Protein AF-A0A957Y453-F1 (afdb_monomer)

Mean predicted aligned error: 13.34 Å

Structure (mmCIF, N/CA/C/O backbone):
data_AF-A0A957Y453-F1
#
_entry.id   AF-A0A957Y453-F1
#
loop_
_atom_site.group_PDB
_atom_site.id
_atom_site.type_symbol
_atom_site.label_atom_id
_atom_site.label_alt_id
_atom_site.label_comp_id
_atom_site.label_asym_id
_atom_site.label_entity_id
_atom_site.label_seq_id
_atom_site.pdbx_PDB_ins_code
_atom_site.Cartn_x
_atom_site.Cartn_y
_atom_site.Cartn_z
_atom_site.occupancy
_atom_site.B_iso_or_equiv
_atom_site.auth_seq_id
_atom_site.auth_comp_id
_atom_site.auth_asym_id
_atom_site.auth_atom_id
_atom_site.pdbx_PDB_model_num
ATOM 1 N N . MET A 1 1 ? 65.852 6.884 30.167 1.00 33.22 1 MET A N 1
ATOM 2 C CA . MET A 1 1 ? 65.476 8.046 29.338 1.00 33.22 1 MET A CA 1
ATOM 3 C C . MET A 1 1 ? 64.669 7.514 28.163 1.00 33.22 1 MET A C 1
ATOM 5 O O . MET A 1 1 ? 65.252 7.133 27.163 1.00 33.22 1 MET A O 1
ATOM 9 N N . GLU A 1 2 ? 63.412 7.107 28.361 1.00 25.23 2 GLU A N 1
ATOM 10 C CA . GLU A 1 2 ? 62.211 7.963 28.542 1.00 25.23 2 GLU A CA 1
ATOM 11 C C . GLU A 1 2 ? 62.008 8.913 27.348 1.00 25.23 2 GLU A C 1
ATOM 13 O O . GLU A 1 2 ? 62.928 9.641 27.006 1.00 25.23 2 GLU A O 1
ATOM 18 N N . ALA A 1 3 ? 60.860 8.987 26.673 1.00 25.06 3 ALA A N 1
ATOM 19 C CA . ALA A 1 3 ? 59.565 8.341 26.872 1.00 25.06 3 ALA A CA 1
ATOM 20 C C . ALA A 1 3 ? 58.769 8.322 25.548 1.00 25.06 3 ALA A C 1
ATOM 22 O O . ALA A 1 3 ? 58.922 9.191 24.693 1.00 25.06 3 ALA A O 1
ATOM 23 N N . GLN A 1 4 ? 57.886 7.331 25.430 1.00 23.73 4 GLN A N 1
ATOM 24 C CA . GLN A 1 4 ? 56.814 7.191 24.438 1.00 23.73 4 GLN A CA 1
ATOM 25 C C . GLN A 1 4 ? 55.488 6.875 25.192 1.00 23.73 4 GLN A C 1
ATOM 27 O O . GLN A 1 4 ? 55.522 6.702 26.413 1.00 23.73 4 GLN A O 1
ATOM 32 N N . PRO A 1 5 ? 54.312 6.864 24.528 1.00 43.69 5 PRO A N 1
ATOM 33 C CA . PRO A 1 5 ? 53.107 7.590 24.947 1.00 43.69 5 PRO A CA 1
ATOM 34 C C . PRO A 1 5 ? 52.085 6.735 25.720 1.00 43.69 5 PRO A C 1
ATOM 36 O O . PRO A 1 5 ? 52.137 5.506 25.687 1.00 43.69 5 PRO A O 1
ATOM 39 N N . ARG A 1 6 ? 51.094 7.372 26.369 1.00 24.36 6 ARG A N 1
ATOM 40 C CA . ARG A 1 6 ? 49.933 6.677 26.962 1.00 24.36 6 ARG A CA 1
ATOM 41 C C . ARG A 1 6 ? 48.610 7.431 26.843 1.00 24.36 6 ARG A C 1
ATOM 43 O O . ARG A 1 6 ? 48.546 8.652 26.908 1.00 24.36 6 ARG A O 1
ATOM 50 N N . ALA A 1 7 ? 47.568 6.614 26.720 1.00 26.27 7 ALA A N 1
ATOM 51 C CA . ALA A 1 7 ? 46.151 6.928 26.788 1.00 26.27 7 ALA A CA 1
ATOM 52 C C . ALA A 1 7 ? 45.627 7.076 28.234 1.00 26.27 7 ALA A C 1
ATOM 54 O O . ALA A 1 7 ? 46.144 6.431 29.141 1.00 26.27 7 ALA A O 1
ATOM 55 N N . GLY A 1 8 ? 44.511 7.809 28.371 1.00 24.83 8 GLY A N 1
ATOM 56 C CA . GLY A 1 8 ? 43.372 7.476 29.244 1.00 24.83 8 GLY A CA 1
ATOM 57 C C . GLY A 1 8 ? 43.350 8.002 30.686 1.00 24.83 8 GLY A C 1
ATOM 58 O O . GLY A 1 8 ? 44.118 7.534 31.513 1.00 24.83 8 GLY A O 1
ATOM 59 N N . SER A 1 9 ? 42.354 8.846 31.003 1.00 22.27 9 SER A N 1
ATOM 60 C CA . SER A 1 9 ? 41.484 8.726 32.199 1.00 22.27 9 SER A CA 1
ATOM 61 C C . SER A 1 9 ? 40.456 9.873 32.279 1.00 22.27 9 SER A C 1
ATOM 63 O O . SER A 1 9 ? 40.837 11.041 32.255 1.00 22.27 9 SER A O 1
ATOM 65 N N . GLN A 1 10 ? 39.164 9.550 32.431 1.00 28.30 10 GLN A N 1
ATOM 66 C CA . GLN A 1 10 ? 38.160 10.447 33.042 1.00 28.30 10 GLN A CA 1
ATOM 67 C C . GLN A 1 10 ? 38.452 10.608 34.552 1.00 28.30 10 GLN A C 1
ATOM 69 O O . GLN A 1 10 ? 39.044 9.688 35.124 1.00 28.30 10 GLN A O 1
ATOM 74 N N . PRO A 1 11 ? 38.048 11.715 35.221 1.00 29.89 11 PRO A N 1
ATOM 75 C CA . PRO A 1 11 ? 36.718 11.762 35.871 1.00 29.89 11 PRO A CA 1
ATOM 76 C C . PRO A 1 11 ? 36.077 13.170 35.981 1.00 29.89 11 PRO A C 1
ATOM 78 O O . PRO A 1 11 ? 36.764 14.185 35.949 1.00 29.89 11 PRO A O 1
ATOM 81 N N . GLY A 1 12 ? 34.756 13.236 36.215 1.00 22.47 12 GLY A N 1
ATOM 82 C CA . GLY A 1 12 ? 34.140 14.410 36.862 1.00 22.47 12 GLY A CA 1
ATOM 83 C C . GLY A 1 12 ? 32.755 14.829 36.369 1.00 22.47 12 GLY A C 1
ATOM 84 O O . GLY A 1 12 ? 32.612 15.815 35.656 1.00 22.47 12 GLY A O 1
ATOM 85 N N . SER A 1 13 ? 31.715 14.130 36.819 1.00 32.12 13 SER A N 1
ATOM 86 C CA . SER A 1 13 ? 30.320 14.579 36.777 1.00 32.12 13 SER A CA 1
ATOM 87 C C . SER A 1 13 ? 30.112 15.887 37.558 1.00 32.12 13 SER A C 1
ATOM 89 O O . SER A 1 13 ? 30.395 15.910 38.756 1.00 32.12 13 SER A O 1
ATOM 91 N N . ARG A 1 14 ? 29.525 16.929 36.948 1.00 25.39 14 ARG A N 1
ATOM 92 C CA . ARG A 1 14 ? 28.803 17.996 37.675 1.00 25.39 14 ARG A CA 1
ATOM 93 C C . ARG A 1 14 ? 27.774 18.712 36.783 1.00 25.39 14 ARG A C 1
ATOM 95 O O . ARG A 1 14 ? 28.127 19.442 35.870 1.00 25.39 14 ARG A O 1
ATOM 102 N N . ALA A 1 15 ? 26.507 18.455 37.115 1.00 24.27 15 ALA A N 1
ATOM 103 C CA . ALA A 1 15 ? 25.321 19.313 37.020 1.00 24.27 15 ALA A CA 1
ATOM 104 C C . ALA A 1 15 ? 25.094 20.150 35.741 1.00 24.27 15 ALA A C 1
ATOM 106 O O . ALA A 1 15 ? 25.527 21.295 35.634 1.00 24.27 15 ALA A O 1
ATOM 107 N N . VAL A 1 16 ? 24.245 19.628 34.848 1.00 26.97 16 VAL A N 1
ATOM 108 C CA . VAL A 1 16 ? 23.436 20.450 33.936 1.00 26.97 16 VAL A CA 1
ATOM 109 C C . VAL A 1 16 ? 22.359 21.143 34.778 1.00 26.97 16 VAL A C 1
ATOM 111 O O . VAL A 1 16 ? 21.442 20.494 35.273 1.00 26.97 16 VAL A O 1
ATOM 114 N N . GLN A 1 17 ? 22.494 22.455 34.976 1.00 26.81 17 GLN A N 1
ATOM 115 C CA . GLN A 1 17 ? 21.432 23.298 35.523 1.00 26.81 17 GLN A CA 1
ATOM 116 C C . GLN A 1 17 ? 20.270 23.377 34.527 1.00 26.81 17 GLN A C 1
ATOM 118 O O . GLN A 1 17 ? 20.425 23.850 33.399 1.00 26.81 17 GLN A O 1
ATOM 123 N N . GLU A 1 18 ? 19.096 22.940 34.979 1.00 30.52 18 GLU A N 1
ATOM 124 C CA . GLU A 1 18 ? 17.803 23.176 34.348 1.00 30.52 18 GLU A CA 1
ATOM 125 C C . GLU A 1 18 ? 17.571 24.683 34.147 1.00 30.52 18 GLU A C 1
ATOM 127 O O . GLU A 1 18 ? 17.487 25.449 35.106 1.00 30.52 18 GLU A O 1
ATOM 132 N N . ARG A 1 19 ? 17.414 25.122 32.892 1.00 29.11 19 ARG A N 1
ATOM 133 C CA . ARG A 1 19 ? 16.809 26.422 32.571 1.00 29.11 19 ARG A CA 1
ATOM 134 C C . ARG A 1 19 ? 15.399 26.213 32.024 1.00 29.11 19 ARG A C 1
ATOM 136 O O . ARG A 1 19 ? 15.209 25.861 30.866 1.00 29.11 19 ARG A O 1
ATOM 143 N N . GLY A 1 20 ? 14.430 26.429 32.915 1.00 25.69 20 GLY A N 1
ATOM 144 C CA . GLY A 1 20 ? 13.114 27.031 32.677 1.00 25.69 20 GLY A CA 1
ATOM 145 C C . GLY A 1 20 ? 12.345 26.647 31.413 1.00 25.69 20 GLY A C 1
ATOM 146 O O . GLY A 1 20 ? 12.207 27.462 30.505 1.00 25.69 20 GLY A O 1
ATOM 147 N N . ARG A 1 21 ? 11.710 25.469 31.410 1.00 28.86 21 ARG A N 1
ATOM 148 C CA . ARG A 1 21 ? 10.474 25.262 30.640 1.00 28.86 21 ARG A CA 1
ATOM 149 C C . ARG A 1 21 ? 9.329 25.930 31.401 1.00 28.86 21 ARG A C 1
ATOM 151 O O . ARG A 1 21 ? 8.894 25.411 32.425 1.00 28.86 21 ARG A O 1
ATOM 158 N N . VAL A 1 22 ? 8.812 27.050 30.900 1.00 32.66 22 VAL A N 1
ATOM 159 C CA . VAL A 1 22 ? 7.491 27.540 31.322 1.00 32.66 22 VAL A CA 1
ATOM 160 C C . VAL A 1 22 ? 6.454 26.605 30.697 1.00 32.66 22 VAL A C 1
ATOM 162 O O . VAL A 1 22 ? 6.027 26.787 29.561 1.00 32.66 22 VAL A O 1
ATOM 165 N N . GLY A 1 23 ? 6.139 25.520 31.404 1.00 29.89 23 GLY A N 1
ATOM 166 C CA . GLY A 1 23 ? 5.052 24.613 31.046 1.00 29.89 23 GLY A CA 1
ATOM 167 C C . GLY A 1 23 ? 3.691 25.215 31.420 1.00 29.89 23 GLY A C 1
ATOM 168 O O . GLY A 1 23 ? 3.610 25.968 32.394 1.00 29.89 23 GLY A O 1
ATOM 169 N N . PRO A 1 24 ? 2.612 24.898 30.684 1.00 32.50 24 PRO A N 1
ATOM 170 C CA . PRO A 1 24 ? 1.271 25.342 31.046 1.00 32.50 24 PRO A CA 1
ATOM 171 C C . PRO A 1 24 ? 0.845 24.754 32.402 1.00 32.50 24 PRO A C 1
ATOM 173 O O . PRO A 1 24 ? 1.288 23.675 32.800 1.00 32.50 24 PRO A O 1
ATOM 176 N N . SER A 1 25 ? -0.030 25.470 33.115 1.00 34.81 25 SER A N 1
ATOM 177 C CA . SER A 1 25 ? -0.548 25.072 34.430 1.00 34.81 25 SER A CA 1
ATOM 178 C C . SER A 1 25 ? -1.217 23.685 34.403 1.00 34.81 25 SER A C 1
ATOM 180 O O . SER A 1 25 ? -1.673 23.217 33.360 1.00 34.81 25 SER A O 1
ATOM 182 N N . ARG A 1 26 ? -1.349 23.028 35.567 1.00 31.38 26 ARG A N 1
ATOM 183 C CA . ARG A 1 26 ? -2.056 21.732 35.716 1.00 31.38 26 ARG A CA 1
ATOM 184 C C . ARG A 1 26 ? -3.477 21.726 35.119 1.00 31.38 26 ARG A C 1
ATOM 186 O O . ARG A 1 26 ? -3.934 20.672 34.687 1.00 31.38 26 ARG A O 1
ATOM 193 N N . ALA A 1 27 ? -4.152 22.880 35.060 1.00 31.61 27 ALA A N 1
ATOM 194 C CA . ALA A 1 27 ? -5.448 23.045 34.395 1.00 31.61 27 ALA A CA 1
ATOM 195 C C . ALA A 1 27 ? -5.321 23.073 32.857 1.00 31.61 27 ALA A C 1
ATOM 197 O O . ALA A 1 27 ? -6.099 22.417 32.168 1.00 31.61 27 ALA A O 1
ATOM 198 N N . GLY A 1 28 ? -4.288 23.736 32.320 1.00 34.00 28 GLY A N 1
ATOM 199 C CA . GLY A 1 28 ? -3.947 23.691 30.893 1.00 34.00 28 GLY A CA 1
ATOM 200 C C . GLY A 1 28 ? -3.533 22.292 30.426 1.00 34.00 28 GLY A C 1
ATOM 201 O O . GLY A 1 28 ? -3.935 21.858 29.352 1.00 34.00 28 GLY A O 1
ATOM 202 N N . TYR A 1 29 ? -2.829 21.534 31.273 1.00 33.69 29 TYR A N 1
ATOM 203 C CA . TYR A 1 29 ? -2.496 20.130 31.006 1.00 33.69 29 TYR A CA 1
ATOM 204 C C . TYR A 1 29 ? -3.738 19.231 30.902 1.00 33.69 29 TYR A C 1
ATOM 206 O O . TYR A 1 29 ? -3.731 18.274 30.133 1.00 33.69 29 TYR A O 1
ATOM 214 N N . ARG A 1 30 ? -4.814 19.531 31.643 1.00 30.67 30 ARG A N 1
ATOM 215 C CA . ARG A 1 30 ? -6.080 18.782 31.585 1.00 30.67 30 ARG A CA 1
ATOM 216 C C . ARG A 1 30 ? -6.901 19.145 30.346 1.00 30.67 30 ARG A C 1
ATOM 218 O O . ARG A 1 30 ? -7.319 18.241 29.639 1.00 30.67 30 ARG A O 1
ATOM 225 N N . ALA A 1 31 ? -7.026 20.436 30.031 1.00 33.38 31 ALA A N 1
ATOM 226 C CA . ALA A 1 31 ? -7.780 20.921 28.871 1.00 33.38 31 ALA A CA 1
ATOM 227 C C . ALA A 1 31 ? -7.138 20.535 27.525 1.00 33.38 31 ALA A C 1
ATOM 229 O O . ALA A 1 31 ? -7.841 20.199 26.575 1.00 33.38 31 ALA A O 1
ATOM 230 N N . VAL A 1 32 ? -5.801 20.530 27.445 1.00 39.72 32 VAL A N 1
ATOM 231 C CA . VAL A 1 32 ? -5.084 19.994 26.279 1.00 39.72 32 VAL A CA 1
ATOM 232 C C . VAL A 1 32 ? -5.319 18.487 26.197 1.00 39.72 32 VAL A C 1
ATOM 234 O O . VAL A 1 32 ? -5.758 17.998 25.169 1.00 39.72 32 VAL A O 1
ATOM 237 N N . ARG A 1 33 ? -5.153 17.734 27.287 1.00 33.66 33 ARG A N 1
ATOM 238 C CA . ARG A 1 33 ? -5.353 16.277 27.261 1.00 33.66 33 ARG A CA 1
ATOM 239 C C . ARG A 1 33 ? -6.802 15.858 26.954 1.00 33.66 33 ARG A C 1
ATOM 241 O O . ARG A 1 33 ? -6.994 14.836 26.310 1.00 33.66 33 ARG A O 1
ATOM 248 N N . GLU A 1 34 ? -7.797 16.650 27.351 1.00 35.09 34 GLU A N 1
ATOM 249 C CA . GLU A 1 34 ? -9.215 16.457 27.003 1.00 35.09 34 GLU A CA 1
ATOM 250 C C . GLU A 1 34 ? -9.531 16.853 25.549 1.00 35.09 34 GLU A C 1
ATOM 252 O O . GLU A 1 34 ? -10.302 16.153 24.898 1.00 35.09 34 GLU A O 1
ATOM 257 N N . ARG A 1 35 ? -8.889 17.892 24.986 1.00 40.59 35 ARG A N 1
ATOM 258 C CA . ARG A 1 35 ? -8.974 18.195 23.540 1.00 40.59 35 ARG A CA 1
ATOM 259 C C . ARG A 1 35 ? -8.349 17.104 22.675 1.00 40.59 35 ARG A C 1
ATOM 261 O O . ARG A 1 35 ? -8.902 16.767 21.639 1.00 40.59 35 ARG A O 1
ATOM 268 N N . TRP A 1 36 ? -7.238 16.518 23.114 1.00 39.38 36 TRP A N 1
ATOM 269 C CA . TRP A 1 36 ? -6.556 15.446 22.383 1.00 39.38 36 TRP A CA 1
ATOM 270 C C . TRP A 1 36 ? -7.352 14.133 22.350 1.00 39.38 36 TRP A C 1
ATOM 272 O O . TRP A 1 36 ? -7.196 13.357 21.414 1.00 39.38 36 TRP A O 1
ATOM 282 N N . LEU A 1 37 ? -8.251 13.906 23.317 1.00 40.06 37 LEU A N 1
ATOM 283 C CA . LEU A 1 37 ? -9.193 12.780 23.289 1.00 40.06 37 LEU A CA 1
ATOM 284 C C . LEU A 1 37 ? -10.295 12.941 22.223 1.00 40.06 37 LEU A C 1
ATOM 286 O O . LEU A 1 37 ? -10.965 11.962 21.915 1.00 40.06 37 LEU A O 1
ATOM 290 N N . MET A 1 38 ? -10.476 14.141 21.653 1.00 51.91 38 MET A N 1
ATOM 291 C CA . MET A 1 38 ? -11.461 14.426 20.600 1.00 51.91 38 MET A CA 1
ATOM 292 C C . MET A 1 38 ? -10.868 14.448 19.179 1.00 51.91 38 MET A C 1
ATOM 294 O O . MET A 1 38 ? -11.607 14.711 18.237 1.00 51.91 38 MET A O 1
ATOM 298 N N . GLY A 1 39 ? -9.571 14.151 19.015 1.00 70.06 39 GLY A N 1
ATOM 299 C CA . GLY A 1 39 ? -8.847 14.236 17.738 1.00 70.06 39 GLY A CA 1
ATOM 300 C C . GLY A 1 39 ? -8.270 15.634 17.457 1.00 70.06 39 GLY A C 1
ATOM 301 O O . GLY A 1 39 ? -8.646 16.623 18.083 1.00 70.06 39 GLY A O 1
ATOM 302 N N . VAL A 1 40 ? -7.331 15.735 16.510 1.00 84.94 40 VAL A N 1
ATOM 303 C CA . VAL A 1 40 ? -6.673 17.010 16.145 1.00 84.94 40 VAL A CA 1
ATOM 304 C C . VAL A 1 40 ? -7.455 17.716 15.034 1.00 84.94 40 VAL A C 1
ATOM 306 O O . VAL A 1 40 ? -7.777 17.088 14.024 1.00 84.94 40 VAL A O 1
ATOM 309 N N . ARG A 1 41 ? -7.737 19.018 15.182 1.00 90.94 41 ARG A N 1
ATOM 310 C CA . ARG A 1 41 ? -8.372 19.847 14.138 1.00 90.94 41 ARG A CA 1
ATOM 311 C C . ARG A 1 41 ? -7.303 20.511 13.274 1.00 90.94 41 ARG A C 1
ATOM 313 O O . ARG A 1 41 ? -6.523 21.337 13.760 1.00 90.94 41 ARG A O 1
ATOM 320 N N . VAL A 1 42 ? -7.254 20.153 11.995 1.00 93.44 42 VAL A N 1
ATOM 321 C CA . VAL A 1 42 ? -6.216 20.602 11.057 1.00 93.44 42 VAL A CA 1
ATOM 322 C C . VAL A 1 42 ? -6.803 21.567 10.030 1.00 93.44 42 VAL A C 1
ATOM 324 O O . VAL A 1 42 ? -7.806 21.273 9.381 1.00 93.44 42 VAL A O 1
ATOM 327 N N . GLY A 1 43 ? -6.155 22.715 9.847 1.00 92.69 43 GLY A N 1
ATOM 328 C CA . GLY A 1 43 ? -6.468 23.667 8.787 1.00 92.69 43 GLY A CA 1
ATOM 329 C C . GLY A 1 43 ? -5.346 23.752 7.760 1.00 92.69 43 GLY A C 1
ATOM 330 O O . GLY A 1 43 ? -4.178 23.872 8.121 1.00 92.69 43 GLY A O 1
ATOM 331 N N . ILE A 1 44 ? -5.691 23.719 6.475 1.00 91.44 44 ILE A N 1
ATOM 332 C CA . ILE A 1 44 ? -4.745 23.852 5.363 1.00 91.44 44 ILE A CA 1
ATOM 333 C C . ILE A 1 44 ? -5.016 25.172 4.642 1.00 91.44 44 ILE A C 1
ATOM 335 O O . ILE A 1 44 ? -6.103 25.391 4.102 1.00 91.44 44 ILE A O 1
ATOM 339 N N . LEU A 1 45 ? -4.021 26.057 4.610 1.00 86.38 45 LEU A N 1
ATOM 340 C CA . LEU A 1 45 ? -4.080 27.292 3.836 1.00 86.38 45 LEU A CA 1
ATOM 341 C C . LEU A 1 45 ? -3.565 27.035 2.414 1.00 86.38 45 LEU A C 1
ATOM 343 O O . LEU A 1 45 ? -2.380 26.763 2.213 1.00 86.38 45 LEU A O 1
ATOM 347 N N . ALA A 1 46 ? -4.452 27.159 1.427 1.00 77.00 46 ALA A N 1
ATOM 348 C CA . ALA A 1 46 ? -4.145 26.945 0.012 1.00 77.00 46 ALA A CA 1
ATOM 349 C C . ALA A 1 46 ? -4.272 28.246 -0.789 1.00 77.00 46 ALA A C 1
ATOM 351 O O . ALA A 1 46 ? -5.043 29.131 -0.436 1.00 77.00 46 ALA A O 1
ATOM 352 N N . LEU A 1 47 ? -3.553 28.384 -1.902 1.00 67.44 47 LEU A N 1
ATOM 353 C CA . LEU A 1 47 ? -3.558 29.620 -2.696 1.00 67.44 47 LEU A CA 1
ATOM 354 C C . LEU A 1 47 ? -4.845 29.834 -3.536 1.00 67.44 47 LEU A C 1
ATOM 356 O O . LEU A 1 47 ? -5.232 30.973 -3.783 1.00 67.44 47 LEU A O 1
ATOM 360 N N . ASN A 1 48 ? -5.562 28.788 -3.952 1.00 63.81 48 ASN A N 1
ATOM 361 C CA . ASN A 1 48 ? -6.964 28.880 -4.401 1.00 63.81 48 ASN A CA 1
ATOM 362 C C . ASN A 1 48 ? -7.736 27.608 -4.017 1.00 63.81 48 ASN A C 1
ATOM 364 O O . ASN A 1 48 ? -7.192 26.692 -3.408 1.00 63.81 48 ASN A O 1
ATOM 368 N N . ASP A 1 49 ? -9.011 27.563 -4.411 1.00 58.28 49 ASP A N 1
ATOM 369 C CA . ASP A 1 49 ? -9.863 26.377 -4.355 1.00 58.28 49 ASP A CA 1
ATOM 370 C C . ASP A 1 49 ? -9.227 25.194 -5.129 1.00 58.28 49 ASP A C 1
ATOM 372 O O . ASP A 1 49 ? -8.909 25.356 -6.317 1.00 58.28 49 ASP A O 1
ATOM 376 N N . PRO A 1 50 ? -9.049 24.016 -4.497 1.00 53.12 50 PRO A N 1
ATOM 377 C CA . PRO A 1 50 ? -8.500 22.814 -5.132 1.00 53.12 50 PRO A CA 1
ATOM 378 C C . PRO A 1 50 ? -9.248 22.395 -6.401 1.00 53.12 50 PRO A C 1
ATOM 380 O O . PRO A 1 50 ? -8.633 21.894 -7.340 1.00 53.12 50 PRO A O 1
ATOM 383 N N . ARG A 1 51 ? -10.553 22.694 -6.492 1.00 47.75 51 ARG A N 1
ATOM 384 C CA . ARG A 1 51 ? -11.399 22.383 -7.660 1.00 47.75 51 ARG A CA 1
ATOM 385 C C . ARG A 1 51 ? -10.986 23.124 -8.936 1.00 47.75 51 ARG A C 1
ATOM 387 O O . ARG A 1 51 ? -11.496 22.823 -10.007 1.00 47.75 51 ARG A O 1
ATOM 394 N N . ARG A 1 52 ? -10.069 24.095 -8.840 1.00 46.44 52 ARG A N 1
ATOM 395 C CA . ARG A 1 52 ? -9.506 24.841 -9.979 1.00 46.44 52 ARG A CA 1
ATOM 396 C C . ARG A 1 52 ? -8.143 24.306 -10.456 1.00 46.44 52 ARG A C 1
ATOM 398 O O . ARG A 1 52 ? -7.501 24.955 -11.276 1.00 46.44 52 ARG A O 1
ATOM 405 N N . GLY A 1 53 ? -7.703 23.144 -9.959 1.00 46.12 53 GLY A N 1
ATOM 406 C CA . GLY A 1 53 ? -6.680 22.305 -10.605 1.00 46.12 53 GLY A CA 1
ATOM 407 C C . GLY A 1 53 ? -5.209 22.703 -10.427 1.00 46.12 53 GLY A C 1
ATOM 408 O O . GLY A 1 53 ? -4.362 22.169 -11.136 1.00 46.12 53 GLY A O 1
ATOM 409 N N . LEU A 1 54 ? -4.870 23.625 -9.514 1.00 49.12 54 LEU A N 1
ATOM 410 C CA . LEU A 1 54 ? -3.501 24.167 -9.399 1.00 49.12 54 LEU A CA 1
ATOM 411 C C . LEU A 1 54 ? -2.832 24.030 -8.016 1.00 49.12 54 LEU A C 1
ATOM 413 O O . LEU A 1 54 ? -1.724 24.527 -7.852 1.00 49.12 54 LEU A O 1
ATOM 417 N N . TRP A 1 55 ? -3.431 23.345 -7.030 1.00 70.81 55 TRP A N 1
ATOM 418 C CA . TRP A 1 55 ? -2.918 23.324 -5.639 1.00 70.81 55 TRP A CA 1
ATOM 419 C C . TRP A 1 55 ? -2.721 21.914 -5.078 1.00 70.81 55 TRP A C 1
ATOM 421 O O . TRP A 1 55 ? -3.334 21.515 -4.089 1.00 70.81 55 TRP A O 1
ATOM 431 N N . ARG A 1 56 ? -1.827 21.171 -5.733 1.00 79.88 56 ARG A N 1
ATOM 432 C CA . ARG A 1 56 ? -1.572 19.739 -5.515 1.00 79.88 56 ARG A CA 1
ATOM 433 C C . ARG A 1 56 ? -1.009 19.396 -4.133 1.00 79.88 56 ARG A C 1
ATOM 435 O O . ARG A 1 56 ? -1.284 18.319 -3.625 1.00 79.88 56 ARG A O 1
ATOM 442 N N . ASP A 1 57 ? -0.277 20.308 -3.494 1.00 85.50 57 ASP A N 1
ATOM 443 C CA . ASP A 1 57 ? 0.215 20.088 -2.126 1.00 85.50 57 ASP A CA 1
ATOM 444 C C . ASP A 1 57 ? -0.926 20.012 -1.106 1.00 85.50 57 ASP A C 1
ATOM 446 O O . ASP A 1 57 ? -0.939 19.124 -0.260 1.00 85.50 57 ASP A O 1
ATOM 450 N N . ALA A 1 58 ? -1.902 20.921 -1.201 1.00 85.44 58 ALA A N 1
ATOM 451 C CA . ALA A 1 58 ? -3.055 20.927 -0.306 1.00 85.44 58 ALA A CA 1
ATOM 452 C C . ALA A 1 58 ? -3.947 19.700 -0.541 1.00 85.44 58 ALA A C 1
ATOM 454 O O . ALA A 1 58 ? -4.428 19.099 0.414 1.00 85.44 58 ALA A O 1
ATOM 455 N N . GLU A 1 59 ? -4.125 19.306 -1.803 1.00 85.69 59 GLU A N 1
ATOM 456 C CA . GLU A 1 59 ? -4.831 18.079 -2.180 1.00 85.69 59 GLU A CA 1
ATOM 457 C C . GLU A 1 59 ? -4.145 16.827 -1.612 1.00 85.69 59 GLU A C 1
ATOM 459 O O . GLU A 1 59 ? -4.804 15.987 -1.005 1.00 85.69 59 GLU A O 1
ATOM 464 N N . ALA A 1 60 ? -2.817 16.729 -1.734 1.00 90.75 60 ALA A N 1
ATOM 465 C CA . ALA A 1 60 ? -2.048 15.622 -1.178 1.00 90.75 60 ALA A CA 1
ATOM 466 C C . ALA A 1 60 ? -2.168 15.556 0.352 1.00 90.75 60 ALA A C 1
ATOM 468 O O . ALA A 1 60 ? -2.392 14.483 0.904 1.00 90.75 60 ALA A O 1
ATOM 469 N N . LEU A 1 61 ? -2.074 16.693 1.047 1.00 91.94 61 LEU A N 1
ATOM 470 C CA . LEU A 1 61 ? -2.235 16.750 2.503 1.00 91.94 61 LEU A CA 1
ATOM 471 C C . LEU A 1 61 ? -3.647 16.362 2.959 1.00 91.94 61 LEU A C 1
ATOM 473 O O . LEU A 1 61 ? -3.783 15.640 3.944 1.00 91.94 61 LEU A O 1
ATOM 477 N N . LEU A 1 62 ? -4.685 16.814 2.244 1.00 89.25 62 LEU A N 1
ATOM 478 C CA . LEU A 1 62 ? -6.069 16.404 2.498 1.00 89.25 62 LEU A CA 1
ATOM 479 C C . LEU A 1 62 ? -6.214 14.891 2.364 1.00 89.25 62 LEU A C 1
ATOM 481 O O . LEU A 1 62 ? -6.695 14.241 3.287 1.00 89.25 62 LEU A O 1
ATOM 485 N N . TRP A 1 63 ? -5.733 14.338 1.252 1.00 91.06 63 TRP A N 1
ATOM 486 C CA . TRP A 1 63 ? -5.739 12.902 1.015 1.00 91.06 63 TRP A CA 1
ATOM 487 C C . TRP A 1 63 ? -4.990 12.138 2.112 1.00 91.06 63 TRP A C 1
ATOM 489 O O . TRP A 1 63 ? -5.517 11.160 2.629 1.00 91.06 63 TRP A O 1
ATOM 499 N N . ALA A 1 64 ? -3.819 12.610 2.543 1.00 92.25 64 ALA A N 1
ATOM 500 C CA . ALA A 1 64 ? -3.054 11.964 3.607 1.00 92.25 64 ALA A CA 1
ATOM 501 C C . ALA A 1 64 ? -3.763 11.959 4.968 1.00 92.25 64 ALA A C 1
ATOM 503 O O . ALA A 1 64 ? -3.675 10.978 5.702 1.00 92.25 64 ALA A O 1
ATOM 504 N N . LEU A 1 65 ? -4.468 13.037 5.310 1.00 89.19 65 LEU A N 1
ATOM 505 C CA . LEU A 1 65 ? -5.206 13.133 6.571 1.00 89.19 65 LEU A CA 1
ATOM 506 C C . LEU A 1 65 ? -6.547 12.391 6.538 1.00 89.19 65 LEU A C 1
ATOM 508 O O . LEU A 1 65 ? -7.049 12.023 7.591 1.00 89.19 65 LEU A O 1
ATOM 512 N N . GLN A 1 66 ? -7.115 12.178 5.350 1.00 86.06 66 GLN A N 1
ATOM 513 C CA . GLN A 1 66 ? -8.350 11.414 5.145 1.00 86.06 66 GLN A CA 1
ATOM 514 C C . GLN A 1 66 ? -8.097 9.926 4.876 1.00 86.06 66 GLN A C 1
ATOM 516 O O . GLN A 1 66 ? -9.024 9.123 4.966 1.00 86.06 66 GLN A O 1
ATOM 521 N N . ALA A 1 67 ? -6.868 9.553 4.515 1.00 83.94 67 ALA A N 1
ATOM 522 C CA . ALA A 1 67 ? -6.487 8.164 4.326 1.00 83.94 67 ALA A CA 1
ATOM 523 C C . ALA A 1 67 ? -6.643 7.399 5.651 1.00 83.94 67 ALA A C 1
ATOM 525 O O . ALA A 1 67 ? -6.213 7.922 6.683 1.00 83.94 67 ALA A O 1
ATOM 526 N N . PRO A 1 68 ? -7.201 6.174 5.635 1.00 75.19 68 PRO A N 1
ATOM 527 C CA . PRO A 1 68 ? -7.330 5.363 6.838 1.00 75.19 68 PRO A CA 1
ATOM 528 C C . PRO A 1 68 ? -5.984 5.164 7.533 1.00 75.19 68 PRO A C 1
ATOM 530 O O . PRO A 1 68 ? -4.953 4.982 6.874 1.00 75.19 68 PRO A O 1
ATOM 533 N N . SER A 1 69 ? -5.998 5.149 8.864 1.00 75.56 69 SER A N 1
ATOM 534 C CA . SER A 1 69 ? -4.831 4.726 9.629 1.00 75.56 69 SER A CA 1
ATOM 535 C C . SER A 1 69 ? -4.383 3.313 9.231 1.00 75.56 69 SER A C 1
ATOM 537 O O . SER A 1 69 ? -5.186 2.393 9.087 1.00 75.56 69 SER A O 1
ATOM 539 N N . LEU A 1 70 ? -3.068 3.137 9.095 1.00 72.56 70 LEU A N 1
ATOM 540 C CA . LEU A 1 70 ? -2.435 1.815 8.991 1.00 72.56 70 LEU A CA 1
ATOM 541 C C . LEU A 1 70 ? -2.173 1.197 10.358 1.00 72.56 70 LEU A C 1
ATOM 543 O O . LEU A 1 70 ? -1.894 -0.002 10.462 1.00 72.56 70 LEU A O 1
ATOM 547 N N . ARG A 1 71 ? -2.221 2.028 11.403 1.00 74.69 71 ARG A N 1
ATOM 548 C CA . ARG A 1 71 ? -2.309 1.545 12.761 1.00 74.69 71 ARG A CA 1
ATOM 549 C C . ARG A 1 71 ? -3.696 1.011 12.995 1.00 74.69 71 ARG A C 1
ATOM 551 O O . ARG A 1 71 ? -4.720 1.609 12.667 1.00 74.69 71 ARG A O 1
ATOM 558 N N . HIS A 1 72 ? -3.711 -0.128 13.639 1.00 64.50 72 HIS A N 1
ATOM 559 C CA . HIS A 1 72 ? -4.941 -0.812 13.889 1.00 64.50 72 HIS A CA 1
ATOM 560 C C . HIS A 1 72 ? -5.700 -0.136 15.039 1.00 64.50 72 HIS A C 1
ATOM 562 O O . HIS A 1 72 ? -5.351 -0.300 16.209 1.00 64.50 72 HIS A O 1
ATOM 568 N N . GLY A 1 73 ? -6.709 0.676 14.700 1.00 60.44 73 GLY A N 1
ATOM 569 C CA . GLY A 1 73 ? -7.344 1.623 15.627 1.00 60.44 73 GLY A CA 1
ATOM 570 C C . GLY A 1 73 ? -6.516 2.892 15.877 1.00 60.44 73 GLY A C 1
ATOM 571 O O . GLY A 1 73 ? -6.501 3.392 17.002 1.00 60.44 73 GLY A O 1
ATOM 572 N N . GLY A 1 74 ? -5.766 3.369 14.876 1.00 68.81 74 GLY A N 1
ATOM 573 C CA . GLY A 1 74 ? -4.958 4.586 14.981 1.00 68.81 74 GLY A CA 1
ATOM 574 C C . GLY A 1 74 ? -5.761 5.889 15.069 1.00 68.81 74 GLY A C 1
ATOM 575 O O . GLY A 1 74 ? -6.989 5.902 15.083 1.00 68.81 74 GLY A O 1
ATOM 576 N N . ALA A 1 75 ? -5.038 7.003 15.198 1.00 72.56 75 ALA A N 1
ATOM 577 C CA . ALA A 1 75 ? -5.620 8.312 15.484 1.00 72.56 75 ALA A CA 1
ATOM 578 C C . ALA A 1 75 ? -6.289 8.914 14.247 1.00 72.56 75 ALA A C 1
ATOM 580 O O . ALA A 1 75 ? -5.620 9.087 13.241 1.00 72.56 75 ALA A O 1
ATOM 581 N N . GLU A 1 76 ? -7.550 9.328 14.340 1.00 78.00 76 GLU A N 1
ATOM 582 C CA . GLU A 1 76 ? -8.216 10.092 13.279 1.00 78.00 76 GLU A CA 1
ATOM 583 C C . GLU A 1 76 ? -8.263 11.594 13.616 1.00 78.00 76 GLU A C 1
ATOM 585 O O . GLU A 1 76 ? -8.372 11.968 14.794 1.00 78.00 76 GLU A O 1
ATOM 590 N N . PRO A 1 77 ? -8.160 12.490 12.615 1.00 81.06 77 PRO A N 1
ATOM 591 C CA . PRO A 1 77 ? -8.348 13.915 12.844 1.00 81.06 77 PRO A CA 1
ATOM 592 C C . PRO A 1 77 ? -9.800 14.204 13.245 1.00 81.06 77 PRO A C 1
ATOM 594 O O . PRO A 1 77 ? -10.737 13.637 12.690 1.00 81.06 77 PRO A O 1
ATOM 597 N N . ALA A 1 78 ? -9.995 15.151 14.165 1.00 79.88 78 ALA A N 1
ATOM 598 C CA . ALA A 1 78 ? -11.333 15.621 14.538 1.00 79.88 78 ALA A CA 1
ATOM 599 C C . ALA A 1 78 ? -12.022 16.338 13.370 1.00 79.88 78 ALA A C 1
ATOM 601 O O . ALA A 1 78 ? -13.227 16.228 13.160 1.00 79.88 78 ALA A O 1
ATOM 602 N N . SER A 1 79 ? -11.238 17.115 12.622 1.00 85.31 79 SER A N 1
ATOM 603 C CA . SER A 1 79 ? -11.663 17.777 11.397 1.00 85.31 79 SER A CA 1
ATOM 604 C C . SER A 1 79 ? -10.451 18.146 10.547 1.00 85.31 79 SER A C 1
ATOM 606 O O . SER A 1 79 ? -9.358 18.404 11.060 1.00 85.31 79 SER A O 1
ATOM 608 N N . VAL A 1 80 ? -10.655 18.199 9.232 1.00 88.50 80 VAL A N 1
ATOM 609 C CA . VAL A 1 80 ? -9.680 18.735 8.279 1.00 88.50 80 VAL A CA 1
ATOM 610 C C . VAL A 1 80 ? -10.394 19.764 7.415 1.00 88.50 80 VAL A C 1
ATOM 612 O O . VAL A 1 80 ? -11.366 19.443 6.735 1.00 88.50 80 VAL A O 1
ATOM 615 N N . THR A 1 81 ? -9.944 21.015 7.462 1.00 88.81 81 THR A N 1
ATOM 616 C CA . THR A 1 81 ? -10.587 22.135 6.761 1.00 88.81 81 THR A CA 1
ATOM 617 C C . THR A 1 81 ? -9.590 22.868 5.873 1.00 88.81 81 THR A C 1
ATOM 619 O O . THR A 1 81 ? -8.395 22.920 6.161 1.00 88.81 81 THR A O 1
ATOM 622 N N . LEU A 1 82 ? -10.069 23.439 4.767 1.00 86.69 82 LEU A N 1
ATOM 623 C CA . LEU A 1 82 ? -9.235 24.170 3.816 1.00 86.69 82 LEU A CA 1
ATOM 624 C C . LEU A 1 82 ? -9.700 25.619 3.696 1.00 86.69 82 LEU A C 1
ATOM 626 O O . LEU A 1 82 ? -10.885 25.882 3.485 1.00 86.69 82 LEU A O 1
ATOM 630 N N . PHE A 1 83 ? -8.751 26.553 3.755 1.00 85.12 83 PHE A N 1
ATOM 631 C CA . PHE A 1 83 ? -9.008 27.971 3.536 1.00 85.12 83 PHE A CA 1
ATOM 632 C C . PHE A 1 83 ? -8.259 28.470 2.289 1.00 85.12 83 PHE A C 1
ATOM 634 O O . PHE A 1 83 ? -7.025 28.488 2.275 1.00 85.12 83 PHE A O 1
ATOM 641 N N . PRO A 1 84 ? -8.965 28.897 1.224 1.00 78.31 84 PRO A N 1
ATOM 642 C CA . PRO A 1 84 ? -8.325 29.432 0.030 1.00 78.31 84 PRO A CA 1
ATOM 643 C C . PRO A 1 84 ? -7.963 30.913 0.214 1.00 78.31 84 PRO A C 1
ATOM 645 O O . PRO A 1 84 ? -8.837 31.767 0.381 1.00 78.31 84 PRO A O 1
ATOM 648 N N . ILE A 1 85 ? -6.678 31.250 0.096 1.00 70.81 85 ILE A N 1
ATOM 649 C CA . ILE A 1 85 ? -6.139 32.608 0.255 1.00 70.81 85 ILE A CA 1
ATOM 650 C C . ILE A 1 85 ? -6.738 33.605 -0.746 1.00 70.81 85 ILE A C 1
ATOM 652 O O . ILE A 1 85 ? -6.745 34.806 -0.492 1.00 70.81 85 ILE A O 1
ATOM 656 N N . ALA A 1 86 ? -7.265 33.133 -1.881 1.00 65.44 86 ALA A N 1
ATOM 657 C CA . ALA A 1 86 ? -7.958 33.969 -2.859 1.00 65.44 86 ALA A CA 1
ATOM 658 C C . ALA A 1 86 ? -9.140 34.741 -2.247 1.00 65.44 86 ALA A C 1
ATOM 660 O O . ALA A 1 86 ? -9.427 35.855 -2.683 1.00 65.44 86 ALA A O 1
ATOM 661 N N . ARG A 1 87 ? -9.764 34.202 -1.186 1.00 65.12 87 ARG A N 1
ATOM 662 C CA . ARG A 1 87 ? -10.786 34.913 -0.401 1.00 65.12 87 ARG A CA 1
ATOM 663 C C . ARG A 1 87 ? -10.227 36.145 0.317 1.00 65.12 87 ARG A C 1
ATOM 665 O O . ARG A 1 87 ? -10.957 37.111 0.493 1.00 65.12 87 ARG A O 1
ATOM 672 N N . LEU A 1 88 ? -8.940 36.149 0.675 1.00 62.25 88 LEU A N 1
ATOM 673 C CA . LEU A 1 88 ? -8.279 37.318 1.267 1.00 62.25 88 LEU A CA 1
ATOM 674 C C . LEU A 1 88 ? -8.054 38.418 0.218 1.00 62.25 88 LEU A C 1
ATOM 676 O O . LEU A 1 88 ? -8.263 39.589 0.509 1.00 62.25 88 LEU A O 1
ATOM 680 N N . ARG A 1 89 ? -7.711 38.045 -1.025 1.00 53.69 89 ARG A N 1
ATOM 681 C CA . ARG A 1 89 ? -7.496 39.003 -2.130 1.00 53.69 89 ARG A CA 1
ATOM 682 C C . ARG A 1 89 ? -8.783 39.686 -2.606 1.00 53.69 89 ARG A C 1
ATOM 684 O O . ARG A 1 89 ? -8.735 40.831 -3.039 1.00 53.69 89 ARG A O 1
ATOM 691 N N . GLN A 1 90 ? -9.930 39.006 -2.537 1.00 50.62 90 GLN A N 1
ATOM 692 C CA . GLN A 1 90 ? -11.228 39.608 -2.879 1.00 50.62 90 GLN A CA 1
ATOM 693 C C . GLN A 1 90 ? -11.669 40.669 -1.858 1.00 50.62 90 GLN A C 1
ATOM 695 O O . GLN A 1 90 ? -12.252 41.674 -2.253 1.00 50.62 90 GLN A O 1
ATOM 700 N N . ALA A 1 91 ? -11.340 40.493 -0.573 1.00 48.09 91 ALA A N 1
ATOM 701 C CA . ALA A 1 91 ? -11.600 41.497 0.461 1.00 48.09 91 ALA A CA 1
ATOM 702 C C . ALA A 1 91 ? -10.748 42.773 0.277 1.00 48.09 91 ALA A C 1
ATOM 704 O O . ALA A 1 91 ? -11.209 43.869 0.585 1.00 48.09 91 ALA A O 1
ATOM 705 N N . GLU A 1 92 ? -9.540 42.650 -0.285 1.00 44.78 92 GLU A N 1
ATOM 706 C CA . GLU A 1 92 ? -8.667 43.789 -0.613 1.00 44.78 92 GLU A CA 1
ATOM 707 C C . GLU A 1 92 ? -9.181 44.624 -1.801 1.00 44.78 92 GLU A C 1
ATOM 709 O O . GLU A 1 92 ? -8.964 45.827 -1.825 1.00 44.78 92 GLU A O 1
ATOM 714 N N . GLN A 1 93 ? -9.914 44.053 -2.766 1.00 43.81 93 GLN A N 1
ATOM 715 C CA . GLN A 1 93 ? -10.440 44.829 -3.907 1.00 43.81 93 GLN A CA 1
ATOM 716 C C . GLN A 1 93 ? -11.562 45.816 -3.526 1.00 43.81 93 GLN A C 1
ATOM 718 O O . GLN A 1 93 ? -11.864 46.718 -4.305 1.00 43.81 93 GLN A O 1
ATOM 723 N N . GLY A 1 94 ? -12.149 45.686 -2.330 1.00 42.91 94 GLY A N 1
ATOM 724 C CA . GLY A 1 94 ? -13.112 46.647 -1.778 1.00 42.91 94 GLY A CA 1
ATOM 725 C C . GLY A 1 94 ? -12.484 47.790 -0.967 1.00 42.91 94 GLY A C 1
ATOM 726 O O . GLY A 1 94 ? -13.156 48.788 -0.714 1.00 42.91 94 GLY A O 1
ATOM 727 N N . ALA A 1 95 ? -11.209 47.682 -0.572 1.00 38.59 95 ALA A N 1
ATOM 728 C CA . ALA A 1 95 ? -10.505 48.669 0.247 1.00 38.59 95 ALA A CA 1
ATOM 729 C C . ALA A 1 95 ? -9.296 49.221 -0.527 1.00 38.59 95 ALA A C 1
ATOM 731 O O . ALA A 1 95 ? -8.401 48.477 -0.909 1.00 38.59 95 ALA A O 1
ATOM 732 N N . LYS A 1 96 ? -9.297 50.532 -0.800 1.00 35.44 96 LYS A N 1
ATOM 733 C CA . LYS A 1 96 ? -8.347 51.236 -1.681 1.00 35.44 96 LYS A CA 1
ATOM 734 C C . LYS A 1 96 ? -6.895 50.737 -1.576 1.00 35.44 96 LYS A C 1
ATOM 736 O O . LYS A 1 96 ? -6.300 50.697 -0.503 1.00 35.44 96 LYS A O 1
ATOM 741 N N . ALA A 1 97 ? -6.331 50.436 -2.743 1.00 38.78 97 ALA A N 1
ATOM 742 C CA . ALA A 1 97 ? -4.939 50.077 -2.950 1.00 38.78 97 ALA A CA 1
ATOM 743 C C . ALA A 1 97 ? -3.996 51.249 -2.619 1.00 38.78 97 ALA A C 1
ATOM 745 O O . ALA A 1 97 ? -3.783 52.126 -3.452 1.00 38.78 97 ALA A O 1
ATOM 746 N N . GLU A 1 98 ? -3.377 51.232 -1.439 1.00 30.53 98 GLU A N 1
ATOM 747 C CA . GLU A 1 98 ? -2.208 52.063 -1.136 1.00 30.53 98 GLU A CA 1
ATOM 748 C C . GLU A 1 98 ? -0.976 51.194 -0.832 1.00 30.53 98 GLU A C 1
ATOM 750 O O . GLU A 1 98 ? -0.840 50.558 0.211 1.00 30.53 98 GLU A O 1
ATOM 755 N N . ALA A 1 99 ? -0.090 51.148 -1.831 1.00 31.67 99 ALA A N 1
ATOM 756 C CA . ALA A 1 99 ? 1.374 51.243 -1.776 1.00 31.67 99 ALA A CA 1
ATOM 757 C C . ALA A 1 99 ? 2.216 50.500 -0.706 1.00 31.67 99 ALA A C 1
ATOM 759 O O . ALA A 1 99 ? 3.407 50.792 -0.596 1.00 31.67 99 ALA A O 1
ATOM 760 N N . SER A 1 100 ? 1.713 49.490 0.009 1.00 31.50 100 SER A N 1
ATOM 761 C CA . SER A 1 100 ? 2.555 48.601 0.832 1.00 31.50 100 SER A CA 1
ATOM 762 C C . SER A 1 100 ? 2.536 47.157 0.309 1.00 31.50 100 SER A C 1
ATOM 764 O O . SER A 1 100 ? 1.524 46.467 0.294 1.00 31.50 100 SER A O 1
ATOM 766 N N . ARG A 1 101 ? 3.688 46.676 -0.179 1.00 35.44 101 ARG A N 1
ATOM 767 C CA . ARG A 1 101 ? 3.887 45.332 -0.768 1.00 35.44 101 ARG A CA 1
ATOM 768 C C . ARG A 1 101 ? 3.971 44.200 0.278 1.00 35.44 101 ARG A C 1
ATOM 770 O O . ARG A 1 101 ? 4.754 43.266 0.104 1.00 35.44 101 ARG A O 1
ATOM 777 N N . VAL A 1 102 ? 3.196 44.259 1.360 1.00 36.50 102 VAL A N 1
ATOM 778 C CA . VAL A 1 102 ? 3.099 43.165 2.343 1.00 36.50 102 VAL A CA 1
ATOM 779 C C . VAL A 1 102 ? 1.622 42.804 2.517 1.00 36.50 102 VAL A C 1
ATOM 781 O O . VAL A 1 102 ? 0.897 43.554 3.164 1.00 36.50 102 VAL A O 1
ATOM 784 N N . PRO A 1 103 ? 1.149 41.688 1.933 1.00 44.56 103 PRO A N 1
ATOM 785 C CA . PRO A 1 103 ? -0.236 41.273 2.094 1.00 44.56 103 PRO A CA 1
ATOM 786 C C . PRO A 1 103 ? -0.458 40.787 3.536 1.00 44.56 103 PRO A C 1
ATOM 788 O O . PRO A 1 103 ? 0.453 40.222 4.142 1.00 44.56 103 PRO A O 1
ATOM 791 N N . CYS A 1 104 ? -1.682 40.960 4.044 1.00 50.97 104 CYS A N 1
ATOM 792 C CA . CYS A 1 104 ? -2.299 40.212 5.156 1.00 50.97 104 CYS A CA 1
ATOM 793 C C . CYS A 1 104 ? -2.559 40.882 6.517 1.00 50.97 104 CYS A C 1
ATOM 795 O O . CYS A 1 104 ? -3.348 40.296 7.244 1.00 50.97 104 CYS A O 1
ATOM 797 N N . ASN A 1 105 ? -2.053 42.058 6.911 1.00 47.34 105 ASN A N 1
ATOM 798 C CA . ASN A 1 105 ? -2.362 42.541 8.282 1.00 47.34 105 ASN A CA 1
ATOM 799 C C . ASN A 1 105 ? -3.857 42.867 8.514 1.00 47.34 105 ASN A C 1
ATOM 801 O O . ASN A 1 105 ? -4.374 42.607 9.597 1.00 47.34 105 ASN A O 1
ATOM 805 N N . SER A 1 106 ? -4.573 43.381 7.507 1.00 49.69 106 SER A N 1
ATOM 806 C CA . SER A 1 106 ? -6.014 43.687 7.598 1.00 49.69 106 SER A CA 1
ATOM 807 C C . SER A 1 106 ? -6.914 42.450 7.465 1.00 49.69 106 SER A C 1
ATOM 809 O O . SER A 1 106 ? -8.004 42.411 8.030 1.00 49.69 106 SER A O 1
ATOM 811 N N . ALA A 1 107 ? -6.454 41.415 6.757 1.00 54.25 107 ALA A N 1
ATOM 812 C CA . ALA A 1 107 ? -7.242 40.225 6.434 1.00 54.25 107 ALA A CA 1
ATOM 813 C C . ALA A 1 107 ? -7.377 39.222 7.598 1.00 54.25 107 ALA A C 1
ATOM 815 O O . ALA A 1 107 ? -8.162 38.279 7.502 1.00 54.25 107 ALA A O 1
ATOM 816 N N . VAL A 1 108 ? -6.618 39.419 8.682 1.00 57.97 108 VAL A N 1
ATOM 817 C CA . VAL A 1 108 ? -6.654 38.578 9.893 1.00 57.97 108 VAL A CA 1
ATOM 818 C C . VAL A 1 108 ? -7.149 39.346 11.131 1.00 57.97 108 VAL A C 1
ATOM 820 O O . VAL A 1 108 ? -7.059 38.846 12.253 1.00 57.97 108 VAL A O 1
ATOM 823 N N . ALA A 1 109 ? -7.701 40.553 10.950 1.00 65.25 109 ALA A N 1
ATOM 824 C CA . ALA A 1 109 ? -8.277 41.329 12.047 1.00 65.25 109 ALA A CA 1
ATOM 825 C C . ALA A 1 109 ? -9.357 40.519 12.806 1.00 65.25 109 ALA A C 1
ATOM 827 O O . ALA A 1 109 ? -10.035 39.685 12.189 1.00 65.25 109 ALA A O 1
ATOM 828 N N . PRO A 1 110 ? -9.539 40.736 14.125 1.00 65.81 110 PRO A N 1
ATOM 829 C CA . PRO A 1 110 ? -10.580 40.060 14.897 1.00 65.81 110 PRO A CA 1
ATOM 830 C C . PRO A 1 110 ? -11.960 40.209 14.243 1.00 65.81 110 PRO A C 1
ATOM 832 O O . PRO A 1 110 ? -12.346 41.305 13.846 1.00 65.81 110 PRO A O 1
ATOM 835 N N . GLY A 1 111 ? -12.695 39.103 14.116 1.00 70.06 111 GLY A N 1
ATOM 836 C CA . GLY A 1 111 ? -14.026 39.081 13.496 1.00 70.06 111 GLY A CA 1
ATOM 837 C C . GLY A 1 111 ? -14.028 38.824 11.985 1.00 70.06 111 GLY A C 1
ATOM 838 O O . GLY A 1 111 ? -15.095 38.649 11.404 1.00 70.06 111 GLY A O 1
ATOM 839 N N . THR A 1 112 ? -12.861 38.733 11.341 1.00 76.06 112 THR A N 1
ATOM 840 C CA . THR A 1 112 ? -12.760 38.278 9.943 1.00 76.06 112 THR A CA 1
ATOM 841 C C . THR A 1 112 ? -13.011 36.767 9.822 1.00 76.06 112 THR A C 1
ATOM 843 O O . THR A 1 112 ? -12.660 36.026 10.748 1.00 76.06 112 THR A O 1
ATOM 846 N N . PRO A 1 113 ? -13.503 36.268 8.667 1.00 78.06 113 PRO A N 1
ATOM 847 C CA . PRO A 1 113 ? -13.684 34.831 8.434 1.00 78.06 113 PRO A CA 1
ATOM 848 C C . PRO A 1 113 ? -12.406 34.010 8.642 1.00 78.06 113 PRO A C 1
ATOM 850 O O . PRO A 1 113 ? -12.464 32.880 9.115 1.00 78.06 113 PRO A O 1
ATOM 853 N N . LEU A 1 114 ? -11.241 34.581 8.316 1.00 79.00 114 LEU A N 1
ATOM 854 C CA . LEU A 1 114 ? -9.955 33.927 8.541 1.00 79.00 114 LEU A CA 1
ATOM 855 C C . LEU A 1 114 ? -9.640 33.813 10.038 1.00 79.00 114 LEU A C 1
ATOM 857 O O . LEU A 1 114 ? -9.237 32.748 10.487 1.00 79.00 114 LEU A O 1
ATOM 861 N N . SER A 1 115 ? -9.848 34.880 10.818 1.00 79.50 115 SER A N 1
ATOM 862 C CA . SER A 1 115 ? -9.615 34.849 12.269 1.00 79.50 115 SER A CA 1
ATOM 863 C C . SER A 1 115 ? -10.562 33.895 13.010 1.00 79.50 115 SER A C 1
ATOM 865 O O . SER A 1 115 ? -10.137 33.249 13.964 1.00 79.50 115 SER A O 1
ATOM 867 N N . GLN A 1 116 ? -11.814 33.780 12.549 1.00 83.62 116 GLN A N 1
ATOM 868 C CA . GLN A 1 116 ? -12.800 32.829 13.072 1.00 83.62 116 GLN A CA 1
ATOM 869 C C . GLN A 1 116 ? -12.388 31.392 12.755 1.00 83.62 116 GLN A C 1
ATOM 871 O O . GLN A 1 116 ? -12.320 30.567 13.658 1.00 83.62 116 GLN A O 1
ATOM 876 N N . TRP A 1 117 ? -12.016 31.125 11.500 1.00 87.75 117 TRP A N 1
ATOM 877 C CA . TRP A 1 117 ? -11.520 29.816 11.084 1.00 87.75 117 TRP A CA 1
ATOM 878 C C . TRP A 1 117 ? -10.276 29.389 11.873 1.00 87.75 117 TRP A C 1
ATOM 880 O O . TRP A 1 117 ? -10.231 28.271 12.369 1.00 87.75 117 TRP A O 1
ATOM 890 N N . LEU A 1 118 ? -9.293 30.280 12.061 1.00 87.81 118 LEU A N 1
ATOM 891 C CA . LEU A 1 118 ? -8.082 29.982 12.842 1.00 87.81 118 LEU A CA 1
ATOM 892 C C . LEU A 1 118 ? -8.385 29.585 14.292 1.00 87.81 118 LEU A C 1
ATOM 894 O O . LEU A 1 118 ? -7.721 28.697 14.823 1.00 87.81 118 LEU A O 1
ATOM 898 N N . ALA A 1 119 ? -9.392 30.201 14.919 1.00 85.75 119 ALA A N 1
ATOM 899 C CA . ALA A 1 119 ? -9.776 29.901 16.299 1.00 85.75 119 ALA A CA 1
ATOM 900 C C . ALA A 1 119 ? -10.327 28.470 16.479 1.00 85.75 119 ALA A C 1
ATOM 902 O O . ALA A 1 119 ? -10.360 27.947 17.598 1.00 85.75 119 ALA A O 1
ATOM 903 N N . GLU A 1 120 ? -10.737 27.818 15.389 1.00 88.69 120 GLU A N 1
ATOM 904 C CA . GLU A 1 120 ? -11.240 26.443 15.377 1.00 88.69 120 GLU A CA 1
ATOM 905 C C . GLU A 1 120 ? -10.136 25.392 15.188 1.00 88.69 120 GLU A C 1
ATOM 907 O O . GLU A 1 120 ? -10.421 24.197 15.258 1.00 88.69 120 GLU A O 1
ATOM 912 N N . LEU A 1 121 ? -8.883 25.799 14.969 1.00 91.62 121 LEU A N 1
ATOM 913 C CA . LEU A 1 121 ? -7.788 24.890 14.628 1.00 91.62 121 LEU A CA 1
ATOM 914 C C . LEU A 1 121 ? -6.897 24.563 15.827 1.00 91.62 121 LEU A C 1
ATOM 916 O O . LEU A 1 121 ? -6.731 25.361 16.746 1.00 91.62 121 LEU A O 1
ATOM 920 N N . ASP A 1 122 ? -6.257 23.397 15.770 1.00 91.88 122 ASP A N 1
ATOM 921 C CA . ASP A 1 122 ? -5.120 23.044 16.628 1.00 91.88 122 ASP A CA 1
ATOM 922 C C . ASP A 1 122 ? -3.800 23.115 15.840 1.00 91.88 122 ASP A C 1
ATOM 924 O O . ASP A 1 122 ? -2.748 23.464 16.387 1.00 91.88 122 ASP A O 1
ATOM 928 N N . VAL A 1 123 ? -3.853 22.831 14.531 1.00 94.56 123 VAL A N 1
ATOM 929 C CA . VAL A 1 123 ? -2.705 22.901 13.620 1.00 94.56 123 VAL A CA 1
ATOM 930 C C . VAL A 1 123 ? -3.078 23.623 12.326 1.00 94.56 123 VAL A C 1
ATOM 932 O O . VAL A 1 123 ? -4.100 23.324 11.714 1.00 94.56 123 VAL A O 1
ATOM 935 N N . LEU A 1 124 ? -2.218 24.539 11.886 1.00 93.94 124 LEU A N 1
ATOM 936 C CA . LEU A 1 124 ? -2.298 25.247 10.614 1.00 93.94 124 LEU A CA 1
ATOM 937 C C . LEU A 1 124 ? -1.127 24.824 9.722 1.00 93.94 124 LEU A C 1
ATOM 939 O O . LEU A 1 124 ? 0.029 25.051 10.076 1.00 93.94 124 LEU A O 1
ATOM 943 N N . VAL A 1 125 ? -1.422 24.272 8.547 1.00 94.00 125 VAL A N 1
ATOM 944 C CA . VAL A 1 125 ? -0.430 23.954 7.513 1.00 94.00 125 VAL A CA 1
ATOM 945 C C . VAL A 1 125 ? -0.498 24.996 6.403 1.00 94.00 125 VAL A C 1
ATOM 947 O O . VAL A 1 125 ? -1.561 25.249 5.838 1.00 94.00 125 VAL A O 1
ATOM 950 N N . VAL A 1 126 ? 0.642 25.603 6.080 1.00 89.12 126 VAL A N 1
ATOM 951 C CA . VAL A 1 126 ? 0.766 26.630 5.043 1.00 89.12 126 VAL A CA 1
ATOM 952 C C . VAL A 1 126 ? 1.724 26.149 3.965 1.00 89.12 126 VAL A C 1
ATOM 954 O O . VAL A 1 126 ? 2.906 25.921 4.228 1.00 89.12 126 VAL A O 1
ATOM 957 N N . CYS A 1 127 ? 1.220 26.023 2.740 1.00 85.12 127 CYS A N 1
ATOM 958 C CA . CYS A 1 127 ? 2.022 25.627 1.588 1.00 85.12 127 CYS A CA 1
ATOM 959 C C . CYS A 1 127 ? 2.494 26.854 0.799 1.00 85.12 127 CYS A C 1
ATOM 961 O O . CYS A 1 127 ? 1.717 27.764 0.511 1.00 85.12 127 CYS A O 1
ATOM 963 N N . GLU A 1 128 ? 3.768 26.831 0.409 1.00 77.25 128 GLU A N 1
ATOM 964 C CA . GLU A 1 128 ? 4.452 27.753 -0.506 1.00 77.25 128 GLU A CA 1
ATOM 965 C C . GLU A 1 128 ? 4.645 29.188 0.009 1.00 77.25 128 GLU A C 1
ATOM 967 O O . GLU A 1 128 ? 5.770 29.696 0.029 1.00 77.25 128 GLU A O 1
ATOM 972 N N . VAL A 1 129 ? 3.583 29.856 0.459 1.00 75.81 129 VAL A N 1
ATOM 973 C CA . VAL A 1 129 ? 3.608 31.289 0.777 1.00 75.81 129 VAL A CA 1
ATOM 974 C C . VAL A 1 129 ? 4.047 31.544 2.211 1.00 75.81 129 VAL A C 1
ATOM 976 O O . VAL A 1 129 ? 3.439 31.063 3.164 1.00 75.81 129 VAL A O 1
ATOM 979 N N . LEU A 1 130 ? 5.076 32.374 2.371 1.00 78.00 130 LEU A N 1
ATOM 980 C CA . LEU A 1 130 ? 5.496 32.867 3.678 1.00 78.00 130 LEU A CA 1
ATOM 981 C C . LEU A 1 130 ? 4.601 34.041 4.111 1.00 78.00 130 LEU A C 1
ATOM 983 O O . LEU A 1 130 ? 4.640 35.101 3.486 1.00 78.00 130 LEU A O 1
ATOM 987 N N . LEU A 1 131 ? 3.842 33.871 5.201 1.00 77.75 131 LEU A N 1
ATOM 988 C CA . LEU A 1 131 ? 2.932 34.887 5.757 1.00 77.75 131 LEU A CA 1
ATOM 989 C C . LEU A 1 131 ? 3.234 35.147 7.245 1.00 77.75 131 LEU A C 1
ATOM 991 O O . LEU A 1 131 ? 2.503 34.671 8.115 1.00 77.75 131 LEU A O 1
ATOM 995 N N . PRO A 1 132 ? 4.298 35.904 7.578 1.00 76.19 132 PRO A N 1
ATOM 996 C CA . PRO A 1 132 ? 4.779 36.022 8.956 1.00 76.19 132 PRO A CA 1
ATOM 997 C C . PRO A 1 132 ? 3.725 36.535 9.945 1.00 76.19 132 PRO A C 1
ATOM 999 O O . PRO A 1 132 ? 3.632 36.020 11.056 1.00 76.19 132 PRO A O 1
ATOM 1002 N N . SER A 1 133 ? 2.892 37.496 9.533 1.00 73.50 133 SER A N 1
ATOM 1003 C CA . SER A 1 133 ? 1.825 38.050 10.377 1.00 73.50 133 SER A CA 1
ATOM 1004 C C . SER A 1 133 ? 0.766 37.010 10.744 1.00 73.50 133 SER A C 1
ATOM 1006 O O . SER A 1 133 ? 0.366 36.914 11.902 1.00 73.50 133 SER A O 1
ATOM 1008 N N . LEU A 1 134 ? 0.362 36.178 9.777 1.00 79.81 134 LEU A N 1
ATOM 1009 C CA . LEU A 1 134 ? -0.569 35.075 10.012 1.00 79.81 134 LEU A CA 1
ATOM 1010 C C . LEU A 1 134 ? 0.031 34.050 10.981 1.00 79.81 134 LEU A C 1
ATOM 1012 O O . LEU A 1 134 ? -0.658 33.562 11.872 1.00 79.81 134 LEU A O 1
ATOM 1016 N N . PHE A 1 135 ? 1.321 33.742 10.824 1.00 86.06 135 PHE A N 1
ATOM 1017 C CA . PHE A 1 135 ? 2.000 32.742 11.650 1.00 86.06 135 PHE A CA 1
ATOM 1018 C C . PHE A 1 135 ? 2.097 33.230 13.099 1.00 86.06 135 PHE A C 1
ATOM 1020 O O . PHE A 1 135 ? 1.824 32.471 14.028 1.00 86.06 135 PHE A O 1
ATOM 1027 N N . ALA A 1 136 ? 2.436 34.508 13.294 1.00 80.62 136 ALA A N 1
ATOM 1028 C CA . ALA A 1 136 ? 2.487 35.134 14.610 1.00 80.62 136 ALA A CA 1
ATOM 1029 C C . ALA A 1 136 ? 1.120 35.097 15.312 1.00 80.62 136 ALA A C 1
ATOM 1031 O O . ALA A 1 136 ? 1.044 34.732 16.484 1.00 80.62 136 ALA A O 1
ATOM 1032 N N . GLN A 1 137 ? 0.037 35.405 14.596 1.00 79.31 137 GLN A N 1
ATOM 1033 C CA . GLN A 1 137 ? -1.310 35.388 15.164 1.00 79.31 137 GLN A CA 1
ATOM 1034 C C . GLN A 1 137 ? -1.815 33.977 15.480 1.00 79.31 137 GLN A C 1
ATOM 1036 O O . GLN A 1 137 ? -2.332 33.752 16.572 1.00 79.31 137 GLN A O 1
ATOM 1041 N N . ALA A 1 138 ? -1.632 33.017 14.569 1.00 85.81 138 ALA A N 1
ATOM 1042 C CA . ALA A 1 138 ? -1.985 31.619 14.816 1.00 85.81 138 ALA A CA 1
ATOM 1043 C C . ALA A 1 138 ? -1.316 31.114 16.109 1.00 85.81 138 ALA A C 1
ATOM 1045 O O . ALA A 1 138 ? -1.965 30.537 16.979 1.00 85.81 138 ALA A O 1
ATOM 1046 N N . ARG A 1 139 ? -0.039 31.458 16.311 1.00 85.00 139 ARG A N 1
ATOM 1047 C CA . ARG A 1 139 ? 0.686 31.143 17.547 1.00 85.00 139 ARG A CA 1
ATOM 1048 C C . ARG A 1 139 ? 0.146 31.853 18.784 1.00 85.00 139 ARG A C 1
ATOM 1050 O O . ARG A 1 139 ? 0.088 31.228 19.838 1.00 85.00 139 ARG A O 1
ATOM 1057 N N . GLN A 1 140 ? -0.237 33.128 18.684 1.00 82.94 140 GLN A N 1
ATOM 1058 C CA . GLN A 1 140 ? -0.881 33.848 19.794 1.00 82.94 140 GLN A CA 1
ATOM 1059 C C . GLN A 1 140 ? -2.190 33.169 20.228 1.00 82.94 140 GLN A C 1
ATOM 1061 O O . GLN A 1 140 ? -2.531 33.206 21.406 1.00 82.94 140 GLN A O 1
ATOM 1066 N N . GLN A 1 141 ? -2.884 32.500 19.303 1.00 82.94 141 GLN A N 1
ATOM 1067 C CA . GLN A 1 141 ? -4.084 31.699 19.569 1.00 82.94 141 GLN A CA 1
ATOM 1068 C C . GLN A 1 141 ? -3.779 30.255 20.017 1.00 82.94 141 GLN A C 1
ATOM 1070 O O . GLN A 1 141 ? -4.699 29.477 20.260 1.00 82.94 141 GLN A O 1
ATOM 1075 N N . GLY A 1 142 ? -2.502 29.881 20.147 1.00 86.50 142 GLY A N 1
ATOM 1076 C CA . GLY A 1 142 ? -2.078 28.532 20.528 1.00 86.50 142 GLY A CA 1
ATOM 1077 C C . GLY A 1 142 ? -2.120 27.501 19.395 1.00 86.50 142 GLY A C 1
ATOM 1078 O O . GLY A 1 142 ? -1.937 26.315 19.662 1.00 86.50 142 GLY A O 1
ATOM 1079 N N . VAL A 1 143 ? -2.327 27.926 18.145 1.00 90.50 143 VAL A N 1
ATOM 1080 C CA . VAL A 1 143 ? -2.333 27.053 16.963 1.00 90.50 143 VAL A CA 1
ATOM 1081 C C . VAL A 1 143 ? -0.895 26.748 16.546 1.00 90.50 143 VAL A C 1
ATOM 1083 O O . VAL A 1 143 ? -0.079 27.655 16.344 1.00 90.50 143 VAL A O 1
ATOM 1086 N N . ARG A 1 144 ? -0.564 25.462 16.382 1.00 93.69 144 ARG A N 1
ATOM 1087 C CA . ARG A 1 144 ? 0.745 25.051 15.857 1.00 93.69 144 ARG A CA 1
ATOM 1088 C C . ARG A 1 144 ? 0.820 25.364 14.365 1.00 93.69 144 ARG A C 1
ATOM 1090 O O . ARG A 1 144 ? -0.053 24.954 13.612 1.00 93.69 144 ARG A O 1
ATOM 1097 N N . VAL A 1 145 ? 1.885 26.030 13.924 1.00 93.25 145 VAL A N 1
ATOM 1098 C CA . VAL A 1 145 ? 2.075 26.388 12.510 1.00 93.25 145 VAL A CA 1
ATOM 1099 C C . VAL A 1 145 ? 3.125 25.490 11.865 1.00 93.25 145 VAL A C 1
ATOM 1101 O O . VAL A 1 145 ? 4.253 25.401 12.353 1.00 93.25 145 VAL A O 1
ATOM 1104 N N . VAL A 1 146 ? 2.751 24.876 10.747 1.00 95.19 146 VAL A N 1
ATOM 1105 C CA . VAL A 1 146 ? 3.608 24.086 9.863 1.00 95.19 146 VAL A CA 1
ATOM 1106 C C . VAL A 1 146 ? 3.743 24.819 8.532 1.00 95.19 146 VAL A C 1
ATOM 1108 O O . VAL A 1 146 ? 2.743 25.185 7.917 1.00 95.19 146 VAL A O 1
ATOM 1111 N N . TYR A 1 147 ? 4.971 25.019 8.070 1.00 93.00 147 TYR A N 1
ATOM 1112 C CA . TYR A 1 147 ? 5.276 25.677 6.808 1.00 93.00 147 TYR A CA 1
ATOM 1113 C C . TYR A 1 147 ? 5.980 24.719 5.845 1.00 93.00 147 TYR A C 1
ATOM 1115 O O . TYR A 1 147 ? 7.016 24.137 6.164 1.00 93.00 147 TYR A O 1
ATOM 1123 N N . VAL A 1 148 ? 5.424 24.587 4.642 1.00 91.69 148 VAL A N 1
ATOM 1124 C CA . VAL A 1 148 ? 5.974 23.774 3.553 1.00 91.69 148 VAL A CA 1
ATOM 1125 C C . VAL A 1 148 ? 6.505 24.724 2.469 1.00 91.69 148 VAL A C 1
ATOM 1127 O O . VAL A 1 148 ? 5.723 25.187 1.633 1.00 91.69 148 VAL A O 1
ATOM 1130 N N . PRO A 1 149 ? 7.801 25.089 2.487 1.00 87.31 149 PRO A N 1
ATOM 1131 C CA . PRO A 1 149 ? 8.368 26.053 1.555 1.00 87.31 149 PRO A CA 1
ATOM 1132 C C . PRO A 1 149 ? 8.443 25.518 0.123 1.00 87.31 149 PRO A C 1
ATOM 1134 O O . PRO A 1 149 ? 8.636 24.325 -0.112 1.00 87.31 149 PRO A O 1
ATOM 1137 N N . ASN A 1 150 ? 8.376 26.442 -0.836 1.00 83.38 150 ASN A N 1
ATOM 1138 C CA . ASN A 1 150 ? 8.737 26.187 -2.225 1.00 83.38 150 ASN A CA 1
ATOM 1139 C C . ASN A 1 150 ? 10.012 26.989 -2.555 1.00 83.38 150 ASN A C 1
ATOM 1141 O O . ASN A 1 150 ? 9.998 28.224 -2.528 1.00 83.38 150 ASN A O 1
ATOM 1145 N N . LEU A 1 151 ? 11.135 26.290 -2.751 1.00 83.50 151 LEU A N 1
ATOM 1146 C CA . LEU A 1 151 ? 12.486 26.859 -2.634 1.00 83.50 151 LEU A CA 1
ATOM 1147 C C . LEU A 1 151 ? 12.782 27.964 -3.656 1.00 83.50 151 LEU A C 1
ATOM 1149 O O . LEU A 1 151 ? 13.402 28.977 -3.329 1.00 83.50 151 LEU A O 1
ATOM 1153 N N . GLU A 1 152 ? 12.315 27.805 -4.888 1.00 79.19 152 GLU A N 1
ATOM 1154 C CA . GLU A 1 152 ? 12.515 28.768 -5.971 1.00 79.19 152 GLU A CA 1
ATOM 1155 C C . GLU A 1 152 ? 11.682 30.048 -5.802 1.00 79.19 152 GLU A C 1
ATOM 1157 O O . GLU A 1 152 ? 11.978 31.079 -6.412 1.00 79.19 152 GLU A O 1
ATOM 1162 N N . TRP A 1 153 ? 10.652 29.999 -4.951 1.00 74.81 153 TRP A N 1
ATOM 1163 C CA . TRP A 1 153 ? 9.776 31.126 -4.637 1.00 74.81 153 TRP A CA 1
ATOM 1164 C C . TRP A 1 153 ? 10.107 31.772 -3.289 1.00 74.81 153 TRP A C 1
ATOM 1166 O O . TRP A 1 153 ? 9.326 32.605 -2.827 1.00 74.81 153 TRP A O 1
ATOM 1176 N N . ALA A 1 154 ? 11.258 31.443 -2.677 1.00 76.12 154 ALA A N 1
ATOM 1177 C CA . ALA A 1 154 ? 11.740 32.008 -1.411 1.00 76.12 154 ALA A CA 1
ATOM 1178 C C . ALA A 1 154 ? 11.991 33.534 -1.509 1.00 76.12 154 ALA A C 1
ATOM 1180 O O . ALA A 1 154 ? 13.085 34.040 -1.768 1.00 76.12 154 ALA A O 1
ATOM 1181 N N . THR A 1 155 ? 10.869 34.240 -1.393 1.00 66.94 155 THR A N 1
ATOM 1182 C CA . THR A 1 155 ? 10.545 35.664 -1.467 1.00 66.94 155 THR A CA 1
ATOM 1183 C C . THR A 1 155 ? 10.770 36.522 -0.228 1.00 66.94 155 THR A C 1
ATOM 1185 O O . THR A 1 155 ? 9.990 36.365 0.709 1.00 66.94 155 THR A O 1
ATOM 1188 N N . ALA A 1 156 ? 11.734 37.448 -0.170 1.00 67.44 156 ALA A N 1
ATOM 1189 C CA . ALA A 1 156 ? 11.873 38.316 1.007 1.00 67.44 156 ALA A CA 1
ATOM 1190 C C . ALA A 1 156 ? 12.690 39.608 0.796 1.00 67.44 156 ALA A C 1
ATOM 1192 O O . ALA A 1 156 ? 13.743 39.549 0.159 1.00 67.44 156 ALA A O 1
ATOM 1193 N N . PRO A 1 157 ? 12.317 40.746 1.436 1.00 69.12 157 PRO A N 1
ATOM 1194 C CA . PRO A 1 157 ? 13.273 41.805 1.769 1.00 69.12 157 PRO A CA 1
ATOM 1195 C C . PRO A 1 157 ? 14.553 41.238 2.398 1.00 69.12 157 PRO A C 1
ATOM 1197 O O . PRO A 1 157 ? 14.460 40.473 3.358 1.00 69.12 157 PRO A O 1
ATOM 1200 N N . GLY A 1 158 ? 15.724 41.586 1.858 1.00 71.06 158 GLY A N 1
ATOM 1201 C CA . GLY A 1 158 ? 17.012 41.011 2.276 1.00 71.06 158 GLY A CA 1
ATOM 1202 C C . GLY A 1 158 ? 17.364 39.663 1.628 1.00 71.06 158 GLY A C 1
ATOM 1203 O O . GLY A 1 158 ? 18.278 38.988 2.095 1.00 71.06 158 GLY A O 1
ATOM 1204 N N . GLY A 1 159 ? 16.648 39.248 0.576 1.00 82.50 159 GLY A N 1
ATOM 1205 C CA . GLY A 1 159 ? 16.939 38.026 -0.178 1.00 82.50 159 GLY A CA 1
ATOM 1206 C C . GLY A 1 159 ? 16.734 36.746 0.636 1.00 82.50 159 GLY A C 1
ATOM 1207 O O . GLY A 1 159 ? 15.952 36.718 1.586 1.00 82.50 159 GLY A O 1
ATOM 1208 N N . VAL A 1 160 ? 17.450 35.682 0.265 1.00 84.50 160 VAL A N 1
ATOM 1209 C CA . VAL A 1 160 ? 17.413 34.388 0.967 1.00 84.50 160 VAL A CA 1
ATOM 1210 C C . VAL A 1 160 ? 17.741 34.529 2.465 1.00 84.50 160 VAL A C 1
ATOM 1212 O O . VAL A 1 160 ? 16.943 34.039 3.264 1.00 84.50 160 VAL A O 1
ATOM 1215 N N . PRO A 1 161 ? 18.787 35.271 2.895 1.00 85.38 161 PRO A N 1
ATOM 1216 C CA . PRO A 1 161 ? 19.050 35.476 4.323 1.00 85.38 161 PRO A CA 1
ATOM 1217 C C . PRO A 1 161 ? 17.868 36.106 5.071 1.00 85.38 161 PRO A C 1
ATOM 1219 O O . PRO A 1 161 ? 17.512 35.673 6.169 1.00 85.38 161 PRO A O 1
ATOM 1222 N N . GLY A 1 162 ? 17.216 37.101 4.462 1.00 84.38 162 GLY A N 1
ATOM 1223 C CA . GLY A 1 162 ? 16.028 37.743 5.024 1.00 84.38 162 GLY A CA 1
ATOM 1224 C C . GLY A 1 162 ? 14.803 36.823 5.080 1.00 84.38 162 GLY A C 1
ATOM 1225 O O . GLY A 1 162 ? 14.002 36.926 6.016 1.00 84.38 162 GLY A O 1
ATOM 1226 N N . TRP A 1 163 ? 14.648 35.923 4.106 1.00 87.81 163 TRP A N 1
ATOM 1227 C CA . TRP A 1 163 ? 13.611 34.888 4.114 1.00 87.81 163 TRP A CA 1
ATOM 1228 C C . TRP A 1 163 ? 13.855 33.901 5.258 1.00 87.81 163 TRP A C 1
ATOM 1230 O O . TRP A 1 163 ? 12.993 33.758 6.124 1.00 87.81 163 TRP A O 1
ATOM 1240 N N . CYS A 1 164 ? 15.062 33.330 5.342 1.00 88.75 164 CYS A N 1
ATOM 1241 C CA . CYS A 1 164 ? 15.445 32.383 6.390 1.00 88.75 164 CYS A CA 1
ATOM 1242 C C . CYS A 1 164 ? 15.298 32.989 7.788 1.00 88.75 164 CYS A C 1
ATOM 1244 O O . CYS A 1 164 ? 14.796 32.339 8.701 1.00 88.75 164 CYS A O 1
ATOM 1246 N N . LYS A 1 165 ? 15.696 34.258 7.960 1.00 87.31 165 LYS A N 1
ATOM 1247 C CA . LYS A 1 165 ? 15.507 34.995 9.215 1.00 87.31 165 LYS A CA 1
ATOM 1248 C C . LYS A 1 165 ? 14.033 35.028 9.636 1.00 87.31 165 LYS A C 1
ATOM 1250 O O . LYS A 1 165 ? 13.733 34.647 10.760 1.00 87.31 165 LYS A O 1
ATOM 1255 N N . ARG A 1 166 ? 13.113 35.396 8.738 1.00 86.56 166 ARG A N 1
ATOM 1256 C CA . ARG A 1 166 ? 11.670 35.435 9.054 1.00 86.56 166 ARG A CA 1
ATOM 1257 C C . ARG A 1 166 ? 11.079 34.066 9.343 1.00 86.56 166 ARG A C 1
ATOM 1259 O O . ARG A 1 166 ? 10.228 33.963 10.218 1.00 86.56 166 ARG A O 1
ATOM 1266 N N . VAL A 1 167 ? 11.503 33.030 8.620 1.00 88.62 167 VAL A N 1
ATOM 1267 C CA . VAL A 1 167 ? 11.061 31.658 8.907 1.00 88.62 167 VAL A CA 1
ATOM 1268 C C . VAL A 1 167 ? 11.467 31.286 10.337 1.00 88.62 167 VAL A C 1
ATOM 1270 O O . VAL A 1 167 ? 10.605 30.884 11.116 1.00 88.62 167 VAL A O 1
ATOM 1273 N N . ARG A 1 168 ? 12.720 31.551 10.740 1.00 88.88 168 ARG A N 1
ATOM 1274 C CA . ARG A 1 168 ? 13.182 31.340 12.127 1.00 88.88 168 ARG A CA 1
ATOM 1275 C C . ARG A 1 168 ? 12.402 32.169 13.144 1.00 88.88 168 ARG A C 1
ATOM 1277 O O . ARG A 1 168 ? 11.946 31.626 14.143 1.00 88.88 168 ARG A O 1
ATOM 1284 N N . GLU A 1 169 ? 12.208 33.458 12.881 1.00 87.50 169 GLU A N 1
ATOM 1285 C CA . GLU A 1 169 ? 11.486 34.370 13.782 1.00 87.50 169 GLU A CA 1
ATOM 1286 C C . GLU A 1 169 ? 10.002 34.011 13.929 1.00 87.50 169 GLU A C 1
ATOM 1288 O O . GLU A 1 169 ? 9.422 34.215 14.992 1.00 87.50 169 GLU A O 1
ATOM 1293 N N . SER A 1 170 ? 9.388 33.417 12.902 1.00 83.88 170 SER A N 1
ATOM 1294 C CA . SER A 1 170 ? 8.021 32.894 12.997 1.00 83.88 170 SER A CA 1
ATOM 1295 C C . SER A 1 170 ? 7.918 31.653 13.893 1.00 83.88 170 SER A C 1
ATOM 1297 O O . SER A 1 170 ? 6.834 31.323 14.380 1.00 83.88 170 SER A O 1
ATOM 1299 N N . GLY A 1 171 ? 9.041 30.950 14.093 1.00 83.94 171 GLY A N 1
ATOM 1300 C CA . GLY A 1 171 ? 9.180 29.696 14.833 1.00 83.94 171 GLY A CA 1
ATOM 1301 C C . GLY A 1 171 ? 8.169 28.614 14.440 1.00 83.94 171 GLY A C 1
ATOM 1302 O O . GLY A 1 171 ? 7.720 27.857 15.302 1.00 83.94 171 GLY A O 1
ATOM 1303 N N . CYS A 1 172 ? 7.750 28.597 13.174 1.00 90.06 172 CYS A N 1
ATOM 1304 C CA . CYS A 1 172 ? 6.969 27.504 12.612 1.00 90.06 172 CYS A CA 1
ATOM 1305 C C . CYS A 1 172 ? 7.826 26.236 12.486 1.00 90.06 172 CYS A C 1
ATOM 1307 O O . CYS A 1 172 ? 9.053 26.298 12.413 1.00 90.06 172 CYS A O 1
ATOM 1309 N N . GLN A 1 173 ? 7.163 25.084 12.435 1.00 93.25 173 GLN A N 1
ATOM 1310 C CA . GLN A 1 173 ? 7.788 23.835 12.015 1.00 93.25 173 GLN A CA 1
ATOM 1311 C C . GLN A 1 173 ? 7.931 23.855 10.489 1.00 93.25 173 GLN A C 1
ATOM 1313 O O . GLN A 1 173 ? 6.963 24.165 9.798 1.00 93.25 173 GLN A O 1
ATOM 1318 N N . VAL A 1 174 ? 9.109 23.539 9.953 1.00 94.94 174 VAL A N 1
ATOM 1319 C CA . VAL A 1 174 ? 9.365 23.554 8.503 1.00 94.94 174 VAL A CA 1
ATOM 1320 C C . VAL A 1 174 ? 9.404 22.128 7.973 1.00 94.94 174 VAL A C 1
ATOM 1322 O O . VAL A 1 174 ? 10.049 21.271 8.572 1.00 94.94 174 VAL A O 1
ATOM 1325 N N . TRP A 1 175 ? 8.746 21.862 6.848 1.00 96.06 175 TRP A N 1
ATOM 1326 C CA . TRP A 1 175 ? 8.766 20.546 6.202 1.00 96.06 175 TRP A CA 1
ATOM 1327 C C . TRP A 1 175 ? 9.486 20.579 4.859 1.00 96.06 175 TRP A C 1
ATOM 1329 O O . TRP A 1 175 ? 9.174 21.393 3.994 1.00 96.06 175 TRP A O 1
ATOM 1339 N N . ALA A 1 176 ? 10.411 19.649 4.655 1.00 93.88 176 ALA A N 1
ATOM 1340 C CA . ALA A 1 176 ? 11.122 19.460 3.399 1.00 93.88 176 ALA A CA 1
ATOM 1341 C C . ALA A 1 176 ? 10.527 18.281 2.622 1.00 93.88 176 ALA A C 1
ATOM 1343 O O . ALA A 1 176 ? 10.329 17.201 3.174 1.00 93.88 176 ALA A O 1
ATOM 1344 N N . LYS A 1 177 ? 10.275 18.468 1.321 1.00 92.12 177 LYS A N 1
ATOM 1345 C CA . LYS A 1 177 ? 9.670 17.438 0.453 1.00 92.12 177 LYS A CA 1
ATOM 1346 C C . LYS A 1 177 ? 10.642 16.322 0.043 1.00 92.12 177 LYS A C 1
ATOM 1348 O O . LYS A 1 177 ? 10.215 15.287 -0.468 1.00 92.12 177 LYS A O 1
ATOM 1353 N N . SER A 1 178 ? 11.942 16.556 0.217 1.00 88.81 178 SER A N 1
ATOM 1354 C CA . SER A 1 178 ? 13.024 15.694 -0.254 1.00 88.81 178 SER A CA 1
ATOM 1355 C C . SER A 1 178 ? 14.275 15.870 0.617 1.00 88.81 178 SER A C 1
ATOM 1357 O O . SER A 1 178 ? 14.379 16.851 1.364 1.00 88.81 178 SER A O 1
ATOM 1359 N N . ALA A 1 179 ? 15.209 14.918 0.560 1.00 90.56 179 ALA A N 1
ATOM 1360 C CA . ALA A 1 179 ? 16.383 14.936 1.434 1.00 90.56 179 ALA A CA 1
ATOM 1361 C C . ALA A 1 179 ? 17.351 16.065 1.046 1.00 90.56 179 ALA A C 1
ATOM 1363 O O . ALA A 1 179 ? 17.908 16.733 1.917 1.00 90.56 179 ALA A O 1
ATOM 1364 N N . GLN A 1 180 ? 17.487 16.348 -0.248 1.00 89.62 180 GLN A N 1
ATOM 1365 C CA . GLN A 1 180 ? 18.335 17.418 -0.761 1.00 89.62 180 GLN A CA 1
ATOM 1366 C C . GLN A 1 180 ? 17.717 18.788 -0.466 1.00 89.62 180 GLN A C 1
ATOM 1368 O O . GLN A 1 180 ? 18.440 19.710 -0.098 1.00 89.62 180 GLN A O 1
ATOM 1373 N N . ILE A 1 181 ? 16.385 18.919 -0.522 1.00 90.81 181 ILE A N 1
ATOM 1374 C CA . ILE A 1 181 ? 15.683 20.126 -0.054 1.00 90.81 181 ILE A CA 1
ATOM 1375 C C . ILE A 1 181 ? 15.950 20.349 1.439 1.00 90.81 181 ILE A C 1
ATOM 1377 O O . ILE A 1 181 ? 16.247 21.472 1.846 1.00 90.81 181 ILE A O 1
ATOM 1381 N N . ALA A 1 182 ? 15.884 19.290 2.254 1.00 93.44 182 ALA A N 1
ATOM 1382 C CA . ALA A 1 182 ? 16.187 19.373 3.682 1.00 93.44 182 ALA A CA 1
ATOM 1383 C C . ALA A 1 182 ? 17.641 19.812 3.920 1.00 93.44 182 ALA A C 1
ATOM 1385 O O . ALA A 1 182 ? 17.894 20.693 4.740 1.00 93.44 182 ALA A O 1
ATOM 1386 N N . ALA A 1 183 ? 18.589 19.262 3.155 1.00 92.38 183 ALA A N 1
ATOM 1387 C CA . ALA A 1 183 ? 19.996 19.647 3.208 1.00 92.38 183 ALA A CA 1
ATOM 1388 C C . ALA A 1 183 ? 20.222 21.109 2.777 1.00 92.38 183 ALA A C 1
ATOM 1390 O O . ALA A 1 183 ? 20.971 21.834 3.433 1.00 92.38 183 ALA A O 1
ATOM 1391 N N . ALA A 1 184 ? 19.541 21.575 1.724 1.00 89.50 184 ALA A N 1
ATOM 1392 C CA . ALA A 1 184 ? 19.612 22.961 1.262 1.00 89.50 184 ALA A CA 1
ATOM 1393 C C . ALA A 1 184 ? 19.085 23.947 2.321 1.00 89.50 184 ALA A C 1
ATOM 1395 O O . ALA A 1 184 ? 19.689 24.997 2.545 1.00 89.50 184 ALA A O 1
ATOM 1396 N N . LEU A 1 185 ? 17.995 23.597 3.015 1.00 91.75 185 LEU A N 1
ATOM 1397 C CA . LEU A 1 185 ? 17.470 24.368 4.147 1.00 91.75 185 LEU A CA 1
ATOM 1398 C C . LEU A 1 185 ? 18.434 24.344 5.345 1.00 91.75 185 LEU A C 1
ATOM 1400 O O . LEU A 1 185 ? 18.724 25.396 5.921 1.00 91.75 185 LEU A O 1
ATOM 1404 N N . ALA A 1 186 ? 18.997 23.180 5.676 1.00 93.50 186 ALA A N 1
ATOM 1405 C CA . ALA A 1 186 ? 19.967 23.032 6.759 1.00 93.50 186 ALA A CA 1
ATOM 1406 C C . ALA A 1 186 ? 21.237 23.866 6.517 1.00 93.50 186 ALA A C 1
ATOM 1408 O O . ALA A 1 186 ? 21.737 24.504 7.444 1.00 93.50 186 ALA A O 1
ATOM 1409 N N . GLY A 1 187 ? 21.701 23.961 5.264 1.00 91.12 187 GLY A N 1
ATOM 1410 C CA . GLY A 1 187 ? 22.798 24.847 4.855 1.00 91.12 187 GLY A CA 1
ATOM 1411 C C . GLY A 1 187 ? 22.517 26.341 5.070 1.00 91.12 187 GLY A C 1
ATOM 1412 O O . GLY A 1 187 ? 23.434 27.154 5.037 1.00 91.12 187 GLY A O 1
ATOM 1413 N N . GLN A 1 188 ? 21.260 26.711 5.325 1.00 90.50 188 GLN A N 1
ATOM 1414 C CA . GLN A 1 188 ? 20.829 28.058 5.708 1.00 90.50 188 GLN A CA 1
ATOM 1415 C C . GLN A 1 188 ? 20.429 28.161 7.188 1.00 90.50 188 GLN A C 1
ATOM 1417 O O . GLN A 1 188 ? 19.786 29.135 7.593 1.00 90.50 188 GLN A O 1
ATOM 1422 N N . HIS A 1 189 ? 20.792 27.159 7.994 1.00 91.00 189 HIS A N 1
ATOM 1423 C CA . HIS A 1 189 ? 20.429 27.031 9.406 1.00 91.00 189 HIS A CA 1
ATOM 1424 C C . HIS A 1 189 ? 18.910 26.991 9.646 1.00 91.00 189 HIS A C 1
ATOM 1426 O O . HIS A 1 189 ? 18.410 27.532 10.635 1.00 91.00 189 HIS A O 1
ATOM 1432 N N . LEU A 1 190 ? 18.168 26.373 8.723 1.00 91.38 190 LEU A N 1
ATOM 1433 C CA . LEU A 1 190 ? 16.757 26.042 8.890 1.00 91.38 190 LEU A CA 1
ATOM 1434 C C . LEU A 1 190 ? 16.609 24.535 9.074 1.00 91.38 190 LEU A C 1
ATOM 1436 O O . LEU A 1 190 ? 16.772 23.765 8.129 1.00 91.38 190 LEU A O 1
ATOM 1440 N N . GLU A 1 191 ? 16.281 24.119 10.292 1.00 92.62 191 GLU A N 1
ATOM 1441 C CA . GLU A 1 191 ? 15.898 22.735 10.563 1.00 92.62 191 GLU A CA 1
ATOM 1442 C C . GLU A 1 191 ? 14.553 22.427 9.903 1.00 92.62 191 GLU A C 1
ATOM 1444 O O . GLU A 1 191 ? 13.656 23.273 9.863 1.00 92.62 191 GLU A O 1
ATOM 1449 N N . SER A 1 192 ? 14.418 21.216 9.364 1.00 95.38 192 SER A N 1
ATOM 1450 C CA . SER A 1 192 ? 13.185 20.779 8.719 1.00 95.38 192 SER A CA 1
ATOM 1451 C C . SER A 1 192 ? 12.935 19.292 8.924 1.00 95.38 192 SER A C 1
ATOM 1453 O O . SER A 1 192 ? 13.868 18.492 8.988 1.00 95.38 192 SER A O 1
ATOM 1455 N N . ASP A 1 193 ? 11.659 18.925 8.996 1.00 96.19 193 ASP A N 1
ATOM 1456 C CA . ASP A 1 193 ? 11.231 17.535 8.954 1.00 96.19 193 ASP A CA 1
ATOM 1457 C C . ASP A 1 193 ? 11.156 17.056 7.507 1.00 96.19 193 ASP A C 1
ATOM 1459 O O . ASP A 1 193 ? 10.466 17.651 6.677 1.00 96.19 193 ASP A O 1
ATOM 1463 N N . LEU A 1 194 ? 11.823 15.942 7.209 1.00 94.12 194 LEU A N 1
ATOM 1464 C CA . LEU A 1 194 ? 11.681 15.280 5.919 1.00 94.12 194 LEU A CA 1
ATOM 1465 C C . LEU A 1 194 ? 10.296 14.627 5.815 1.00 94.12 194 LEU A C 1
ATOM 1467 O O . LEU A 1 194 ? 9.920 13.793 6.646 1.00 94.12 194 LEU A O 1
ATOM 1471 N N . VAL A 1 195 ? 9.564 14.986 4.764 1.00 94.31 195 VAL A N 1
ATOM 1472 C CA . VAL A 1 195 ? 8.274 14.410 4.385 1.00 94.31 195 VAL A CA 1
ATOM 1473 C C . VAL A 1 195 ? 8.414 13.854 2.966 1.00 94.31 195 VAL A C 1
ATOM 1475 O O . VAL A 1 195 ? 8.594 14.646 2.042 1.00 94.31 195 VAL A O 1
ATOM 1478 N N . PRO A 1 196 ? 8.357 12.521 2.755 1.00 90.81 196 PRO A N 1
ATOM 1479 C CA . PRO A 1 196 ? 8.577 11.901 1.448 1.00 90.81 196 PRO A CA 1
ATOM 1480 C C . PRO A 1 196 ? 7.381 12.164 0.530 1.00 90.81 196 PRO A C 1
ATOM 1482 O O . PRO A 1 196 ? 6.513 11.314 0.368 1.00 90.81 196 PRO A O 1
ATOM 1485 N N . TRP A 1 197 ? 7.318 13.366 -0.039 1.00 92.56 197 TRP A N 1
ATOM 1486 C CA . TRP A 1 197 ? 6.109 13.903 -0.657 1.00 92.56 197 TRP A CA 1
ATOM 1487 C C . TRP A 1 197 ? 5.572 13.002 -1.774 1.00 92.56 197 TRP A C 1
ATOM 1489 O O . TRP A 1 197 ? 6.349 12.448 -2.565 1.00 92.56 197 TRP A O 1
ATOM 1499 N N . SER A 1 198 ? 4.247 12.859 -1.829 1.00 92.62 198 SER A N 1
ATOM 1500 C CA . SER A 1 198 ? 3.527 12.077 -2.836 1.00 92.62 198 SER A CA 1
ATOM 1501 C C . SER A 1 198 ? 2.198 12.755 -3.200 1.00 92.62 198 SER A C 1
ATOM 1503 O O . SER A 1 198 ? 1.900 13.842 -2.710 1.00 92.62 198 SER A O 1
ATOM 1505 N N . ILE A 1 199 ? 1.433 12.147 -4.105 1.00 90.62 199 ILE A N 1
ATOM 1506 C CA . ILE A 1 199 ? 0.197 12.685 -4.687 1.00 90.62 199 ILE A CA 1
ATOM 1507 C C . ILE A 1 199 ? -0.925 11.638 -4.617 1.00 90.62 199 ILE A C 1
ATOM 1509 O O . ILE A 1 199 ? -0.619 10.443 -4.600 1.00 90.62 199 ILE A O 1
ATOM 1513 N N . PRO A 1 200 ? -2.206 12.053 -4.616 1.00 89.50 200 PRO A N 1
ATOM 1514 C CA . PRO A 1 200 ? -3.346 11.136 -4.501 1.00 89.50 200 PRO A CA 1
ATOM 1515 C C . PRO A 1 200 ? -3.631 10.328 -5.774 1.00 89.50 200 PRO A C 1
ATOM 1517 O O . PRO A 1 200 ? -4.538 9.501 -5.787 1.00 89.50 200 PRO A O 1
ATOM 1520 N N . ASP A 1 201 ? -2.892 10.572 -6.857 1.00 87.88 201 ASP A N 1
ATOM 1521 C CA . ASP A 1 201 ? -3.151 9.924 -8.138 1.00 87.88 201 ASP A CA 1
ATOM 1522 C C . ASP A 1 201 ? -2.938 8.412 -8.059 1.00 87.88 201 ASP A C 1
ATOM 1524 O O . ASP A 1 201 ? -1.933 7.969 -7.490 1.00 87.88 201 ASP A O 1
ATOM 1528 N N . PRO A 1 202 ? -3.822 7.609 -8.671 1.00 86.31 202 PRO A N 1
ATOM 1529 C CA . PRO A 1 202 ? -3.675 6.165 -8.663 1.00 86.31 202 PRO A CA 1
ATOM 1530 C C . PRO A 1 202 ? -2.392 5.756 -9.386 1.00 86.31 202 PRO A C 1
ATOM 1532 O O . PRO A 1 202 ? -2.058 6.288 -10.445 1.00 86.31 202 PRO A O 1
ATOM 1535 N N . VAL A 1 203 ? -1.688 4.777 -8.821 1.00 87.00 203 VAL A N 1
ATOM 1536 C CA . VAL A 1 203 ? -0.531 4.179 -9.483 1.00 87.00 203 VAL A CA 1
ATOM 1537 C C . VAL A 1 203 ? -1.024 3.199 -10.539 1.00 87.00 203 VAL A C 1
ATOM 1539 O O . VAL A 1 203 ? -1.634 2.174 -10.224 1.00 87.00 203 VAL A O 1
ATOM 1542 N N . ARG A 1 204 ? -0.759 3.517 -11.804 1.00 84.25 204 ARG A N 1
ATOM 1543 C CA . ARG A 1 204 ? -1.198 2.732 -12.950 1.00 84.25 204 ARG A CA 1
ATOM 1544 C C . ARG A 1 204 ? -0.415 1.421 -13.038 1.00 84.25 204 ARG A C 1
ATOM 1546 O O . ARG A 1 204 ? 0.804 1.421 -13.175 1.00 84.25 204 ARG A O 1
ATOM 1553 N N . ARG A 1 205 ? -1.135 0.297 -12.969 1.00 76.31 205 ARG A N 1
ATOM 1554 C CA . ARG A 1 205 ? -0.567 -1.066 -12.997 1.00 76.31 205 ARG A CA 1
ATOM 1555 C C . ARG A 1 205 ? -0.728 -1.776 -14.334 1.00 76.31 205 ARG A C 1
ATOM 1557 O O . ARG A 1 205 ? -0.107 -2.812 -14.532 1.00 76.31 205 ARG A O 1
ATOM 1564 N N . ASP A 1 206 ? -1.596 -1.287 -15.211 1.00 71.38 206 ASP A N 1
ATOM 1565 C CA . ASP A 1 206 ? -2.027 -1.941 -16.453 1.00 71.38 206 ASP A CA 1
ATOM 1566 C C . ASP A 1 206 ? -1.230 -1.509 -17.689 1.00 71.38 206 ASP A C 1
ATOM 1568 O O . ASP A 1 206 ? -1.407 -2.091 -18.758 1.00 71.38 206 ASP A O 1
ATOM 1572 N N . ARG A 1 207 ? -0.332 -0.526 -17.559 1.00 76.06 207 ARG A N 1
ATOM 1573 C CA . ARG A 1 207 ? 0.441 -0.018 -18.692 1.00 76.06 207 ARG A CA 1
ATOM 1574 C C . ARG A 1 207 ? 1.409 -1.087 -19.204 1.00 76.06 207 ARG A C 1
ATOM 1576 O O . ARG A 1 207 ? 2.392 -1.419 -18.549 1.00 76.06 207 ARG A O 1
ATOM 1583 N N . CYS A 1 208 ? 1.124 -1.626 -20.383 1.00 65.06 208 CYS A N 1
ATOM 1584 C CA . CYS A 1 208 ? 2.060 -2.464 -21.123 1.00 65.06 208 CYS A CA 1
ATOM 1585 C C . CYS A 1 208 ? 2.948 -1.592 -22.008 1.00 65.06 208 CYS A C 1
ATOM 1587 O O . CYS A 1 208 ? 2.508 -0.570 -22.541 1.00 65.06 208 CYS A O 1
ATOM 1589 N N . ALA A 1 209 ? 4.182 -2.039 -22.218 1.00 64.94 209 ALA A N 1
ATOM 1590 C CA . ALA A 1 209 ? 5.001 -1.497 -23.284 1.00 64.94 209 ALA A CA 1
ATOM 1591 C C . ALA A 1 209 ? 4.297 -1.709 -24.628 1.00 64.94 209 ALA A C 1
ATOM 1593 O O . ALA A 1 209 ? 3.856 -2.817 -24.943 1.00 64.94 209 ALA A O 1
ATOM 1594 N N . ARG A 1 210 ? 4.172 -0.636 -25.409 1.00 68.88 210 ARG A N 1
ATOM 1595 C CA . ARG A 1 210 ? 3.647 -0.732 -26.771 1.00 68.88 210 ARG A CA 1
ATOM 1596 C C . ARG A 1 210 ? 4.617 -1.535 -27.651 1.00 68.88 210 ARG A C 1
ATOM 1598 O O . ARG A 1 210 ? 5.816 -1.553 -27.357 1.00 68.88 210 ARG A O 1
ATOM 1605 N N . PRO A 1 211 ? 4.124 -2.191 -28.720 1.00 63.94 211 PRO A N 1
ATOM 1606 C CA . PRO A 1 211 ? 4.983 -2.819 -29.719 1.00 63.94 211 PRO A CA 1
ATOM 1607 C C . PRO A 1 211 ? 6.049 -1.846 -30.236 1.00 63.94 211 PRO A C 1
ATOM 1609 O O . PRO A 1 211 ? 5.833 -0.633 -30.254 1.00 63.94 211 PRO A O 1
ATOM 1612 N N . ILE A 1 212 ? 7.191 -2.388 -30.665 1.00 66.94 212 ILE A N 1
ATOM 1613 C CA . ILE A 1 212 ? 8.271 -1.595 -31.263 1.00 66.94 212 ILE A CA 1
ATOM 1614 C C . ILE A 1 212 ? 7.705 -0.857 -32.482 1.00 66.94 212 ILE A C 1
ATOM 1616 O O . ILE A 1 212 ? 7.100 -1.467 -33.362 1.00 66.94 212 ILE A O 1
ATOM 1620 N N . GLY A 1 213 ? 7.876 0.458 -32.489 1.00 75.31 213 GLY A N 1
ATOM 1621 C CA . GLY A 1 213 ? 7.291 1.384 -33.450 1.00 75.31 213 GLY A CA 1
ATOM 1622 C C . GLY A 1 213 ? 7.504 2.826 -32.987 1.00 75.31 213 GLY A C 1
ATOM 1623 O O . GLY A 1 213 ? 8.216 3.028 -31.990 1.00 75.31 213 GLY A O 1
ATOM 1624 N N . PRO A 1 214 ? 6.876 3.806 -33.661 1.00 86.50 214 PRO A N 1
ATOM 1625 C CA . PRO A 1 214 ? 7.060 5.219 -33.365 1.00 86.50 214 PRO A CA 1
ATOM 1626 C C . PRO A 1 214 ? 6.932 5.553 -31.877 1.00 86.50 214 PRO A C 1
ATOM 1628 O O . PRO A 1 214 ? 6.077 5.013 -31.170 1.00 86.50 214 PRO A O 1
ATOM 1631 N N . VAL A 1 215 ? 7.817 6.424 -31.400 1.00 92.00 215 VAL A N 1
ATOM 1632 C CA . VAL A 1 215 ? 7.917 6.842 -30.000 1.00 92.00 215 VAL A CA 1
ATOM 1633 C C . VAL A 1 215 ? 7.409 8.266 -29.879 1.00 92.00 215 VAL A C 1
ATOM 1635 O O . VAL A 1 215 ? 7.936 9.175 -30.517 1.00 92.00 215 VAL A O 1
ATOM 1638 N N . THR A 1 216 ? 6.420 8.478 -29.018 1.00 94.56 216 THR A N 1
ATOM 1639 C CA . THR A 1 216 ? 5.922 9.818 -28.696 1.00 94.56 216 THR A CA 1
ATOM 1640 C C . THR A 1 216 ? 6.438 10.258 -27.333 1.00 94.56 216 THR A C 1
ATOM 1642 O O . THR A 1 216 ? 6.076 9.693 -26.303 1.00 94.56 216 THR A O 1
ATOM 1645 N N . PHE A 1 217 ? 7.255 11.304 -27.302 1.00 97.19 217 PHE A N 1
ATOM 1646 C CA . PHE A 1 217 ? 7.675 11.945 -26.060 1.00 97.19 217 PHE A CA 1
ATOM 1647 C C . PHE A 1 217 ? 6.696 13.054 -25.665 1.00 97.19 217 PHE A C 1
ATOM 1649 O O . PHE A 1 217 ? 6.260 13.819 -26.517 1.00 97.19 217 PHE A O 1
ATOM 1656 N N . LEU A 1 218 ? 6.379 13.187 -24.375 1.00 97.38 218 LEU A N 1
ATOM 1657 C CA . LEU A 1 218 ? 5.571 14.290 -23.840 1.00 97.38 218 LEU A CA 1
ATOM 1658 C C . LEU A 1 218 ? 6.430 15.258 -23.021 1.00 97.38 218 LEU A C 1
ATOM 1660 O O . LEU A 1 218 ? 7.148 14.849 -22.115 1.00 97.38 218 LEU A O 1
ATOM 1664 N N . LEU A 1 219 ? 6.282 16.557 -23.268 1.00 96.06 219 LEU A N 1
ATOM 1665 C CA . LEU A 1 219 ? 6.802 17.632 -22.426 1.00 96.06 219 LEU A CA 1
ATOM 1666 C C . LEU A 1 219 ? 5.641 18.463 -21.869 1.00 96.06 219 LEU A C 1
ATOM 1668 O O . LEU A 1 219 ? 4.956 19.170 -22.609 1.00 96.06 219 LEU A O 1
ATOM 1672 N N . ASN A 1 220 ? 5.445 18.447 -20.549 1.00 92.38 220 ASN A N 1
ATOM 1673 C CA . ASN A 1 220 ? 4.491 19.337 -19.880 1.00 92.38 220 ASN A CA 1
ATOM 1674 C C . ASN A 1 220 ? 5.187 20.625 -19.408 1.00 92.38 220 ASN A C 1
ATOM 1676 O O . ASN A 1 220 ? 5.775 20.683 -18.330 1.00 92.38 220 ASN A O 1
ATOM 1680 N N . ALA A 1 221 ? 5.067 21.690 -20.198 1.00 89.75 221 ALA A N 1
ATOM 1681 C CA . ALA A 1 221 ? 5.695 22.986 -19.951 1.00 89.75 221 ALA A CA 1
ATOM 1682 C C . ALA A 1 221 ? 4.921 23.897 -18.970 1.00 89.75 221 ALA A C 1
ATOM 1684 O O . ALA A 1 221 ? 5.359 25.015 -18.691 1.00 89.75 221 ALA A O 1
ATOM 1685 N N . GLY A 1 222 ? 3.775 23.464 -18.423 1.00 83.44 222 GLY A N 1
ATOM 1686 C CA . GLY A 1 222 ? 3.025 24.239 -17.422 1.00 83.44 222 GLY A CA 1
ATOM 1687 C C . GLY A 1 222 ? 2.609 25.634 -17.918 1.00 83.44 222 GLY A C 1
ATOM 1688 O O . GLY A 1 222 ? 2.026 25.754 -18.988 1.00 83.44 222 GLY A O 1
ATOM 1689 N N . MET A 1 223 ? 2.906 26.696 -17.158 1.00 74.94 223 MET A N 1
ATOM 1690 C CA . MET A 1 223 ? 2.599 28.111 -17.482 1.00 74.94 223 MET A CA 1
ATOM 1691 C C . MET A 1 223 ? 3.461 28.714 -18.615 1.00 74.94 223 MET A C 1
ATOM 1693 O O . MET A 1 223 ? 3.597 29.939 -18.716 1.00 74.94 223 MET A O 1
ATOM 1697 N N . GLY A 1 224 ? 4.047 27.859 -19.450 1.00 60.47 224 GLY A N 1
ATOM 1698 C CA . GLY A 1 224 ? 5.128 28.187 -20.365 1.00 60.47 224 GLY A CA 1
ATOM 1699 C C . GLY A 1 224 ? 6.478 28.247 -19.654 1.00 60.47 224 GLY A C 1
ATOM 1700 O O . GLY A 1 224 ? 6.547 28.282 -18.422 1.00 60.47 224 GLY A O 1
ATOM 1701 N N . GLY A 1 225 ? 7.563 28.265 -20.432 1.00 62.19 225 GLY A N 1
ATOM 1702 C CA . GLY A 1 225 ? 8.939 28.346 -19.941 1.00 62.19 225 GLY A CA 1
ATOM 1703 C C . GLY A 1 225 ? 9.240 29.688 -19.272 1.00 62.19 225 GLY A C 1
ATOM 1704 O O . GLY A 1 225 ? 10.022 30.474 -19.795 1.00 62.19 225 GLY A O 1
ATOM 1705 N N . TRP A 1 226 ? 8.625 29.982 -18.119 1.00 67.25 226 TRP A N 1
ATOM 1706 C CA . TRP A 1 226 ? 8.958 31.139 -17.288 1.00 67.25 226 TRP A CA 1
ATOM 1707 C C . TRP A 1 226 ? 10.464 31.131 -17.032 1.00 67.25 226 TRP A C 1
ATOM 1709 O O . TRP A 1 226 ? 10.966 30.252 -16.330 1.00 67.25 226 TRP A O 1
ATOM 1719 N N . ARG A 1 227 ? 11.177 32.076 -17.658 1.00 75.00 227 ARG A N 1
ATOM 1720 C CA . ARG A 1 227 ? 12.649 32.122 -17.691 1.00 75.00 227 ARG A CA 1
ATOM 1721 C C . ARG A 1 227 ? 13.297 30.793 -18.115 1.00 75.00 227 ARG A C 1
ATOM 1723 O O . ARG A 1 227 ? 14.310 30.408 -17.556 1.00 75.00 227 ARG A O 1
ATOM 1730 N N . GLN A 1 228 ? 12.676 30.066 -19.040 1.00 86.94 228 GLN A N 1
ATOM 1731 C CA . GLN A 1 228 ? 13.107 28.738 -19.491 1.00 86.94 228 GLN A CA 1
ATOM 1732 C C . GLN A 1 228 ? 13.270 27.684 -18.381 1.00 86.94 228 GLN A C 1
ATOM 1734 O O . GLN A 1 228 ? 13.964 26.685 -18.563 1.00 86.94 228 GLN A O 1
ATOM 1739 N N . ARG A 1 229 ? 12.581 27.846 -17.239 1.00 89.88 229 ARG A N 1
ATOM 1740 C CA . ARG A 1 229 ? 12.654 26.906 -16.108 1.00 89.88 229 ARG A CA 1
ATOM 1741 C C . ARG A 1 229 ? 12.446 25.446 -16.519 1.00 89.88 229 ARG A C 1
ATOM 1743 O O . ARG A 1 229 ? 13.144 24.574 -16.025 1.00 89.88 229 ARG A O 1
ATOM 1750 N N . ARG A 1 230 ? 11.453 25.183 -17.375 1.00 91.25 230 ARG A N 1
ATOM 1751 C CA . ARG A 1 230 ? 11.053 23.828 -17.799 1.00 91.25 230 ARG A CA 1
ATOM 1752 C C . ARG A 1 230 ? 11.909 23.265 -18.946 1.00 91.25 230 ARG A C 1
ATOM 1754 O O . ARG A 1 230 ? 11.567 22.212 -19.465 1.00 91.25 230 ARG A O 1
ATOM 1761 N N . GLY A 1 231 ? 12.956 23.980 -19.371 1.00 93.12 231 GLY A N 1
ATOM 1762 C CA . GLY A 1 231 ? 13.870 23.529 -20.426 1.00 93.12 231 GLY A CA 1
ATOM 1763 C C . GLY A 1 231 ? 13.197 23.284 -21.774 1.00 93.12 231 GLY A C 1
ATOM 1764 O O . GLY A 1 231 ? 13.534 22.325 -22.458 1.00 93.12 231 GLY A O 1
ATOM 1765 N N . VAL A 1 232 ? 12.213 24.106 -22.155 1.00 94.44 232 VAL A N 1
ATOM 1766 C CA . VAL A 1 232 ? 11.486 23.927 -23.427 1.00 94.44 232 VAL A CA 1
ATOM 1767 C C . VAL A 1 232 ? 12.433 24.058 -24.617 1.00 94.44 232 VAL A C 1
ATOM 1769 O O . VAL A 1 232 ? 12.379 23.266 -25.548 1.00 94.44 232 VAL A O 1
ATOM 1772 N N . ASP A 1 233 ? 13.334 25.029 -24.556 1.00 93.81 233 ASP A N 1
ATOM 1773 C CA . ASP A 1 233 ? 14.422 25.213 -25.508 1.00 93.81 233 ASP A CA 1
ATOM 1774 C C . ASP A 1 233 ? 15.372 24.005 -25.568 1.00 93.81 233 ASP A C 1
ATOM 1776 O O . ASP A 1 233 ? 15.735 23.578 -26.661 1.00 93.81 233 ASP A O 1
ATOM 1780 N N . ILE A 1 234 ? 15.727 23.416 -24.420 1.00 96.19 234 ILE A N 1
ATOM 1781 C CA . ILE A 1 234 ? 16.569 22.210 -24.342 1.00 96.19 234 ILE A CA 1
ATOM 1782 C C . ILE A 1 234 ? 15.856 21.024 -25.002 1.00 96.19 234 ILE A C 1
ATOM 1784 O O . ILE A 1 234 ? 16.439 20.350 -25.850 1.00 96.19 234 ILE A O 1
ATOM 1788 N N . ALA A 1 235 ? 14.583 20.799 -24.662 1.00 96.56 235 ALA A N 1
ATOM 1789 C CA . ALA A 1 235 ? 13.775 19.722 -25.226 1.00 96.56 235 ALA A CA 1
ATOM 1790 C C . ALA A 1 235 ? 13.630 19.845 -26.747 1.00 96.56 235 ALA A C 1
ATOM 1792 O O . ALA A 1 235 ? 13.783 18.854 -27.453 1.00 96.56 235 ALA A O 1
ATOM 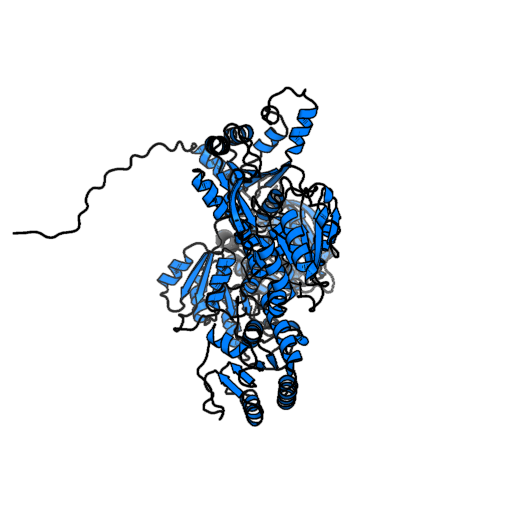1793 N N . LEU A 1 236 ? 13.358 21.052 -27.257 1.00 96.31 236 LEU A N 1
ATOM 1794 C CA . LEU A 1 236 ? 13.211 21.289 -28.693 1.00 96.31 236 LEU A CA 1
ATOM 1795 C C . LEU A 1 236 ? 14.536 21.102 -29.440 1.00 96.31 236 LEU A C 1
ATOM 1797 O O . LEU A 1 236 ? 14.539 20.501 -30.510 1.00 96.31 236 LEU A O 1
ATOM 1801 N N . ARG A 1 237 ? 15.668 21.548 -28.873 1.00 96.38 237 ARG A N 1
ATOM 1802 C CA . ARG A 1 237 ? 16.999 21.300 -29.458 1.00 96.38 237 ARG A CA 1
ATOM 1803 C C . ARG A 1 237 ? 17.326 19.807 -29.491 1.00 96.38 237 ARG A C 1
ATOM 1805 O O . ARG A 1 237 ? 17.749 19.312 -30.529 1.00 96.38 237 ARG A O 1
ATOM 1812 N N . ALA A 1 238 ? 17.091 19.086 -28.393 1.00 97.50 238 ALA A N 1
ATOM 1813 C CA . ALA A 1 238 ? 17.288 17.638 -28.334 1.00 97.50 238 ALA A CA 1
ATOM 1814 C C . ALA A 1 238 ? 16.380 16.896 -29.329 1.00 97.50 238 ALA A C 1
ATOM 1816 O O . ALA A 1 238 ? 16.842 16.018 -30.054 1.00 97.50 238 ALA A O 1
ATOM 1817 N N . PHE A 1 239 ? 15.107 17.296 -29.422 1.00 97.44 239 PHE A N 1
ATOM 1818 C CA . PHE A 1 239 ? 14.160 16.734 -30.380 1.00 97.44 239 PHE A CA 1
ATOM 1819 C C . PHE A 1 239 ? 14.593 16.977 -31.826 1.00 97.44 239 PHE A C 1
ATOM 1821 O O . PHE A 1 239 ? 14.592 16.045 -32.625 1.00 97.44 239 PHE A O 1
ATOM 1828 N N . ALA A 1 240 ? 15.030 18.194 -32.154 1.00 95.56 240 ALA A N 1
ATOM 1829 C CA . ALA A 1 240 ? 15.568 18.490 -33.472 1.00 95.56 240 ALA A CA 1
ATOM 1830 C C . ALA A 1 240 ? 16.763 17.581 -33.790 1.00 95.56 240 ALA A C 1
ATOM 1832 O O . ALA A 1 240 ? 16.765 16.955 -34.845 1.00 95.56 240 ALA A O 1
ATOM 1833 N N . LEU A 1 241 ? 17.727 17.417 -32.874 1.00 95.00 241 LEU A N 1
ATOM 1834 C CA . LEU A 1 241 ? 18.888 16.533 -33.073 1.00 95.00 241 LEU A CA 1
ATOM 1835 C C . LEU A 1 241 ? 18.486 15.088 -33.409 1.00 95.00 241 LEU A C 1
ATOM 1837 O O . LEU A 1 241 ? 19.034 14.503 -34.342 1.00 95.00 241 LEU A O 1
ATOM 1841 N N . VAL A 1 242 ? 17.511 14.515 -32.695 1.00 94.69 242 VAL A N 1
ATOM 1842 C CA . VAL A 1 242 ? 17.076 13.133 -32.963 1.00 94.69 242 VAL A CA 1
ATOM 1843 C C . VAL A 1 242 ? 16.197 13.020 -34.205 1.00 94.69 242 VAL A C 1
ATOM 1845 O O . VAL A 1 242 ? 16.262 12.008 -34.899 1.00 94.69 242 VAL A O 1
ATOM 1848 N N . ARG A 1 243 ? 15.423 14.060 -34.541 1.00 89.44 243 ARG A N 1
ATOM 1849 C CA . ARG A 1 243 ? 14.532 14.062 -35.710 1.00 89.44 243 ARG A CA 1
ATOM 1850 C C . ARG A 1 243 ? 15.292 14.040 -37.035 1.00 89.44 243 ARG A C 1
ATOM 1852 O O . ARG A 1 243 ? 14.790 13.491 -38.012 1.00 89.44 243 ARG A O 1
ATOM 1859 N N . HIS A 1 244 ? 16.514 14.573 -37.060 1.00 78.44 244 HIS A N 1
ATOM 1860 C CA . HIS A 1 244 ? 17.414 14.413 -38.207 1.00 78.44 244 HIS A CA 1
ATOM 1861 C C . HIS A 1 244 ? 17.797 12.942 -38.445 1.00 78.44 244 HIS A C 1
ATOM 1863 O O . HIS A 1 244 ? 18.062 12.565 -39.583 1.00 78.44 244 HIS A O 1
ATOM 1869 N N . SER A 1 245 ? 17.801 12.119 -37.392 1.00 78.44 245 SER A N 1
ATOM 1870 C CA . SER A 1 245 ? 18.281 10.732 -37.423 1.00 78.44 245 SER A CA 1
ATOM 1871 C C . SER A 1 245 ? 17.157 9.689 -37.469 1.00 78.44 245 SER A C 1
ATOM 1873 O O . SER A 1 245 ? 17.383 8.585 -37.951 1.00 78.44 245 SER A O 1
ATOM 1875 N N . SER A 1 246 ? 15.946 10.012 -36.995 1.00 83.88 246 SER A N 1
ATOM 1876 C CA . SER A 1 246 ? 14.803 9.090 -36.992 1.00 83.88 246 SER A CA 1
ATOM 1877 C C . SER A 1 246 ? 13.470 9.799 -37.246 1.00 83.88 246 SER A C 1
ATOM 1879 O O . SER A 1 246 ? 13.090 10.736 -36.538 1.00 83.88 246 SER A O 1
ATOM 1881 N N . GL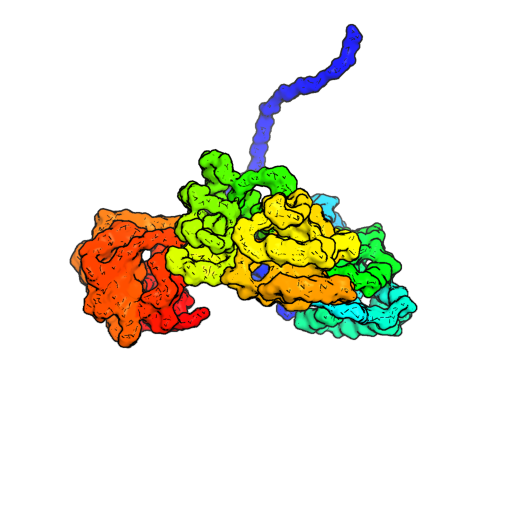N A 1 247 ? 12.724 9.306 -38.242 1.00 84.62 247 GLN A N 1
ATOM 1882 C CA . GLN A 1 247 ? 11.370 9.775 -38.563 1.00 84.62 247 GLN A CA 1
ATOM 1883 C C . GLN A 1 247 ? 10.282 9.135 -37.677 1.00 84.62 247 GLN A C 1
ATOM 1885 O O . GLN A 1 247 ? 9.121 9.549 -37.744 1.00 84.62 247 GLN A O 1
ATOM 1890 N N . ASP A 1 248 ? 10.658 8.213 -36.791 1.00 89.44 248 ASP A N 1
ATOM 1891 C CA . ASP A 1 248 ? 9.746 7.500 -35.893 1.00 89.44 248 ASP A CA 1
ATOM 1892 C C . ASP A 1 248 ? 9.626 8.160 -34.509 1.00 89.44 248 ASP A C 1
ATOM 1894 O O . ASP A 1 248 ? 8.849 7.715 -33.671 1.00 89.44 248 ASP A O 1
ATOM 1898 N N . ILE A 1 249 ? 10.354 9.252 -34.253 1.00 94.06 249 ILE A N 1
ATOM 1899 C CA . ILE A 1 249 ? 10.293 9.981 -32.978 1.00 94.06 249 ILE A CA 1
ATOM 1900 C C . ILE A 1 249 ? 9.414 11.229 -33.115 1.00 94.06 249 ILE A C 1
ATOM 1902 O O . ILE A 1 249 ? 9.705 12.106 -33.928 1.00 94.06 249 ILE A O 1
ATOM 1906 N N . ALA A 1 250 ? 8.378 11.341 -32.285 1.00 95.62 250 ALA A N 1
ATOM 1907 C CA . ALA A 1 250 ? 7.488 12.497 -32.189 1.00 95.62 250 ALA A CA 1
ATOM 1908 C C . ALA A 1 250 ? 7.609 13.189 -30.821 1.00 95.62 250 ALA A C 1
ATOM 1910 O O . ALA A 1 250 ? 7.918 12.554 -29.809 1.00 95.62 250 ALA A O 1
ATOM 1911 N N . LEU A 1 251 ? 7.327 14.494 -30.781 1.00 97.56 251 LEU A N 1
ATOM 1912 C CA . LEU A 1 251 ? 7.295 15.281 -29.548 1.00 97.56 251 LEU A CA 1
ATOM 1913 C C . LEU A 1 251 ? 5.946 15.981 -29.400 1.00 97.56 251 LEU A C 1
ATOM 1915 O O . LEU A 1 251 ? 5.548 16.791 -30.228 1.00 97.56 251 LEU A O 1
ATOM 1919 N N . LEU A 1 252 ? 5.277 15.712 -28.289 1.00 97.44 252 LEU A N 1
ATOM 1920 C CA . LEU A 1 252 ? 4.073 16.384 -27.837 1.00 97.44 252 LEU A CA 1
ATOM 1921 C C . LEU A 1 252 ? 4.429 17.401 -26.747 1.00 97.44 252 LEU A C 1
ATOM 1923 O O . LEU A 1 252 ? 4.875 17.029 -25.663 1.00 97.44 252 LEU A O 1
ATOM 1927 N N . VAL A 1 253 ? 4.188 18.686 -26.989 1.00 95.94 253 VAL A N 1
ATOM 1928 C CA . VAL A 1 253 ? 4.381 19.751 -25.997 1.00 95.94 253 VAL A CA 1
ATOM 1929 C C . VAL A 1 253 ? 3.032 20.238 -25.494 1.00 95.94 253 VAL A C 1
ATOM 1931 O O . VAL A 1 253 ? 2.264 20.856 -26.228 1.00 95.94 253 VAL A O 1
ATOM 1934 N N . LYS A 1 254 ? 2.764 20.028 -24.206 1.00 94.38 254 LYS A N 1
ATOM 1935 C CA . LYS A 1 254 ? 1.618 20.623 -23.518 1.00 94.38 254 LYS A CA 1
ATOM 1936 C C . LYS A 1 254 ? 2.042 21.910 -22.814 1.00 94.38 254 LYS A C 1
ATOM 1938 O O . LYS A 1 254 ? 2.986 21.910 -22.024 1.00 94.38 254 LYS A O 1
ATOM 1943 N N . THR A 1 255 ? 1.299 22.997 -22.999 1.00 92.00 255 THR A N 1
ATOM 1944 C CA . THR A 1 255 ? 1.547 24.291 -22.342 1.00 92.00 255 THR A CA 1
ATOM 1945 C C . THR A 1 255 ? 0.257 25.070 -22.081 1.00 92.00 255 THR A C 1
ATOM 1947 O O . THR A 1 255 ? -0.738 24.865 -22.749 1.00 92.00 255 THR A O 1
ATOM 1950 N N . ILE A 1 256 ? 0.246 25.975 -21.101 1.00 87.75 256 ILE A N 1
ATOM 1951 C CA . ILE A 1 256 ? -0.877 26.890 -20.835 1.00 87.75 256 ILE A CA 1
ATOM 1952 C C . ILE A 1 256 ? -0.769 28.169 -21.678 1.00 87.75 256 ILE A C 1
ATOM 1954 O O . ILE A 1 256 ? -1.788 28.749 -22.041 1.00 87.75 256 ILE A O 1
ATOM 1958 N N . LYS A 1 257 ? 0.453 28.637 -21.965 1.00 86.88 257 LYS A N 1
ATOM 1959 C CA . LYS A 1 257 ? 0.703 29.842 -22.777 1.00 86.88 257 LYS A CA 1
ATOM 1960 C C . LYS A 1 257 ? 1.190 29.454 -24.172 1.00 86.88 257 LYS A C 1
ATOM 1962 O O . LYS A 1 257 ? 1.857 28.426 -24.257 1.00 86.88 257 LYS A O 1
ATOM 1967 N N . PRO A 1 258 ? 0.982 30.303 -25.197 1.00 90.88 258 PRO A N 1
ATOM 1968 C CA . PRO A 1 258 ? 1.436 29.989 -26.542 1.00 90.88 258 PRO A CA 1
ATOM 1969 C C . PRO A 1 258 ? 2.923 29.643 -26.608 1.00 90.88 258 PRO A C 1
ATOM 1971 O O . PRO A 1 258 ? 3.744 30.409 -26.085 1.00 90.88 258 PRO A O 1
ATOM 1974 N N . LEU A 1 259 ? 3.264 28.512 -27.233 1.00 90.38 259 LEU A N 1
ATOM 1975 C CA . LEU A 1 259 ? 4.630 27.971 -27.259 1.00 90.38 259 LEU A CA 1
ATOM 1976 C C . LEU A 1 259 ? 5.622 28.958 -27.890 1.00 90.38 259 LEU A C 1
ATOM 1978 O O . LEU A 1 259 ? 6.718 29.165 -27.364 1.00 90.38 259 LEU A O 1
ATOM 1982 N N . ALA A 1 260 ? 5.191 29.652 -28.945 1.00 89.62 260 ALA A N 1
ATOM 1983 C CA . ALA A 1 260 ? 5.979 30.647 -29.671 1.00 89.62 260 ALA A CA 1
ATOM 1984 C C . ALA A 1 260 ? 6.491 31.818 -28.805 1.00 89.62 260 ALA A C 1
ATOM 1986 O O . ALA A 1 260 ? 7.392 32.540 -29.216 1.00 89.62 260 ALA A O 1
ATOM 1987 N N . ARG A 1 261 ? 5.959 32.025 -27.588 1.00 87.38 261 ARG A N 1
ATOM 1988 C CA . ARG A 1 261 ? 6.430 33.092 -26.681 1.00 87.38 261 ARG A CA 1
ATOM 1989 C C . ARG A 1 261 ? 7.796 32.823 -26.053 1.00 87.38 261 ARG A C 1
ATOM 1991 O O . ARG A 1 261 ? 8.377 33.742 -25.482 1.00 87.38 261 ARG A O 1
ATOM 1998 N N . TYR A 1 262 ? 8.254 31.576 -26.047 1.00 86.31 262 TYR A N 1
ATOM 1999 C CA . TYR A 1 262 ? 9.504 31.188 -25.387 1.00 86.31 262 TYR A CA 1
ATOM 2000 C C . TYR A 1 262 ? 10.209 30.007 -26.068 1.00 86.31 262 TYR A C 1
ATOM 2002 O O . TYR A 1 262 ? 11.303 29.654 -25.652 1.00 86.31 262 TYR A O 1
ATOM 2010 N N . ALA A 1 263 ? 9.645 29.384 -27.100 1.00 88.12 263 ALA A N 1
ATOM 2011 C CA . ALA A 1 263 ? 10.393 28.448 -27.933 1.00 88.12 263 ALA A CA 1
ATOM 2012 C C . ALA A 1 263 ? 11.312 29.192 -28.927 1.00 88.12 263 ALA A C 1
ATOM 2014 O O . ALA A 1 263 ? 10.942 30.274 -29.389 1.00 88.12 263 ALA A O 1
ATOM 2015 N N . PRO A 1 264 ? 12.483 28.631 -29.285 1.00 89.56 264 PRO A N 1
ATOM 2016 C CA . PRO A 1 264 ? 13.268 29.107 -30.424 1.00 89.56 264 PRO A CA 1
ATOM 2017 C C . PRO A 1 264 ? 12.444 29.019 -31.716 1.00 89.56 264 PRO A C 1
ATOM 2019 O O . PRO A 1 264 ? 11.860 27.972 -32.001 1.00 89.56 264 PRO A O 1
ATOM 2022 N N . ALA A 1 265 ? 12.358 30.121 -32.467 1.00 89.12 265 ALA A N 1
ATOM 2023 C CA . ALA A 1 265 ? 11.469 30.230 -33.627 1.00 89.12 265 ALA A CA 1
ATOM 2024 C C . ALA A 1 265 ? 11.823 29.233 -34.742 1.00 89.12 265 ALA A C 1
ATOM 2026 O O . ALA A 1 265 ? 10.931 28.673 -35.368 1.00 89.12 265 ALA A O 1
ATOM 2027 N N . ASP A 1 266 ? 13.114 28.963 -34.921 1.00 91.62 266 ASP A N 1
ATOM 2028 C CA . ASP A 1 266 ? 13.675 28.008 -35.879 1.00 91.62 266 ASP A CA 1
ATOM 2029 C C . ASP A 1 266 ? 13.282 26.548 -35.604 1.00 91.62 266 ASP A C 1
ATOM 2031 O O . ASP A 1 266 ? 13.403 25.705 -36.487 1.00 91.62 266 ASP A O 1
ATOM 2035 N N . LEU A 1 267 ? 12.791 26.240 -34.399 1.00 92.25 267 LEU A N 1
ATOM 2036 C CA . LEU A 1 267 ? 12.449 24.877 -33.985 1.00 92.25 267 LEU A CA 1
ATOM 2037 C C . LEU A 1 267 ? 10.938 24.609 -33.940 1.00 92.25 267 LEU A C 1
ATOM 2039 O O . LEU A 1 267 ? 10.536 23.463 -33.730 1.00 92.25 267 LEU A O 1
ATOM 2043 N N . LEU A 1 268 ? 10.096 25.630 -34.131 1.00 90.81 268 LEU A N 1
ATOM 2044 C CA . LEU A 1 268 ? 8.634 25.495 -34.077 1.00 90.81 268 LEU A CA 1
ATOM 2045 C C . LEU A 1 268 ? 8.065 24.660 -35.229 1.00 90.81 268 LEU A C 1
ATOM 2047 O O . LEU A 1 268 ? 7.059 23.983 -35.038 1.00 90.81 268 LEU A O 1
ATOM 2051 N N . ASP A 1 269 ? 8.741 24.660 -36.377 1.00 90.12 269 ASP A N 1
ATOM 2052 C CA . ASP A 1 269 ? 8.316 23.934 -37.579 1.00 90.12 269 ASP A CA 1
ATOM 2053 C C . ASP A 1 269 ? 8.992 22.555 -37.710 1.00 90.12 269 ASP A C 1
ATOM 2055 O O . ASP A 1 269 ? 8.947 21.924 -38.767 1.00 90.12 269 ASP A O 1
ATOM 2059 N N . THR A 1 270 ? 9.629 22.060 -36.638 1.00 91.62 270 THR A N 1
ATOM 2060 C CA . THR A 1 270 ? 10.290 20.745 -36.645 1.00 91.62 270 THR A CA 1
ATOM 2061 C C . THR A 1 270 ? 9.259 19.636 -36.923 1.00 91.62 270 THR A C 1
ATOM 2063 O O . THR A 1 270 ? 8.313 19.486 -36.141 1.00 91.62 270 THR A O 1
ATOM 2066 N N . PRO A 1 271 ? 9.422 18.809 -37.979 1.00 91.75 271 PRO A N 1
ATOM 2067 C CA . PRO A 1 271 ? 8.469 17.747 -38.296 1.00 91.75 271 PRO A CA 1
ATOM 2068 C C . PRO A 1 271 ? 8.264 16.781 -37.123 1.00 91.75 271 PRO A C 1
ATOM 2070 O O . PRO A 1 271 ? 9.225 16.358 -36.485 1.00 91.75 271 PRO A O 1
ATOM 2073 N N . GLY A 1 272 ? 7.012 16.408 -36.847 1.00 92.06 272 GLY A N 1
ATOM 2074 C CA . GLY A 1 272 ? 6.662 15.527 -35.725 1.00 92.06 272 GLY A CA 1
ATOM 2075 C C . GLY A 1 272 ? 6.474 16.235 -34.375 1.00 92.06 272 GLY A C 1
ATOM 2076 O O . GLY A 1 272 ? 6.203 15.558 -33.381 1.00 92.06 272 GLY A O 1
ATOM 2077 N N . LEU A 1 273 ? 6.585 17.570 -34.321 1.00 95.88 273 LEU A N 1
ATOM 2078 C CA . LEU A 1 273 ? 6.193 18.377 -33.163 1.00 95.88 273 LEU A CA 1
ATOM 2079 C C . LEU A 1 273 ? 4.673 18.615 -33.154 1.00 95.88 273 LEU A C 1
ATOM 2081 O O . LEU A 1 273 ? 4.113 19.178 -34.093 1.00 95.88 273 LEU A O 1
ATOM 2085 N N . ARG A 1 274 ? 4.003 18.238 -32.062 1.00 96.19 274 ARG A N 1
ATOM 2086 C CA . ARG A 1 274 ? 2.588 18.532 -31.790 1.00 96.19 274 ARG A CA 1
ATOM 2087 C C . ARG A 1 274 ? 2.468 19.397 -30.541 1.00 96.19 274 ARG A C 1
ATOM 2089 O O . ARG A 1 274 ? 3.091 19.104 -29.525 1.00 96.19 274 ARG A O 1
ATOM 2096 N N . VAL A 1 275 ? 1.641 20.440 -30.584 1.00 95.31 275 VAL A N 1
ATOM 2097 C CA . VAL A 1 275 ? 1.467 21.381 -29.465 1.00 95.31 275 VAL A CA 1
ATOM 2098 C C . VAL A 1 275 ? 0.020 21.379 -28.987 1.00 95.31 275 VAL A C 1
ATOM 2100 O O . VAL A 1 275 ? -0.904 21.481 -29.788 1.00 95.31 275 VAL A O 1
ATOM 2103 N N . VAL A 1 276 ? -0.172 21.280 -27.671 1.00 94.81 276 VAL A N 1
ATOM 2104 C CA . VAL A 1 276 ? -1.473 21.414 -27.005 1.00 94.81 276 VAL A CA 1
ATOM 2105 C C . VAL A 1 276 ? -1.407 22.603 -26.056 1.00 94.81 276 VAL A C 1
ATOM 2107 O O . VAL A 1 276 ? -0.674 22.580 -25.062 1.00 94.81 276 VAL A O 1
ATOM 2110 N N . GLU A 1 277 ? -2.164 23.652 -26.373 1.00 92.50 277 GLU A N 1
ATOM 2111 C CA . GLU A 1 277 ? -2.174 24.909 -25.626 1.00 92.50 277 GLU A CA 1
ATOM 2112 C C . GLU A 1 277 ? -3.427 25.058 -24.754 1.00 92.50 277 GLU A C 1
ATOM 2114 O O . GLU A 1 277 ? -4.515 24.614 -25.113 1.00 92.50 277 GLU A O 1
ATOM 2119 N N . GLY A 1 278 ? -3.279 25.732 -23.615 1.00 87.38 278 GLY A N 1
ATOM 2120 C CA . GLY A 1 278 ? -4.370 26.067 -22.705 1.00 87.38 278 GLY A CA 1
ATOM 2121 C C . GLY A 1 278 ? -4.385 25.259 -21.406 1.00 87.38 278 GLY A C 1
ATOM 2122 O O . GLY A 1 278 ? -3.498 24.457 -21.093 1.00 87.38 278 GLY A O 1
ATOM 2123 N N . LEU A 1 279 ? -5.390 25.546 -20.580 1.00 84.50 279 LEU A N 1
ATOM 2124 C CA . LEU A 1 279 ? -5.662 24.777 -19.368 1.00 84.50 279 LEU A CA 1
ATOM 2125 C C . LEU A 1 279 ? -6.387 23.489 -19.756 1.00 84.50 279 LEU A C 1
ATOM 2127 O O . LEU A 1 279 ? -7.393 23.541 -20.455 1.00 84.50 279 LEU A O 1
ATOM 2131 N N . LEU A 1 280 ? -5.887 22.357 -19.266 1.00 84.56 280 LEU A N 1
ATOM 2132 C CA . LEU A 1 280 ? -6.516 21.052 -19.444 1.00 84.56 280 LEU A CA 1
ATOM 2133 C C . LEU A 1 280 ? -7.163 20.596 -18.144 1.00 84.56 280 LEU A C 1
ATOM 2135 O O . LEU A 1 280 ? -6.647 20.874 -17.054 1.00 84.56 280 LEU A O 1
ATOM 2139 N N . SER A 1 281 ? -8.270 19.867 -18.272 1.00 84.00 281 SER A N 1
ATOM 2140 C CA . SER A 1 281 ? -8.821 19.111 -17.155 1.00 84.00 281 SER A CA 1
ATOM 2141 C C . SER A 1 281 ? -7.873 17.965 -16.763 1.00 84.00 281 SER A C 1
ATOM 2143 O O . SER A 1 281 ? -6.932 17.629 -17.490 1.00 84.00 281 SER A O 1
ATOM 2145 N N . ARG A 1 282 ? -8.098 17.351 -15.592 1.00 80.00 282 ARG A N 1
ATOM 2146 C CA . ARG A 1 282 ? -7.298 16.192 -15.160 1.00 80.00 282 ARG A CA 1
ATOM 2147 C C . ARG A 1 282 ? -7.442 15.006 -16.130 1.00 80.00 282 ARG A C 1
ATOM 2149 O O . ARG A 1 282 ? -6.396 14.495 -16.529 1.00 80.00 282 ARG A O 1
ATOM 2156 N N . PRO A 1 283 ? -8.660 14.607 -16.557 1.00 85.25 283 PRO A N 1
ATOM 2157 C CA . PRO A 1 283 ? -8.828 13.564 -17.569 1.00 85.25 283 PRO A CA 1
ATOM 2158 C C . PRO A 1 283 ? -8.091 13.859 -18.878 1.00 85.25 283 PRO A C 1
ATOM 2160 O O . PRO A 1 283 ? -7.404 12.981 -19.388 1.00 85.25 283 PRO A O 1
ATOM 2163 N N . ASP A 1 284 ? -8.140 15.098 -19.377 1.00 88.50 284 ASP A N 1
ATOM 2164 C CA . ASP A 1 284 ? -7.469 15.450 -20.638 1.00 88.50 284 ASP A CA 1
ATOM 2165 C C . ASP A 1 284 ? -5.942 15.369 -20.514 1.00 88.50 284 ASP A C 1
ATOM 2167 O O . ASP A 1 284 ? -5.263 14.879 -21.413 1.00 88.50 284 ASP A O 1
ATOM 2171 N N . LEU A 1 285 ? -5.375 15.807 -19.382 1.00 87.44 285 LEU A N 1
ATOM 2172 C CA . LEU A 1 285 ? -3.941 15.650 -19.130 1.00 87.44 285 LEU A CA 1
ATOM 2173 C C . LEU A 1 285 ? -3.551 14.169 -19.012 1.00 87.44 285 LEU A C 1
ATOM 2175 O O . LEU A 1 285 ? -2.482 13.780 -19.480 1.00 87.44 285 LEU A O 1
ATOM 2179 N N . MET A 1 286 ? -4.404 13.344 -18.399 1.00 86.00 286 MET A N 1
ATOM 2180 C CA . MET A 1 286 ? -4.196 11.897 -18.348 1.00 86.00 286 MET A CA 1
ATOM 2181 C C . MET A 1 286 ? -4.235 11.283 -19.746 1.00 86.00 286 MET A C 1
ATOM 2183 O O . MET A 1 286 ? -3.334 10.511 -20.046 1.00 86.00 286 MET A O 1
ATOM 2187 N N . ALA A 1 287 ? -5.162 11.688 -20.618 1.00 90.38 287 ALA A N 1
ATOM 2188 C CA . ALA A 1 287 ? -5.216 11.228 -22.006 1.00 90.38 287 ALA A CA 1
ATOM 2189 C C . ALA A 1 287 ? -3.903 11.506 -22.765 1.00 90.38 287 ALA A C 1
ATOM 2191 O O . ALA A 1 287 ? -3.410 10.643 -23.488 1.00 90.38 287 ALA A O 1
ATOM 2192 N N . LEU A 1 288 ? -3.258 12.658 -22.527 1.00 92.94 288 LEU A N 1
ATOM 2193 C CA . LEU A 1 288 ? -1.926 12.925 -23.091 1.00 92.94 288 LEU A CA 1
ATOM 2194 C C . LEU A 1 288 ? -0.847 11.983 -22.530 1.00 92.94 288 LEU A C 1
ATOM 2196 O O . LEU A 1 288 ? 0.040 11.557 -23.269 1.00 92.94 288 LEU A O 1
ATOM 2200 N N . HIS A 1 289 ? -0.909 11.634 -21.240 1.00 91.44 289 HIS A N 1
ATOM 2201 C CA . HIS A 1 289 ? -0.023 10.611 -20.676 1.00 91.44 289 HIS A CA 1
ATOM 2202 C C . HIS A 1 289 ? -0.293 9.223 -21.269 1.00 91.44 289 HIS A C 1
ATOM 2204 O O . HIS A 1 289 ? 0.633 8.419 -21.358 1.00 91.44 289 HIS A O 1
ATOM 2210 N N . GLU A 1 290 ? -1.532 8.903 -21.645 1.00 88.69 290 GLU A N 1
ATOM 2211 C CA . GLU A 1 290 ? -1.852 7.634 -22.307 1.00 88.69 290 GLU A CA 1
ATOM 2212 C C . GLU A 1 290 ? -1.277 7.577 -23.714 1.00 88.69 290 GLU A C 1
ATOM 2214 O O . GLU A 1 290 ? -0.816 6.514 -24.116 1.00 88.69 290 GLU A O 1
ATOM 2219 N N . GLU A 1 291 ? -1.264 8.704 -24.431 1.00 90.69 291 GLU A N 1
ATOM 2220 C CA . GLU A 1 291 ? -0.718 8.817 -25.784 1.00 90.69 291 GLU A CA 1
ATOM 2221 C C . GLU A 1 291 ? 0.813 8.711 -25.819 1.00 90.69 291 GLU A C 1
ATOM 2223 O O . GLU A 1 291 ? 1.352 8.112 -26.748 1.00 90.69 291 GLU A O 1
ATOM 2228 N N . ALA A 1 292 ? 1.504 9.241 -24.810 1.00 92.56 292 ALA A N 1
ATOM 2229 C CA . ALA A 1 292 ? 2.963 9.256 -24.749 1.00 92.56 292 ALA A CA 1
ATOM 2230 C C . ALA A 1 292 ? 3.586 7.876 -24.461 1.00 92.56 292 ALA A C 1
ATOM 2232 O O . ALA A 1 292 ? 2.964 6.994 -23.878 1.00 92.56 292 ALA A O 1
ATOM 2233 N N . ASP A 1 293 ? 4.857 7.707 -24.809 1.00 91.75 293 ASP A N 1
ATOM 2234 C CA . ASP A 1 293 ? 5.691 6.556 -24.448 1.00 91.75 293 ASP A CA 1
ATOM 2235 C C . ASP A 1 293 ? 6.675 6.891 -23.320 1.00 91.75 293 ASP A C 1
ATOM 2237 O O . ASP A 1 293 ? 7.013 6.024 -22.518 1.00 91.75 293 ASP A O 1
ATOM 2241 N N . ALA A 1 294 ? 7.104 8.153 -23.231 1.00 94.19 294 ALA A N 1
ATOM 2242 C CA . ALA A 1 294 ? 7.960 8.674 -22.169 1.00 94.19 294 ALA A CA 1
ATOM 2243 C C . ALA A 1 294 ? 7.747 10.184 -21.976 1.00 94.19 294 ALA A C 1
ATOM 2245 O O . ALA A 1 294 ? 7.230 10.873 -22.859 1.00 94.19 294 ALA A O 1
ATOM 2246 N N . VAL A 1 295 ? 8.171 10.716 -20.828 1.00 96.38 295 VAL A N 1
ATOM 2247 C CA . VAL A 1 295 ? 8.126 12.156 -20.525 1.00 96.38 295 VAL A CA 1
ATOM 2248 C C . VAL A 1 295 ? 9.523 12.759 -20.568 1.00 96.38 295 VAL A C 1
ATOM 2250 O O . VAL A 1 295 ? 10.441 12.233 -19.945 1.00 96.38 295 VAL A O 1
ATOM 2253 N N . LEU A 1 296 ? 9.678 13.893 -21.251 1.00 97.81 296 LEU A N 1
ATOM 2254 C CA . LEU A 1 296 ? 10.874 14.727 -21.145 1.00 97.81 296 LEU A CA 1
ATOM 2255 C C . LEU A 1 296 ? 10.725 15.680 -19.961 1.00 97.81 296 LEU A C 1
ATOM 2257 O O . LEU A 1 296 ? 9.713 16.373 -19.823 1.00 97.81 296 LEU A O 1
ATOM 2261 N N . TYR A 1 297 ? 11.756 15.742 -19.127 1.00 96.75 297 TYR A N 1
ATOM 2262 C CA . TYR A 1 297 ? 11.806 16.606 -17.954 1.00 96.75 297 TYR A CA 1
ATOM 2263 C C . TYR A 1 297 ? 13.160 17.335 -17.822 1.00 96.75 297 TYR A C 1
ATOM 2265 O O . TYR A 1 297 ? 13.842 17.193 -16.803 1.00 96.75 297 TYR A O 1
ATOM 2273 N N . PRO A 1 298 ? 13.573 18.144 -18.822 1.00 96.19 298 PRO A N 1
ATOM 2274 C CA . PRO A 1 298 ? 14.841 18.876 -18.803 1.00 96.19 298 PRO A CA 1
ATOM 2275 C C . PRO A 1 298 ? 14.755 20.170 -17.978 1.00 96.19 298 PRO A C 1
ATOM 2277 O O . PRO A 1 298 ? 15.252 21.225 -18.375 1.00 96.19 298 PRO A O 1
ATOM 2280 N N . SER A 1 299 ? 14.050 20.133 -16.844 1.00 94.06 299 SER A N 1
ATOM 2281 C CA . SER A 1 299 ? 13.907 21.305 -15.983 1.00 94.06 299 SER A CA 1
ATOM 2282 C C . SER A 1 299 ? 15.280 21.778 -15.503 1.00 94.06 299 SER A C 1
ATOM 2284 O O . SER A 1 299 ? 16.111 20.985 -15.064 1.00 94.06 299 SER A O 1
ATOM 2286 N N . ARG A 1 300 ? 15.483 23.095 -15.538 1.00 93.88 300 ARG A N 1
ATOM 2287 C CA . ARG A 1 300 ? 16.671 23.769 -15.010 1.00 93.88 300 ARG A CA 1
ATOM 2288 C C . ARG A 1 300 ? 16.623 23.927 -13.496 1.00 93.88 300 ARG A C 1
ATOM 2290 O O . ARG A 1 300 ? 17.646 23.933 -12.831 1.00 93.88 300 ARG A O 1
ATOM 2297 N N . TRP A 1 301 ? 15.430 24.077 -12.930 1.00 91.69 301 TRP A N 1
ATOM 2298 C CA . TRP A 1 301 ? 15.221 24.049 -11.484 1.00 91.69 301 TRP A CA 1
ATOM 2299 C C . TRP A 1 301 ? 13.783 23.660 -11.158 1.00 91.69 301 TRP A C 1
ATOM 2301 O O . TRP A 1 301 ? 12.836 23.972 -11.890 1.00 91.69 301 TRP A O 1
ATOM 2311 N N . GLU A 1 302 ? 13.611 23.017 -10.012 1.00 88.50 302 GLU A N 1
ATOM 2312 C CA . GLU A 1 302 ? 12.319 22.638 -9.461 1.00 88.50 302 GLU A CA 1
ATOM 2313 C C . GLU A 1 302 ? 12.304 22.838 -7.953 1.00 88.50 302 GLU A C 1
ATOM 2315 O O . GLU A 1 302 ? 13.321 22.666 -7.287 1.00 88.50 302 GLU A O 1
ATOM 2320 N N . GLY A 1 303 ? 11.122 23.128 -7.415 1.00 81.81 303 GLY A N 1
ATOM 2321 C CA . GLY A 1 303 ? 10.896 23.010 -5.980 1.00 81.81 303 GLY A CA 1
ATOM 2322 C C . GLY A 1 303 ? 10.879 21.555 -5.545 1.00 81.81 303 GLY A C 1
ATOM 2323 O O . GLY A 1 303 ? 11.557 21.185 -4.603 1.00 81.81 303 GLY A O 1
ATOM 2324 N N . PHE A 1 304 ? 10.122 20.721 -6.259 1.00 86.88 304 PHE A N 1
ATOM 2325 C CA . PHE A 1 304 ? 10.084 19.264 -6.070 1.00 86.88 304 PHE A CA 1
ATOM 2326 C C . PHE A 1 304 ? 9.668 18.533 -7.354 1.00 86.88 304 PHE A C 1
ATOM 2328 O O . PHE A 1 304 ? 10.181 17.466 -7.652 1.00 86.88 304 PHE A O 1
ATOM 2335 N N . GLY A 1 305 ? 8.779 19.139 -8.154 1.00 86.19 305 GLY A N 1
ATOM 2336 C CA . GLY A 1 305 ? 8.379 18.604 -9.458 1.00 86.19 305 GLY A CA 1
ATOM 2337 C C . GLY A 1 305 ? 7.217 17.610 -9.394 1.00 86.19 305 GLY A C 1
ATOM 2338 O O . GLY A 1 305 ? 7.339 16.482 -9.847 1.00 86.19 305 GLY A O 1
ATOM 2339 N N . LEU A 1 306 ? 6.049 18.024 -8.887 1.00 87.50 306 LEU A N 1
ATOM 2340 C CA . LEU A 1 306 ? 4.871 17.140 -8.779 1.00 87.50 306 LEU A CA 1
ATOM 2341 C C . LEU A 1 306 ? 4.414 16.556 -10.126 1.00 87.50 306 LEU A C 1
ATOM 2343 O O . LEU A 1 306 ? 4.000 15.407 -10.175 1.00 87.50 306 LEU A O 1
ATOM 2347 N N . SER A 1 307 ? 4.569 17.293 -11.228 1.00 87.25 307 SER A N 1
ATOM 2348 C CA . SER A 1 307 ? 4.302 16.798 -12.588 1.00 87.25 307 SER A CA 1
ATOM 2349 C C . SER A 1 307 ? 5.168 15.598 -12.992 1.00 87.25 307 SER A C 1
ATOM 2351 O O . SER A 1 307 ? 4.761 14.818 -13.845 1.00 87.25 307 SER A O 1
ATOM 2353 N N . LEU A 1 308 ? 6.349 15.441 -12.385 1.00 90.50 308 LEU A N 1
ATOM 2354 C CA . LEU A 1 308 ? 7.205 14.272 -12.579 1.00 90.50 308 LEU A CA 1
ATOM 2355 C C . LEU A 1 308 ? 6.594 13.044 -11.888 1.00 90.50 308 LEU A C 1
ATOM 2357 O O . LEU A 1 308 ? 6.479 11.993 -12.511 1.00 90.50 308 LEU A O 1
ATOM 2361 N N . LEU A 1 309 ? 6.120 13.187 -10.643 1.00 89.88 309 LEU A N 1
ATOM 2362 C CA . LEU A 1 309 ? 5.380 12.116 -9.959 1.00 89.88 309 LEU A CA 1
ATOM 2363 C C . LEU A 1 309 ? 4.113 11.718 -10.719 1.00 89.88 309 LEU A C 1
ATOM 2365 O O . LEU A 1 309 ? 3.801 10.537 -10.787 1.00 89.88 309 LEU A O 1
ATOM 2369 N N . GLU A 1 310 ? 3.402 12.679 -11.309 1.00 89.81 310 GLU A N 1
ATOM 2370 C CA . GLU A 1 310 ? 2.205 12.404 -12.114 1.00 89.81 310 GLU A CA 1
ATOM 2371 C C . GLU A 1 310 ? 2.522 11.511 -13.321 1.00 89.81 310 GLU A C 1
ATOM 2373 O O . GLU A 1 310 ? 1.784 10.566 -13.591 1.00 89.81 310 GLU A O 1
ATOM 2378 N N . ALA A 1 311 ? 3.645 11.761 -14.003 1.00 90.94 311 ALA A N 1
ATOM 2379 C CA . ALA A 1 311 ? 4.114 10.913 -15.094 1.00 90.94 311 ALA A CA 1
ATOM 2380 C C . ALA A 1 311 ? 4.451 9.494 -14.607 1.00 90.94 311 ALA A C 1
ATOM 2382 O O . ALA A 1 311 ? 3.966 8.517 -15.179 1.00 90.94 311 ALA A O 1
ATOM 2383 N N . LEU A 1 312 ? 5.207 9.380 -13.509 1.00 91.00 312 LEU A N 1
ATOM 2384 C CA . LEU A 1 312 ? 5.561 8.087 -12.917 1.00 91.00 312 LEU A CA 1
ATOM 2385 C C . LEU A 1 312 ? 4.315 7.303 -12.469 1.00 91.00 312 LEU A C 1
ATOM 2387 O O . LEU A 1 312 ? 4.209 6.113 -12.749 1.00 91.00 312 LEU A O 1
ATOM 2391 N N . HIS A 1 313 ? 3.334 7.959 -11.838 1.00 89.25 313 HIS A N 1
ATOM 2392 C CA . HIS A 1 313 ? 2.063 7.337 -11.442 1.00 89.25 313 HIS A CA 1
ATOM 2393 C C . HIS A 1 313 ? 1.241 6.890 -12.656 1.00 89.25 313 HIS A C 1
ATOM 2395 O O . HIS A 1 313 ? 0.566 5.868 -12.586 1.00 89.25 313 HIS A O 1
ATOM 2401 N N . ALA A 1 314 ? 1.340 7.589 -13.790 1.00 88.69 314 ALA A N 1
ATOM 2402 C CA . ALA A 1 314 ? 0.752 7.156 -15.057 1.00 88.69 314 ALA A CA 1
ATOM 2403 C C . ALA A 1 314 ? 1.519 5.995 -15.729 1.00 88.69 314 ALA A C 1
ATOM 2405 O O . ALA A 1 314 ? 1.127 5.561 -16.817 1.00 88.69 314 ALA A O 1
ATOM 2406 N N . GLY A 1 315 ? 2.598 5.497 -15.113 1.00 88.19 315 GLY A N 1
ATOM 2407 C CA . GLY A 1 315 ? 3.457 4.432 -15.631 1.00 88.19 315 GLY A CA 1
ATOM 2408 C C . GLY A 1 315 ? 4.449 4.895 -16.700 1.00 88.19 315 GLY A C 1
ATOM 2409 O O . GLY A 1 315 ? 5.011 4.058 -17.395 1.00 88.19 315 GLY A O 1
ATOM 2410 N N . LEU A 1 316 ? 4.648 6.205 -16.883 1.00 90.81 316 LEU A N 1
ATOM 2411 C CA . LEU A 1 316 ? 5.580 6.723 -17.885 1.00 90.81 316 LEU A CA 1
ATOM 2412 C C . LEU A 1 316 ? 7.003 6.799 -17.338 1.00 90.81 316 LEU A C 1
ATOM 2414 O O . LEU A 1 316 ? 7.206 7.391 -16.274 1.00 90.81 316 LEU A O 1
ATOM 2418 N N . PRO A 1 317 ? 8.002 6.321 -18.094 1.00 92.44 317 PRO A N 1
ATOM 2419 C CA . PRO A 1 317 ? 9.383 6.617 -17.787 1.00 92.44 317 PRO A CA 1
ATOM 2420 C C . PRO A 1 317 ? 9.696 8.080 -18.069 1.00 92.44 317 PRO A C 1
ATOM 2422 O O . PRO A 1 317 ? 9.151 8.695 -18.993 1.00 92.44 317 PRO A O 1
ATOM 2425 N N . VAL A 1 318 ? 10.605 8.633 -17.271 1.00 95.19 318 VAL A N 1
ATOM 2426 C CA . VAL A 1 318 ? 10.987 10.044 -17.361 1.00 95.19 318 VAL A CA 1
ATOM 2427 C C . VAL A 1 318 ? 12.443 10.174 -17.801 1.00 95.19 318 VAL A C 1
ATOM 2429 O O . VAL A 1 318 ? 13.343 9.608 -17.187 1.00 95.19 318 VAL A O 1
ATOM 2432 N N . LEU A 1 319 ? 12.685 10.944 -18.858 1.00 97.56 319 LEU A N 1
ATOM 2433 C CA . LEU A 1 319 ? 14.014 11.379 -19.281 1.00 97.56 319 LEU A CA 1
ATOM 2434 C C . LEU A 1 319 ? 14.268 12.749 -18.652 1.00 97.56 319 LEU A C 1
ATOM 2436 O O . LEU A 1 319 ? 13.712 13.751 -19.106 1.00 97.56 319 LEU A O 1
ATOM 2440 N N . ALA A 1 320 ? 15.044 12.790 -17.573 1.00 97.31 320 ALA A N 1
ATOM 2441 C CA . ALA A 1 320 ? 15.192 13.972 -16.729 1.00 97.31 320 ALA A CA 1
ATOM 2442 C C . ALA A 1 320 ? 16.634 14.481 -16.664 1.00 97.31 320 ALA A C 1
ATOM 2444 O O . ALA A 1 320 ? 17.579 13.714 -16.820 1.00 97.31 320 ALA A O 1
ATOM 2445 N N . THR A 1 321 ? 16.793 15.771 -16.369 1.00 97.56 321 THR A N 1
ATOM 2446 C CA . THR A 1 321 ? 18.071 16.368 -15.951 1.00 97.56 321 THR A CA 1
ATOM 2447 C C . THR A 1 321 ? 18.675 15.586 -14.776 1.00 97.56 321 THR A C 1
ATOM 2449 O O . THR A 1 321 ? 17.983 15.355 -13.779 1.00 97.56 321 THR A O 1
ATOM 2452 N N . ASP A 1 322 ? 19.961 15.233 -14.845 1.00 97.00 322 ASP A N 1
ATOM 2453 C CA . ASP A 1 322 ? 20.716 14.645 -13.731 1.00 97.00 322 ASP A CA 1
ATOM 2454 C C . ASP A 1 322 ? 21.092 15.708 -12.691 1.00 97.00 322 ASP A C 1
ATOM 2456 O O . ASP A 1 322 ? 22.230 16.154 -12.573 1.00 97.00 322 ASP A O 1
ATOM 2460 N N . GLY A 1 323 ? 20.087 16.167 -11.956 1.00 94.25 323 GLY A N 1
ATOM 2461 C CA . GLY A 1 323 ? 20.240 17.167 -10.914 1.00 94.25 323 GLY A CA 1
ATOM 2462 C C . GLY A 1 323 ? 19.073 17.123 -9.941 1.00 94.25 323 GLY A C 1
ATOM 2463 O O . GLY A 1 323 ? 17.950 16.765 -10.308 1.00 94.25 323 GLY A O 1
ATOM 2464 N N . TRP A 1 324 ? 19.314 17.486 -8.682 1.00 92.50 324 TRP A N 1
ATOM 2465 C CA . TRP A 1 324 ? 18.247 17.500 -7.683 1.00 92.50 324 TRP A CA 1
ATOM 2466 C C . TRP A 1 324 ? 17.285 18.677 -7.938 1.00 92.50 324 TRP A C 1
ATOM 2468 O O . TRP A 1 324 ? 17.727 19.758 -8.346 1.00 92.50 324 TRP A O 1
ATOM 2478 N N . PRO A 1 325 ? 15.973 18.503 -7.692 1.00 91.06 325 PRO A N 1
ATOM 2479 C CA . PRO A 1 325 ? 15.329 17.312 -7.121 1.00 91.06 325 PRO A CA 1
ATOM 2480 C C . PRO A 1 325 ? 14.923 16.233 -8.146 1.00 91.06 325 PRO A C 1
ATOM 2482 O O . PRO A 1 325 ? 14.357 15.215 -7.757 1.00 91.06 325 PRO A O 1
ATOM 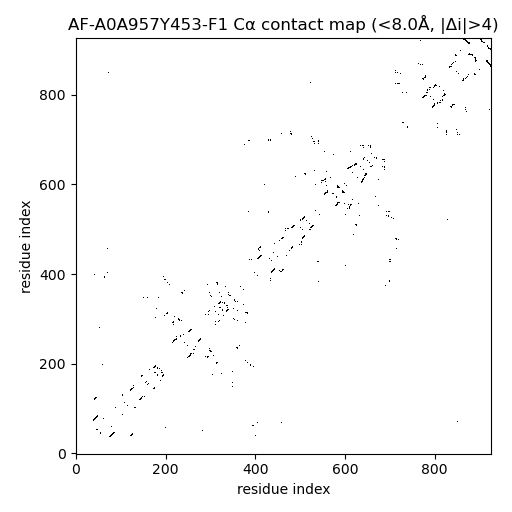2485 N N . MET A 1 326 ? 15.169 16.419 -9.448 1.00 93.00 326 MET A N 1
ATOM 2486 C CA . MET A 1 326 ? 14.699 15.493 -10.490 1.00 93.00 326 MET A CA 1
ATOM 2487 C C . MET A 1 326 ? 15.273 14.078 -10.315 1.00 93.00 326 MET A C 1
ATOM 2489 O O . MET A 1 326 ? 14.517 13.105 -10.334 1.00 93.00 326 MET A O 1
ATOM 2493 N N . ASN A 1 327 ? 16.579 13.965 -10.065 1.00 92.69 327 ASN A N 1
ATOM 2494 C CA . ASN A 1 327 ? 17.265 12.684 -9.851 1.00 92.69 327 ASN A CA 1
ATOM 2495 C C . ASN A 1 327 ? 17.017 12.040 -8.469 1.00 92.69 327 ASN A C 1
ATOM 2497 O O . ASN A 1 327 ? 17.540 10.967 -8.184 1.00 92.69 327 ASN A O 1
ATOM 2501 N N . GLU A 1 328 ? 16.191 12.653 -7.611 1.00 90.00 328 GLU A N 1
ATOM 2502 C CA . GLU A 1 328 ? 15.666 11.993 -6.404 1.00 90.00 328 GLU A CA 1
ATOM 2503 C C . GLU A 1 328 ? 14.420 11.147 -6.690 1.00 90.00 328 GLU A C 1
ATOM 2505 O O . GLU A 1 328 ? 14.072 10.258 -5.911 1.00 90.00 328 GLU A O 1
ATOM 2510 N N . LEU A 1 329 ? 13.703 11.470 -7.769 1.00 89.19 329 LEU A N 1
ATOM 2511 C CA . LEU A 1 329 ? 12.500 10.761 -8.199 1.00 89.19 329 LEU A CA 1
ATOM 2512 C C . LEU A 1 329 ? 12.776 9.852 -9.395 1.00 89.19 329 LEU A C 1
ATOM 2514 O O . LEU A 1 329 ? 12.104 8.833 -9.546 1.00 89.19 329 LEU A O 1
ATOM 2518 N N . VAL A 1 330 ? 13.758 10.214 -10.224 1.00 91.75 330 VAL A N 1
ATOM 2519 C CA . VAL A 1 330 ? 14.192 9.436 -11.383 1.00 91.75 330 VAL A CA 1
ATOM 2520 C C . VAL A 1 330 ? 15.514 8.751 -11.077 1.00 91.75 330 VAL A C 1
ATOM 2522 O O . VAL A 1 330 ? 16.520 9.408 -10.831 1.00 91.75 330 VAL A O 1
ATOM 2525 N N . GLU A 1 331 ? 15.522 7.426 -11.146 1.00 89.25 331 GLU A N 1
ATOM 2526 C CA . GLU A 1 331 ? 16.718 6.605 -11.034 1.00 89.25 331 GLU A CA 1
ATOM 2527 C C . GLU A 1 331 ? 17.089 6.049 -12.416 1.00 89.25 331 GLU A C 1
ATOM 2529 O O . GLU A 1 331 ? 16.296 5.369 -13.080 1.00 89.25 331 GLU A O 1
ATOM 2534 N N . HIS A 1 332 ? 18.315 6.352 -12.853 1.00 91.75 332 HIS A N 1
ATOM 2535 C CA . HIS A 1 332 ? 18.804 6.009 -14.186 1.00 91.75 332 HIS A CA 1
ATOM 2536 C C . HIS A 1 332 ? 18.732 4.496 -14.453 1.00 91.75 332 HIS A C 1
ATOM 2538 O O . HIS A 1 332 ? 19.311 3.686 -13.730 1.00 91.75 332 HIS A O 1
ATOM 2544 N N . GLY A 1 333 ? 18.049 4.115 -15.534 1.00 85.31 333 GLY A N 1
ATOM 2545 C CA . GLY A 1 333 ? 17.883 2.723 -15.959 1.00 85.31 333 GLY A CA 1
ATOM 2546 C C . GLY A 1 333 ? 16.828 1.938 -15.173 1.00 85.31 333 GLY A C 1
ATOM 2547 O O . GLY A 1 333 ? 16.659 0.748 -15.443 1.00 85.31 333 GLY A O 1
ATOM 2548 N N . HIS A 1 334 ? 16.123 2.586 -14.240 1.00 81.94 334 HIS A N 1
ATOM 2549 C CA . HIS A 1 334 ? 15.105 1.965 -13.390 1.00 81.94 334 HIS A CA 1
ATOM 2550 C C . HIS A 1 334 ? 13.686 2.433 -13.720 1.00 81.94 334 HIS A C 1
ATOM 2552 O O . HIS A 1 334 ? 12.868 1.649 -14.187 1.00 81.94 334 HIS A O 1
ATOM 2558 N N . ASN A 1 335 ? 13.407 3.721 -13.517 1.00 87.56 335 ASN A N 1
ATOM 2559 C CA . ASN A 1 335 ? 12.108 4.346 -13.802 1.00 87.56 335 ASN A CA 1
ATOM 2560 C C . ASN A 1 335 ? 12.221 5.506 -14.806 1.00 87.56 335 ASN A C 1
ATOM 2562 O O . ASN A 1 335 ? 11.274 6.257 -15.036 1.00 87.56 335 ASN A O 1
ATOM 2566 N N . GLY A 1 336 ? 13.396 5.645 -15.414 1.00 92.62 336 GLY A N 1
ATOM 2567 C CA . GLY A 1 336 ? 13.707 6.691 -16.365 1.00 92.62 336 GLY A CA 1
ATOM 2568 C C . GLY A 1 336 ? 15.180 6.697 -16.747 1.00 92.62 336 GLY A C 1
ATOM 2569 O O . GLY A 1 336 ? 15.937 5.781 -16.417 1.00 92.62 336 GLY A O 1
ATOM 2570 N N . LEU A 1 337 ? 15.589 7.745 -17.453 1.00 95.44 337 LEU A N 1
ATOM 2571 C CA . LEU A 1 337 ? 16.976 8.001 -17.824 1.00 95.44 337 LEU A CA 1
ATOM 2572 C C . LEU A 1 337 ? 17.366 9.399 -17.354 1.00 95.44 337 LEU A C 1
ATOM 2574 O O . LEU A 1 337 ? 16.616 10.355 -17.524 1.00 95.44 337 LEU A O 1
ATOM 2578 N N . LEU A 1 338 ? 18.554 9.503 -16.774 1.00 97.62 338 LEU A N 1
ATOM 2579 C CA . LEU A 1 338 ? 19.152 10.777 -16.385 1.00 97.62 338 LEU A CA 1
ATOM 2580 C C . LEU A 1 338 ? 20.083 11.279 -17.494 1.00 97.62 338 LEU A C 1
ATOM 2582 O O . LEU A 1 338 ? 20.941 10.521 -17.952 1.00 97.62 338 LEU A O 1
ATOM 2586 N N . ALA A 1 339 ? 19.880 12.523 -17.925 1.00 98.12 339 ALA A N 1
ATOM 2587 C CA . ALA A 1 339 ? 20.695 13.238 -18.902 1.00 98.12 339 ALA A CA 1
ATOM 2588 C C . ALA A 1 339 ? 21.686 14.160 -18.182 1.00 98.12 339 ALA A C 1
ATOM 2590 O O . ALA A 1 339 ? 21.299 14.883 -17.263 1.00 98.12 339 ALA A O 1
ATOM 2591 N N . ALA A 1 340 ? 22.952 14.134 -18.602 1.00 97.69 340 ALA A N 1
ATOM 2592 C CA . ALA A 1 340 ? 24.020 14.906 -17.973 1.00 97.69 340 ALA A CA 1
ATOM 2593 C C . ALA A 1 340 ? 23.699 16.411 -17.928 1.00 97.69 340 ALA A C 1
ATOM 2595 O O . ALA A 1 340 ? 23.147 16.979 -18.878 1.00 97.69 340 ALA A O 1
ATOM 2596 N N . ALA A 1 341 ? 24.045 17.047 -16.810 1.00 97.06 341 ALA A N 1
ATOM 2597 C CA . ALA A 1 341 ? 23.777 18.455 -16.569 1.00 97.06 341 ALA A CA 1
ATOM 2598 C C . ALA A 1 341 ? 24.819 19.078 -15.637 1.00 97.06 341 ALA A C 1
ATOM 2600 O O . ALA A 1 341 ? 25.298 18.428 -14.708 1.00 97.06 341 ALA A O 1
ATOM 2601 N N . ASP A 1 342 ? 25.095 20.363 -15.844 1.00 97.19 342 ASP A N 1
ATOM 2602 C CA . ASP A 1 342 ? 25.997 21.142 -14.997 1.00 97.19 342 ASP A CA 1
ATOM 2603 C C . ASP A 1 342 ? 25.212 22.032 -14.035 1.00 97.19 342 ASP A C 1
ATOM 2605 O O . ASP A 1 342 ? 24.240 22.690 -14.421 1.00 97.19 342 ASP A O 1
ATOM 2609 N N . GLN A 1 343 ? 25.646 22.109 -12.773 1.00 95.44 343 GLN A N 1
ATOM 2610 C CA . GLN A 1 343 ? 25.091 23.086 -11.839 1.00 95.44 343 GLN A CA 1
ATOM 2611 C C . GLN A 1 343 ? 25.689 24.470 -12.120 1.00 95.44 343 GLN A C 1
ATOM 2613 O O . GLN A 1 343 ? 26.792 24.789 -11.682 1.00 95.44 343 GLN A O 1
ATOM 2618 N N . VAL A 1 344 ? 24.936 25.325 -12.808 1.00 95.44 344 VAL A N 1
ATOM 2619 C CA . VAL A 1 344 ? 25.364 26.681 -13.198 1.00 95.44 344 VAL A CA 1
ATOM 2620 C C . VAL A 1 344 ? 25.075 27.747 -12.134 1.00 95.44 344 VAL A C 1
ATOM 2622 O O . VAL A 1 344 ? 25.471 28.903 -12.278 1.00 95.44 344 VAL A O 1
ATOM 2625 N N . GLY A 1 345 ? 24.375 27.394 -11.051 1.00 92.19 345 GLY A N 1
ATOM 2626 C CA . GLY A 1 345 ? 24.166 28.292 -9.915 1.00 92.19 345 GLY A CA 1
ATOM 2627 C C . GLY A 1 345 ? 22.992 27.910 -9.019 1.00 92.19 345 GLY A C 1
ATOM 2628 O O . GLY A 1 345 ? 22.656 26.737 -8.861 1.00 92.19 345 GLY A O 1
ATOM 2629 N N . MET A 1 346 ? 22.363 28.927 -8.422 1.00 89.25 346 ME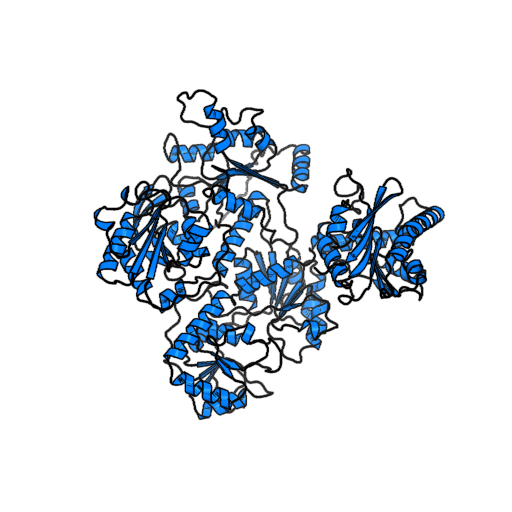T A N 1
ATOM 2630 C CA . MET A 1 346 ? 21.185 28.791 -7.558 1.00 89.25 346 MET A CA 1
ATOM 2631 C C . MET A 1 346 ? 20.101 29.797 -7.964 1.00 89.25 346 MET A C 1
ATOM 2633 O O . MET A 1 346 ? 20.374 30.986 -8.141 1.00 89.25 346 MET A O 1
ATOM 2637 N N . VAL A 1 347 ? 18.847 29.351 -8.037 1.00 87.69 347 VAL A N 1
ATOM 2638 C CA . VAL A 1 347 ? 17.662 30.215 -8.111 1.00 87.69 347 VAL A CA 1
ATOM 2639 C C . VAL A 1 347 ? 17.020 30.251 -6.730 1.00 87.69 347 VAL A C 1
ATOM 2641 O O . VAL A 1 347 ? 16.275 29.353 -6.343 1.00 87.69 347 VAL A O 1
ATOM 2644 N N . ARG A 1 348 ? 17.309 31.318 -5.974 1.00 88.56 348 ARG A N 1
ATOM 2645 C CA . ARG A 1 348 ? 16.976 31.415 -4.541 1.00 88.56 348 ARG A CA 1
ATOM 2646 C C . ARG A 1 348 ? 17.634 30.272 -3.759 1.00 88.56 348 ARG A C 1
ATOM 2648 O O . ARG A 1 348 ? 18.830 30.355 -3.509 1.00 88.56 348 ARG A O 1
ATOM 2655 N N . LEU A 1 349 ? 16.867 29.252 -3.382 1.00 87.25 349 LEU A N 1
ATOM 2656 C CA . LEU A 1 349 ? 17.335 28.066 -2.663 1.00 87.25 349 LEU A CA 1
ATOM 2657 C C . LEU A 1 349 ? 17.343 26.796 -3.521 1.00 87.25 349 LEU A C 1
ATOM 2659 O O . LEU A 1 349 ? 17.826 25.774 -3.052 1.00 87.25 349 LEU A O 1
ATOM 2663 N N . ALA A 1 350 ? 16.830 26.844 -4.752 1.00 88.94 350 ALA A N 1
ATOM 2664 C CA . ALA A 1 350 ? 16.860 25.711 -5.672 1.00 88.94 350 ALA A CA 1
ATOM 2665 C C . ALA A 1 350 ? 18.153 25.724 -6.501 1.00 88.94 350 ALA A C 1
ATOM 2667 O O . ALA A 1 350 ? 18.577 26.793 -6.950 1.00 88.94 350 ALA A O 1
ATOM 2668 N N . ALA A 1 351 ? 18.760 24.558 -6.732 1.00 91.00 351 ALA A N 1
ATOM 2669 C CA . ALA A 1 351 ? 19.870 24.438 -7.675 1.00 91.00 351 ALA A CA 1
ATOM 2670 C C . ALA A 1 351 ? 19.418 24.758 -9.104 1.00 91.00 351 ALA A C 1
ATOM 2672 O O . ALA A 1 351 ? 18.317 24.393 -9.518 1.00 91.00 351 ALA A O 1
ATOM 2673 N N . HIS A 1 352 ? 20.276 25.475 -9.828 1.00 94.44 352 HIS A N 1
ATOM 2674 C CA . HIS A 1 352 ? 20.112 25.781 -11.240 1.00 94.44 352 HIS A CA 1
ATOM 2675 C C . HIS A 1 352 ? 21.020 24.861 -12.051 1.00 94.44 352 HIS A C 1
ATOM 2677 O O . HIS A 1 352 ? 22.241 24.942 -11.939 1.00 94.44 352 HIS A O 1
ATOM 2683 N N . TRP A 1 353 ? 20.400 24.021 -12.863 1.00 96.12 353 TRP A N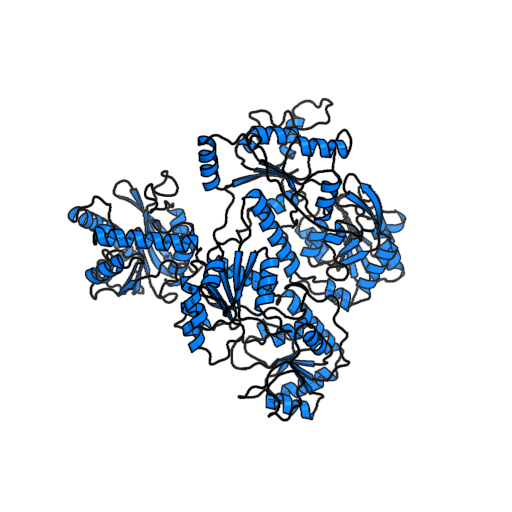 1
ATOM 2684 C CA . TRP A 1 353 ? 21.014 23.053 -13.753 1.00 96.12 353 TRP A CA 1
ATOM 2685 C C . TRP A 1 353 ? 20.881 23.493 -15.204 1.00 96.12 353 TRP A C 1
ATOM 2687 O O . TRP A 1 353 ? 19.826 23.988 -15.599 1.00 96.12 353 TRP A O 1
ATOM 2697 N N . GLU A 1 354 ? 21.912 23.243 -15.998 1.00 96.44 354 GLU A N 1
ATOM 2698 C CA . GLU A 1 354 ? 21.854 23.323 -17.453 1.00 96.44 354 GLU A CA 1
ATOM 2699 C C . GLU A 1 354 ? 22.041 21.910 -18.012 1.00 96.44 354 GLU A C 1
ATOM 2701 O O . GLU A 1 354 ? 23.122 21.334 -17.913 1.00 96.44 354 GLU A O 1
ATOM 2706 N N . CYS A 1 355 ? 20.963 21.321 -18.533 1.00 96.88 355 CYS A N 1
ATOM 2707 C CA . CYS A 1 355 ? 21.008 20.002 -19.164 1.00 96.88 355 CYS A CA 1
ATOM 2708 C C . CYS A 1 355 ? 21.587 20.129 -20.573 1.00 96.88 355 CYS A C 1
ATOM 2710 O O . CYS A 1 355 ? 21.118 20.958 -21.355 1.00 96.88 355 CYS A O 1
ATOM 2712 N N . ASP A 1 356 ? 22.537 19.265 -20.919 1.00 96.81 356 ASP A N 1
ATOM 2713 C CA . ASP A 1 356 ? 23.074 19.202 -22.275 1.00 96.81 356 ASP A CA 1
ATOM 2714 C C . ASP A 1 356 ? 22.011 18.639 -23.247 1.00 96.81 356 ASP A C 1
ATOM 2716 O O . ASP A 1 356 ? 21.538 17.508 -23.058 1.00 96.81 356 ASP A O 1
ATOM 2720 N N . PRO A 1 357 ? 21.610 19.384 -24.301 1.00 97.25 357 PRO A N 1
ATOM 2721 C CA . PRO A 1 357 ? 20.690 18.875 -25.312 1.00 97.25 357 PRO A CA 1
ATOM 2722 C C . PRO A 1 357 ? 21.192 17.608 -26.019 1.00 97.25 357 PRO A C 1
ATOM 2724 O O . PRO A 1 357 ? 20.365 16.795 -26.430 1.00 97.25 357 PRO A O 1
ATOM 2727 N N . GLN A 1 358 ? 22.511 17.412 -26.160 1.00 97.69 358 GLN A N 1
ATOM 2728 C CA . GLN A 1 358 ? 23.070 16.199 -26.770 1.00 97.69 358 GLN A CA 1
ATOM 2729 C C . GLN A 1 358 ? 22.904 14.990 -25.848 1.00 97.69 358 GLN A C 1
ATOM 2731 O O . GLN A 1 358 ? 22.463 13.935 -26.303 1.00 97.69 358 GLN A O 1
ATOM 2736 N N . ALA A 1 359 ? 23.166 15.143 -24.548 1.00 97.88 359 ALA A N 1
ATOM 2737 C CA . ALA A 1 359 ? 22.897 14.101 -23.560 1.00 97.88 359 ALA A CA 1
ATOM 2738 C C . ALA A 1 359 ? 21.409 13.710 -23.513 1.00 97.88 359 ALA A C 1
ATOM 2740 O O . ALA A 1 359 ? 21.080 12.521 -23.456 1.00 97.88 359 ALA A O 1
ATOM 2741 N N . LEU A 1 360 ? 20.496 14.687 -23.588 1.00 98.31 360 LEU A N 1
ATOM 2742 C CA . LEU A 1 360 ? 19.059 14.406 -23.654 1.00 98.31 360 LEU A CA 1
ATOM 2743 C C . LEU A 1 360 ? 18.677 13.690 -24.958 1.00 98.31 360 LEU A C 1
ATOM 2745 O O . LEU A 1 360 ? 17.931 12.713 -24.916 1.00 98.31 360 LEU A O 1
ATOM 2749 N N . ALA A 1 361 ? 19.220 14.123 -26.100 1.00 97.62 361 ALA A N 1
ATOM 2750 C CA . ALA A 1 361 ? 19.024 13.460 -27.389 1.00 97.62 361 ALA A CA 1
ATOM 2751 C C . ALA A 1 361 ? 19.529 12.005 -27.367 1.00 97.62 361 ALA A C 1
ATOM 2753 O O . ALA A 1 361 ? 18.831 11.102 -27.824 1.00 97.62 361 ALA A O 1
ATOM 2754 N N . ALA A 1 362 ? 20.692 11.750 -26.762 1.00 96.62 362 ALA A N 1
ATOM 2755 C CA . ALA A 1 362 ? 21.232 10.404 -26.589 1.00 96.62 362 ALA A CA 1
ATOM 2756 C C . ALA A 1 362 ? 20.323 9.526 -25.712 1.00 96.62 362 ALA A C 1
ATOM 2758 O O . ALA A 1 362 ? 20.119 8.352 -26.017 1.00 96.62 362 ALA A O 1
ATOM 2759 N N . ALA A 1 363 ? 19.728 10.085 -24.653 1.00 96.56 363 ALA A N 1
ATOM 2760 C CA . ALA A 1 363 ? 18.746 9.371 -23.839 1.00 96.56 363 ALA A CA 1
ATOM 2761 C C . ALA A 1 363 ? 17.461 9.049 -24.625 1.00 96.56 363 ALA A C 1
ATOM 2763 O O . ALA A 1 363 ? 16.930 7.946 -24.490 1.00 96.56 363 ALA A O 1
ATOM 2764 N N . MET A 1 364 ? 16.982 9.976 -25.464 1.00 96.56 364 MET A N 1
ATOM 2765 C CA . MET A 1 364 ? 15.826 9.761 -26.345 1.00 96.56 364 MET A CA 1
ATOM 2766 C C . MET A 1 364 ? 16.089 8.641 -27.356 1.00 96.56 364 MET A C 1
ATOM 2768 O O . MET A 1 364 ? 15.262 7.739 -27.480 1.00 96.56 364 MET A O 1
ATOM 2772 N N . LEU A 1 365 ? 17.248 8.663 -28.023 1.00 94.19 365 LEU A N 1
ATOM 2773 C CA . LEU A 1 365 ? 17.662 7.614 -28.960 1.00 94.19 365 LEU A CA 1
ATOM 2774 C C . LEU A 1 365 ? 17.809 6.274 -28.249 1.00 94.19 365 LEU A C 1
ATOM 2776 O O . LEU A 1 365 ? 17.191 5.305 -28.657 1.00 94.19 365 LEU A O 1
ATOM 2780 N N . ARG A 1 366 ? 18.511 6.224 -27.112 1.00 92.38 366 ARG A N 1
ATOM 2781 C CA . ARG A 1 366 ? 18.654 4.987 -26.335 1.00 92.38 366 ARG A CA 1
ATOM 2782 C C . ARG A 1 366 ? 17.300 4.395 -25.939 1.00 92.38 366 ARG A C 1
ATOM 2784 O O . ARG A 1 366 ? 17.123 3.189 -26.023 1.00 92.38 366 ARG A O 1
ATOM 2791 N N . PHE A 1 367 ? 16.348 5.216 -25.495 1.00 91.94 367 PHE A N 1
ATOM 2792 C CA . PHE A 1 367 ? 15.003 4.735 -25.168 1.00 91.94 367 PHE A CA 1
ATOM 2793 C C . PHE A 1 367 ? 14.241 4.234 -26.404 1.00 91.94 367 PHE A C 1
ATOM 2795 O O . PHE A 1 367 ? 13.483 3.272 -26.303 1.00 91.94 367 PHE A O 1
ATOM 2802 N N . SER A 1 368 ? 14.428 4.883 -27.554 1.00 90.44 368 SER A N 1
ATOM 2803 C CA . SER A 1 368 ? 13.796 4.502 -28.820 1.00 90.44 368 SER A CA 1
ATOM 2804 C C . SER A 1 368 ? 14.379 3.210 -29.403 1.00 90.44 368 SER A C 1
ATOM 2806 O O . SER A 1 368 ? 13.625 2.341 -29.841 1.00 90.44 368 SER A O 1
ATOM 2808 N N . ASP A 1 369 ? 15.703 3.073 -29.361 1.00 87.94 369 ASP A N 1
ATOM 2809 C CA . ASP A 1 369 ? 16.472 2.072 -30.107 1.00 87.94 369 ASP A CA 1
ATOM 2810 C C . ASP A 1 369 ? 16.760 0.800 -29.298 1.00 87.94 369 ASP A C 1
ATOM 2812 O O . ASP A 1 369 ? 17.195 -0.197 -29.870 1.00 87.94 369 ASP A O 1
ATOM 2816 N N . ASP A 1 370 ? 16.517 0.808 -27.981 1.00 85.94 370 ASP A N 1
ATOM 2817 C CA . ASP A 1 370 ? 16.657 -0.351 -27.090 1.00 85.94 370 ASP A CA 1
ATOM 2818 C C . ASP A 1 370 ? 15.268 -0.866 -26.648 1.00 85.94 370 ASP A C 1
ATOM 2820 O O . ASP A 1 370 ? 14.687 -0.385 -25.663 1.00 85.94 370 ASP A O 1
ATOM 2824 N N . PRO A 1 371 ? 14.702 -1.872 -27.348 1.00 79.75 371 PRO A N 1
ATOM 2825 C CA . PRO A 1 371 ? 13.400 -2.438 -27.013 1.00 79.75 371 PRO A CA 1
ATOM 2826 C C . PRO A 1 371 ? 13.342 -3.114 -25.644 1.00 79.75 371 PRO A C 1
ATOM 2828 O O . PRO A 1 371 ? 12.263 -3.228 -25.056 1.00 79.75 371 PRO A O 1
ATOM 2831 N N . GLU A 1 372 ? 14.461 -3.631 -25.131 1.00 76.75 372 GLU A N 1
ATOM 2832 C CA . GLU A 1 372 ? 14.495 -4.239 -23.800 1.00 76.75 372 GLU A CA 1
ATOM 2833 C C . GLU A 1 372 ? 14.411 -3.158 -22.724 1.00 76.75 372 GLU A C 1
ATOM 2835 O O . GLU A 1 372 ? 13.586 -3.259 -21.810 1.00 76.75 372 GLU A O 1
ATOM 2840 N N . LEU A 1 373 ? 15.178 -2.079 -22.881 1.00 82.00 373 LEU A N 1
ATOM 2841 C CA . LEU A 1 373 ? 15.106 -0.916 -22.010 1.00 82.00 373 LEU A CA 1
ATOM 2842 C C . LEU A 1 373 ? 13.728 -0.255 -22.058 1.00 82.00 373 LEU A C 1
ATOM 2844 O O . LEU A 1 373 ? 13.159 -0.017 -20.993 1.00 82.00 373 LEU A O 1
ATOM 2848 N N . ARG A 1 374 ? 13.164 0.001 -23.250 1.00 83.50 374 ARG A N 1
ATOM 2849 C CA . ARG A 1 374 ? 11.818 0.585 -23.400 1.00 83.50 374 ARG A CA 1
ATOM 2850 C C . ARG A 1 374 ? 10.792 -0.238 -22.640 1.00 83.50 374 ARG A C 1
ATOM 2852 O O . ARG A 1 374 ? 10.054 0.315 -21.827 1.00 83.50 374 ARG A O 1
ATOM 2859 N N . ARG A 1 375 ? 10.775 -1.559 -22.840 1.00 77.94 375 ARG A N 1
ATOM 2860 C CA . ARG A 1 375 ? 9.840 -2.450 -22.138 1.00 77.94 375 ARG A CA 1
ATOM 2861 C C . ARG A 1 375 ? 9.996 -2.372 -20.628 1.00 77.94 375 ARG A C 1
ATOM 2863 O O . ARG A 1 375 ? 9.021 -2.119 -19.928 1.00 77.94 375 ARG A O 1
ATOM 2870 N N . ARG A 1 376 ? 11.230 -2.503 -20.141 1.00 77.81 376 ARG A N 1
ATOM 2871 C CA . ARG A 1 376 ? 11.531 -2.453 -18.709 1.00 77.81 376 ARG A CA 1
ATOM 2872 C C . ARG A 1 376 ? 11.117 -1.132 -18.062 1.00 77.81 376 ARG A C 1
ATOM 2874 O O . ARG A 1 376 ? 10.606 -1.143 -16.949 1.00 77.81 376 ARG A O 1
ATOM 2881 N N . LEU A 1 377 ? 11.338 -0.015 -18.752 1.00 82.19 377 LEU A N 1
ATOM 2882 C CA . LEU A 1 377 ? 11.053 1.324 -18.244 1.00 82.19 377 LEU A CA 1
ATOM 2883 C C . LEU A 1 377 ? 9.575 1.738 -18.375 1.00 82.19 377 LEU A C 1
ATOM 2885 O O . LEU A 1 377 ? 9.140 2.594 -17.618 1.00 82.19 377 LEU A O 1
ATOM 2889 N N . THR A 1 378 ? 8.793 1.152 -19.293 1.00 72.25 378 THR A N 1
ATOM 2890 C CA . THR A 1 378 ? 7.387 1.553 -19.569 1.00 72.25 378 THR A CA 1
ATOM 2891 C C . THR A 1 378 ? 6.379 1.074 -18.507 1.00 72.25 378 THR A C 1
ATOM 2893 O O . THR A 1 378 ? 5.190 1.373 -18.581 1.00 72.25 378 THR A O 1
ATOM 2896 N N . CYS A 1 379 ? 6.837 0.342 -17.491 1.00 62.53 379 CYS A N 1
ATOM 2897 C CA . CYS A 1 379 ? 6.035 0.008 -16.317 1.00 62.53 379 CYS A CA 1
ATOM 2898 C C . CYS A 1 379 ? 6.928 -0.092 -15.069 1.00 62.53 379 CYS A C 1
ATOM 2900 O O . CYS A 1 379 ? 7.161 -1.196 -14.560 1.00 62.53 379 CYS A O 1
ATOM 2902 N N . PRO A 1 380 ? 7.463 1.033 -14.562 1.00 62.25 380 PRO A N 1
ATOM 2903 C CA . PRO A 1 380 ? 8.366 0.988 -13.431 1.00 62.25 380 PRO A CA 1
ATOM 2904 C C . PRO A 1 380 ? 7.564 0.783 -12.142 1.00 62.25 380 PRO A C 1
ATOM 2906 O O . PRO A 1 380 ? 6.914 1.689 -11.634 1.00 62.25 380 PRO A O 1
ATOM 2909 N N . GLU A 1 381 ? 7.583 -0.459 -11.664 1.00 70.19 381 GLU A N 1
ATOM 2910 C CA . GLU A 1 381 ? 7.256 -0.909 -10.302 1.00 70.19 381 GLU A CA 1
ATOM 2911 C C . GLU A 1 381 ? 6.185 -0.114 -9.549 1.00 70.19 381 GLU A C 1
ATOM 2913 O O . GLU A 1 381 ? 6.480 0.640 -8.613 1.00 70.19 381 GLU A O 1
ATOM 2918 N N . PRO A 1 382 ? 4.904 -0.367 -9.864 1.00 78.69 382 PRO A N 1
ATOM 2919 C CA . PRO A 1 382 ? 3.778 0.256 -9.176 1.00 78.69 382 PRO A CA 1
ATOM 2920 C C . PRO A 1 382 ? 3.834 0.137 -7.643 1.00 78.69 382 PRO A C 1
ATOM 2922 O O . PRO A 1 382 ? 3.402 1.025 -6.908 1.00 78.69 382 PRO A O 1
ATOM 2925 N N . ALA A 1 383 ? 4.401 -0.963 -7.153 1.00 78.12 383 ALA A N 1
ATOM 2926 C CA . ALA A 1 383 ? 4.615 -1.231 -5.740 1.00 78.12 383 ALA A CA 1
ATOM 2927 C C . ALA A 1 383 ? 5.477 -0.174 -5.025 1.00 78.12 383 ALA A C 1
ATOM 2929 O O . ALA A 1 383 ? 5.205 0.174 -3.872 1.00 78.12 383 ALA A O 1
ATOM 2930 N N . GLU A 1 384 ? 6.518 0.346 -5.678 1.00 79.62 384 GLU A N 1
ATOM 2931 C CA . GLU A 1 384 ? 7.414 1.337 -5.081 1.00 79.62 384 GLU A CA 1
ATOM 2932 C C . GLU A 1 384 ? 6.715 2.694 -4.925 1.00 79.62 384 GLU A C 1
ATOM 2934 O O . GLU A 1 384 ? 6.784 3.311 -3.855 1.00 79.62 384 GLU A O 1
ATOM 2939 N N . LEU A 1 385 ? 5.985 3.122 -5.959 1.00 85.69 385 LEU A N 1
ATOM 2940 C CA . LEU A 1 385 ? 5.188 4.351 -5.942 1.00 85.69 385 LEU A CA 1
ATOM 2941 C C . LEU A 1 385 ? 4.053 4.270 -4.914 1.00 85.69 385 LEU A C 1
ATOM 2943 O O . LEU A 1 385 ? 3.876 5.202 -4.129 1.00 85.69 385 LEU A O 1
ATOM 2947 N N . ALA A 1 386 ? 3.360 3.131 -4.834 1.00 84.88 386 ALA A N 1
ATOM 2948 C CA . ALA A 1 386 ? 2.341 2.887 -3.812 1.00 84.88 386 ALA A CA 1
ATOM 2949 C C . ALA A 1 386 ? 2.943 2.917 -2.393 1.00 84.88 386 ALA A C 1
ATOM 2951 O O . ALA A 1 386 ? 2.391 3.525 -1.475 1.00 84.88 386 ALA A O 1
ATOM 2952 N N . SER A 1 387 ? 4.138 2.350 -2.212 1.00 83.62 387 SER A N 1
ATOM 2953 C CA . SER A 1 387 ? 4.848 2.430 -0.930 1.00 83.62 387 SER A CA 1
ATOM 2954 C C . SER A 1 387 ? 5.257 3.870 -0.590 1.00 83.62 387 SER A C 1
ATOM 2956 O O . SER A 1 387 ? 5.240 4.270 0.573 1.00 83.62 387 SER A O 1
ATOM 2958 N N . ARG A 1 388 ? 5.629 4.686 -1.587 1.00 87.62 388 ARG A N 1
ATOM 2959 C CA . ARG A 1 388 ? 5.921 6.115 -1.389 1.00 87.62 388 ARG A CA 1
ATOM 2960 C C . ARG A 1 388 ? 4.673 6.881 -0.948 1.00 87.62 388 ARG A C 1
ATOM 2962 O O . ARG A 1 388 ? 4.762 7.651 0.005 1.00 87.62 388 ARG A O 1
ATOM 2969 N N . GLN A 1 389 ? 3.537 6.640 -1.601 1.00 90.06 389 GLN A N 1
ATOM 2970 C CA . GLN A 1 389 ? 2.224 7.160 -1.210 1.00 90.06 389 GLN A CA 1
ATOM 2971 C C . GLN A 1 389 ? 1.919 6.854 0.259 1.00 90.06 389 GLN A C 1
ATOM 2973 O O . GLN A 1 389 ? 1.575 7.745 1.033 1.00 90.06 389 GLN A O 1
ATOM 2978 N N . GLN A 1 390 ? 2.152 5.614 0.672 1.00 87.31 390 GLN A N 1
ATOM 2979 C CA . GLN A 1 390 ? 1.936 5.182 2.045 1.00 87.31 390 GLN A CA 1
ATOM 2980 C C . GLN A 1 390 ? 2.866 5.870 3.053 1.00 87.31 390 GLN A C 1
ATOM 2982 O O . GLN A 1 390 ? 2.416 6.353 4.092 1.00 87.31 390 GLN A O 1
ATOM 2987 N N . ARG A 1 391 ? 4.165 5.969 2.745 1.00 88.88 391 ARG A N 1
ATOM 2988 C CA . ARG A 1 391 ? 5.132 6.674 3.604 1.00 88.88 391 ARG A CA 1
ATOM 2989 C C . ARG A 1 391 ? 4.806 8.160 3.738 1.00 88.88 391 ARG A C 1
ATOM 2991 O O . ARG A 1 391 ? 5.030 8.729 4.803 1.00 88.88 391 ARG A O 1
ATOM 2998 N N . PHE A 1 392 ? 4.276 8.780 2.685 1.00 93.19 392 PHE A N 1
ATOM 2999 C CA . PHE A 1 392 ? 3.785 10.153 2.742 1.00 93.19 392 PHE A CA 1
ATOM 3000 C C . PHE A 1 392 ? 2.619 10.289 3.727 1.00 93.19 392 PHE A C 1
ATOM 3002 O O . PHE A 1 392 ? 2.699 11.118 4.632 1.00 93.19 392 PHE A O 1
ATOM 3009 N N . ILE A 1 393 ? 1.593 9.438 3.595 1.00 92.38 393 ILE A N 1
ATOM 3010 C CA . ILE A 1 393 ? 0.438 9.394 4.505 1.00 92.38 393 ILE A CA 1
ATOM 3011 C C . ILE A 1 393 ? 0.910 9.263 5.957 1.00 92.38 393 ILE A C 1
ATOM 3013 O O . ILE A 1 393 ? 0.590 10.104 6.796 1.00 92.38 393 ILE A O 1
ATOM 3017 N N . LEU A 1 394 ? 1.732 8.247 6.235 1.00 89.50 394 LEU A N 1
ATOM 3018 C CA . LEU A 1 394 ? 2.239 7.968 7.576 1.00 89.50 394 LEU A CA 1
ATOM 3019 C C . LEU A 1 394 ? 3.012 9.144 8.159 1.00 89.50 394 LEU A C 1
ATOM 3021 O O . LEU A 1 394 ? 2.769 9.525 9.297 1.00 89.50 394 LEU A O 1
ATOM 3025 N N . ARG A 1 395 ? 3.914 9.752 7.385 1.00 92.25 395 ARG A N 1
ATOM 3026 C CA . ARG A 1 395 ? 4.737 10.855 7.886 1.00 92.25 395 ARG A CA 1
ATOM 3027 C C . ARG A 1 395 ? 3.912 12.114 8.155 1.00 92.25 395 ARG A C 1
ATOM 3029 O O . ARG A 1 395 ? 4.170 12.809 9.133 1.00 92.25 395 ARG A O 1
ATOM 3036 N N . VAL A 1 396 ? 2.907 12.405 7.327 1.00 94.12 396 VAL A N 1
ATOM 3037 C CA . VAL A 1 396 ? 1.975 13.519 7.572 1.00 94.12 396 VAL A CA 1
ATOM 3038 C C . VAL A 1 396 ? 1.174 13.272 8.851 1.00 94.12 396 VAL A C 1
ATOM 3040 O O . VAL A 1 396 ? 1.076 14.167 9.690 1.00 94.12 396 VAL A O 1
ATOM 3043 N N . ARG A 1 397 ? 0.644 12.060 9.037 1.00 91.50 397 ARG A N 1
ATOM 3044 C CA . ARG A 1 397 ? -0.140 11.693 10.225 1.00 91.50 397 ARG A CA 1
ATOM 3045 C C . ARG A 1 397 ? 0.714 11.649 11.492 1.00 91.50 397 ARG A C 1
ATOM 3047 O O . ARG A 1 397 ? 0.297 12.174 12.519 1.00 91.50 397 ARG A O 1
ATOM 3054 N N . GLU A 1 398 ? 1.946 11.162 11.412 1.00 89.88 398 GLU A N 1
ATOM 3055 C CA . GLU A 1 398 ? 2.923 11.232 12.504 1.00 89.88 398 GLU A CA 1
ATOM 3056 C C . GLU A 1 398 ? 3.164 12.682 12.930 1.00 89.88 398 GLU A C 1
ATOM 3058 O O . GLU A 1 398 ? 3.034 13.032 14.103 1.00 89.88 398 GLU A O 1
ATOM 3063 N N . LEU A 1 399 ? 3.463 13.563 11.976 1.00 92.25 399 LEU A N 1
ATOM 3064 C CA . LEU A 1 399 ? 3.809 14.941 12.300 1.00 92.25 399 LEU A CA 1
ATOM 3065 C C . LEU A 1 399 ? 2.596 15.769 12.735 1.00 92.25 399 LEU A C 1
ATOM 3067 O O . LEU A 1 399 ? 2.757 16.656 13.576 1.00 92.25 399 LEU A O 1
ATOM 3071 N N . LEU A 1 400 ? 1.395 15.520 12.199 1.00 91.62 400 LEU A N 1
ATOM 3072 C CA . LEU A 1 400 ? 0.191 16.309 12.499 1.00 91.62 400 LEU A CA 1
ATOM 3073 C C . LEU A 1 400 ? -0.651 15.744 13.638 1.00 91.62 400 LEU A C 1
ATOM 3075 O O . LEU A 1 400 ? -1.078 16.519 14.494 1.00 91.62 400 LEU A O 1
ATOM 3079 N N . LEU A 1 401 ? -0.844 14.428 13.664 1.00 87.31 401 LEU A N 1
ATOM 3080 C CA . LEU A 1 401 ? -1.713 13.715 14.602 1.00 87.31 401 LEU A CA 1
ATOM 3081 C C . LEU A 1 401 ? -0.933 13.027 15.733 1.00 87.31 401 LEU A C 1
ATOM 3083 O O . LEU A 1 401 ? -1.554 12.494 16.646 1.00 87.31 401 LEU A O 1
ATOM 3087 N N . GLN A 1 402 ? 0.409 13.049 15.697 1.00 84.62 402 GLN A N 1
ATOM 3088 C CA . GLN A 1 402 ? 1.276 12.271 16.601 1.00 84.62 402 GLN A CA 1
ATOM 3089 C C . GLN A 1 402 ? 1.013 10.765 16.513 1.00 84.62 402 GLN A C 1
ATOM 3091 O O . GLN A 1 402 ? 1.191 10.024 17.480 1.00 84.62 402 GLN A O 1
ATOM 3096 N N . GLU A 1 403 ? 0.588 10.307 15.337 1.00 83.81 403 GLU A N 1
ATOM 3097 C CA . GLU A 1 403 ? 0.408 8.890 15.074 1.00 83.81 403 GLU A CA 1
ATOM 3098 C C . GLU A 1 403 ? 1.776 8.218 14.938 1.00 83.81 403 GLU A C 1
ATOM 3100 O O . GLU A 1 403 ? 2.507 8.427 13.972 1.00 83.81 403 GLU A O 1
ATOM 3105 N N . GLU A 1 404 ? 2.148 7.418 15.931 1.00 83.56 404 GLU A N 1
ATOM 3106 C CA . GLU A 1 404 ? 3.380 6.638 15.870 1.00 83.56 404 GLU A CA 1
ATOM 3107 C C . GLU A 1 404 ? 3.357 5.649 14.700 1.00 83.56 404 GLU A C 1
ATOM 3109 O O . GLU A 1 404 ? 2.312 5.097 14.348 1.00 83.56 404 GLU A O 1
ATOM 3114 N N . ALA A 1 405 ? 4.541 5.339 14.166 1.00 83.81 405 ALA A N 1
ATOM 3115 C CA . ALA A 1 405 ? 4.681 4.293 13.164 1.00 83.81 405 ALA A CA 1
ATOM 3116 C C . ALA A 1 405 ? 4.052 2.971 13.657 1.00 83.81 405 ALA A C 1
ATOM 3118 O O . ALA A 1 405 ? 4.215 2.591 14.831 1.00 83.81 405 ALA A O 1
ATOM 3119 N N . PRO A 1 406 ? 3.331 2.253 12.781 1.00 87.56 406 PRO A N 1
ATOM 3120 C CA . PRO A 1 406 ? 2.775 0.967 13.140 1.00 87.56 406 PRO A CA 1
ATOM 3121 C C . PRO A 1 406 ? 3.904 -0.045 13.334 1.00 87.56 406 PRO A C 1
ATOM 3123 O O . PRO A 1 406 ? 4.996 0.071 12.768 1.00 87.56 406 PRO A O 1
ATOM 3126 N N . ARG A 1 407 ? 3.659 -1.047 14.168 1.00 91.38 407 ARG A N 1
ATOM 3127 C CA . ARG A 1 407 ? 4.666 -2.000 14.614 1.00 91.38 407 ARG A CA 1
ATOM 3128 C C . ARG A 1 407 ? 4.193 -3.430 14.434 1.00 91.38 407 ARG A C 1
ATOM 3130 O O . ARG A 1 407 ? 3.116 -3.808 14.880 1.00 91.38 407 ARG A O 1
ATOM 3137 N N . VAL A 1 408 ? 5.070 -4.251 13.869 1.00 94.69 408 VAL A N 1
ATOM 3138 C CA . VAL A 1 408 ? 4.865 -5.688 13.685 1.00 94.69 408 VAL A CA 1
ATOM 3139 C C . VAL A 1 408 ? 5.976 -6.458 14.371 1.00 94.69 408 VAL A C 1
ATOM 3141 O O . VAL A 1 408 ? 7.156 -6.116 14.265 1.00 94.69 408 VAL A O 1
ATOM 3144 N N . VAL A 1 409 ? 5.591 -7.538 15.045 1.00 96.25 409 VAL A N 1
ATOM 3145 C CA . VAL A 1 409 ? 6.541 -8.549 15.510 1.00 96.25 409 VAL A CA 1
ATOM 3146 C C . VAL A 1 409 ? 6.457 -9.742 14.569 1.00 96.25 409 VAL A C 1
ATOM 3148 O O . VAL A 1 409 ? 5.413 -10.379 14.447 1.00 96.25 409 VAL A O 1
ATOM 3151 N N . LEU A 1 410 ? 7.555 -10.040 13.884 1.00 96.19 410 LEU A N 1
ATOM 3152 C CA . LEU A 1 410 ? 7.656 -11.162 12.964 1.00 96.19 410 LEU A CA 1
ATOM 3153 C C . LEU A 1 410 ? 8.379 -12.327 13.645 1.00 96.19 410 LEU A C 1
ATOM 3155 O O . LEU A 1 410 ? 9.534 -12.185 14.042 1.00 96.19 410 LEU A O 1
ATOM 3159 N N . PHE A 1 411 ? 7.740 -13.493 13.738 1.00 94.69 411 PHE A N 1
ATOM 3160 C CA . PHE A 1 411 ? 8.377 -14.716 14.230 1.00 94.69 411 PHE A CA 1
ATOM 3161 C C . PHE A 1 411 ? 8.715 -15.684 13.096 1.00 94.69 411 PHE A C 1
ATOM 3163 O O . PHE A 1 411 ? 7.875 -16.011 12.254 1.00 94.69 411 PHE A O 1
ATOM 3170 N N . ARG A 1 412 ? 9.952 -16.192 13.113 1.00 91.00 412 ARG A N 1
ATOM 3171 C CA . ARG A 1 412 ? 10.468 -17.155 12.127 1.00 91.00 412 ARG A CA 1
ATOM 3172 C C . ARG A 1 412 ? 11.500 -18.112 12.733 1.00 91.00 412 ARG A C 1
ATOM 3174 O O . ARG A 1 412 ? 12.174 -17.740 13.685 1.00 91.00 412 ARG A O 1
ATOM 3181 N N . PRO A 1 413 ? 11.746 -19.302 12.164 1.00 87.88 413 PRO A N 1
ATOM 3182 C CA . PRO A 1 413 ? 12.897 -20.105 12.583 1.00 87.88 413 PRO A CA 1
ATOM 3183 C C . PRO A 1 413 ? 14.213 -19.431 12.162 1.00 87.88 413 PRO A C 1
ATOM 3185 O O . PRO A 1 413 ? 14.235 -18.678 11.181 1.00 87.88 413 PRO A O 1
ATOM 3188 N N . ARG A 1 414 ? 15.324 -19.723 12.848 1.00 85.75 414 ARG A N 1
ATOM 3189 C CA . ARG A 1 414 ? 16.649 -19.187 12.470 1.00 85.75 414 ARG A CA 1
ATOM 3190 C C . ARG A 1 414 ? 17.059 -19.610 11.047 1.00 85.75 414 ARG A C 1
ATOM 3192 O O . ARG A 1 414 ? 16.819 -20.743 10.612 1.00 85.75 414 ARG A O 1
ATOM 3199 N N . SER A 1 415 ? 17.655 -18.683 10.291 1.00 70.56 415 SER A N 1
ATOM 3200 C CA . SER A 1 415 ? 18.122 -18.943 8.920 1.00 70.56 415 SER A CA 1
ATOM 3201 C C . SER A 1 415 ? 19.359 -19.846 8.917 1.00 70.56 415 SER A C 1
ATOM 3203 O O . SER A 1 415 ? 20.214 -19.750 9.794 1.00 70.56 415 SER A O 1
ATOM 3205 N N . LYS A 1 416 ? 19.465 -20.712 7.903 1.00 65.94 416 LYS A N 1
ATOM 3206 C CA . LYS A 1 416 ? 20.731 -21.373 7.545 1.00 65.94 416 LYS A CA 1
ATOM 3207 C C . LYS A 1 416 ? 21.540 -20.398 6.675 1.00 65.94 416 LYS A C 1
ATOM 3209 O O . LYS A 1 416 ? 20.931 -19.589 5.974 1.00 65.94 416 LYS A O 1
ATOM 3214 N N . SER A 1 417 ? 22.871 -20.442 6.720 1.00 57.62 417 SER A N 1
ATOM 3215 C CA . SER A 1 417 ? 23.726 -19.537 5.933 1.00 57.62 417 SER A CA 1
ATOM 3216 C C . SER A 1 417 ? 23.413 -19.614 4.427 1.00 57.62 417 SER A C 1
ATOM 3218 O O . SER A 1 417 ? 23.138 -20.687 3.895 1.00 57.62 417 SER A O 1
ATOM 3220 N N . GLY A 1 418 ? 23.412 -18.464 3.741 1.00 57.59 418 GLY A N 1
ATOM 3221 C CA . GLY A 1 418 ? 23.227 -18.373 2.282 1.00 57.59 418 GLY A CA 1
ATOM 3222 C C . GLY A 1 418 ? 21.787 -18.486 1.755 1.00 57.59 418 GLY A C 1
ATOM 3223 O O . GLY A 1 418 ? 21.585 -18.374 0.548 1.00 57.59 418 GLY A O 1
ATOM 3224 N N . TRP A 1 419 ? 20.777 -18.672 2.617 1.00 65.38 419 TRP A N 1
ATOM 3225 C CA . TRP A 1 419 ? 19.368 -18.750 2.210 1.00 65.38 419 TRP A CA 1
ATOM 3226 C C . TRP A 1 419 ? 18.521 -17.640 2.838 1.00 65.38 419 TRP A C 1
ATOM 3228 O O . TRP A 1 419 ? 18.295 -17.624 4.051 1.00 65.38 419 TRP A O 1
ATOM 3238 N N . ARG A 1 420 ? 17.996 -16.748 1.989 1.00 73.38 420 ARG A N 1
ATOM 3239 C CA . ARG A 1 420 ? 17.023 -15.726 2.382 1.00 73.38 420 ARG A CA 1
ATOM 3240 C C . ARG A 1 420 ? 15.621 -16.320 2.425 1.00 73.38 420 ARG A C 1
ATOM 3242 O O . ARG A 1 420 ? 15.087 -16.770 1.407 1.00 73.38 420 ARG A O 1
ATOM 3249 N N . ARG A 1 421 ? 15.015 -16.329 3.609 1.00 77.19 421 ARG A N 1
ATOM 3250 C CA . ARG A 1 421 ? 13.656 -16.854 3.780 1.00 77.19 421 ARG A CA 1
ATOM 3251 C C . ARG A 1 421 ? 12.606 -15.851 3.329 1.00 77.19 421 ARG A C 1
ATOM 3253 O O . ARG A 1 421 ? 12.845 -14.650 3.342 1.00 77.19 421 ARG A O 1
ATOM 3260 N N . SER A 1 422 ? 11.415 -16.341 2.999 1.00 81.56 422 SER A N 1
ATOM 3261 C CA . SER A 1 422 ? 10.262 -15.498 2.659 1.00 81.56 422 SER A CA 1
ATOM 3262 C C . SER A 1 422 ? 9.945 -14.463 3.740 1.00 81.56 422 SER A C 1
ATOM 3264 O O . SER A 1 422 ? 9.578 -13.339 3.436 1.00 81.56 422 SER A O 1
ATOM 3266 N N . GLU A 1 423 ? 10.129 -14.829 5.008 1.00 86.38 423 GLU A N 1
ATOM 3267 C CA . GLU A 1 423 ? 9.908 -13.964 6.164 1.00 86.38 423 GLU A CA 1
ATOM 3268 C C . GLU A 1 423 ? 10.834 -12.737 6.181 1.00 86.38 423 GLU A C 1
ATOM 3270 O O . GLU A 1 423 ? 10.501 -11.719 6.778 1.00 86.38 423 GLU A O 1
ATOM 3275 N N . GLU A 1 424 ? 11.988 -12.800 5.513 1.00 85.38 424 GLU A N 1
ATOM 3276 C CA . GLU A 1 424 ? 12.867 -11.636 5.357 1.00 85.38 424 GLU A CA 1
ATOM 3277 C C . GLU A 1 424 ? 12.322 -10.661 4.313 1.00 85.38 424 GLU A C 1
ATOM 3279 O O . GLU A 1 424 ? 12.383 -9.454 4.522 1.00 85.38 424 GLU A O 1
ATOM 3284 N N . TYR A 1 425 ? 11.722 -11.176 3.236 1.00 85.62 425 TYR A N 1
ATOM 3285 C CA . TYR A 1 425 ? 11.029 -10.348 2.250 1.00 85.62 425 TYR A CA 1
ATOM 3286 C C . TYR A 1 425 ? 9.773 -9.700 2.844 1.00 85.62 425 TYR A C 1
ATOM 3288 O O . TYR A 1 425 ? 9.531 -8.524 2.597 1.00 85.62 425 TYR A O 1
ATOM 3296 N N . TRP A 1 426 ? 9.032 -10.424 3.694 1.00 89.12 426 TRP A N 1
ATOM 3297 C CA . TRP A 1 426 ? 7.955 -9.853 4.509 1.00 89.12 426 TRP A CA 1
ATOM 3298 C C . TRP A 1 426 ? 8.447 -8.689 5.367 1.00 89.12 426 TRP A C 1
ATOM 3300 O O . TRP A 1 426 ? 7.852 -7.615 5.345 1.00 89.12 426 TRP A O 1
ATOM 3310 N N . ALA A 1 427 ? 9.542 -8.887 6.107 1.00 89.94 427 ALA A N 1
ATOM 3311 C CA . ALA A 1 427 ? 10.092 -7.856 6.979 1.00 89.94 427 ALA A CA 1
ATOM 3312 C C . ALA A 1 427 ? 10.515 -6.605 6.197 1.00 89.94 427 ALA A C 1
ATOM 3314 O O . ALA A 1 427 ? 10.209 -5.491 6.613 1.00 89.94 427 ALA A O 1
ATOM 3315 N N . ASP A 1 428 ? 11.186 -6.772 5.059 1.00 87.50 428 ASP A N 1
ATOM 3316 C CA . ASP A 1 428 ? 11.553 -5.637 4.214 1.00 87.50 428 ASP A CA 1
ATOM 3317 C C . ASP A 1 428 ? 10.326 -4.938 3.631 1.00 87.50 428 ASP A C 1
ATOM 3319 O O . ASP A 1 428 ? 10.303 -3.712 3.559 1.00 87.50 428 ASP A O 1
ATOM 3323 N N . ALA A 1 429 ? 9.309 -5.698 3.215 1.00 87.44 429 ALA A N 1
ATOM 3324 C CA . ALA A 1 429 ? 8.133 -5.144 2.549 1.00 87.44 429 ALA A CA 1
ATOM 3325 C C . ALA A 1 429 ? 7.295 -4.342 3.536 1.00 87.44 429 ALA A C 1
ATOM 3327 O O . ALA A 1 429 ? 6.913 -3.213 3.242 1.00 87.44 429 ALA A O 1
ATOM 3328 N N . LEU A 1 430 ? 7.133 -4.860 4.753 1.00 89.75 430 LEU A N 1
ATOM 3329 C CA . LEU A 1 430 ? 6.521 -4.143 5.864 1.00 89.75 430 LEU A CA 1
ATOM 3330 C C . LEU A 1 430 ? 7.286 -2.852 6.193 1.00 89.75 430 LEU A C 1
ATOM 3332 O O . LEU A 1 430 ? 6.665 -1.800 6.324 1.00 89.75 430 LEU A O 1
ATOM 3336 N N . ARG A 1 431 ? 8.627 -2.882 6.243 1.00 89.38 431 ARG A N 1
ATOM 3337 C CA . ARG A 1 431 ? 9.437 -1.659 6.429 1.00 89.38 431 ARG A CA 1
ATOM 3338 C C . ARG A 1 431 ? 9.252 -0.662 5.291 1.00 89.38 431 ARG A C 1
ATOM 3340 O O . ARG A 1 431 ? 9.144 0.535 5.537 1.00 89.38 431 ARG A O 1
ATOM 3347 N N . MET A 1 432 ? 9.182 -1.145 4.052 1.00 83.31 432 MET A N 1
ATOM 3348 C CA . MET A 1 432 ? 8.911 -0.318 2.875 1.00 83.31 432 MET A CA 1
ATOM 3349 C C . MET A 1 432 ? 7.544 0.380 2.977 1.00 83.31 432 MET A C 1
ATOM 3351 O O . MET A 1 432 ? 7.427 1.534 2.563 1.00 83.31 432 MET A O 1
ATOM 3355 N N . HIS A 1 433 ? 6.568 -0.290 3.596 1.00 83.75 433 HIS A N 1
ATOM 3356 C CA . HIS A 1 433 ? 5.217 0.198 3.903 1.00 83.75 433 HIS A CA 1
ATOM 3357 C C . HIS A 1 433 ? 5.151 1.031 5.201 1.00 83.75 433 HIS A C 1
ATOM 3359 O O . HIS A 1 433 ? 4.072 1.407 5.648 1.00 83.75 433 HIS A O 1
ATOM 3365 N N . GLY A 1 434 ? 6.301 1.342 5.813 1.00 85.88 434 GLY A N 1
ATOM 3366 C CA . GLY A 1 434 ? 6.408 2.217 6.982 1.00 85.88 434 GLY A CA 1
ATOM 3367 C C . GLY A 1 434 ? 6.223 1.538 8.342 1.00 85.88 434 GLY A C 1
ATOM 3368 O O . GLY A 1 434 ? 6.175 2.233 9.354 1.00 85.88 434 GLY A O 1
ATOM 3369 N N . TYR A 1 435 ? 6.169 0.203 8.401 1.00 90.44 435 TYR A N 1
ATOM 3370 C CA . TYR A 1 435 ? 6.115 -0.524 9.670 1.00 90.44 435 TYR A CA 1
ATOM 3371 C C . TYR A 1 435 ? 7.489 -0.633 10.329 1.00 90.44 435 TYR A C 1
ATOM 3373 O O . TYR A 1 435 ? 8.497 -0.975 9.703 1.00 90.44 435 TYR A O 1
ATOM 3381 N N . GLN A 1 436 ? 7.511 -0.467 11.646 1.00 92.69 436 GLN A N 1
ATOM 3382 C CA . GLN A 1 436 ? 8.608 -0.931 12.482 1.00 92.69 436 GLN A CA 1
ATOM 3383 C C . GLN A 1 436 ? 8.507 -2.449 12.639 1.00 92.69 436 GLN A C 1
ATOM 3385 O O . GLN A 1 436 ? 7.542 -2.961 13.203 1.00 92.69 436 GLN A O 1
ATOM 3390 N N . VAL A 1 437 ? 9.508 -3.178 12.146 1.00 94.81 437 VAL A N 1
ATOM 3391 C CA . VAL A 1 437 ? 9.518 -4.647 12.192 1.00 94.81 437 VAL A CA 1
ATOM 3392 C C . VAL A 1 437 ? 10.581 -5.145 13.160 1.00 94.81 437 VAL A C 1
ATOM 3394 O O . VAL A 1 437 ? 11.779 -5.051 12.872 1.00 94.81 437 VAL A O 1
ATOM 3397 N N . GLU A 1 438 ? 10.134 -5.732 14.270 1.00 95.69 438 GLU A N 1
ATOM 3398 C CA . GLU A 1 438 ? 10.977 -6.519 15.172 1.00 95.69 438 GLU A CA 1
ATOM 3399 C C . GLU A 1 438 ? 10.910 -7.999 14.786 1.00 95.69 438 GLU A C 1
ATOM 3401 O O . GLU A 1 438 ? 9.846 -8.518 14.454 1.00 95.69 438 GLU A O 1
ATOM 3406 N N . VAL A 1 439 ? 12.049 -8.691 14.815 1.00 93.69 439 VAL A N 1
ATOM 3407 C CA . VAL A 1 439 ? 12.144 -10.097 14.403 1.00 93.69 439 VAL A CA 1
ATOM 3408 C C . VAL A 1 439 ? 12.490 -10.951 15.613 1.00 93.69 439 VAL A C 1
ATOM 3410 O O . VAL A 1 439 ? 13.536 -10.753 16.224 1.00 93.69 439 VAL A O 1
ATOM 3413 N N . GLY A 1 440 ? 11.626 -11.911 15.929 1.00 93.75 440 GLY A N 1
ATOM 3414 C CA . GLY A 1 440 ? 11.863 -12.950 16.924 1.00 93.75 440 GLY A CA 1
ATOM 3415 C C . GLY A 1 440 ? 12.042 -14.325 16.286 1.00 93.75 440 GLY A C 1
ATOM 3416 O O . GLY A 1 440 ? 11.606 -14.579 15.155 1.00 93.75 440 GLY A O 1
ATOM 3417 N N . HIS A 1 441 ? 12.655 -15.244 17.029 1.00 93.62 441 HIS A N 1
ATOM 3418 C CA . HIS A 1 441 ? 12.880 -16.611 16.583 1.00 93.62 441 HIS A CA 1
ATOM 3419 C C . HIS A 1 441 ? 12.085 -17.652 17.368 1.00 93.62 441 HIS A C 1
ATOM 3421 O O . HIS A 1 441 ? 11.798 -17.499 18.557 1.00 93.62 441 HIS A O 1
ATOM 3427 N N . TYR A 1 442 ? 11.730 -18.757 16.706 1.00 92.25 442 TYR A N 1
ATOM 3428 C CA . TYR A 1 442 ? 11.032 -19.877 17.357 1.00 92.25 442 TYR A CA 1
ATOM 3429 C C . TYR A 1 442 ? 11.875 -20.496 18.465 1.00 92.25 442 TYR A C 1
ATOM 3431 O O . TYR A 1 442 ? 11.341 -20.911 19.493 1.00 92.25 442 TYR A O 1
ATOM 3439 N N . GLU A 1 443 ? 13.185 -20.498 18.266 1.00 92.69 443 GLU A N 1
ATOM 3440 C CA . GLU A 1 443 ? 14.191 -21.043 19.162 1.00 92.69 443 GLU A CA 1
ATOM 3441 C C . GLU A 1 443 ? 14.511 -20.117 20.349 1.00 92.69 443 GLU A C 1
ATOM 3443 O O . GLU A 1 443 ? 15.212 -20.533 21.268 1.00 92.69 443 GLU A O 1
ATOM 3448 N N . ASP A 1 444 ? 14.006 -18.879 20.366 1.00 92.94 444 ASP A N 1
ATOM 3449 C CA . ASP A 1 444 ? 14.289 -17.948 21.461 1.00 92.94 444 ASP A CA 1
ATOM 3450 C C . ASP A 1 444 ? 13.594 -18.363 22.764 1.00 92.94 444 ASP A C 1
ATOM 3452 O O . ASP A 1 444 ? 12.546 -19.017 22.767 1.00 92.94 444 ASP A O 1
ATOM 3456 N N . SER A 1 445 ? 14.150 -17.952 23.904 1.00 93.38 445 SER A N 1
ATOM 3457 C CA . SER A 1 445 ? 13.559 -18.260 25.208 1.00 93.38 445 SER A CA 1
ATOM 3458 C C . SER A 1 445 ? 12.174 -17.622 25.368 1.00 93.38 445 SER A C 1
ATOM 3460 O O . SER A 1 445 ? 11.886 -16.553 24.827 1.00 93.38 445 SER A O 1
ATOM 3462 N N . THR A 1 446 ? 11.306 -18.244 26.170 1.00 91.69 446 THR A N 1
ATOM 3463 C CA . THR A 1 446 ? 9.981 -17.698 26.518 1.00 91.69 446 THR A CA 1
ATOM 3464 C C . THR A 1 446 ? 10.073 -16.271 27.069 1.00 91.69 446 THR A C 1
ATOM 3466 O O . THR A 1 446 ? 9.232 -15.433 26.750 1.00 91.69 446 THR A O 1
ATOM 3469 N N . ALA A 1 447 ? 11.111 -15.971 27.860 1.00 92.06 447 ALA A N 1
ATOM 3470 C CA . ALA A 1 447 ? 11.356 -14.635 28.399 1.00 92.06 447 ALA A CA 1
ATOM 3471 C C . ALA A 1 447 ? 11.663 -13.611 27.293 1.00 92.06 447 ALA A C 1
ATOM 3473 O O . ALA A 1 447 ? 11.105 -12.516 27.305 1.00 92.06 447 ALA A O 1
ATOM 3474 N N . HIS A 1 448 ? 12.481 -13.983 26.303 1.00 93.69 448 HIS A N 1
ATOM 3475 C CA . HIS A 1 448 ? 12.784 -13.112 25.169 1.00 93.69 448 HIS A CA 1
ATOM 3476 C C . HIS A 1 448 ? 11.542 -12.850 24.308 1.00 93.69 448 HIS A C 1
ATOM 3478 O O . HIS A 1 448 ? 11.227 -11.696 24.022 1.00 93.69 448 HIS A O 1
ATOM 3484 N N . LYS A 1 449 ? 10.767 -13.898 23.987 1.00 94.19 449 LYS A N 1
ATOM 3485 C CA . LYS A 1 449 ? 9.500 -13.759 23.246 1.00 94.19 449 LYS A CA 1
ATOM 3486 C C . LYS A 1 449 ? 8.518 -12.824 23.960 1.00 94.19 449 LYS A C 1
ATOM 3488 O O . LYS A 1 449 ? 7.934 -11.952 23.324 1.00 94.19 449 LYS A O 1
ATOM 3493 N N . ARG A 1 450 ? 8.381 -12.952 25.287 1.00 93.06 450 ARG A N 1
ATOM 3494 C CA . ARG A 1 450 ? 7.560 -12.040 26.105 1.00 93.06 450 ARG A CA 1
ATOM 3495 C C . ARG A 1 450 ? 8.081 -10.609 26.081 1.00 93.06 450 ARG A C 1
ATOM 3497 O O . ARG A 1 450 ? 7.278 -9.693 26.008 1.00 93.06 450 ARG A O 1
ATOM 3504 N N . SER A 1 451 ? 9.396 -10.407 26.121 1.00 93.25 451 SER A N 1
ATOM 3505 C CA . SER A 1 451 ? 9.984 -9.067 26.050 1.00 93.25 451 SER A CA 1
ATOM 3506 C C . SER A 1 451 ? 9.703 -8.380 24.709 1.00 93.25 451 SER A C 1
ATOM 3508 O O . SER A 1 451 ? 9.369 -7.197 24.715 1.00 93.25 451 SER A O 1
ATOM 3510 N N . LEU A 1 452 ? 9.773 -9.111 23.589 1.00 92.94 452 LEU A N 1
ATOM 3511 C CA . LEU A 1 452 ? 9.413 -8.598 22.259 1.00 92.94 452 LEU A CA 1
ATOM 3512 C C . LEU A 1 452 ? 7.925 -8.224 22.170 1.00 92.94 452 LEU A C 1
ATOM 3514 O O . LEU A 1 452 ? 7.570 -7.179 21.626 1.00 92.94 452 LEU A O 1
ATOM 3518 N N . LEU A 1 453 ? 7.053 -9.062 22.736 1.00 92.62 453 LEU A N 1
ATOM 3519 C CA . LEU A 1 453 ? 5.599 -8.869 22.714 1.00 92.62 453 LEU A CA 1
ATOM 3520 C C . LEU A 1 453 ? 5.079 -7.908 23.799 1.00 92.62 453 LEU A C 1
ATOM 3522 O O . LEU A 1 453 ? 3.918 -7.517 23.753 1.00 92.62 453 LEU A O 1
ATOM 3526 N N . ALA A 1 454 ? 5.912 -7.500 24.761 1.00 87.12 454 ALA A N 1
ATOM 3527 C CA . ALA A 1 454 ? 5.512 -6.588 25.835 1.00 87.12 454 ALA A CA 1
ATOM 3528 C C . ALA A 1 454 ? 5.287 -5.149 25.347 1.00 87.12 454 ALA A C 1
ATOM 3530 O O . ALA A 1 454 ? 4.533 -4.394 25.959 1.00 87.12 454 ALA A O 1
ATOM 3531 N N . ARG A 1 455 ? 5.960 -4.752 24.264 1.00 84.94 455 ARG A N 1
ATOM 3532 C CA . ARG A 1 455 ? 5.768 -3.439 23.644 1.00 84.94 455 ARG A CA 1
ATOM 3533 C C . ARG A 1 455 ? 4.509 -3.466 22.765 1.00 84.94 455 ARG A C 1
ATOM 3535 O O . ARG A 1 455 ? 4.297 -4.474 22.086 1.00 84.94 455 ARG A O 1
ATOM 3542 N N . PRO A 1 456 ? 3.705 -2.387 22.726 1.00 84.31 456 PRO A N 1
ATOM 3543 C CA . PRO A 1 456 ? 2.538 -2.297 21.848 1.00 84.31 456 PRO A CA 1
ATOM 3544 C C . PRO A 1 456 ? 2.895 -2.618 20.395 1.00 84.31 456 PRO A C 1
ATOM 3546 O O . PRO A 1 456 ? 3.941 -2.197 19.909 1.00 84.31 456 PRO A O 1
ATOM 3549 N N . HIS A 1 457 ? 2.054 -3.393 19.722 1.00 89.62 457 HIS A N 1
ATOM 3550 C CA . HIS A 1 457 ? 2.224 -3.789 18.327 1.00 89.62 457 HIS A CA 1
ATOM 3551 C C . HIS A 1 457 ? 0.850 -4.021 17.696 1.00 89.62 457 HIS A C 1
ATOM 3553 O O . HIS A 1 457 ? -0.090 -4.412 18.390 1.00 89.62 457 HIS A O 1
ATOM 3559 N N . ASP A 1 458 ? 0.748 -3.769 16.395 1.00 87.62 458 ASP A N 1
ATOM 3560 C CA . ASP A 1 458 ? -0.501 -3.838 15.638 1.00 87.62 458 ASP A CA 1
ATOM 3561 C C . ASP A 1 458 ? -0.900 -5.282 15.350 1.00 87.62 458 ASP A C 1
ATOM 3563 O O . ASP A 1 458 ? -2.061 -5.639 15.500 1.00 87.62 458 ASP A O 1
ATOM 3567 N N . PHE A 1 459 ? 0.066 -6.128 14.986 1.00 92.25 459 PHE A N 1
ATOM 3568 C CA . PHE A 1 459 ? -0.139 -7.562 14.810 1.00 92.25 459 PHE A CA 1
ATOM 3569 C C . PHE A 1 459 ? 1.180 -8.338 14.897 1.00 92.25 459 PHE A C 1
ATOM 3571 O O . PHE A 1 459 ? 2.284 -7.778 14.884 1.00 92.25 459 PHE A O 1
ATOM 3578 N N . VAL A 1 460 ? 1.059 -9.658 14.996 1.00 94.75 460 VAL A N 1
ATOM 3579 C CA . VAL A 1 460 ? 2.175 -10.601 14.989 1.00 94.75 460 VAL A CA 1
ATOM 3580 C C . VAL A 1 460 ? 2.097 -11.443 13.723 1.00 94.75 460 VAL A C 1
ATOM 3582 O O . VAL A 1 460 ? 1.109 -12.138 13.512 1.00 94.75 460 VAL A O 1
ATOM 3585 N N . LEU A 1 461 ? 3.144 -11.414 12.898 1.00 95.94 461 LEU A N 1
ATOM 3586 C CA . LEU A 1 461 ? 3.239 -12.238 11.692 1.00 95.94 461 LEU A CA 1
ATOM 3587 C C . LEU A 1 461 ? 4.106 -13.468 11.962 1.00 95.94 461 LEU A C 1
ATOM 3589 O O . LEU A 1 461 ? 5.260 -13.350 12.370 1.00 95.94 461 LEU A O 1
ATOM 3593 N N . VAL A 1 462 ? 3.575 -14.659 11.708 1.00 93.81 462 VAL A N 1
ATOM 3594 C CA . VAL A 1 462 ? 4.263 -15.928 11.965 1.00 93.81 462 VAL A CA 1
ATOM 3595 C C . VAL A 1 462 ? 4.403 -16.727 10.670 1.00 93.81 462 VAL A C 1
ATOM 3597 O O . VAL A 1 462 ? 3.415 -16.995 9.992 1.00 93.81 462 VAL A O 1
ATOM 3600 N N . GLY A 1 463 ? 5.628 -17.135 10.321 1.00 87.69 463 GLY A N 1
ATOM 3601 C CA . GLY A 1 463 ? 5.913 -17.856 9.071 1.00 87.69 463 GLY A CA 1
ATOM 3602 C C . GLY A 1 463 ? 6.091 -19.371 9.236 1.00 87.69 463 GLY A C 1
ATOM 3603 O O . GLY A 1 463 ? 7.087 -19.831 9.794 1.00 87.69 463 GLY A O 1
ATOM 3604 N N . LYS A 1 464 ? 5.174 -20.199 8.722 1.00 80.19 464 LYS A N 1
ATOM 3605 C CA . LYS A 1 464 ? 5.313 -21.680 8.726 1.00 80.19 464 LYS A CA 1
ATOM 3606 C C . LYS A 1 464 ? 5.621 -22.277 10.121 1.00 80.19 464 LYS A C 1
ATOM 3608 O O . LYS A 1 464 ? 6.511 -23.118 10.274 1.00 80.19 464 LYS A O 1
ATOM 3613 N N . ALA A 1 465 ? 4.907 -21.828 11.155 1.00 85.44 465 ALA A N 1
ATOM 3614 C CA . ALA A 1 465 ? 5.093 -22.302 12.530 1.00 85.44 465 ALA A CA 1
ATOM 3615 C C . ALA A 1 465 ? 4.389 -23.642 12.818 1.00 85.44 465 ALA A C 1
ATOM 3617 O O . ALA A 1 465 ? 3.251 -23.839 12.403 1.00 85.44 465 ALA A O 1
ATOM 3618 N N . PRO A 1 466 ? 4.996 -24.553 13.598 1.00 87.12 466 PRO A N 1
ATOM 3619 C CA . PRO A 1 466 ? 4.271 -25.673 14.198 1.00 87.12 466 PRO A CA 1
ATOM 3620 C C . PRO A 1 466 ? 3.141 -25.189 15.133 1.00 87.12 466 PRO A C 1
ATOM 3622 O O . PRO A 1 466 ? 3.330 -24.168 15.801 1.00 87.12 466 PRO A O 1
ATOM 3625 N N . PRO A 1 467 ? 2.029 -25.938 15.299 1.00 88.94 467 PRO A N 1
ATOM 3626 C CA . PRO A 1 467 ? 0.932 -25.539 16.189 1.00 88.94 467 PRO A CA 1
ATOM 3627 C C . PRO A 1 467 ? 1.382 -25.301 17.636 1.00 88.94 467 PRO A C 1
ATOM 3629 O O . PRO A 1 467 ? 0.885 -24.397 18.294 1.00 88.94 467 PRO A O 1
ATOM 3632 N N . ALA A 1 468 ? 2.397 -26.032 18.113 1.00 89.38 468 ALA A N 1
ATOM 3633 C CA . ALA A 1 468 ? 2.988 -25.819 19.436 1.00 89.38 468 ALA A CA 1
ATOM 3634 C C . ALA A 1 468 ? 3.602 -24.415 19.615 1.00 89.38 468 ALA A C 1
ATOM 3636 O O . ALA A 1 468 ? 3.507 -23.833 20.693 1.00 89.38 468 ALA A O 1
ATOM 3637 N N . VAL A 1 469 ? 4.203 -23.847 18.563 1.00 91.12 469 VAL A N 1
ATOM 3638 C CA . VAL A 1 469 ? 4.741 -22.477 18.601 1.00 91.12 469 VAL A CA 1
ATOM 3639 C C . VAL A 1 469 ? 3.597 -21.466 18.658 1.00 91.12 469 VAL A C 1
ATOM 3641 O O . VAL A 1 469 ? 3.654 -20.532 19.453 1.00 91.12 469 VAL A O 1
ATOM 3644 N N . LEU A 1 470 ? 2.536 -21.678 17.876 1.00 92.12 470 LEU A N 1
ATOM 3645 C CA . LEU A 1 470 ? 1.348 -20.817 17.882 1.00 92.12 470 LEU A CA 1
ATOM 3646 C C . LEU A 1 470 ? 0.644 -20.843 19.242 1.00 92.12 470 LEU A C 1
ATOM 3648 O O . LEU A 1 470 ? 0.351 -19.790 19.799 1.00 92.12 470 LEU A O 1
ATOM 3652 N N . ALA A 1 471 ? 0.465 -22.031 19.820 1.00 89.19 471 ALA A N 1
ATOM 3653 C CA . ALA A 1 471 ? -0.122 -22.211 21.144 1.00 89.19 471 ALA A CA 1
ATOM 3654 C C . ALA A 1 471 ? 0.697 -21.519 22.245 1.00 89.19 471 ALA A C 1
ATOM 3656 O O . ALA A 1 471 ? 0.126 -21.010 23.206 1.00 89.19 471 ALA A O 1
ATOM 3657 N N . ALA A 1 472 ? 2.026 -21.459 22.096 1.00 89.81 472 ALA A N 1
ATOM 3658 C CA . ALA A 1 472 ? 2.888 -20.720 23.010 1.00 89.81 472 ALA A CA 1
ATOM 3659 C C . ALA A 1 472 ? 2.779 -19.197 22.823 1.00 89.81 472 ALA A C 1
ATOM 3661 O O . ALA A 1 472 ? 2.766 -18.472 23.813 1.00 89.81 472 ALA A O 1
ATOM 3662 N N . LEU A 1 473 ? 2.693 -18.702 21.583 1.00 92.12 473 LEU A N 1
ATOM 3663 C CA . LEU A 1 473 ? 2.617 -17.265 21.284 1.00 92.12 473 LEU A CA 1
ATOM 3664 C C . LEU A 1 473 ? 1.248 -16.657 21.611 1.00 92.12 473 LEU A C 1
ATOM 3666 O O . LEU A 1 473 ? 1.189 -15.547 22.134 1.00 92.12 473 LEU A O 1
ATOM 3670 N N . ARG A 1 474 ? 0.157 -17.381 21.344 1.00 88.25 474 ARG A N 1
ATOM 3671 C CA . ARG A 1 474 ? -1.224 -16.906 21.516 1.00 88.25 474 ARG A CA 1
ATOM 3672 C C . ARG A 1 474 ? -1.514 -16.260 22.881 1.00 88.25 474 ARG A C 1
ATOM 3674 O O . ARG A 1 474 ? -2.085 -15.176 22.884 1.00 88.25 474 ARG A O 1
ATOM 3681 N N . PRO A 1 475 ? -1.146 -16.845 24.039 1.00 84.44 475 PRO A N 1
ATOM 3682 C CA . PRO A 1 475 ? -1.398 -16.214 25.338 1.00 84.44 475 PRO A CA 1
ATOM 3683 C C . PRO A 1 475 ? -0.449 -15.046 25.663 1.00 84.44 475 PRO A C 1
ATOM 3685 O O . PRO A 1 475 ? -0.630 -14.397 26.689 1.00 84.44 475 PRO A O 1
ATOM 3688 N N . MET A 1 476 ? 0.587 -14.794 24.854 1.00 88.38 476 MET A N 1
ATOM 3689 C CA . MET A 1 476 ? 1.577 -13.734 25.094 1.00 88.38 476 MET A CA 1
ATOM 3690 C C . MET A 1 476 ? 1.200 -12.397 24.450 1.00 88.38 476 MET A C 1
ATOM 3692 O O . MET A 1 476 ? 1.833 -11.391 24.759 1.00 88.38 476 MET A O 1
ATOM 3696 N N . THR A 1 477 ? 0.205 -12.377 23.561 1.00 85.19 477 THR A N 1
ATOM 3697 C CA . THR A 1 477 ? -0.256 -11.162 22.887 1.00 85.19 477 THR A CA 1
ATOM 3698 C C . THR A 1 477 ? -1.779 -11.112 22.791 1.00 85.19 477 THR A C 1
ATOM 3700 O O . THR A 1 477 ? -2.448 -12.133 22.640 1.00 85.19 477 THR A O 1
ATOM 3703 N N . ALA A 1 478 ? -2.324 -9.901 22.890 1.00 76.81 478 ALA A N 1
ATOM 3704 C CA . ALA A 1 478 ? -3.721 -9.605 22.585 1.00 76.81 478 ALA A CA 1
ATOM 3705 C C . ALA A 1 478 ? -3.900 -9.041 21.164 1.00 76.81 478 ALA A C 1
ATOM 3707 O O . ALA A 1 478 ? -5.033 -8.809 20.750 1.00 76.81 478 ALA A O 1
ATOM 3708 N N . ALA A 1 479 ? -2.802 -8.786 20.446 1.00 84.62 479 ALA A N 1
ATOM 3709 C CA . ALA A 1 479 ? -2.850 -8.319 19.073 1.00 84.62 479 ALA A CA 1
ATOM 3710 C C . ALA A 1 479 ? -3.172 -9.466 18.107 1.00 84.62 479 ALA A C 1
ATOM 3712 O O . ALA A 1 479 ? -2.862 -10.621 18.425 1.00 84.62 479 ALA A O 1
ATOM 3713 N N . PRO A 1 480 ? -3.746 -9.153 16.931 1.00 88.25 480 PRO A N 1
ATOM 3714 C CA . PRO A 1 480 ? -3.953 -10.117 15.868 1.00 88.25 480 PRO A CA 1
ATOM 3715 C C . PRO A 1 480 ? -2.715 -10.980 15.601 1.00 88.25 480 PRO A C 1
ATOM 3717 O O . PRO A 1 480 ? -1.623 -10.473 15.335 1.00 88.25 480 PRO A O 1
ATOM 3720 N N . LEU A 1 481 ? -2.877 -12.296 15.674 1.00 92.31 481 LEU A N 1
ATOM 3721 C CA . LEU A 1 481 ? -1.868 -13.281 15.320 1.00 92.31 481 LEU A CA 1
ATOM 3722 C C . LEU A 1 481 ? -2.165 -13.784 13.909 1.00 92.31 481 LEU A C 1
ATOM 3724 O O . LEU A 1 481 ? -3.141 -14.496 13.686 1.00 92.31 481 LEU A O 1
ATOM 3728 N N . VAL A 1 482 ? -1.309 -13.417 12.964 1.00 94.50 482 VAL A N 1
ATOM 3729 C CA . VAL A 1 482 ? -1.429 -13.746 11.544 1.00 94.50 482 VAL A CA 1
ATOM 3730 C C . VAL A 1 482 ? -0.453 -14.865 11.211 1.00 94.50 482 VAL A C 1
ATOM 3732 O O . VAL A 1 482 ? 0.759 -14.728 11.395 1.00 94.50 482 VAL A O 1
ATOM 3735 N N . LEU A 1 483 ? -0.962 -15.975 10.687 1.00 92.69 483 LEU A N 1
ATOM 3736 C CA . LEU A 1 483 ? -0.142 -17.089 10.221 1.00 92.69 483 LEU A CA 1
ATOM 3737 C C . LEU A 1 483 ? -0.077 -17.095 8.707 1.00 92.69 483 LEU A C 1
ATOM 3739 O O . LEU A 1 483 ? -1.096 -17.234 8.042 1.00 92.69 483 LEU A O 1
ATOM 3743 N N . TRP A 1 484 ? 1.134 -17.035 8.170 1.00 90.31 484 TRP A N 1
ATOM 3744 C CA . TRP A 1 484 ? 1.371 -17.192 6.745 1.00 90.31 484 TRP A CA 1
ATOM 3745 C C . TRP A 1 484 ? 2.030 -18.541 6.433 1.00 90.31 484 TRP A C 1
ATOM 3747 O O . TRP A 1 484 ? 3.031 -18.930 7.054 1.00 90.31 484 TRP A O 1
ATOM 3757 N N . HIS A 1 485 ? 1.482 -19.268 5.454 1.00 84.06 485 HIS A N 1
ATOM 3758 C CA . HIS A 1 485 ? 1.971 -20.590 5.063 1.00 84.06 485 HIS A CA 1
ATOM 3759 C C . HIS A 1 485 ? 1.894 -20.823 3.541 1.00 84.06 485 HIS A C 1
ATOM 3761 O O . HIS A 1 485 ? 0.824 -21.037 2.990 1.00 84.06 485 HIS A O 1
ATOM 3767 N N . HIS A 1 486 ? 3.048 -20.881 2.863 1.00 72.06 486 HIS A N 1
ATOM 3768 C CA . HIS A 1 486 ? 3.148 -20.931 1.390 1.00 72.06 486 HIS A CA 1
ATOM 3769 C C . HIS A 1 486 ? 3.199 -22.327 0.743 1.00 72.06 486 HIS A C 1
ATOM 3771 O O . HIS A 1 486 ? 3.328 -22.409 -0.470 1.00 72.06 486 HIS A O 1
ATOM 3777 N N . ASP A 1 487 ? 3.121 -23.421 1.513 1.00 65.06 487 ASP A N 1
ATOM 3778 C CA . ASP A 1 487 ? 3.238 -24.794 0.976 1.00 65.06 487 ASP A CA 1
ATOM 3779 C C . ASP A 1 487 ? 2.245 -25.773 1.629 1.00 65.06 487 ASP A C 1
ATOM 3781 O O . ASP A 1 487 ? 2.647 -26.754 2.273 1.00 65.06 487 ASP A O 1
ATOM 3785 N N . LEU A 1 488 ? 0.945 -25.508 1.538 1.00 64.38 488 LEU A N 1
ATOM 3786 C CA . LEU A 1 488 ? -0.045 -26.521 1.901 1.00 64.38 488 LEU A CA 1
ATOM 3787 C C . LEU A 1 488 ? -0.149 -27.516 0.743 1.00 64.38 488 LEU A C 1
ATOM 3789 O O . LEU A 1 488 ? -0.807 -27.273 -0.253 1.00 64.38 488 LEU A O 1
ATOM 3793 N N . CYS A 1 489 ? 0.583 -28.625 0.829 1.00 55.88 489 CYS A N 1
ATOM 3794 C CA . CYS A 1 489 ? 0.283 -29.789 0.005 1.00 55.88 489 CYS A CA 1
ATOM 3795 C C . CYS A 1 489 ? -0.753 -30.665 0.727 1.00 55.88 489 CYS A C 1
ATOM 3797 O O . CYS A 1 489 ? -0.692 -30.832 1.953 1.00 55.88 489 CYS A O 1
ATOM 3799 N N . TRP A 1 490 ? -1.674 -31.261 -0.034 1.00 43.56 490 TRP A N 1
ATOM 3800 C CA . TRP A 1 490 ? -2.497 -32.398 0.395 1.00 43.56 490 TRP A CA 1
ATOM 3801 C C . TRP A 1 490 ? -1.536 -33.510 0.869 1.00 43.56 490 TRP A C 1
ATOM 3803 O O . TRP A 1 490 ? -0.834 -34.083 0.034 1.00 43.56 490 TRP A O 1
ATOM 3813 N N . PRO A 1 491 ? -1.302 -33.680 2.194 1.00 52.94 491 PRO A N 1
ATOM 3814 C CA . PRO A 1 491 ? -2.256 -34.186 3.186 1.00 52.94 491 PRO A CA 1
ATOM 3815 C C . PRO A 1 491 ? -2.264 -33.390 4.521 1.00 52.94 491 PRO A C 1
ATOM 3817 O O . PRO A 1 491 ? -2.470 -33.951 5.599 1.00 52.94 491 PRO A O 1
ATOM 3820 N N . ARG A 1 492 ? -2.005 -32.072 4.502 1.00 67.69 492 ARG A N 1
ATOM 3821 C CA . ARG A 1 492 ? -1.834 -31.257 5.731 1.00 67.69 492 ARG A CA 1
ATOM 3822 C C . ARG A 1 492 ? -3.123 -30.754 6.402 1.00 67.69 492 ARG A C 1
ATOM 3824 O O . ARG A 1 492 ? -3.033 -29.926 7.306 1.00 67.69 492 ARG A O 1
ATOM 3831 N N . ARG A 1 493 ? -4.297 -31.297 6.062 1.00 69.06 493 ARG A N 1
ATOM 3832 C CA . ARG A 1 493 ? -5.598 -30.942 6.670 1.00 69.06 493 ARG A CA 1
ATOM 3833 C C . ARG A 1 493 ? -5.565 -30.906 8.203 1.00 69.06 493 ARG A C 1
ATOM 3835 O O . ARG A 1 493 ? -5.898 -29.889 8.799 1.00 69.06 493 ARG A O 1
ATOM 3842 N N . ARG A 1 494 ? -5.042 -31.965 8.836 1.00 75.25 494 ARG A N 1
ATOM 3843 C CA . ARG A 1 494 ? -4.909 -32.041 10.305 1.00 75.25 494 ARG A CA 1
ATOM 3844 C C . ARG A 1 494 ? -4.062 -30.918 10.897 1.00 75.25 494 ARG A C 1
ATOM 3846 O O . ARG A 1 494 ? -4.315 -30.484 12.013 1.00 75.25 494 ARG A O 1
ATOM 3853 N N . TRP A 1 495 ? -3.034 -30.470 10.179 1.00 81.94 495 TRP A N 1
ATOM 3854 C CA . TRP A 1 495 ? -2.198 -29.370 10.647 1.00 81.94 495 TRP A CA 1
ATOM 3855 C C . TRP A 1 495 ? -2.975 -28.050 10.615 1.00 81.94 495 TRP A C 1
ATOM 3857 O O . TRP A 1 495 ? -2.902 -27.299 11.582 1.00 81.94 495 TRP A O 1
ATOM 3867 N N . VAL A 1 496 ? -3.756 -27.795 9.556 1.00 81.12 496 VAL A N 1
ATOM 3868 C CA . VAL A 1 496 ? -4.579 -26.577 9.453 1.00 81.12 496 VAL A CA 1
ATOM 3869 C C . VAL A 1 496 ? -5.663 -26.568 10.530 1.00 81.12 496 VAL A C 1
ATOM 3871 O O . VAL A 1 496 ? -5.806 -25.570 11.226 1.00 81.12 496 VAL A O 1
ATOM 3874 N N . GLU A 1 497 ? -6.349 -27.693 10.745 1.00 79.75 497 GLU A N 1
ATOM 3875 C CA . GLU A 1 497 ? -7.361 -27.845 11.805 1.00 79.75 497 GLU A CA 1
ATOM 3876 C C . GLU A 1 497 ? -6.788 -27.588 13.214 1.00 79.75 497 GLU A C 1
ATOM 3878 O O . GLU A 1 497 ? -7.494 -27.088 14.086 1.00 79.75 497 GLU A O 1
ATOM 3883 N N . GLN A 1 498 ? -5.501 -27.878 13.442 1.00 83.56 498 GLN A N 1
ATOM 3884 C CA . GLN A 1 498 ? -4.812 -27.580 14.705 1.00 83.56 498 GLN A CA 1
ATOM 3885 C C . GLN A 1 498 ? -4.302 -26.137 14.796 1.00 83.56 498 GLN A C 1
ATOM 3887 O O . GLN A 1 498 ? -4.267 -25.569 15.885 1.00 83.56 498 GLN A O 1
ATOM 3892 N N . ALA A 1 499 ? -3.852 -25.559 13.681 1.00 86.62 499 ALA A N 1
ATOM 3893 C CA . ALA A 1 499 ? -3.236 -24.237 13.652 1.00 86.62 499 ALA A CA 1
ATOM 3894 C C . ALA A 1 499 ? -4.269 -23.106 13.598 1.00 86.62 499 ALA A C 1
ATOM 3896 O O . ALA A 1 499 ? -4.094 -22.097 14.277 1.00 86.62 499 ALA A O 1
ATOM 3897 N N . ALA A 1 500 ? -5.338 -23.270 12.815 1.00 85.12 500 ALA A N 1
ATOM 3898 C CA . ALA A 1 500 ? -6.316 -22.218 12.568 1.00 85.12 500 ALA A CA 1
ATOM 3899 C C . ALA A 1 500 ? -6.970 -21.678 13.855 1.00 85.12 500 ALA A C 1
ATOM 3901 O O . ALA A 1 500 ? -6.972 -20.461 14.024 1.00 85.12 500 ALA A O 1
ATOM 3902 N N . PRO A 1 501 ? -7.409 -22.506 14.829 1.00 83.62 501 PRO A N 1
ATOM 3903 C CA . PRO A 1 501 ? -8.013 -22.000 16.068 1.00 83.62 501 PRO A CA 1
ATOM 3904 C C . PRO A 1 501 ? -7.064 -21.184 16.961 1.00 83.62 501 PRO A C 1
ATOM 3906 O O . PRO A 1 501 ? -7.501 -20.609 17.955 1.00 83.62 501 PRO A O 1
ATOM 3909 N N . LEU A 1 502 ? -5.760 -21.181 16.666 1.00 87.25 502 LEU A N 1
ATOM 3910 C CA . LEU A 1 502 ? -4.739 -20.498 17.460 1.00 87.25 502 LEU A CA 1
ATOM 3911 C C . LEU A 1 502 ? -4.394 -19.109 16.914 1.00 87.25 502 LEU A C 1
ATOM 3913 O O . LEU A 1 502 ? -3.607 -18.406 17.545 1.00 87.25 502 LEU A O 1
ATOM 3917 N N . VAL A 1 503 ? -4.938 -18.718 15.761 1.00 90.25 503 VAL A N 1
ATOM 3918 C CA . VAL A 1 503 ? -4.579 -17.497 15.024 1.00 90.25 503 VAL A CA 1
ATOM 3919 C C . VAL A 1 503 ? -5.842 -16.736 14.618 1.00 90.25 503 VAL A C 1
ATOM 3921 O O . VAL A 1 503 ? -6.917 -17.326 14.560 1.00 90.25 503 VAL A O 1
ATOM 3924 N N . ASP A 1 504 ? -5.720 -15.435 14.361 1.00 87.44 504 ASP A N 1
ATOM 3925 C CA . ASP A 1 504 ? -6.855 -14.575 13.981 1.00 87.44 504 ASP A CA 1
ATOM 3926 C C . ASP A 1 504 ? -7.015 -14.464 12.459 1.00 87.44 504 ASP A C 1
ATOM 3928 O O . ASP A 1 504 ? -8.095 -14.150 11.972 1.00 87.44 504 ASP A O 1
ATOM 3932 N N . LEU A 1 505 ? -5.948 -14.747 11.706 1.00 89.44 505 LEU A N 1
ATOM 3933 C CA . LEU A 1 505 ? -5.951 -14.771 10.246 1.00 89.44 505 LEU A CA 1
ATOM 3934 C C . LEU A 1 505 ? -4.978 -15.834 9.736 1.00 89.44 505 LEU A C 1
ATOM 3936 O O . LEU A 1 505 ? -3.818 -15.889 10.160 1.00 89.44 505 LEU A O 1
ATOM 3940 N N . LEU A 1 506 ? -5.442 -16.659 8.800 1.00 90.00 506 LEU A N 1
ATOM 3941 C CA . LEU A 1 506 ? -4.630 -17.647 8.098 1.00 90.00 506 LEU A CA 1
ATOM 3942 C C . LEU A 1 506 ? -4.429 -17.209 6.643 1.00 90.00 506 LEU A C 1
ATOM 3944 O O . LEU A 1 506 ? -5.365 -17.236 5.856 1.00 90.00 506 LEU A O 1
ATOM 3948 N N . ALA A 1 507 ? -3.207 -16.836 6.271 1.00 89.88 507 ALA A N 1
ATOM 3949 C CA . ALA A 1 507 ? -2.844 -16.455 4.910 1.00 89.88 507 ALA A CA 1
ATOM 3950 C C . ALA A 1 507 ? -2.145 -17.613 4.179 1.00 89.88 507 ALA A C 1
ATOM 3952 O O . ALA A 1 507 ? -1.064 -18.066 4.580 1.00 89.88 507 ALA A O 1
ATOM 3953 N N . VAL A 1 508 ? -2.754 -18.097 3.098 1.00 85.19 508 VAL A N 1
ATOM 3954 C CA . VAL A 1 508 ? -2.323 -19.285 2.341 1.00 85.19 508 VAL A CA 1
ATOM 3955 C C . VAL A 1 508 ? -2.496 -19.052 0.840 1.00 85.19 508 VAL A C 1
ATOM 3957 O O . VAL A 1 508 ? -3.409 -18.338 0.457 1.00 85.19 508 VAL A O 1
ATOM 3960 N N . PRO A 1 509 ? -1.681 -19.651 -0.039 1.00 79.56 509 PRO A N 1
ATOM 3961 C CA . PRO A 1 509 ? -1.802 -19.438 -1.481 1.00 79.56 509 PRO A CA 1
ATOM 3962 C C . PRO A 1 509 ? -2.914 -20.274 -2.140 1.00 79.56 509 PRO A C 1
ATOM 3964 O O . PRO A 1 509 ? -3.076 -20.183 -3.346 1.00 79.56 509 PRO A O 1
ATOM 3967 N N . GLU A 1 510 ? -3.637 -21.107 -1.385 1.00 77.69 510 GLU A N 1
ATOM 3968 C CA . GLU A 1 510 ? -4.654 -22.033 -1.901 1.00 77.69 510 GLU A CA 1
ATOM 3969 C C . GLU A 1 510 ? -6.057 -21.441 -1.721 1.00 77.69 510 GLU A C 1
ATOM 3971 O O . GLU A 1 510 ? -6.515 -21.269 -0.586 1.00 77.69 510 GLU A O 1
ATOM 3976 N N . SER A 1 511 ? -6.736 -21.125 -2.828 1.00 72.69 511 SER A N 1
ATOM 3977 C CA . SER A 1 511 ? -8.116 -20.636 -2.784 1.00 72.69 511 SER A CA 1
ATOM 3978 C C . SER A 1 511 ? -9.098 -21.777 -2.499 1.00 72.69 511 SER A C 1
ATOM 3980 O O . SER A 1 511 ? -8.817 -22.952 -2.740 1.00 72.69 511 SER A O 1
ATOM 3982 N N . GLY A 1 512 ? -10.246 -21.445 -1.903 1.00 67.31 512 GLY A N 1
ATOM 3983 C CA . GLY A 1 512 ? -11.257 -22.439 -1.525 1.00 67.31 512 GLY A CA 1
ATOM 3984 C C . GLY A 1 512 ? -10.818 -23.389 -0.402 1.00 67.31 512 GLY A C 1
ATOM 3985 O O . GLY A 1 512 ? -11.565 -24.297 -0.039 1.00 67.31 512 GLY A O 1
ATOM 3986 N N . LEU A 1 513 ? -9.631 -23.196 0.197 1.00 73.31 513 LEU A N 1
ATOM 3987 C CA . LEU A 1 513 ? -9.183 -24.005 1.335 1.00 73.31 513 LEU A CA 1
ATOM 3988 C C . LEU A 1 513 ? -10.176 -23.920 2.506 1.00 73.31 513 LEU A C 1
ATOM 3990 O O . LEU A 1 513 ? -10.391 -24.913 3.198 1.00 73.31 513 LEU A O 1
ATOM 3994 N N . ALA A 1 514 ? -10.786 -22.750 2.719 1.00 68.12 514 ALA A N 1
ATOM 3995 C CA . ALA A 1 514 ? -11.815 -22.562 3.740 1.00 68.12 514 ALA A CA 1
ATOM 3996 C C . ALA A 1 514 ? -13.019 -23.493 3.512 1.00 68.12 514 ALA A C 1
ATOM 3998 O O . ALA A 1 514 ? -13.433 -24.188 4.438 1.00 68.12 514 ALA A O 1
ATOM 3999 N N . ASP A 1 515 ? -13.505 -23.588 2.272 1.00 70.06 515 ASP A N 1
ATOM 4000 C CA . ASP A 1 515 ? -14.660 -24.421 1.907 1.00 70.06 515 ASP A CA 1
ATOM 4001 C C . ASP A 1 515 ? -14.370 -25.919 2.087 1.00 70.06 515 ASP A C 1
ATOM 4003 O O . ASP A 1 515 ? -15.250 -26.715 2.415 1.00 70.06 515 ASP A O 1
ATOM 4007 N N . GLN A 1 516 ? -13.105 -26.315 1.933 1.00 69.81 516 GLN A N 1
ATOM 4008 C CA . GLN A 1 516 ? -12.649 -27.689 2.152 1.00 69.81 516 GLN A CA 1
ATOM 4009 C C . GLN A 1 516 ? -12.480 -28.047 3.642 1.00 69.81 516 GLN A C 1
ATOM 4011 O O . GLN A 1 516 ? -12.268 -29.218 3.984 1.00 69.81 516 GLN A O 1
ATOM 4016 N N . LEU A 1 517 ? -12.561 -27.060 4.542 1.00 71.69 517 LEU A N 1
ATOM 4017 C CA . LEU A 1 517 ? -12.308 -27.196 5.974 1.00 71.69 517 LEU A CA 1
ATOM 4018 C C . LEU A 1 517 ? -13.487 -26.648 6.800 1.00 71.69 517 LEU A C 1
ATOM 4020 O O . LEU A 1 517 ? -13.322 -25.659 7.511 1.00 71.69 517 LEU A O 1
ATOM 4024 N N . PRO A 1 518 ? -14.651 -27.328 6.827 1.00 61.16 518 PRO A N 1
ATOM 4025 C CA . PRO A 1 518 ? -15.861 -26.829 7.500 1.00 61.16 518 PRO A CA 1
ATOM 4026 C C . PRO A 1 518 ? -15.695 -26.567 9.013 1.00 61.16 518 PRO A C 1
ATOM 4028 O O . PRO A 1 518 ? -16.496 -25.865 9.623 1.00 61.16 518 PRO A O 1
ATOM 4031 N N . GLY A 1 519 ? -14.649 -27.112 9.648 1.00 65.44 519 GLY A N 1
ATOM 4032 C CA . GLY A 1 519 ? -14.313 -26.845 11.052 1.00 65.44 519 GLY A CA 1
ATOM 4033 C C . GLY A 1 519 ? -13.459 -25.591 11.293 1.00 65.44 519 GLY A C 1
ATOM 4034 O O . GLY A 1 519 ? -13.273 -25.199 12.447 1.00 65.44 519 GLY A O 1
ATOM 4035 N N . VAL A 1 520 ? -12.918 -24.966 10.245 1.00 71.62 520 VAL A N 1
ATOM 4036 C CA . VAL A 1 520 ? -12.056 -23.783 10.344 1.00 71.62 520 VAL A CA 1
ATOM 4037 C C . VAL A 1 520 ? -12.915 -22.525 10.286 1.00 71.62 520 VAL A C 1
ATOM 4039 O O . VAL A 1 520 ? -13.509 -22.205 9.267 1.00 71.62 520 VAL A O 1
ATOM 4042 N N . ARG A 1 521 ? -12.975 -21.804 11.410 1.00 73.38 521 ARG A N 1
ATOM 4043 C CA . ARG A 1 521 ? -13.735 -20.545 11.551 1.00 73.38 521 ARG A CA 1
ATOM 4044 C C . ARG A 1 521 ? -12.874 -19.297 11.446 1.00 73.38 521 ARG A C 1
ATOM 4046 O O . ARG A 1 521 ? -13.389 -18.191 11.347 1.00 73.38 521 ARG A O 1
ATOM 4053 N N . THR A 1 522 ? -11.565 -19.484 11.525 1.00 81.38 522 THR A N 1
ATOM 4054 C CA . THR A 1 522 ? -10.591 -18.418 11.354 1.00 81.38 522 THR A CA 1
ATOM 4055 C C . THR A 1 522 ? -10.657 -17.916 9.917 1.00 81.38 522 THR A C 1
ATOM 4057 O O . THR A 1 522 ? -10.613 -18.752 9.011 1.00 81.38 522 THR A O 1
ATOM 4060 N N . PRO A 1 523 ? -10.725 -16.594 9.690 1.00 82.75 523 PRO A N 1
ATOM 4061 C CA . PRO A 1 523 ? -10.628 -16.022 8.356 1.00 82.75 523 PRO A CA 1
ATOM 4062 C C . PRO A 1 523 ? -9.423 -16.582 7.592 1.00 82.75 523 PRO A C 1
ATOM 4064 O O . PRO A 1 523 ? -8.303 -16.625 8.117 1.00 82.75 523 PRO A O 1
ATOM 4067 N N . VAL A 1 524 ? -9.659 -17.021 6.355 1.00 83.69 524 VAL A N 1
ATOM 4068 C CA . VAL A 1 524 ? -8.617 -17.521 5.455 1.00 83.69 524 VAL A CA 1
ATOM 4069 C C . VAL A 1 524 ? -8.440 -16.523 4.320 1.00 83.69 524 VAL A C 1
ATOM 4071 O O . VAL A 1 524 ? -9.349 -16.313 3.522 1.00 83.69 524 VAL A O 1
ATOM 4074 N N . LEU A 1 525 ? -7.262 -15.910 4.250 1.00 87.06 525 LEU A N 1
ATOM 4075 C CA . LEU A 1 525 ? -6.866 -15.047 3.147 1.00 87.06 525 LEU A CA 1
ATOM 4076 C C . LEU A 1 525 ? -6.146 -15.888 2.094 1.00 87.06 525 LEU A C 1
ATOM 4078 O O . LEU A 1 525 ? -5.087 -16.458 2.373 1.00 87.06 525 LEU A O 1
ATOM 4082 N N . THR A 1 526 ? -6.689 -15.910 0.877 1.00 85.75 526 THR A N 1
ATOM 4083 C CA . THR A 1 526 ? -5.942 -16.411 -0.280 1.00 85.75 526 THR A CA 1
ATOM 4084 C C . THR A 1 526 ? -4.881 -15.380 -0.634 1.00 85.75 526 THR A C 1
ATOM 4086 O O . THR A 1 526 ? -5.200 -14.281 -1.073 1.00 85.75 526 THR A O 1
ATOM 4089 N N . LEU A 1 527 ? -3.619 -15.722 -0.408 1.00 86.44 527 LEU A N 1
ATOM 4090 C CA . LEU A 1 527 ? -2.483 -14.837 -0.583 1.00 86.44 527 LEU A CA 1
ATOM 4091 C C . LEU A 1 527 ? -1.363 -15.561 -1.323 1.00 86.44 527 LEU A C 1
ATOM 4093 O O . LEU A 1 527 ? -0.641 -16.391 -0.756 1.00 86.44 527 LEU A O 1
ATOM 4097 N N . LEU A 1 528 ? -1.195 -15.201 -2.594 1.00 83.88 528 LEU A N 1
ATOM 4098 C CA . LEU A 1 528 ? -0.089 -15.682 -3.412 1.00 83.88 528 LEU A CA 1
ATOM 4099 C C . LEU A 1 528 ? 1.265 -15.223 -2.838 1.00 83.88 528 LEU A C 1
ATOM 4101 O O . LEU A 1 528 ? 1.331 -14.304 -2.021 1.00 83.88 528 LEU A O 1
ATOM 4105 N N . PRO A 1 529 ? 2.375 -15.872 -3.203 1.00 80.12 529 PRO A N 1
ATOM 4106 C CA . PRO A 1 529 ? 3.706 -15.450 -2.787 1.00 80.12 529 PRO A CA 1
ATOM 4107 C C . PRO A 1 529 ? 4.290 -14.378 -3.720 1.00 80.12 529 PRO A C 1
ATOM 4109 O O . PRO A 1 529 ? 4.032 -14.370 -4.919 1.00 80.12 529 PRO A O 1
ATOM 4112 N N . GLY A 1 530 ? 5.136 -13.501 -3.173 1.00 84.75 530 GLY A N 1
ATOM 4113 C CA . GLY A 1 530 ? 5.922 -12.559 -3.975 1.00 84.75 530 GLY A CA 1
ATOM 4114 C C . GLY A 1 530 ? 7.153 -13.217 -4.613 1.00 84.75 530 GLY A C 1
ATOM 4115 O O . GLY A 1 530 ? 7.747 -14.144 -4.043 1.00 84.75 530 GLY A O 1
ATOM 4116 N N . ALA A 1 531 ? 7.574 -12.711 -5.772 1.00 85.19 531 ALA A N 1
ATOM 4117 C CA . ALA A 1 531 ? 8.763 -13.172 -6.484 1.00 85.19 531 ALA A CA 1
ATOM 4118 C C . ALA A 1 531 ? 10.062 -12.901 -5.692 1.00 85.19 531 ALA A C 1
ATOM 4120 O O . ALA A 1 531 ? 10.217 -11.879 -5.023 1.00 85.19 531 ALA A O 1
ATOM 4121 N N . LYS A 1 532 ? 11.019 -13.836 -5.754 1.00 81.81 532 LYS A N 1
ATOM 4122 C CA . LYS A 1 532 ? 12.295 -13.823 -5.006 1.00 81.81 532 LYS A CA 1
ATOM 4123 C C . LYS A 1 532 ? 13.497 -13.820 -5.948 1.00 81.81 532 LYS A C 1
ATOM 4125 O O . LYS A 1 532 ? 14.258 -14.787 -6.000 1.00 81.81 532 LYS A O 1
ATOM 4130 N N . VAL A 1 533 ? 13.639 -12.745 -6.715 1.00 73.12 533 VAL A N 1
ATOM 4131 C CA . VAL A 1 533 ? 14.618 -12.672 -7.813 1.00 73.12 533 VAL A CA 1
ATOM 4132 C C . VAL A 1 533 ? 15.923 -11.992 -7.384 1.00 73.12 533 VAL A C 1
ATOM 4134 O O . VAL A 1 533 ? 16.992 -12.426 -7.804 1.00 73.12 533 VAL A O 1
ATOM 4137 N N . ASP A 1 534 ? 15.875 -11.003 -6.483 1.00 66.88 534 ASP A N 1
ATOM 4138 C CA . ASP A 1 534 ? 17.075 -10.332 -5.966 1.00 66.88 534 ASP A CA 1
ATOM 4139 C C . ASP A 1 534 ? 17.236 -10.519 -4.448 1.00 66.88 534 ASP A C 1
ATOM 4141 O O . ASP A 1 534 ? 16.282 -10.525 -3.668 1.00 66.88 534 ASP A O 1
ATOM 4145 N N . GLY A 1 535 ? 18.482 -10.734 -4.033 1.00 50.66 535 GLY A N 1
ATOM 4146 C CA . GLY A 1 535 ? 18.875 -11.014 -2.659 1.00 50.66 535 GLY A CA 1
ATOM 4147 C C . GLY A 1 535 ? 19.152 -9.779 -1.806 1.00 50.66 535 GLY A C 1
ATOM 4148 O O . GLY A 1 535 ? 19.412 -9.986 -0.633 1.00 50.66 535 GLY A O 1
ATOM 4149 N N . ASN A 1 536 ? 19.120 -8.552 -2.351 1.00 42.03 536 ASN A N 1
ATOM 4150 C CA . ASN A 1 536 ? 19.415 -7.313 -1.599 1.00 42.03 536 ASN A CA 1
ATOM 4151 C C . ASN A 1 536 ? 18.753 -6.025 -2.144 1.00 42.03 536 ASN A C 1
ATOM 4153 O O . ASN A 1 536 ? 18.935 -4.963 -1.552 1.00 42.03 536 ASN A O 1
ATOM 4157 N N . ARG A 1 537 ? 18.017 -6.071 -3.262 1.00 55.44 537 ARG A N 1
ATOM 4158 C CA . ARG A 1 537 ? 17.190 -4.939 -3.720 1.00 55.44 537 ARG A CA 1
ATOM 4159 C C . ARG A 1 537 ? 15.772 -5.136 -3.194 1.00 55.44 537 ARG A C 1
ATOM 4161 O O . ARG A 1 537 ? 15.355 -6.274 -3.000 1.00 55.44 537 ARG A O 1
ATOM 4168 N N . GLY A 1 538 ? 15.098 -4.040 -2.856 1.00 58.53 538 GLY A N 1
ATOM 4169 C CA . GLY A 1 538 ? 13.867 -4.059 -2.069 1.00 58.53 538 GLY A CA 1
ATOM 4170 C C . GLY A 1 538 ? 12.765 -4.999 -2.604 1.00 58.53 538 GLY A C 1
ATOM 4171 O O . GLY A 1 538 ? 12.758 -5.371 -3.772 1.00 58.53 538 GLY A O 1
ATOM 4172 N N . PRO A 1 539 ? 11.789 -5.360 -1.762 1.00 64.25 539 PRO A N 1
ATOM 4173 C CA . PRO A 1 539 ? 10.746 -6.370 -2.020 1.00 64.25 539 PRO A CA 1
ATOM 4174 C C . PRO A 1 539 ? 9.788 -6.068 -3.187 1.00 64.25 539 PRO A C 1
ATOM 4176 O O . PRO A 1 539 ? 8.980 -6.924 -3.552 1.00 64.25 539 PRO A O 1
ATOM 4179 N N . GLY A 1 540 ? 9.858 -4.861 -3.748 1.00 68.69 540 GLY A N 1
ATOM 4180 C CA . GLY A 1 540 ? 9.097 -4.419 -4.914 1.00 68.69 540 GLY A CA 1
ATOM 4181 C C . GLY A 1 540 ? 9.930 -4.240 -6.182 1.00 68.69 540 GLY A C 1
ATOM 4182 O O . GLY A 1 540 ? 9.365 -3.754 -7.151 1.00 68.69 540 GLY A O 1
ATOM 4183 N N . ARG A 1 541 ? 11.231 -4.597 -6.170 1.00 74.06 541 ARG A N 1
ATOM 4184 C CA . ARG A 1 541 ? 12.201 -4.111 -7.158 1.00 74.06 541 ARG A CA 1
ATOM 4185 C C . ARG A 1 541 ? 12.784 -5.144 -8.134 1.00 74.06 541 ARG A C 1
ATOM 4187 O O . ARG A 1 541 ? 13.568 -6.006 -7.735 1.00 74.06 541 ARG A O 1
ATOM 4194 N N . ARG A 1 542 ? 12.453 -4.995 -9.421 1.00 77.75 542 ARG A N 1
ATOM 4195 C CA . ARG A 1 542 ? 13.057 -5.583 -10.623 1.00 77.75 542 ARG A CA 1
ATOM 4196 C C . ARG A 1 542 ? 14.549 -5.221 -10.692 1.00 77.75 542 ARG A C 1
ATOM 4198 O O . ARG A 1 542 ? 14.941 -4.063 -10.527 1.00 77.75 542 ARG A O 1
ATOM 4205 N N . PRO A 1 543 ? 15.429 -6.206 -10.927 1.00 71.44 543 PRO A N 1
ATOM 4206 C CA . PRO A 1 543 ? 16.856 -5.960 -11.111 1.00 71.44 543 PRO A CA 1
ATOM 4207 C C . PRO A 1 543 ? 17.160 -5.055 -12.319 1.00 71.44 543 PRO A C 1
ATOM 4209 O O . PRO A 1 543 ? 16.573 -5.208 -13.387 1.00 71.44 543 PRO A O 1
ATOM 4212 N N . ALA A 1 544 ? 18.146 -4.159 -12.176 1.00 62.00 544 ALA A N 1
ATOM 4213 C CA . ALA A 1 544 ? 18.558 -3.229 -13.241 1.00 62.00 544 ALA A CA 1
ATOM 4214 C C . ALA A 1 544 ? 19.344 -3.892 -14.387 1.00 62.00 544 ALA A C 1
ATOM 4216 O O . ALA A 1 544 ? 19.561 -3.277 -15.427 1.00 62.00 544 ALA A O 1
ATOM 4217 N N . SER A 1 545 ? 19.796 -5.131 -14.216 1.00 60.69 545 SER A N 1
ATOM 4218 C CA . SER A 1 545 ? 20.350 -5.950 -15.290 1.00 60.69 545 SER A CA 1
ATOM 4219 C C . SER A 1 545 ? 20.230 -7.419 -14.905 1.00 60.69 545 SER A C 1
ATOM 4221 O O . SER A 1 545 ? 20.515 -7.810 -13.769 1.00 60.69 545 SER A O 1
ATOM 4223 N N . LEU A 1 546 ? 19.783 -8.230 -15.854 1.00 59.16 546 LEU A N 1
ATOM 4224 C CA . LEU A 1 546 ? 19.903 -9.679 -15.803 1.00 59.16 546 LEU A CA 1
ATOM 4225 C C . LEU A 1 546 ? 20.782 -10.082 -16.995 1.00 59.16 546 LEU A C 1
ATOM 4227 O O . LEU A 1 546 ? 20.623 -9.485 -18.057 1.00 59.16 546 LEU A O 1
ATOM 4231 N N . PRO A 1 547 ? 21.731 -11.021 -16.832 1.00 55.91 547 PRO A N 1
ATOM 4232 C CA . PRO A 1 547 ? 22.572 -11.473 -17.940 1.00 55.91 547 PRO A CA 1
ATOM 4233 C C . PRO A 1 547 ? 21.721 -12.007 -19.103 1.00 55.91 547 PRO A C 1
ATOM 4235 O O . PRO A 1 547 ? 20.623 -12.520 -18.879 1.00 55.91 547 PRO A O 1
ATOM 4238 N N . GLU A 1 548 ? 22.218 -11.869 -20.332 1.00 58.22 548 GLU A N 1
ATOM 4239 C CA . GLU A 1 548 ? 21.499 -12.263 -21.548 1.00 58.22 548 GLU A CA 1
ATOM 4240 C C . GLU A 1 548 ? 21.167 -13.766 -21.583 1.00 58.22 548 GLU A C 1
ATOM 4242 O O . GLU A 1 548 ? 21.789 -14.600 -20.913 1.00 58.22 548 GLU A O 1
ATOM 4247 N N . ALA A 1 549 ? 20.103 -14.090 -22.316 1.00 63.50 549 ALA A N 1
ATOM 4248 C CA . ALA A 1 549 ? 19.514 -15.422 -22.395 1.00 63.50 549 ALA A CA 1
ATOM 4249 C C . ALA A 1 549 ? 19.970 -16.185 -23.653 1.00 63.50 549 ALA A C 1
ATOM 4251 O O . ALA A 1 549 ? 20.479 -15.583 -24.587 1.00 63.50 549 ALA A O 1
ATOM 4252 N N . ASP A 1 550 ? 19.686 -17.495 -23.670 1.00 65.06 550 ASP A N 1
ATOM 4253 C CA . ASP A 1 550 ? 19.839 -18.465 -24.778 1.00 65.06 550 ASP A CA 1
ATOM 4254 C C . ASP A 1 550 ? 21.194 -19.186 -24.953 1.00 65.06 550 ASP A C 1
ATOM 4256 O O . ASP A 1 550 ? 21.299 -20.058 -25.809 1.00 65.06 550 ASP A O 1
ATOM 4260 N N . GLU A 1 551 ? 22.183 -18.959 -24.085 1.00 71.12 551 GLU A N 1
ATOM 4261 C CA . GLU A 1 551 ? 23.447 -19.736 -24.079 1.00 71.12 551 GLU A CA 1
ATOM 4262 C C . GLU A 1 551 ? 23.462 -20.919 -23.086 1.00 71.12 551 GLU A C 1
ATOM 4264 O O . GLU A 1 551 ? 24.495 -21.550 -22.854 1.00 71.12 551 GLU A O 1
ATOM 4269 N N . GLY A 1 552 ? 22.346 -21.167 -22.398 1.00 82.94 552 GLY A N 1
ATOM 4270 C CA . GLY A 1 552 ? 22.221 -22.209 -21.379 1.00 82.94 552 GLY A CA 1
ATOM 4271 C C . GLY A 1 552 ? 21.662 -23.539 -21.903 1.00 82.94 552 GLY A C 1
ATOM 4272 O O . GLY A 1 552 ? 21.361 -23.665 -23.088 1.00 82.94 552 GLY A O 1
ATOM 4273 N N . PRO A 1 553 ? 21.471 -24.525 -21.007 1.00 90.44 553 PRO A N 1
ATOM 4274 C CA . PRO A 1 553 ? 20.822 -25.793 -21.346 1.00 90.44 553 PRO A CA 1
ATOM 4275 C C . PRO A 1 553 ? 19.408 -25.585 -21.905 1.00 90.44 553 PRO A C 1
ATOM 4277 O O . PRO A 1 553 ? 18.743 -24.582 -21.604 1.00 90.44 553 PRO A O 1
ATOM 4280 N N . ASP A 1 554 ? 18.930 -26.571 -22.670 1.00 94.06 554 ASP A N 1
ATOM 4281 C CA . ASP A 1 554 ? 17.591 -26.556 -23.267 1.00 94.06 554 ASP A CA 1
ATOM 4282 C C . ASP A 1 554 ? 16.506 -26.386 -22.205 1.00 94.06 554 ASP A C 1
ATOM 4284 O O . ASP A 1 554 ? 15.593 -25.571 -22.360 1.00 94.06 554 ASP A O 1
ATOM 4288 N N . VAL A 1 555 ? 16.612 -27.142 -21.111 1.00 95.25 555 VAL A N 1
ATOM 4289 C CA . VAL A 1 555 ? 15.590 -27.187 -20.070 1.00 95.25 555 VAL A CA 1
ATOM 4290 C C . VAL A 1 555 ? 16.219 -27.172 -18.682 1.00 95.25 555 VAL A C 1
ATOM 4292 O O . VAL A 1 555 ? 17.073 -27.989 -18.349 1.00 95.25 555 VAL A O 1
ATOM 4295 N N . VAL A 1 556 ? 15.726 -26.287 -17.817 1.00 95.12 556 VAL A N 1
ATOM 4296 C CA . VAL A 1 556 ? 16.132 -26.217 -16.410 1.00 95.12 556 VAL A CA 1
ATOM 4297 C C . VAL A 1 556 ? 14.968 -26.511 -15.470 1.00 95.12 556 VAL A C 1
ATOM 4299 O O . VAL A 1 556 ? 13.855 -26.011 -15.641 1.00 95.12 556 VAL A O 1
ATOM 4302 N N . PHE A 1 557 ? 15.246 -27.267 -14.406 1.00 93.62 557 PHE A N 1
ATOM 4303 C CA . PHE A 1 557 ? 14.317 -27.491 -13.300 1.00 93.62 557 PHE A CA 1
ATOM 4304 C C . PHE A 1 557 ? 14.962 -27.189 -11.935 1.00 93.62 557 PHE A C 1
ATOM 4306 O O . PHE A 1 557 ? 15.951 -27.809 -11.546 1.00 93.62 557 PHE A O 1
ATOM 4313 N N . LEU A 1 558 ? 14.362 -26.273 -11.160 1.00 91.12 558 LEU A N 1
ATOM 4314 C CA . LEU A 1 558 ? 14.801 -25.933 -9.794 1.00 91.12 558 LEU A CA 1
ATOM 4315 C C . LEU A 1 558 ? 13.868 -26.549 -8.744 1.00 91.12 558 LEU A C 1
ATOM 4317 O O . LEU A 1 558 ? 12.793 -26.021 -8.461 1.00 91.12 558 LEU A O 1
ATOM 4321 N N . GLY A 1 559 ? 14.250 -27.637 -8.089 1.00 87.25 559 GLY A N 1
ATOM 4322 C CA . GLY A 1 559 ? 13.456 -28.191 -6.994 1.00 87.25 559 GLY A CA 1
ATOM 4323 C C . GLY A 1 559 ? 13.862 -29.589 -6.569 1.00 87.25 559 GLY A C 1
ATOM 4324 O O . GLY A 1 559 ? 14.673 -30.246 -7.206 1.00 87.25 559 GLY A O 1
ATOM 4325 N N . ASN A 1 560 ? 13.261 -30.062 -5.480 1.00 84.50 560 ASN A N 1
ATOM 4326 C CA . ASN A 1 560 ? 13.570 -31.375 -4.919 1.00 84.50 560 ASN A CA 1
ATOM 4327 C C . ASN A 1 560 ? 12.792 -32.501 -5.617 1.00 84.50 560 ASN A C 1
ATOM 4329 O O . ASN A 1 560 ? 11.652 -32.305 -6.059 1.00 84.50 560 ASN A O 1
ATOM 4333 N N . ALA A 1 561 ? 13.384 -33.695 -5.638 1.00 81.12 561 ALA A N 1
ATOM 4334 C CA . ALA A 1 561 ? 12.689 -34.913 -6.040 1.00 81.12 561 ALA A CA 1
ATOM 4335 C C . ALA A 1 561 ? 11.590 -35.276 -5.024 1.00 81.12 561 ALA A C 1
ATOM 4337 O O . ALA A 1 561 ? 11.757 -35.085 -3.814 1.00 81.12 561 ALA A O 1
ATOM 4338 N N . CYS A 1 562 ? 10.470 -35.817 -5.508 1.00 70.12 562 CYS A N 1
ATOM 4339 C CA . CYS A 1 562 ? 9.326 -36.239 -4.690 1.00 70.12 562 CYS A CA 1
ATOM 4340 C C . CYS A 1 562 ? 9.129 -37.752 -4.795 1.00 70.12 562 CYS A C 1
ATOM 4342 O O . CYS A 1 562 ? 9.226 -38.306 -5.884 1.00 70.12 562 CYS A O 1
ATOM 4344 N N . ARG A 1 563 ? 8.862 -38.423 -3.663 1.00 56.38 563 ARG A N 1
ATOM 4345 C CA . ARG A 1 563 ? 8.724 -39.894 -3.593 1.00 56.38 563 ARG A CA 1
ATOM 4346 C C . ARG A 1 563 ? 7.414 -40.430 -4.191 1.00 56.38 563 ARG A C 1
ATOM 4348 O O . ARG A 1 563 ? 7.341 -41.623 -4.450 1.00 56.38 563 ARG A O 1
ATOM 4355 N N . ALA A 1 564 ? 6.413 -39.575 -4.402 1.00 53.16 564 ALA A N 1
ATOM 4356 C CA . ALA A 1 564 ? 5.127 -39.925 -5.001 1.00 53.16 564 ALA A CA 1
ATOM 4357 C C . ALA A 1 564 ? 4.916 -39.113 -6.297 1.00 53.16 564 ALA A C 1
ATOM 4359 O O . ALA A 1 564 ? 4.676 -37.914 -6.215 1.00 53.16 564 ALA A O 1
ATOM 4360 N N . GLY A 1 565 ? 5.016 -39.754 -7.470 1.00 58.53 565 GLY A N 1
ATOM 4361 C CA . GLY A 1 565 ? 4.365 -39.305 -8.718 1.00 58.53 565 GLY A CA 1
ATOM 4362 C C . GLY A 1 565 ? 5.101 -38.357 -9.697 1.00 58.53 565 GLY A C 1
ATOM 4363 O O . GLY A 1 565 ? 5.937 -37.541 -9.307 1.00 58.53 565 GLY A O 1
ATOM 4364 N N . SER A 1 566 ? 4.738 -38.537 -10.983 1.00 65.19 566 SER A N 1
ATOM 4365 C CA . SER A 1 566 ? 4.896 -37.763 -12.246 1.00 65.19 566 SER A CA 1
ATOM 4366 C C . SER A 1 566 ? 6.179 -36.970 -12.543 1.00 65.19 566 SER A C 1
ATOM 4368 O O . SER A 1 566 ? 6.713 -37.086 -13.643 1.00 65.19 566 SER A O 1
ATOM 4370 N N . ARG A 1 567 ? 6.727 -36.182 -11.612 1.00 82.50 567 ARG A N 1
ATOM 4371 C CA . ARG A 1 567 ? 7.840 -35.248 -11.891 1.00 82.50 567 ARG A CA 1
ATOM 4372 C C . ARG A 1 567 ? 9.133 -35.950 -12.303 1.00 82.50 567 ARG A C 1
ATOM 4374 O O . ARG A 1 567 ? 9.822 -35.486 -13.205 1.00 82.50 567 ARG A O 1
ATOM 4381 N N . ILE A 1 568 ? 9.481 -37.042 -11.617 1.00 85.81 568 ILE A N 1
ATOM 4382 C CA . ILE A 1 568 ? 10.680 -37.824 -11.951 1.00 85.81 568 ILE A CA 1
ATOM 4383 C C . ILE A 1 568 ? 10.526 -38.427 -13.350 1.00 85.81 568 ILE A C 1
ATOM 4385 O O . ILE A 1 568 ? 11.440 -38.306 -14.154 1.00 85.81 568 ILE A O 1
ATOM 4389 N N . GLN A 1 569 ? 9.361 -39.007 -13.654 1.00 86.75 569 GLN A N 1
ATOM 4390 C CA . GLN A 1 569 ? 9.069 -39.606 -14.960 1.00 86.75 569 GLN A CA 1
ATOM 4391 C C . GLN A 1 569 ? 9.103 -38.565 -16.083 1.00 86.75 569 GLN A C 1
ATOM 4393 O O . GLN A 1 569 ? 9.710 -38.812 -17.119 1.00 86.75 569 GLN A O 1
ATOM 4398 N N . LEU A 1 570 ? 8.518 -37.387 -15.850 1.00 89.19 570 LEU A N 1
ATOM 4399 C CA . LEU A 1 570 ? 8.550 -36.264 -16.782 1.00 89.19 570 LEU A CA 1
ATOM 4400 C C . LEU A 1 570 ? 9.988 -35.842 -17.099 1.00 89.19 570 LEU A C 1
ATOM 4402 O O . LEU A 1 570 ? 10.377 -35.809 -18.262 1.00 89.19 570 LEU A O 1
ATOM 4406 N N . LEU A 1 571 ? 10.800 -35.557 -16.076 1.00 90.50 571 LEU A N 1
ATOM 4407 C CA . LEU A 1 571 ? 12.180 -35.122 -16.302 1.00 90.50 571 LEU A CA 1
ATOM 4408 C C . LEU A 1 571 ? 13.045 -36.237 -16.905 1.00 90.50 571 LEU A C 1
ATOM 4410 O O . LEU A 1 571 ? 13.893 -35.945 -17.739 1.00 90.50 571 LEU A O 1
ATOM 4414 N N . GLN A 1 572 ? 12.809 -37.508 -16.556 1.00 90.06 572 GLN A N 1
ATOM 4415 C CA . GLN A 1 572 ? 13.472 -38.650 -17.197 1.00 90.06 572 GLN A CA 1
ATOM 4416 C C . GLN A 1 572 ? 13.114 -38.749 -18.682 1.00 90.06 572 GLN A C 1
ATOM 4418 O O . GLN A 1 572 ? 13.990 -39.033 -19.493 1.00 90.06 572 GLN A O 1
ATOM 4423 N N . ALA A 1 573 ? 11.843 -38.541 -19.039 1.00 90.75 573 ALA A N 1
ATOM 4424 C CA . ALA A 1 573 ? 11.388 -38.576 -20.423 1.00 90.75 573 ALA A CA 1
ATOM 4425 C C . ALA A 1 573 ? 12.006 -37.434 -21.241 1.00 90.75 573 ALA A C 1
ATOM 4427 O O . ALA A 1 573 ? 12.532 -37.679 -22.324 1.00 90.75 573 ALA A O 1
ATOM 4428 N N . LEU A 1 574 ? 12.027 -36.217 -20.693 1.00 93.12 574 LEU A N 1
ATOM 4429 C CA . LEU A 1 574 ? 12.630 -35.057 -21.351 1.00 93.12 574 LEU A CA 1
ATOM 4430 C C . LEU A 1 574 ? 14.152 -35.190 -21.493 1.00 93.12 574 LEU A C 1
ATOM 4432 O O . LEU A 1 574 ? 14.688 -34.891 -22.556 1.00 93.12 574 LEU A O 1
ATOM 4436 N N . ASN A 1 575 ? 14.843 -35.725 -20.481 1.00 92.56 575 ASN A N 1
ATOM 4437 C CA . ASN A 1 575 ? 16.298 -35.926 -20.504 1.00 92.56 575 ASN A CA 1
ATOM 4438 C C . ASN A 1 575 ? 16.761 -36.954 -21.556 1.00 92.56 575 ASN A C 1
ATOM 4440 O O . ASN A 1 575 ? 17.950 -37.065 -21.828 1.00 92.56 575 ASN A O 1
ATOM 4444 N N . ARG A 1 576 ? 15.845 -37.728 -22.159 1.00 92.25 576 ARG A N 1
ATOM 4445 C CA . ARG A 1 576 ? 16.173 -38.599 -23.303 1.00 92.25 576 ARG A CA 1
ATOM 4446 C C . ARG A 1 576 ? 16.302 -37.831 -24.619 1.00 92.25 576 ARG A C 1
ATOM 4448 O O . ARG A 1 576 ? 16.838 -38.386 -25.571 1.00 92.25 576 ARG A O 1
ATOM 4455 N N . ARG A 1 577 ? 15.759 -36.611 -24.696 1.00 93.62 577 ARG A N 1
ATOM 4456 C CA . ARG A 1 577 ? 15.598 -35.853 -25.947 1.00 93.62 577 ARG A CA 1
ATOM 4457 C C . ARG A 1 577 ? 16.224 -34.456 -25.906 1.00 93.62 577 ARG A C 1
ATOM 4459 O O . ARG A 1 577 ? 16.545 -33.931 -26.964 1.00 93.62 577 ARG A O 1
ATOM 4466 N N . PHE A 1 578 ? 16.396 -33.876 -24.721 1.00 94.69 578 PHE A N 1
ATOM 4467 C CA . PHE A 1 578 ? 16.872 -32.505 -24.525 1.00 94.69 578 PHE A CA 1
ATOM 4468 C C . PHE A 1 578 ? 17.976 -32.451 -23.466 1.00 94.69 578 PHE A C 1
ATOM 4470 O O . PHE A 1 578 ? 18.037 -33.325 -22.596 1.00 94.69 578 PHE A O 1
ATOM 4477 N N . ASP A 1 579 ? 18.799 -31.401 -23.494 1.00 93.50 579 ASP A N 1
ATOM 4478 C CA . ASP A 1 579 ? 19.741 -31.107 -22.407 1.00 93.50 579 ASP A CA 1
ATOM 4479 C C . ASP A 1 579 ? 18.984 -30.586 -21.169 1.00 93.50 579 ASP A C 1
ATOM 4481 O O . ASP A 1 579 ? 18.589 -29.416 -21.098 1.00 93.50 579 ASP A O 1
ATOM 4485 N N . VAL A 1 580 ? 18.725 -31.478 -20.204 1.00 93.62 580 VAL A N 1
ATOM 4486 C CA . VAL A 1 580 ? 17.986 -31.165 -18.973 1.00 93.62 580 VAL A CA 1
ATOM 4487 C C . VAL A 1 580 ? 18.946 -31.006 -17.797 1.00 93.62 580 VAL A C 1
ATOM 4489 O O . VAL A 1 580 ? 19.578 -31.964 -17.354 1.00 93.62 580 VAL A O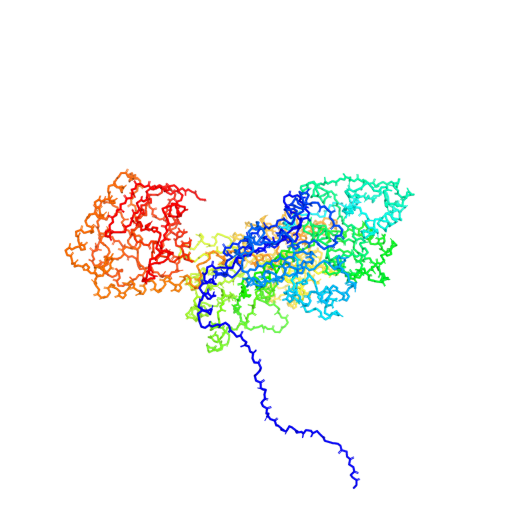 1
ATOM 4492 N N . GLN A 1 581 ? 18.961 -29.819 -17.186 1.00 94.25 581 GLN A N 1
ATOM 4493 C CA . GLN A 1 581 ? 19.692 -29.574 -15.943 1.00 94.25 581 GLN A CA 1
ATOM 4494 C C . GLN A 1 581 ? 18.764 -29.413 -14.741 1.00 94.25 581 GLN A C 1
ATOM 4496 O O . GLN A 1 581 ? 17.838 -28.597 -14.717 1.00 94.25 581 GLN A O 1
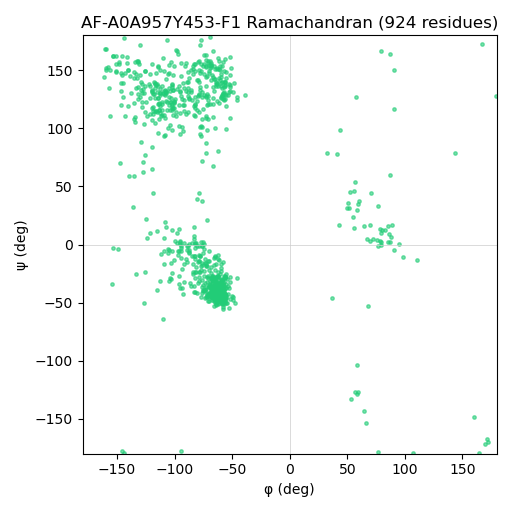ATOM 4501 N N . VAL A 1 582 ? 19.061 -30.170 -13.686 1.00 94.00 582 VAL A N 1
ATOM 4502 C CA . VAL A 1 582 ? 18.301 -30.163 -12.435 1.00 94.00 582 VAL A CA 1
ATOM 4503 C C . VAL A 1 582 ? 19.129 -29.545 -11.313 1.00 94.00 582 VAL A C 1
ATOM 4505 O O . VAL A 1 582 ? 20.303 -29.861 -11.148 1.00 94.00 582 VAL A O 1
ATOM 4508 N N . TYR A 1 583 ? 18.502 -28.683 -10.513 1.00 93.00 583 TYR A N 1
ATOM 4509 C CA . TYR A 1 583 ? 19.084 -28.088 -9.311 1.00 93.00 583 TYR A CA 1
ATOM 4510 C C . TYR A 1 583 ? 18.185 -28.384 -8.110 1.00 93.00 583 TYR A C 1
ATOM 4512 O O . TYR A 1 583 ? 17.080 -27.846 -7.998 1.00 93.00 583 TYR A O 1
ATOM 4520 N N . GLY A 1 584 ? 18.640 -29.228 -7.185 1.00 88.88 584 GLY A N 1
ATOM 4521 C CA . GLY A 1 584 ? 17.856 -29.578 -6.003 1.00 88.88 584 GLY A CA 1
ATOM 4522 C C . GLY A 1 584 ? 18.352 -30.812 -5.261 1.00 88.88 584 GLY A C 1
ATOM 4523 O O . GLY A 1 584 ? 19.347 -31.431 -5.617 1.00 88.88 584 GLY A O 1
ATOM 4524 N N . ALA A 1 585 ? 17.655 -31.179 -4.187 1.00 86.19 585 ALA A N 1
ATOM 4525 C CA . ALA A 1 585 ? 18.005 -32.337 -3.371 1.00 86.19 585 ALA A CA 1
ATOM 4526 C C . ALA A 1 585 ? 17.190 -33.591 -3.741 1.00 86.19 585 ALA A C 1
ATOM 4528 O O . ALA A 1 585 ? 16.113 -33.513 -4.335 1.00 86.19 585 ALA A O 1
ATOM 4529 N N . ASN A 1 586 ? 17.675 -34.750 -3.280 1.00 85.50 586 ASN A N 1
ATOM 4530 C CA . ASN A 1 586 ? 17.018 -36.066 -3.346 1.00 85.50 586 ASN A CA 1
ATOM 4531 C C . ASN A 1 586 ? 16.900 -36.711 -4.742 1.00 85.50 586 ASN A C 1
ATOM 4533 O O . ASN A 1 586 ? 16.150 -37.671 -4.900 1.00 85.50 586 ASN A O 1
ATOM 4537 N N . TRP A 1 587 ? 17.660 -36.247 -5.736 1.00 86.06 587 TRP A N 1
ATOM 4538 C CA . TRP A 1 587 ? 17.627 -36.785 -7.105 1.00 86.06 587 TRP A CA 1
ATOM 4539 C C . TRP A 1 587 ? 18.465 -38.050 -7.327 1.00 86.06 587 TRP A C 1
ATOM 4541 O O . TRP A 1 587 ? 18.273 -38.729 -8.331 1.00 86.06 587 TRP A O 1
ATOM 4551 N N . SER A 1 588 ? 19.335 -38.435 -6.388 1.00 80.56 588 SER A N 1
ATOM 4552 C CA . SER A 1 588 ? 20.302 -39.533 -6.575 1.00 80.56 588 SER A CA 1
ATOM 4553 C C . SER A 1 588 ? 19.685 -40.886 -6.955 1.00 80.56 588 SER A C 1
ATOM 4555 O O . SER A 1 588 ? 20.322 -41.674 -7.641 1.00 80.56 588 SER A O 1
ATOM 4557 N N . ARG A 1 589 ? 18.435 -41.159 -6.555 1.00 78.38 589 ARG A N 1
ATOM 4558 C CA . ARG A 1 589 ? 17.717 -42.411 -6.873 1.00 78.38 589 ARG A CA 1
ATOM 4559 C C . ARG A 1 589 ? 16.920 -42.368 -8.183 1.00 78.38 589 ARG A C 1
ATOM 4561 O O . ARG A 1 589 ? 16.268 -43.347 -8.518 1.00 78.38 589 ARG A O 1
ATOM 4568 N N . SER A 1 590 ? 16.923 -41.237 -8.888 1.00 77.75 590 SER A N 1
ATOM 4569 C CA . SER A 1 590 ? 16.113 -41.018 -10.095 1.00 77.75 590 SER A CA 1
ATOM 4570 C C . SER A 1 590 ? 16.861 -41.263 -11.409 1.00 77.75 590 SER A C 1
ATOM 4572 O O . SER A 1 590 ? 16.242 -41.236 -12.465 1.00 77.75 590 SER A O 1
ATOM 4574 N N . GLY A 1 591 ? 18.181 -41.469 -11.375 1.00 77.69 591 GLY A N 1
ATOM 4575 C CA . GLY A 1 591 ? 18.999 -41.587 -12.589 1.00 77.69 591 GLY A CA 1
ATOM 4576 C C . GLY A 1 591 ? 19.221 -40.270 -13.348 1.00 77.69 591 GLY A C 1
ATOM 4577 O O . GLY A 1 591 ? 19.837 -40.293 -14.405 1.00 77.69 591 GLY A O 1
ATOM 4578 N N . ILE A 1 592 ? 18.755 -39.132 -12.818 1.00 81.06 592 ILE A N 1
ATOM 4579 C CA . ILE A 1 592 ? 19.014 -37.794 -13.366 1.00 81.06 592 ILE A CA 1
ATOM 4580 C C . ILE A 1 592 ? 20.129 -37.127 -12.541 1.00 81.06 592 ILE A C 1
ATOM 4582 O O . ILE A 1 592 ? 19.972 -37.004 -11.317 1.00 81.06 592 ILE A O 1
ATOM 4586 N N . PRO A 1 593 ? 21.240 -36.682 -13.159 1.00 84.06 593 PRO A N 1
ATOM 4587 C CA . PRO A 1 593 ? 22.245 -35.868 -12.483 1.00 84.06 593 PRO A CA 1
ATOM 4588 C C . PRO A 1 593 ? 21.622 -34.571 -11.951 1.00 84.06 593 PRO A C 1
ATOM 4590 O O . PRO A 1 593 ? 20.865 -33.902 -12.650 1.00 84.06 593 PRO A O 1
ATOM 4593 N N . SER A 1 594 ? 21.938 -34.198 -10.711 1.00 90.94 594 SER A N 1
ATOM 4594 C CA . SER A 1 594 ? 21.459 -32.945 -10.121 1.00 90.94 594 SER A CA 1
ATOM 4595 C C . SER A 1 594 ? 22.619 -32.136 -9.578 1.00 90.94 594 SER A C 1
ATOM 4597 O O . SER A 1 594 ? 23.446 -32.638 -8.818 1.00 90.94 594 SER A O 1
ATOM 4599 N N . ASN A 1 595 ? 22.604 -30.852 -9.901 1.00 92.06 595 ASN A N 1
ATOM 4600 C CA . ASN A 1 595 ? 23.447 -29.839 -9.300 1.00 92.06 595 ASN A CA 1
ATOM 4601 C C . ASN A 1 595 ? 22.994 -29.523 -7.868 1.00 92.06 595 ASN A C 1
ATOM 4603 O O . ASN A 1 595 ? 21.860 -29.818 -7.457 1.00 92.06 595 ASN A O 1
ATOM 4607 N N . ALA A 1 596 ? 23.885 -28.875 -7.114 1.00 87.75 596 ALA A N 1
ATOM 4608 C CA . ALA A 1 596 ? 23.576 -28.362 -5.787 1.00 87.75 596 ALA A CA 1
ATOM 4609 C C . ALA A 1 596 ? 22.419 -27.338 -5.843 1.00 87.75 596 ALA A C 1
ATOM 4611 O O . ALA A 1 596 ? 22.304 -26.595 -6.820 1.00 87.75 596 ALA A O 1
ATOM 4612 N N . PRO A 1 597 ? 21.564 -27.257 -4.807 1.00 85.94 597 PRO A N 1
ATOM 4613 C CA . PRO A 1 597 ? 20.504 -26.254 -4.759 1.00 85.94 597 PRO A CA 1
ATOM 4614 C C . PRO A 1 597 ? 21.053 -24.821 -4.854 1.00 85.94 597 PRO A C 1
ATOM 4616 O O . PRO A 1 597 ? 21.946 -24.447 -4.093 1.00 85.94 597 PRO A O 1
ATOM 4619 N N . VAL A 1 598 ? 20.475 -24.015 -5.747 1.00 86.50 598 VAL A N 1
ATOM 4620 C CA . VAL A 1 598 ? 20.818 -22.596 -5.950 1.00 86.50 598 VAL A CA 1
ATOM 4621 C C . VAL A 1 598 ? 19.704 -21.680 -5.447 1.00 86.50 598 VAL A C 1
ATOM 4623 O O . VAL A 1 598 ? 18.526 -22.035 -5.502 1.00 86.50 598 VAL A O 1
ATOM 4626 N N . TRP A 1 599 ? 20.068 -20.483 -4.973 1.00 79.75 599 TRP A N 1
ATOM 4627 C CA . TRP A 1 599 ? 19.137 -19.520 -4.365 1.00 79.75 599 TRP A CA 1
ATOM 4628 C C . TRP A 1 599 ? 19.458 -18.073 -4.763 1.00 79.75 599 TRP A C 1
ATOM 4630 O O . TRP A 1 599 ? 20.577 -17.769 -5.181 1.00 79.75 599 TRP A O 1
ATOM 4640 N N . GLY A 1 600 ? 18.483 -17.172 -4.599 1.00 76.94 600 GLY A N 1
ATOM 4641 C CA . GLY A 1 600 ? 18.651 -15.728 -4.811 1.00 76.94 600 GLY A CA 1
ATOM 4642 C C . GLY A 1 600 ? 19.232 -15.393 -6.187 1.00 76.94 600 GLY A C 1
ATOM 4643 O O . GLY A 1 600 ? 18.818 -15.970 -7.190 1.00 76.94 600 GLY A O 1
ATOM 4644 N N . LYS A 1 601 ? 20.243 -14.516 -6.221 1.00 78.75 601 LYS A N 1
ATOM 4645 C CA . LYS A 1 601 ? 20.918 -14.092 -7.461 1.00 78.75 601 LYS A CA 1
ATOM 4646 C C . LYS A 1 601 ? 21.472 -15.259 -8.284 1.00 78.75 601 LYS A C 1
ATOM 4648 O O . LYS A 1 601 ? 21.386 -15.226 -9.506 1.00 78.75 601 LYS A O 1
ATOM 4653 N N . ALA A 1 602 ? 22.004 -16.298 -7.633 1.00 83.88 602 ALA A N 1
ATOM 4654 C CA . ALA A 1 602 ? 22.525 -17.471 -8.335 1.00 83.88 602 ALA A CA 1
ATOM 4655 C C . ALA A 1 602 ? 21.399 -18.264 -9.019 1.00 83.88 602 ALA A C 1
ATOM 4657 O O . ALA A 1 602 ? 21.548 -18.673 -10.166 1.00 83.88 602 ALA A O 1
ATOM 4658 N N . ALA A 1 603 ? 20.250 -18.425 -8.351 1.00 86.75 603 ALA A N 1
ATOM 4659 C CA . ALA A 1 603 ? 19.074 -19.036 -8.969 1.00 86.75 603 ALA A CA 1
ATOM 4660 C C . ALA A 1 603 ? 18.539 -18.186 -10.130 1.00 86.75 603 ALA A C 1
ATOM 4662 O O . ALA A 1 603 ? 18.259 -18.733 -11.189 1.00 86.75 603 ALA A O 1
ATOM 4663 N N . ALA A 1 604 ? 18.445 -16.863 -9.960 1.00 85.44 604 ALA A N 1
ATOM 4664 C CA . ALA A 1 604 ? 18.000 -15.956 -11.017 1.00 85.44 604 ALA A CA 1
ATOM 4665 C C . ALA A 1 604 ? 18.908 -16.020 -12.258 1.00 85.44 604 ALA A C 1
ATOM 4667 O O . ALA A 1 604 ? 18.405 -16.088 -13.375 1.00 85.44 604 ALA A O 1
ATOM 4668 N N . ALA A 1 605 ? 20.231 -16.082 -12.070 1.00 85.25 605 ALA A N 1
ATOM 4669 C CA . ALA A 1 605 ? 21.185 -16.235 -13.168 1.00 85.25 605 ALA A CA 1
ATOM 4670 C C . ALA A 1 605 ? 21.006 -17.566 -13.919 1.00 85.25 605 ALA A C 1
ATOM 4672 O O . ALA A 1 605 ? 20.993 -17.577 -15.147 1.00 85.25 605 ALA A O 1
ATOM 4673 N N . VAL A 1 606 ? 20.817 -18.679 -13.198 1.00 89.44 606 VAL A N 1
ATOM 4674 C CA . VAL A 1 606 ? 20.533 -19.993 -13.803 1.00 89.44 606 VAL A CA 1
ATOM 4675 C C . VAL A 1 606 ? 19.221 -19.962 -14.596 1.00 89.44 606 VAL A C 1
ATOM 4677 O O . VAL A 1 606 ? 19.185 -20.395 -15.744 1.00 89.44 606 VAL A O 1
ATOM 4680 N N . LEU A 1 607 ? 18.156 -19.411 -14.007 1.00 90.31 607 LEU A N 1
ATOM 4681 C CA . LEU A 1 607 ? 16.835 -19.306 -14.633 1.00 90.31 607 LEU A CA 1
ATOM 4682 C C . LEU A 1 607 ? 16.864 -18.443 -15.902 1.00 90.31 607 LEU A C 1
ATOM 4684 O O . LEU A 1 607 ? 16.269 -18.821 -16.907 1.00 90.31 607 LEU A O 1
ATOM 4688 N N . ARG A 1 608 ? 17.567 -17.304 -15.876 1.00 86.06 608 ARG A N 1
ATOM 4689 C CA . ARG A 1 608 ? 17.669 -16.394 -17.026 1.00 86.06 608 ARG A CA 1
ATOM 4690 C C . ARG A 1 608 ? 18.484 -17.009 -18.170 1.00 86.06 608 ARG A C 1
ATOM 4692 O O . ARG A 1 608 ? 18.099 -16.841 -19.320 1.00 86.06 608 ARG A O 1
ATOM 4699 N N . ARG A 1 609 ? 19.560 -17.751 -17.886 1.00 87.12 609 ARG A N 1
ATOM 4700 C CA . ARG A 1 609 ? 20.387 -18.384 -18.934 1.00 87.12 609 ARG A CA 1
ATOM 4701 C C . ARG A 1 609 ? 19.702 -19.565 -19.620 1.00 87.12 609 ARG A C 1
ATOM 4703 O O . ARG A 1 609 ? 19.999 -19.836 -20.778 1.00 87.12 609 ARG A O 1
ATOM 4710 N N . ALA A 1 610 ? 18.805 -20.259 -18.921 1.00 91.00 610 ALA A N 1
ATOM 4711 C CA . ALA A 1 610 ? 18.053 -21.377 -19.478 1.00 91.00 610 ALA A CA 1
ATOM 4712 C C . ALA A 1 610 ? 17.229 -20.953 -20.703 1.00 91.00 610 ALA A C 1
ATOM 4714 O O . ALA A 1 610 ? 16.587 -19.891 -20.690 1.00 91.00 610 ALA A O 1
ATOM 4715 N N . ARG A 1 611 ? 17.192 -21.814 -21.727 1.00 93.31 611 ARG A N 1
ATOM 4716 C CA . ARG A 1 611 ? 16.309 -21.616 -22.886 1.00 93.31 611 ARG A CA 1
ATOM 4717 C C . ARG A 1 611 ? 14.852 -21.768 -22.452 1.00 93.31 611 ARG A C 1
ATOM 4719 O O . ARG A 1 611 ? 14.033 -20.893 -22.736 1.00 93.31 611 ARG A O 1
ATOM 4726 N N . LEU A 1 612 ? 14.559 -22.817 -21.677 1.00 95.44 612 LEU A N 1
ATOM 4727 C CA . LEU A 1 612 ? 13.258 -23.079 -21.057 1.00 95.44 612 LEU A CA 1
ATOM 4728 C C . LEU A 1 612 ? 13.402 -23.466 -19.578 1.00 95.44 612 LEU A C 1
ATOM 4730 O O . LEU A 1 612 ? 14.347 -24.145 -19.175 1.00 95.44 612 LEU A O 1
ATOM 4734 N N . VAL A 1 613 ? 12.423 -23.081 -18.761 1.00 95.38 613 VAL A N 1
ATOM 4735 C CA . VAL A 1 613 ? 12.315 -23.493 -17.356 1.00 95.38 613 VAL A CA 1
ATOM 4736 C C . VAL A 1 613 ? 11.021 -24.260 -17.139 1.00 95.38 613 VAL A C 1
ATOM 4738 O O . VAL A 1 613 ? 9.937 -23.775 -17.459 1.00 95.38 613 VAL A O 1
ATOM 4741 N N . LEU A 1 614 ? 11.126 -25.436 -16.523 1.00 94.12 614 LEU A N 1
ATOM 4742 C CA . LEU A 1 614 ? 9.965 -26.244 -16.167 1.00 94.12 614 LEU A CA 1
ATOM 4743 C C . LEU A 1 614 ? 9.413 -25.890 -14.790 1.00 94.12 614 LEU A C 1
ATOM 4745 O O . LEU A 1 614 ? 10.114 -25.949 -13.773 1.00 94.12 614 LEU A O 1
ATOM 4749 N N . SER A 1 615 ? 8.109 -25.624 -14.740 1.00 90.81 615 SER A N 1
ATOM 4750 C CA . SER A 1 615 ? 7.361 -25.423 -13.503 1.00 90.81 615 SER A CA 1
ATOM 4751 C C . SER A 1 615 ? 6.327 -26.520 -13.281 1.00 90.81 615 SER A C 1
ATOM 4753 O O . SER A 1 615 ? 5.208 -26.462 -13.772 1.00 90.81 615 SER A O 1
ATOM 4755 N N . VAL A 1 616 ? 6.713 -27.522 -12.492 1.00 84.56 616 VAL A N 1
ATOM 4756 C CA . VAL A 1 616 ? 5.859 -28.667 -12.137 1.00 84.56 616 VAL A CA 1
ATOM 4757 C C . VAL A 1 616 ? 5.458 -28.578 -10.669 1.00 84.56 616 VAL A C 1
ATOM 4759 O O . VAL A 1 616 ? 6.327 -28.373 -9.800 1.00 84.56 616 VAL A O 1
ATOM 4762 N N . SER A 1 617 ? 4.168 -28.746 -10.390 1.00 72.19 617 SER A N 1
ATOM 4763 C CA . SER A 1 617 ? 3.597 -28.669 -9.047 1.00 72.19 617 SER A CA 1
ATOM 4764 C C . SER A 1 617 ? 3.873 -29.952 -8.252 1.00 72.19 617 SER A C 1
ATOM 4766 O O . SER A 1 617 ? 4.497 -30.900 -8.733 1.00 72.19 617 SER A O 1
ATOM 4768 N N . TYR A 1 618 ? 3.555 -29.952 -6.954 1.00 66.50 618 TYR A N 1
ATOM 4769 C CA . TYR A 1 618 ? 3.598 -31.175 -6.133 1.00 66.50 618 TYR A CA 1
ATOM 4770 C C . TYR A 1 618 ? 2.325 -32.019 -6.290 1.00 66.50 618 TYR A C 1
ATOM 4772 O O . TYR A 1 618 ? 2.359 -33.216 -6.031 1.00 66.50 618 TYR A O 1
ATOM 4780 N N . SER A 1 619 ? 1.224 -31.380 -6.683 1.00 60.88 619 SER A N 1
ATOM 4781 C CA . SER A 1 619 ? -0.093 -31.965 -6.903 1.00 60.88 619 SER A CA 1
ATOM 4782 C C . SER A 1 619 ? -0.746 -31.186 -8.043 1.00 60.88 619 SER A C 1
ATOM 4784 O O . SER A 1 619 ? -0.905 -29.974 -7.918 1.00 60.88 619 SER A O 1
ATOM 4786 N N . ALA A 1 620 ? -1.090 -31.857 -9.143 1.00 59.31 620 ALA A N 1
ATOM 4787 C CA . ALA A 1 620 ? -1.823 -31.249 -10.259 1.00 59.31 620 ALA A CA 1
ATOM 4788 C C . ALA A 1 620 ? -3.332 -31.119 -9.970 1.00 59.31 620 ALA A C 1
ATOM 4790 O O . ALA A 1 620 ? -4.045 -30.402 -10.665 1.00 59.31 620 ALA A O 1
ATOM 4791 N N . SER A 1 621 ? -3.826 -31.811 -8.937 1.00 60.91 621 SER A N 1
ATOM 4792 C CA . SER A 1 621 ? -5.253 -31.910 -8.615 1.00 60.91 621 SER A CA 1
ATOM 4793 C C . SER A 1 621 ? -5.728 -30.903 -7.568 1.00 60.91 621 SER A C 1
ATOM 4795 O O . SER A 1 621 ? -6.890 -30.955 -7.179 1.00 60.91 621 SER A O 1
ATOM 4797 N N . THR A 1 622 ? -4.849 -30.036 -7.057 1.00 61.84 622 THR A N 1
ATOM 4798 C CA . THR A 1 622 ? -5.206 -29.037 -6.041 1.00 61.84 622 THR A CA 1
ATOM 4799 C C . THR A 1 622 ? -5.517 -27.705 -6.728 1.00 61.84 622 THR A C 1
ATOM 4801 O O . THR A 1 622 ? -4.598 -27.112 -7.298 1.00 61.84 622 THR A O 1
ATOM 4804 N N . PRO A 1 623 ? -6.777 -27.229 -6.700 1.00 64.88 623 PRO A N 1
ATOM 4805 C CA . PRO A 1 623 ? -7.138 -25.946 -7.290 1.00 64.88 623 PRO A CA 1
ATOM 4806 C C . PRO A 1 623 ? -6.316 -24.795 -6.702 1.00 64.88 623 PRO A C 1
ATOM 4808 O O . PRO A 1 623 ? -6.106 -24.732 -5.494 1.00 64.88 623 PRO A O 1
ATOM 4811 N N . HIS A 1 624 ? -5.837 -23.906 -7.571 1.00 66.06 624 HIS A N 1
ATOM 4812 C CA . HIS A 1 624 ? -5.091 -22.679 -7.265 1.00 66.06 624 HIS A CA 1
ATOM 4813 C C . HIS A 1 624 ? -3.821 -22.898 -6.418 1.00 66.06 624 HIS A C 1
ATOM 4815 O O . HIS A 1 624 ? -3.221 -21.950 -5.915 1.00 66.06 624 HIS A O 1
ATOM 4821 N N . TYR A 1 625 ? -3.349 -24.145 -6.291 1.00 71.19 625 TYR A N 1
ATOM 4822 C CA . TYR A 1 625 ? -2.017 -24.418 -5.771 1.00 71.19 625 TYR A CA 1
ATOM 4823 C C . TYR A 1 625 ? -0.979 -23.983 -6.801 1.00 71.19 625 TYR A C 1
ATOM 4825 O O . TYR A 1 625 ? -0.906 -24.525 -7.903 1.00 71.19 625 TYR A O 1
ATOM 4833 N N . THR A 1 626 ? -0.098 -23.072 -6.406 1.00 71.25 626 THR A N 1
ATOM 4834 C CA . THR A 1 626 ? 0.980 -22.597 -7.269 1.00 71.25 626 THR A CA 1
ATOM 4835 C C . THR A 1 626 ? 2.335 -22.690 -6.582 1.00 71.25 626 THR A C 1
ATOM 4837 O O . THR A 1 626 ? 2.512 -22.392 -5.398 1.00 71.25 626 THR A O 1
ATOM 4840 N N . SER A 1 627 ? 3.335 -23.131 -7.342 1.00 75.62 627 SER A N 1
ATOM 4841 C CA . SER A 1 627 ? 4.711 -23.147 -6.871 1.00 75.62 627 SER A CA 1
ATOM 4842 C C . SER A 1 627 ? 5.311 -21.746 -6.939 1.00 75.62 627 SER A C 1
ATOM 4844 O O . SER A 1 627 ? 5.294 -21.117 -7.993 1.00 75.62 627 SER A O 1
ATOM 4846 N N . ASN A 1 628 ? 6.022 -21.336 -5.880 1.00 80.75 628 ASN A N 1
ATOM 4847 C CA . ASN A 1 628 ? 6.935 -20.181 -5.911 1.00 80.75 628 ASN A CA 1
ATOM 4848 C C . ASN A 1 628 ? 7.856 -20.170 -7.145 1.00 80.75 628 ASN A C 1
ATOM 4850 O O . ASN A 1 628 ? 8.297 -19.107 -7.574 1.00 80.75 628 ASN A O 1
ATOM 4854 N N . ARG A 1 629 ? 8.187 -21.350 -7.697 1.00 86.56 629 ARG A N 1
ATOM 4855 C CA . ARG A 1 629 ? 9.019 -21.469 -8.897 1.00 86.56 629 ARG A CA 1
ATOM 4856 C C . ARG A 1 629 ? 8.413 -20.729 -10.080 1.00 86.56 629 ARG A C 1
ATOM 4858 O O . ARG A 1 629 ? 9.181 -20.116 -10.811 1.00 86.56 629 ARG A O 1
ATOM 4865 N N . LEU A 1 630 ? 7.093 -20.764 -10.253 1.00 88.88 630 LEU A N 1
ATOM 4866 C CA . LEU A 1 630 ? 6.417 -20.101 -11.362 1.00 88.88 630 LEU A CA 1
ATOM 4867 C C . LEU A 1 630 ? 6.733 -18.598 -11.351 1.00 88.88 630 LEU A C 1
ATOM 4869 O O . LEU A 1 630 ? 7.346 -18.097 -12.292 1.00 88.88 630 LEU A O 1
ATOM 4873 N N . PHE A 1 631 ? 6.456 -17.932 -10.227 1.00 88.81 631 PHE A N 1
ATOM 4874 C CA . PHE A 1 631 ? 6.713 -16.499 -10.042 1.00 88.81 631 PHE A CA 1
ATOM 4875 C C . PHE A 1 631 ? 8.199 -16.151 -10.073 1.00 88.81 631 PHE A C 1
ATOM 4877 O O . PHE A 1 631 ? 8.602 -15.182 -10.705 1.00 88.81 631 PHE A O 1
ATOM 4884 N N . ASN A 1 632 ? 9.048 -16.955 -9.428 1.00 89.06 632 ASN A N 1
ATOM 4885 C CA . ASN A 1 632 ? 10.489 -16.698 -9.413 1.00 89.06 632 ASN A CA 1
ATOM 4886 C C . ASN A 1 632 ? 11.119 -16.838 -10.805 1.00 89.06 632 ASN A C 1
ATOM 4888 O O . ASN A 1 632 ? 12.037 -16.090 -11.126 1.00 89.06 632 ASN A O 1
ATOM 4892 N N . SER A 1 633 ? 10.646 -17.788 -11.616 1.00 91.38 633 SER A N 1
ATOM 4893 C CA . SER A 1 633 ? 11.168 -18.026 -12.968 1.00 91.38 633 SER A CA 1
ATOM 4894 C C . SER A 1 633 ? 10.708 -16.938 -13.925 1.00 91.38 633 SER A C 1
ATOM 4896 O O . SER A 1 633 ? 11.539 -16.368 -14.626 1.00 91.38 633 SER A O 1
ATOM 4898 N N . CYS A 1 634 ? 9.421 -16.587 -13.891 1.00 91.06 634 CYS A N 1
ATOM 4899 C CA . CYS A 1 634 ? 8.898 -15.478 -14.682 1.00 91.06 634 CYS A CA 1
ATOM 4900 C C . CYS A 1 634 ? 9.530 -14.145 -14.254 1.00 91.06 634 CYS A C 1
ATOM 4902 O O . CYS A 1 634 ? 9.963 -13.384 -15.104 1.00 91.06 634 CYS A O 1
ATOM 4904 N N . GLY A 1 635 ? 9.697 -13.883 -12.954 1.00 88.12 635 GLY A N 1
ATOM 4905 C CA . GLY A 1 635 ? 10.343 -12.663 -12.453 1.00 88.12 635 GLY A CA 1
ATOM 4906 C C . GLY A 1 635 ? 11.843 -12.578 -12.750 1.00 88.12 635 GLY A C 1
ATOM 4907 O O . GLY A 1 635 ? 12.373 -11.482 -12.908 1.00 88.12 635 GLY A O 1
ATOM 4908 N N . ALA A 1 636 ? 12.533 -13.719 -12.864 1.00 87.25 636 ALA A N 1
ATOM 4909 C CA . ALA A 1 636 ? 13.888 -13.797 -13.419 1.00 87.25 636 ALA A CA 1
ATOM 4910 C C . ALA A 1 636 ? 13.893 -13.697 -14.959 1.00 87.25 636 ALA A C 1
ATOM 4912 O O . ALA A 1 636 ? 14.942 -13.824 -15.582 1.00 87.25 636 ALA A O 1
ATOM 4913 N N . GLY A 1 637 ? 12.719 -13.517 -15.568 1.00 86.31 637 GLY A N 1
ATOM 4914 C CA . GLY A 1 637 ? 12.449 -13.439 -16.996 1.00 86.31 637 GLY A CA 1
ATOM 4915 C C . GLY A 1 637 ? 12.932 -14.644 -17.783 1.00 86.31 637 GLY A C 1
ATOM 4916 O O . GLY A 1 637 ? 13.577 -14.477 -18.815 1.00 86.31 637 GLY A O 1
ATOM 4917 N N . ALA A 1 638 ? 12.656 -15.843 -17.267 1.00 90.94 638 ALA A N 1
ATOM 4918 C CA . ALA A 1 638 ? 12.812 -17.116 -17.961 1.00 90.94 638 ALA A CA 1
ATOM 4919 C C . ALA A 1 638 ? 11.593 -17.433 -18.844 1.00 90.94 638 ALA A C 1
ATOM 4921 O O . ALA A 1 638 ? 10.486 -16.972 -18.571 1.00 90.94 638 ALA A O 1
ATOM 4922 N N . CYS A 1 639 ? 11.777 -18.255 -19.883 1.00 93.44 639 CYS A N 1
ATOM 4923 C CA . CYS A 1 639 ? 10.662 -18.778 -20.676 1.00 93.44 639 CYS A CA 1
ATOM 4924 C C . CYS A 1 639 ? 10.099 -20.005 -19.956 1.00 93.44 639 CYS A C 1
ATOM 4926 O O . CYS A 1 639 ? 10.789 -21.022 -19.855 1.00 93.44 639 CYS A O 1
ATOM 4928 N N . VAL A 1 640 ? 8.884 -19.915 -19.413 1.00 95.81 640 VAL A N 1
ATOM 4929 C CA . VAL A 1 640 ? 8.350 -20.949 -18.517 1.00 95.81 640 VAL A CA 1
ATOM 4930 C C . VAL A 1 640 ? 7.364 -21.867 -19.234 1.00 95.81 640 VAL A C 1
ATOM 4932 O O . VAL A 1 640 ? 6.436 -21.414 -19.903 1.00 95.81 640 VAL A O 1
ATOM 4935 N N . VAL A 1 641 ? 7.553 -23.170 -19.025 1.00 95.56 641 VAL A N 1
ATOM 4936 C CA . VAL A 1 641 ? 6.617 -24.234 -19.393 1.00 95.56 641 VAL A CA 1
ATOM 4937 C C . VAL A 1 641 ? 6.106 -24.868 -18.097 1.00 95.56 641 VAL A C 1
ATOM 4939 O O . VAL A 1 641 ? 6.885 -25.413 -17.311 1.00 95.56 641 VAL A O 1
ATOM 4942 N N . ALA A 1 642 ? 4.810 -24.750 -17.827 1.00 92.69 642 ALA A N 1
ATOM 4943 C CA . ALA A 1 642 ? 4.192 -25.140 -16.566 1.00 92.69 642 ALA A CA 1
ATOM 4944 C C . ALA A 1 642 ? 3.185 -26.285 -16.726 1.00 92.69 642 ALA A C 1
ATOM 4946 O O . ALA A 1 642 ? 2.489 -26.395 -17.729 1.00 92.69 642 ALA A O 1
ATOM 4947 N N . GLU A 1 643 ? 3.085 -27.129 -15.706 1.00 89.19 643 GLU A N 1
ATOM 4948 C CA . GLU A 1 643 ? 2.017 -28.126 -15.610 1.00 89.19 643 GLU A CA 1
ATOM 4949 C C . GLU A 1 643 ? 0.659 -27.417 -15.487 1.00 89.19 643 GLU A C 1
ATOM 4951 O O . GLU A 1 643 ? 0.530 -26.441 -14.743 1.00 89.19 643 GLU A O 1
ATOM 4956 N N . ARG A 1 644 ? -0.357 -27.889 -16.214 1.00 87.31 644 ARG A N 1
ATOM 4957 C CA . ARG A 1 644 ? -1.719 -27.357 -16.139 1.00 87.31 644 ARG A CA 1
ATOM 4958 C C . ARG A 1 644 ? -2.382 -27.818 -14.841 1.00 87.31 644 ARG A C 1
ATOM 4960 O O . ARG A 1 644 ? -2.436 -29.009 -14.554 1.00 87.31 644 ARG A O 1
ATOM 4967 N N . TYR A 1 645 ? -2.938 -26.873 -14.091 1.00 81.75 645 TYR A N 1
ATOM 4968 C CA . TYR A 1 645 ? -3.757 -27.127 -12.904 1.00 81.75 645 TYR A CA 1
ATOM 4969 C C . TYR A 1 645 ? -4.923 -26.126 -12.847 1.00 81.75 645 TYR A C 1
ATOM 4971 O O . TYR A 1 645 ? -4.821 -25.049 -13.448 1.00 81.75 645 TYR A O 1
ATOM 4979 N N . PRO A 1 646 ? -6.037 -26.445 -12.157 1.00 78.19 646 PRO A N 1
ATOM 4980 C CA . PRO A 1 646 ? -7.150 -25.506 -12.012 1.00 78.19 646 PRO A CA 1
ATOM 4981 C C . PRO A 1 646 ? -6.670 -24.208 -11.348 1.00 78.19 646 PRO A C 1
ATOM 4983 O O . PRO A 1 646 ? -6.043 -24.273 -10.297 1.00 78.19 646 PRO A O 1
ATOM 4986 N N . GLY A 1 647 ? -6.924 -23.046 -11.956 1.00 79.56 647 GLY A N 1
ATOM 4987 C CA . GLY A 1 647 ? -6.518 -21.735 -11.426 1.00 79.56 647 GLY A CA 1
ATOM 4988 C C . GLY A 1 647 ? -5.230 -21.139 -12.011 1.00 79.56 647 GLY A C 1
ATOM 4989 O O . GLY A 1 647 ? -4.980 -19.955 -11.813 1.00 79.56 647 GLY A O 1
ATOM 4990 N N . ILE A 1 648 ? -4.429 -21.884 -12.789 1.00 84.19 648 ILE A N 1
ATOM 4991 C CA . ILE A 1 648 ? -3.210 -21.319 -13.412 1.00 84.19 648 ILE A CA 1
ATOM 4992 C C . ILE A 1 648 ? -3.510 -20.124 -14.335 1.00 84.19 648 ILE A C 1
ATOM 4994 O O . ILE A 1 648 ? -2.703 -19.200 -14.429 1.00 84.19 648 ILE A O 1
ATOM 4998 N N . ASP A 1 649 ? -4.681 -20.130 -14.978 1.00 86.00 649 ASP A N 1
ATOM 4999 C CA . ASP A 1 649 ? -5.182 -19.047 -15.831 1.00 86.00 649 ASP A CA 1
ATOM 5000 C C . ASP A 1 649 ? -5.386 -17.726 -15.082 1.00 86.00 649 ASP A C 1
ATOM 5002 O O . ASP A 1 649 ? -5.258 -16.658 -15.673 1.00 86.00 649 ASP A O 1
ATOM 5006 N N . GLU A 1 650 ? -5.645 -17.790 -13.777 1.00 83.50 650 GLU A N 1
ATOM 5007 C CA . GLU A 1 650 ? -5.795 -16.612 -12.920 1.00 83.50 650 GLU A CA 1
ATOM 5008 C C . GLU A 1 650 ? -4.440 -16.053 -12.470 1.00 83.50 650 GLU A C 1
ATOM 5010 O O . GLU A 1 650 ? -4.350 -14.904 -12.045 1.00 83.50 650 GLU A O 1
ATOM 5015 N N . HIS A 1 651 ? -3.379 -16.863 -12.538 1.00 84.81 651 HIS A N 1
ATOM 5016 C CA . HIS A 1 651 ? -2.039 -16.479 -12.091 1.00 84.81 651 HIS A CA 1
ATOM 5017 C C . HIS A 1 651 ? -1.174 -15.920 -13.214 1.00 84.81 651 HIS A C 1
ATOM 5019 O O . HIS A 1 651 ? -0.373 -15.028 -12.961 1.00 84.81 651 HIS A O 1
ATOM 5025 N N . TYR A 1 652 ? -1.289 -16.469 -14.425 1.00 89.06 652 TYR A N 1
ATOM 5026 C CA . TYR A 1 652 ? -0.564 -15.995 -15.601 1.00 89.06 652 TYR A CA 1
ATOM 5027 C C . TYR A 1 652 ? -1.400 -16.178 -16.864 1.00 89.06 652 TYR A C 1
ATOM 5029 O O . TYR A 1 652 ? -1.982 -17.252 -17.054 1.00 89.06 652 TYR A O 1
ATOM 5037 N N . PRO A 1 653 ? -1.383 -15.197 -17.780 1.00 89.56 653 PRO A N 1
ATOM 5038 C CA . PRO A 1 653 ? -2.050 -15.334 -19.062 1.00 89.56 653 PRO A CA 1
ATOM 5039 C C . PRO A 1 653 ? -1.305 -16.338 -19.967 1.00 89.56 653 PRO A C 1
ATOM 5041 O O . PRO A 1 653 ? -0.123 -16.637 -19.758 1.00 89.56 653 PRO A O 1
ATOM 5044 N N . ALA A 1 654 ? -1.998 -16.906 -20.957 1.00 88.31 654 ALA A N 1
ATOM 5045 C CA . ALA A 1 654 ? -1.490 -18.028 -21.758 1.00 88.31 654 ALA A CA 1
ATOM 5046 C C . ALA A 1 654 ? -0.272 -17.655 -22.624 1.00 88.31 654 ALA A C 1
ATOM 5048 O O . ALA A 1 654 ? 0.582 -18.494 -22.906 1.00 88.31 654 ALA A O 1
ATOM 5049 N N . GLU A 1 655 ? -0.164 -16.388 -23.013 1.00 89.88 655 GLU A N 1
ATOM 5050 C CA . GLU A 1 655 ? 0.966 -15.824 -23.748 1.00 89.88 655 GLU A CA 1
ATOM 5051 C C . GLU A 1 655 ? 2.236 -15.667 -22.898 1.00 89.88 655 GLU A C 1
ATOM 5053 O O . GLU A 1 655 ? 3.325 -15.551 -23.453 1.00 89.88 655 GLU A O 1
ATOM 5058 N N . ALA A 1 656 ? 2.127 -15.681 -21.565 1.00 91.50 656 ALA A N 1
ATOM 5059 C CA . ALA A 1 656 ? 3.268 -15.552 -20.658 1.00 91.50 656 ALA A CA 1
ATOM 5060 C C . ALA A 1 656 ? 3.871 -16.907 -20.260 1.00 91.50 656 ALA A C 1
ATOM 5062 O O . ALA A 1 656 ? 5.075 -17.010 -20.018 1.00 91.50 656 ALA A O 1
ATOM 5063 N N . VAL A 1 657 ? 3.040 -17.949 -20.167 1.00 94.94 657 VAL A N 1
ATOM 5064 C CA . VAL A 1 657 ? 3.435 -19.272 -19.668 1.00 94.94 657 VAL A CA 1
ATOM 5065 C C . VAL A 1 657 ? 2.772 -20.357 -20.510 1.00 94.94 657 VAL A C 1
ATOM 5067 O O . VAL A 1 657 ? 1.547 -20.476 -20.518 1.00 94.94 657 VAL A O 1
ATOM 5070 N N . ALA A 1 658 ? 3.578 -21.195 -21.168 1.00 95.62 658 ALA A N 1
ATOM 5071 C CA . ALA A 1 658 ? 3.064 -22.359 -21.889 1.00 95.62 658 ALA A CA 1
ATOM 5072 C C . ALA A 1 658 ? 2.661 -23.456 -20.902 1.00 95.62 658 ALA A C 1
ATOM 5074 O O . ALA A 1 658 ? 3.286 -23.609 -19.851 1.00 95.62 658 ALA A O 1
ATOM 5075 N N . ARG A 1 659 ? 1.623 -24.228 -21.234 1.00 93.19 659 ARG A N 1
ATOM 5076 C CA . ARG A 1 659 ? 0.992 -25.167 -20.301 1.00 93.19 659 ARG A CA 1
ATOM 5077 C C . ARG A 1 659 ? 0.876 -26.551 -20.916 1.00 93.19 659 ARG A C 1
ATOM 5079 O O . ARG A 1 659 ? 0.539 -26.640 -22.087 1.00 93.19 659 ARG A O 1
ATOM 5086 N N . PHE A 1 660 ? 1.116 -27.594 -20.127 1.00 92.94 660 PHE A N 1
ATOM 5087 C CA . PHE A 1 660 ? 0.978 -28.989 -20.558 1.00 92.94 660 PHE A CA 1
ATOM 5088 C C . PHE A 1 660 ? 0.142 -29.803 -19.565 1.00 92.94 660 PHE A C 1
ATOM 5090 O O . PHE A 1 660 ? 0.210 -29.573 -18.357 1.00 92.94 660 PHE A O 1
ATOM 5097 N N . ALA A 1 661 ? -0.628 -30.763 -20.063 1.00 89.75 661 ALA A N 1
ATOM 5098 C CA . ALA A 1 661 ? -1.431 -31.700 -19.286 1.00 89.75 661 ALA A CA 1
ATOM 5099 C C . ALA A 1 661 ? -0.719 -33.043 -19.066 1.00 89.75 661 ALA A C 1
ATOM 5101 O O . ALA A 1 661 ? -0.958 -33.704 -18.055 1.00 89.75 661 ALA A O 1
ATOM 5102 N N . ASP A 1 662 ? 0.177 -33.438 -19.975 1.00 90.31 662 ASP A N 1
ATOM 5103 C CA . ASP A 1 662 ? 0.920 -34.695 -19.887 1.00 90.31 662 ASP A CA 1
ATOM 5104 C C . ASP A 1 662 ? 2.371 -34.590 -20.398 1.00 90.31 662 ASP A C 1
ATOM 5106 O O . ASP A 1 662 ? 2.849 -33.535 -20.822 1.00 90.31 662 ASP A O 1
ATOM 5110 N N . ILE A 1 663 ? 3.111 -35.698 -20.288 1.00 92.12 663 ILE A N 1
ATOM 5111 C CA . ILE A 1 663 ? 4.536 -35.778 -20.644 1.00 92.12 663 ILE A CA 1
ATOM 5112 C C . ILE A 1 663 ? 4.760 -35.568 -22.148 1.00 92.12 663 ILE A C 1
ATOM 5114 O O . ILE A 1 663 ? 5.761 -34.952 -22.524 1.00 92.12 663 ILE A O 1
ATOM 5118 N N . GLN A 1 664 ? 3.866 -36.081 -22.995 1.00 94.25 664 GLN A N 1
ATOM 5119 C CA . GLN A 1 664 ? 4.014 -36.000 -24.444 1.00 94.25 664 GLN A CA 1
ATOM 5120 C C . GLN A 1 664 ? 3.787 -34.561 -24.909 1.00 94.25 664 GLN A C 1
ATOM 5122 O O . GLN A 1 664 ? 4.653 -33.992 -25.570 1.00 94.25 664 GLN A O 1
ATOM 5127 N N . GLU A 1 665 ? 2.702 -33.935 -24.449 1.00 95.56 665 GLU A N 1
ATOM 5128 C CA . GLU A 1 665 ? 2.417 -32.525 -24.715 1.00 95.56 665 GLU A CA 1
ATOM 5129 C C . GLU A 1 665 ? 3.551 -31.621 -24.205 1.00 95.56 665 GLU A C 1
ATOM 5131 O O . GLU A 1 665 ? 3.992 -30.714 -24.911 1.00 95.56 665 GLU A O 1
ATOM 5136 N N . CYS A 1 666 ? 4.099 -31.905 -23.016 1.00 95.50 666 CYS A N 1
ATOM 5137 C CA . CYS A 1 666 ? 5.266 -31.191 -22.498 1.00 95.50 666 CYS A CA 1
ATOM 5138 C C . CYS A 1 666 ? 6.469 -31.302 -23.447 1.00 95.50 666 CYS A C 1
ATOM 5140 O O . CYS A 1 666 ? 7.098 -30.292 -23.771 1.00 95.50 666 CYS A O 1
ATOM 5142 N N . SER A 1 667 ? 6.781 -32.515 -23.922 1.00 96.38 667 SER A N 1
ATOM 5143 C CA . SER A 1 667 ? 7.886 -32.740 -24.859 1.00 96.38 667 SER A CA 1
ATOM 5144 C C . SER A 1 667 ? 7.681 -32.017 -26.190 1.00 96.38 667 SER A C 1
ATOM 5146 O O . SER A 1 667 ? 8.664 -31.542 -26.763 1.00 96.38 667 SER A O 1
ATOM 5148 N N . ASP A 1 668 ? 6.452 -31.950 -26.696 1.00 97.25 668 ASP A N 1
ATOM 5149 C CA . ASP A 1 668 ? 6.143 -31.317 -27.980 1.00 97.25 668 ASP A CA 1
ATOM 5150 C C . ASP A 1 668 ? 6.178 -29.788 -27.873 1.00 97.25 668 ASP A C 1
ATOM 5152 O O . ASP A 1 668 ? 6.750 -29.119 -28.738 1.00 97.25 668 ASP A O 1
ATOM 5156 N N . ILE A 1 669 ? 5.684 -29.229 -26.762 1.00 97.25 669 ILE A N 1
ATOM 5157 C CA . ILE A 1 669 ? 5.820 -27.803 -26.441 1.00 97.25 669 ILE A CA 1
ATOM 5158 C C . ILE A 1 669 ? 7.295 -27.417 -26.313 1.00 97.25 669 ILE A C 1
ATOM 5160 O O . ILE A 1 669 ? 7.709 -26.411 -26.888 1.00 97.25 669 ILE A O 1
ATOM 5164 N N . VAL A 1 670 ? 8.100 -28.209 -25.595 1.00 97.00 670 VAL A N 1
ATOM 5165 C CA . VAL A 1 670 ? 9.546 -27.970 -25.463 1.00 97.00 670 VAL A CA 1
ATOM 5166 C C . VAL A 1 670 ? 10.214 -27.974 -26.839 1.00 97.00 670 VAL A C 1
ATOM 5168 O O . VAL A 1 670 ? 10.900 -27.012 -27.176 1.00 97.00 670 VAL A O 1
ATOM 5171 N N . ALA A 1 671 ? 9.967 -28.992 -27.670 1.00 97.25 671 ALA A N 1
ATOM 5172 C CA . ALA A 1 671 ? 10.539 -29.066 -29.015 1.00 97.25 671 ALA A CA 1
ATOM 5173 C C . ALA A 1 671 ? 10.144 -27.861 -29.889 1.00 97.25 671 ALA A C 1
ATOM 5175 O O . ALA A 1 671 ? 11.006 -27.261 -30.531 1.00 97.25 671 ALA A O 1
ATOM 5176 N N . SER A 1 672 ? 8.862 -27.481 -29.876 1.00 97.31 672 SER A N 1
ATOM 5177 C CA . SER A 1 672 ? 8.346 -26.328 -30.624 1.00 97.31 672 SER A CA 1
ATOM 5178 C C . SER A 1 672 ? 8.973 -25.015 -30.158 1.00 97.31 672 SER A C 1
ATOM 5180 O O . SER A 1 672 ? 9.388 -24.204 -30.983 1.00 97.31 672 SER A O 1
ATOM 5182 N N . LEU A 1 673 ? 9.078 -24.801 -28.845 1.00 95.81 673 LEU A N 1
ATOM 5183 C CA . LEU A 1 673 ? 9.629 -23.562 -28.314 1.00 95.81 673 LEU A CA 1
ATOM 5184 C C . LEU A 1 673 ? 11.135 -23.464 -28.521 1.00 95.81 673 LEU A C 1
ATOM 5186 O O . LEU A 1 673 ? 11.608 -22.354 -28.715 1.00 95.81 673 LEU A O 1
ATOM 5190 N N . LEU A 1 674 ? 11.900 -24.562 -28.512 1.00 94.56 674 LEU A N 1
ATOM 5191 C CA . LEU A 1 674 ? 13.353 -24.523 -28.740 1.00 94.56 674 LEU A CA 1
ATOM 5192 C C . LEU A 1 674 ? 13.722 -24.091 -30.170 1.00 94.56 674 LEU A C 1
ATOM 5194 O O . LEU A 1 674 ? 14.763 -23.459 -30.357 1.00 94.56 674 LEU A O 1
ATOM 5198 N N . VAL A 1 675 ? 12.872 -24.346 -31.167 1.00 95.50 675 VAL A N 1
ATOM 5199 C CA . VAL A 1 675 ? 13.117 -23.908 -32.556 1.00 95.50 675 VAL A CA 1
ATOM 5200 C C . VAL A 1 675 ? 12.602 -22.496 -32.861 1.00 95.50 675 VAL A C 1
ATOM 5202 O O . VAL A 1 675 ? 12.917 -21.959 -33.917 1.00 95.50 675 VAL A O 1
ATOM 5205 N N . ASP A 1 676 ? 11.869 -21.868 -31.934 1.00 94.31 676 ASP A N 1
ATOM 5206 C CA . ASP A 1 676 ? 11.259 -20.544 -32.119 1.00 94.31 676 ASP A CA 1
ATOM 5207 C C . ASP A 1 676 ? 11.777 -19.513 -31.088 1.00 94.31 676 ASP A C 1
ATOM 5209 O O . ASP A 1 676 ? 11.163 -19.295 -30.035 1.00 94.31 676 ASP A O 1
ATOM 5213 N N . PRO A 1 677 ? 12.935 -18.871 -31.345 1.00 90.06 677 PRO A N 1
ATOM 5214 C CA . PRO A 1 677 ? 13.509 -17.880 -30.433 1.00 90.06 677 PRO A CA 1
ATOM 5215 C C . PRO A 1 677 ? 12.634 -16.631 -30.271 1.00 90.06 677 PRO A C 1
ATOM 5217 O O . PRO A 1 677 ? 12.595 -16.055 -29.182 1.00 90.06 677 PRO A O 1
ATOM 5220 N N . ALA A 1 678 ? 11.894 -16.228 -31.308 1.00 86.69 678 ALA A N 1
ATOM 5221 C CA . ALA A 1 678 ? 11.031 -15.051 -31.258 1.00 86.69 678 ALA A CA 1
ATOM 5222 C C . ALA A 1 678 ? 9.863 -15.266 -30.286 1.00 86.69 678 ALA A C 1
ATOM 5224 O O . ALA A 1 678 ? 9.587 -14.414 -29.434 1.00 86.69 678 ALA A O 1
ATOM 5225 N N . ARG A 1 679 ? 9.229 -16.443 -30.341 1.00 90.38 679 ARG A N 1
ATOM 5226 C CA . ARG A 1 679 ? 8.173 -16.817 -29.397 1.00 90.38 679 ARG A CA 1
ATOM 5227 C C . ARG A 1 679 ? 8.697 -16.941 -27.971 1.00 90.38 679 ARG A C 1
ATOM 5229 O O . ARG A 1 679 ? 8.048 -16.424 -27.062 1.00 90.38 679 ARG A O 1
ATOM 5236 N N . ARG A 1 680 ? 9.887 -17.525 -27.757 1.00 91.44 680 ARG A N 1
ATOM 5237 C CA . ARG A 1 680 ? 10.522 -17.539 -26.422 1.00 91.44 680 ARG A CA 1
ATOM 5238 C C . ARG A 1 680 ? 10.733 -16.122 -25.894 1.00 91.44 680 ARG A C 1
ATOM 5240 O O . ARG A 1 680 ? 10.364 -15.840 -24.758 1.00 91.44 680 ARG A O 1
ATOM 5247 N N . ALA A 1 681 ? 11.290 -15.221 -26.701 1.00 85.50 681 ALA A N 1
ATOM 5248 C CA . ALA A 1 681 ? 11.539 -13.838 -26.296 1.00 85.50 681 ALA A CA 1
ATOM 5249 C C . ALA A 1 681 ? 10.242 -13.091 -25.934 1.00 85.50 681 ALA A C 1
ATOM 5251 O O . ALA A 1 681 ? 10.207 -12.359 -24.942 1.00 85.50 681 ALA A O 1
ATOM 5252 N N . SER A 1 682 ? 9.168 -13.311 -26.700 1.00 85.06 682 SER A N 1
ATOM 5253 C CA . SER A 1 682 ? 7.841 -12.755 -26.417 1.00 85.06 682 SER A CA 1
ATOM 5254 C C . SER A 1 682 ? 7.275 -13.268 -25.087 1.00 85.06 682 SER A C 1
ATOM 5256 O O . SER A 1 682 ? 6.918 -12.463 -24.225 1.00 85.06 682 SER A O 1
ATOM 5258 N N . MET A 1 683 ? 7.292 -14.588 -24.867 1.00 90.81 683 MET A N 1
ATOM 5259 C CA . MET A 1 683 ? 6.803 -15.201 -23.626 1.00 90.81 683 MET A CA 1
ATOM 5260 C C . MET A 1 683 ? 7.590 -14.741 -22.394 1.00 90.81 683 MET A C 1
ATOM 5262 O O . MET A 1 683 ? 7.004 -14.437 -21.358 1.00 90.81 683 MET A O 1
ATOM 5266 N N . ARG A 1 684 ? 8.923 -14.646 -22.506 1.00 88.75 684 ARG A N 1
ATOM 5267 C CA . ARG A 1 684 ? 9.800 -14.149 -21.431 1.00 88.75 684 ARG A CA 1
ATOM 5268 C C . ARG A 1 684 ? 9.417 -12.745 -20.997 1.00 88.75 684 ARG A C 1
ATOM 5270 O O . ARG A 1 684 ? 9.294 -12.498 -19.801 1.00 88.75 684 ARG A O 1
ATOM 5277 N N . ALA A 1 685 ? 9.220 -11.850 -21.964 1.00 81.25 685 ALA A N 1
ATOM 5278 C CA . ALA A 1 685 ? 8.829 -10.474 -21.692 1.00 81.25 685 ALA A CA 1
ATOM 5279 C C . ALA A 1 685 ? 7.450 -10.414 -21.023 1.00 81.25 685 ALA A C 1
ATOM 5281 O O . ALA A 1 685 ? 7.315 -9.802 -19.967 1.00 81.25 685 ALA A O 1
ATOM 5282 N N . ALA A 1 686 ? 6.460 -11.124 -21.574 1.00 85.31 686 ALA A N 1
ATOM 5283 C CA . ALA A 1 686 ? 5.114 -11.176 -21.008 1.00 85.31 686 ALA A CA 1
ATOM 5284 C C . ALA A 1 686 ? 5.108 -11.723 -19.567 1.00 85.31 686 ALA A C 1
ATOM 5286 O O . ALA A 1 686 ? 4.475 -11.142 -18.685 1.00 85.31 686 ALA A O 1
ATOM 5287 N N . GLY A 1 687 ? 5.852 -12.802 -19.299 1.00 88.88 687 GLY A N 1
ATOM 5288 C CA . GLY A 1 687 ? 5.982 -13.384 -17.961 1.00 88.88 687 GLY A CA 1
ATOM 5289 C C . GLY A 1 687 ? 6.703 -12.474 -16.968 1.00 88.88 687 GLY A C 1
ATOM 5290 O O . GLY A 1 687 ? 6.246 -12.321 -15.831 1.00 88.88 687 GLY A O 1
ATOM 5291 N N . GLU A 1 688 ? 7.805 -11.846 -17.375 1.00 86.31 688 GLU A N 1
ATOM 5292 C CA . GLU A 1 688 ? 8.565 -10.931 -16.519 1.00 86.31 688 GLU A CA 1
ATOM 5293 C C . GLU A 1 688 ? 7.747 -9.692 -16.155 1.00 86.31 688 GLU A C 1
ATOM 5295 O O . GLU A 1 688 ? 7.598 -9.383 -14.969 1.00 86.31 688 GLU A O 1
ATOM 5300 N N . ASP A 1 689 ? 7.148 -9.038 -17.150 1.00 81.12 689 ASP A N 1
ATOM 5301 C CA . ASP A 1 689 ? 6.349 -7.832 -16.946 1.00 81.12 689 ASP A CA 1
ATOM 5302 C C . ASP A 1 689 ? 5.110 -8.130 -16.090 1.00 81.12 689 ASP A C 1
ATOM 5304 O O . ASP A 1 689 ? 4.820 -7.391 -15.146 1.00 81.12 689 ASP A O 1
ATOM 5308 N N . HIS A 1 690 ? 4.418 -9.250 -16.338 1.00 86.06 690 HIS A N 1
ATOM 5309 C CA . HIS A 1 690 ? 3.294 -9.671 -15.500 1.00 86.06 690 HIS A CA 1
ATOM 5310 C C . HIS A 1 690 ? 3.723 -9.862 -14.038 1.00 86.06 690 HIS A C 1
ATOM 5312 O O . HIS A 1 690 ? 3.057 -9.366 -13.128 1.00 86.06 690 HIS A O 1
ATOM 5318 N N . THR A 1 691 ? 4.860 -10.524 -13.799 1.00 87.44 691 THR A N 1
ATOM 5319 C CA . THR A 1 691 ? 5.352 -10.814 -12.442 1.00 87.44 691 THR A CA 1
ATOM 5320 C C . THR A 1 691 ? 5.635 -9.542 -11.654 1.00 87.44 691 THR A C 1
ATOM 5322 O O . THR A 1 691 ? 5.150 -9.395 -10.534 1.00 87.44 691 THR A O 1
ATOM 5325 N N . TRP A 1 692 ? 6.392 -8.604 -12.222 1.00 82.75 692 TRP A N 1
ATOM 5326 C CA . TRP A 1 692 ? 6.777 -7.379 -11.512 1.00 82.75 692 TRP A CA 1
ATOM 5327 C C . TRP A 1 692 ? 5.623 -6.383 -11.343 1.00 82.75 692 TRP A C 1
ATOM 5329 O O . TRP A 1 692 ? 5.690 -5.512 -10.480 1.00 82.75 692 TRP A O 1
ATOM 5339 N N . ARG A 1 693 ? 4.537 -6.545 -12.106 1.00 79.31 693 ARG A N 1
ATOM 5340 C CA . ARG A 1 693 ? 3.301 -5.764 -11.956 1.00 79.31 693 ARG A CA 1
ATOM 5341 C C . ARG A 1 693 ? 2.362 -6.256 -10.860 1.00 79.31 693 ARG A C 1
ATOM 5343 O O . ARG A 1 693 ? 1.552 -5.471 -10.369 1.00 79.31 693 ARG A O 1
ATOM 5350 N N . THR A 1 694 ? 2.387 -7.552 -10.557 1.00 81.06 694 THR A N 1
ATOM 5351 C CA . THR A 1 694 ? 1.299 -8.197 -9.795 1.00 81.06 694 THR A CA 1
ATOM 5352 C C . THR A 1 694 ? 1.785 -9.093 -8.658 1.00 81.06 694 THR A C 1
ATOM 5354 O O . THR A 1 694 ? 1.079 -9.268 -7.667 1.00 81.06 694 THR A O 1
ATOM 5357 N N . HIS A 1 695 ? 3.004 -9.622 -8.742 1.00 85.38 695 HIS A N 1
ATOM 5358 C CA . HIS A 1 695 ? 3.530 -10.645 -7.839 1.00 85.38 695 HIS A CA 1
ATOM 5359 C C . HIS A 1 695 ? 4.766 -10.150 -7.072 1.00 85.38 695 HIS A C 1
ATOM 5361 O O . HIS A 1 695 ? 5.752 -10.875 -6.920 1.00 85.38 695 HIS A O 1
ATOM 5367 N N . THR A 1 696 ? 4.729 -8.921 -6.548 1.00 85.81 696 THR A N 1
ATOM 5368 C CA . THR A 1 696 ? 5.787 -8.399 -5.665 1.00 85.81 696 THR A CA 1
ATOM 5369 C C . THR A 1 696 ? 5.451 -8.607 -4.189 1.00 85.81 696 THR A C 1
ATOM 5371 O O . THR A 1 696 ? 4.286 -8.716 -3.812 1.00 85.81 696 THR A O 1
ATOM 5374 N N . TRP A 1 697 ? 6.461 -8.637 -3.314 1.00 86.69 697 TRP A N 1
ATOM 5375 C CA . TRP A 1 697 ? 6.238 -8.739 -1.864 1.00 86.69 697 TRP A CA 1
ATOM 5376 C C . TRP A 1 697 ? 5.579 -7.494 -1.273 1.00 86.69 697 TRP A C 1
ATOM 5378 O O . TRP A 1 697 ? 4.870 -7.597 -0.276 1.00 86.69 697 TRP A O 1
ATOM 5388 N N . ALA A 1 698 ? 5.788 -6.338 -1.897 1.00 83.44 698 ALA A N 1
ATOM 5389 C CA . ALA A 1 698 ? 5.061 -5.119 -1.579 1.00 83.44 698 ALA A CA 1
ATOM 5390 C C . ALA A 1 698 ? 3.552 -5.283 -1.834 1.00 83.44 698 ALA A C 1
ATOM 5392 O O . ALA A 1 698 ? 2.761 -4.981 -0.948 1.00 83.44 698 ALA A O 1
ATOM 5393 N N . ASP A 1 699 ? 3.151 -5.874 -2.966 1.00 83.50 699 ASP A N 1
ATOM 5394 C CA . ASP A 1 699 ? 1.736 -6.187 -3.226 1.00 83.50 699 ASP A CA 1
A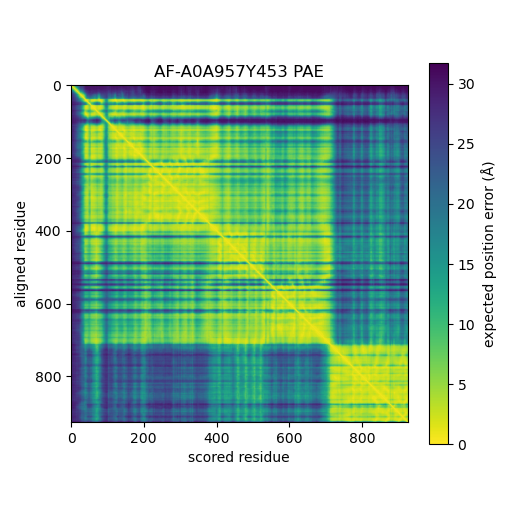TOM 5395 C C . ASP A 1 699 ? 1.167 -7.159 -2.190 1.00 83.50 699 ASP A C 1
ATOM 5397 O O . ASP A 1 699 ? 0.080 -6.943 -1.659 1.00 83.50 699 ASP A O 1
ATOM 5401 N N . ARG A 1 700 ? 1.935 -8.202 -1.840 1.00 88.31 700 ARG A N 1
ATOM 5402 C CA . ARG A 1 700 ? 1.508 -9.174 -0.822 1.00 88.31 700 ARG A CA 1
ATOM 5403 C C . ARG A 1 700 ? 1.320 -8.521 0.551 1.00 88.31 700 ARG A C 1
ATOM 5405 O O . ARG A 1 700 ? 0.420 -8.910 1.288 1.00 88.31 700 ARG A O 1
ATOM 5412 N N . VAL A 1 701 ? 2.164 -7.547 0.906 1.00 89.31 701 VAL A N 1
ATOM 5413 C CA . VAL A 1 701 ? 1.991 -6.746 2.126 1.00 89.31 701 VAL A CA 1
ATOM 5414 C C . VAL A 1 701 ? 0.745 -5.889 2.046 1.00 89.31 701 VAL A C 1
ATOM 5416 O O . VAL A 1 701 ? -0.028 -5.925 2.993 1.00 89.31 701 VAL A O 1
ATOM 5419 N N . ALA A 1 702 ? 0.503 -5.182 0.945 1.00 84.19 702 ALA A N 1
ATOM 5420 C CA . ALA A 1 702 ? -0.712 -4.389 0.796 1.00 84.19 702 ALA A CA 1
ATOM 5421 C C . ALA A 1 702 ? -1.986 -5.243 0.976 1.00 84.19 702 ALA A C 1
ATOM 5423 O O . ALA A 1 702 ? -2.860 -4.873 1.759 1.00 84.19 702 ALA A O 1
ATOM 5424 N N . GLU A 1 703 ? -2.054 -6.419 0.340 1.00 87.19 703 GLU A N 1
ATOM 5425 C CA . GLU A 1 703 ? -3.170 -7.369 0.493 1.00 87.19 703 GLU A CA 1
ATOM 5426 C C . GLU A 1 703 ? -3.306 -7.882 1.935 1.00 87.19 703 GLU A C 1
ATOM 5428 O O . GLU A 1 703 ? -4.406 -7.919 2.491 1.00 87.19 703 GLU A O 1
ATOM 5433 N N . LEU A 1 704 ? -2.186 -8.241 2.574 1.00 90.44 704 LEU A N 1
ATOM 5434 C CA . LEU A 1 704 ? -2.192 -8.697 3.961 1.00 90.44 704 LEU A CA 1
ATOM 5435 C C . LEU A 1 704 ? -2.669 -7.598 4.916 1.00 90.44 704 LEU A C 1
ATOM 5437 O O . LEU A 1 704 ? -3.472 -7.870 5.803 1.00 90.44 704 LEU A O 1
ATOM 5441 N N . LEU A 1 705 ? -2.174 -6.372 4.757 1.00 86.69 705 LEU A N 1
ATOM 5442 C CA . LEU A 1 705 ? -2.527 -5.247 5.619 1.00 86.69 705 LEU A CA 1
ATOM 5443 C C . LEU A 1 705 ? -4.002 -4.873 5.482 1.00 86.69 705 LEU A C 1
ATOM 5445 O O . LEU A 1 705 ? -4.642 -4.608 6.496 1.00 86.69 705 LEU A O 1
ATOM 5449 N N . ALA A 1 706 ? -4.556 -4.928 4.267 1.00 83.19 706 ALA A N 1
ATOM 5450 C CA . ALA A 1 706 ? -5.989 -4.754 4.055 1.00 83.19 706 ALA A CA 1
ATOM 5451 C C . ALA A 1 706 ? -6.795 -5.791 4.858 1.00 83.19 706 ALA A C 1
ATOM 5453 O O . ALA A 1 706 ? -7.690 -5.424 5.617 1.00 83.19 706 ALA A O 1
ATOM 5454 N N . ALA A 1 707 ? -6.417 -7.071 4.786 1.00 84.56 707 ALA A N 1
ATOM 5455 C CA . ALA A 1 707 ? -7.081 -8.126 5.552 1.00 84.56 707 ALA A CA 1
ATOM 5456 C C . ALA A 1 707 ? -6.919 -7.965 7.075 1.00 84.56 707 ALA A C 1
ATOM 5458 O O . ALA A 1 707 ? -7.860 -8.209 7.825 1.00 84.56 707 ALA A O 1
ATOM 5459 N N . VAL A 1 708 ? -5.742 -7.540 7.548 1.00 84.81 708 VAL A N 1
ATOM 5460 C CA . VAL A 1 708 ? -5.490 -7.300 8.980 1.00 84.81 708 VAL A CA 1
ATOM 5461 C C . VAL A 1 708 ? -6.316 -6.125 9.501 1.00 84.81 708 VAL A C 1
ATOM 5463 O O . VAL A 1 708 ? -6.800 -6.191 10.627 1.00 84.81 708 VAL A O 1
ATOM 5466 N N . SER A 1 709 ? -6.519 -5.084 8.689 1.00 76.88 709 SER A N 1
ATOM 5467 C CA . SER A 1 709 ? -7.295 -3.900 9.080 1.00 76.88 709 SER A CA 1
ATOM 5468 C C . SER A 1 709 ? -8.778 -4.194 9.345 1.00 76.88 709 SER A C 1
ATOM 5470 O O . SER A 1 709 ? -9.427 -3.475 10.101 1.00 76.88 709 SER A O 1
ATOM 5472 N N . GLU A 1 710 ? -9.302 -5.289 8.788 1.00 75.56 710 GLU A N 1
ATOM 5473 C CA . GLU A 1 710 ? -10.667 -5.765 9.043 1.00 75.56 710 GLU A CA 1
ATOM 5474 C C . GLU A 1 710 ? -10.790 -6.604 10.329 1.00 75.56 710 GLU A C 1
ATOM 5476 O O . GLU A 1 710 ? -11.900 -6.904 10.773 1.00 75.56 710 GLU A O 1
ATOM 5481 N N . LEU A 1 711 ? -9.673 -6.980 10.967 1.00 76.38 711 LEU A N 1
ATOM 5482 C CA . LEU A 1 711 ? -9.701 -7.710 12.236 1.00 76.38 711 LEU A CA 1
ATOM 5483 C C . LEU A 1 711 ? -10.082 -6.778 13.403 1.00 76.38 711 LEU A C 1
ATOM 5485 O O . LEU A 1 711 ? -9.841 -5.578 13.358 1.00 76.38 711 LEU A O 1
ATOM 5489 N N . PRO A 1 712 ? -10.641 -7.278 14.514 1.00 69.00 712 PRO A N 1
ATOM 5490 C CA . PRO A 1 712 ? -10.855 -6.460 15.709 1.00 69.00 712 PRO A CA 1
ATOM 5491 C C . PRO A 1 712 ? -9.532 -5.935 16.277 1.00 69.00 712 PRO A C 1
ATOM 5493 O O . PRO A 1 712 ? -8.523 -6.643 16.272 1.00 69.00 712 PRO A O 1
ATOM 5496 N N . SER A 1 713 ? -9.499 -4.704 16.798 1.00 66.81 713 SER A N 1
ATOM 5497 C CA . SER A 1 713 ? -8.258 -4.162 17.372 1.00 66.81 713 SER A CA 1
ATOM 5498 C C . SER A 1 713 ? -7.847 -4.768 18.702 1.00 66.81 713 SER A C 1
ATOM 5500 O O . SER A 1 713 ? -8.712 -5.262 19.421 1.00 66.81 713 SER A O 1
ATOM 5502 N N . PRO A 1 714 ? -6.547 -4.779 19.076 1.00 66.25 714 PRO A N 1
ATOM 5503 C CA . PRO A 1 714 ? -6.145 -5.222 20.406 1.00 66.25 714 PRO A CA 1
ATOM 5504 C C . PRO A 1 714 ? -6.866 -4.408 21.489 1.00 66.25 714 PRO A C 1
ATOM 5506 O O . PRO A 1 714 ? -7.291 -4.956 22.507 1.00 66.25 714 PRO A O 1
ATOM 5509 N N . ALA A 1 715 ? -7.057 -3.105 21.245 1.00 66.75 715 ALA A N 1
ATOM 5510 C CA . ALA A 1 715 ? -7.851 -2.230 22.098 1.00 66.75 715 ALA A CA 1
ATOM 5511 C C . ALA A 1 715 ? -9.325 -2.664 22.126 1.00 66.75 715 ALA A C 1
ATOM 5513 O O . ALA A 1 715 ? -9.855 -2.905 23.209 1.00 66.75 715 ALA A O 1
ATOM 5514 N N . ALA A 1 716 ? -9.952 -2.865 20.965 1.00 70.00 716 ALA A N 1
ATOM 5515 C CA . ALA A 1 716 ? -11.329 -3.342 20.848 1.00 70.00 716 ALA A CA 1
ATOM 5516 C C . ALA A 1 716 ? -11.537 -4.694 21.549 1.00 70.00 716 ALA A C 1
ATOM 5518 O O . ALA A 1 716 ? -12.449 -4.851 22.355 1.00 70.00 716 ALA A O 1
ATOM 5519 N N . THR A 1 717 ? -10.644 -5.653 21.316 1.00 71.06 717 THR A N 1
ATOM 5520 C CA . THR A 1 717 ? -10.638 -6.985 21.932 1.00 71.06 717 THR A CA 1
ATOM 5521 C C . THR A 1 717 ? -10.506 -6.878 23.447 1.00 71.06 717 THR A C 1
ATOM 5523 O O . THR A 1 717 ? -11.283 -7.483 24.183 1.00 71.06 717 THR A O 1
ATOM 5526 N N . SER A 1 718 ? -9.575 -6.058 23.940 1.00 71.56 718 SER A N 1
ATOM 5527 C CA . SER A 1 718 ? -9.411 -5.790 25.373 1.00 71.56 718 SER A CA 1
ATOM 5528 C C . SER A 1 718 ? -10.666 -5.165 25.988 1.00 71.56 718 SER A C 1
ATOM 5530 O O . SER A 1 718 ? -11.100 -5.584 27.062 1.00 71.56 718 SER A O 1
ATOM 5532 N N . LEU A 1 719 ? -11.297 -4.207 25.304 1.00 79.00 719 LEU A N 1
ATOM 5533 C CA . LEU A 1 719 ? -12.539 -3.580 25.755 1.00 79.00 719 LEU A CA 1
ATOM 5534 C C . LEU A 1 719 ? -13.712 -4.573 25.765 1.00 79.00 719 LEU A C 1
ATOM 5536 O O . LEU A 1 719 ? -14.463 -4.603 26.738 1.00 79.00 719 LEU A O 1
ATOM 5540 N N . LEU A 1 720 ? -13.827 -5.447 24.760 1.00 82.12 720 LEU A N 1
ATOM 5541 C CA . LEU A 1 720 ? -14.812 -6.535 24.736 1.00 82.12 720 LEU A CA 1
ATOM 5542 C C . LEU A 1 720 ? -14.594 -7.525 25.889 1.00 82.12 720 LEU A C 1
ATOM 5544 O O . LEU A 1 720 ? -15.553 -7.924 26.550 1.00 82.12 720 LEU A O 1
ATOM 5548 N N . VAL A 1 721 ? -13.341 -7.895 26.177 1.00 80.50 721 VAL A N 1
ATOM 5549 C CA . VAL A 1 721 ? -12.994 -8.748 27.325 1.00 80.50 721 VAL A CA 1
ATOM 5550 C C . VAL A 1 721 ? -13.368 -8.067 28.642 1.00 80.50 721 VAL A C 1
ATOM 5552 O O . VAL A 1 721 ? -13.974 -8.707 29.501 1.00 80.50 721 VAL A O 1
ATOM 5555 N N . ARG A 1 722 ? -13.055 -6.776 28.809 1.00 80.88 722 ARG A N 1
ATOM 5556 C CA . ARG A 1 722 ? -13.424 -6.001 30.006 1.00 80.88 722 ARG A CA 1
ATOM 5557 C C . ARG A 1 722 ? -14.936 -5.899 30.173 1.00 80.88 722 ARG A C 1
ATOM 5559 O O . ARG A 1 722 ? -15.427 -6.121 31.276 1.00 80.88 722 ARG A O 1
ATOM 5566 N N . SER A 1 723 ? -15.663 -5.630 29.089 1.00 84.50 723 SER A N 1
ATOM 5567 C CA . SER A 1 723 ? -17.128 -5.609 29.077 1.00 84.50 723 SER A CA 1
ATOM 5568 C C . SER A 1 723 ? -17.680 -6.964 29.535 1.00 84.50 723 SER A C 1
ATOM 5570 O O . SER A 1 723 ? -18.430 -7.038 30.509 1.00 84.50 723 SER A O 1
ATOM 5572 N N . ALA A 1 724 ? -17.204 -8.071 28.953 1.00 86.25 724 ALA A N 1
ATOM 5573 C CA . ALA A 1 724 ? -17.605 -9.418 29.362 1.00 86.25 724 ALA A CA 1
ATOM 5574 C C . ALA A 1 724 ? -17.270 -9.729 30.835 1.00 86.25 724 ALA A C 1
ATOM 5576 O O . ALA A 1 724 ? -18.080 -10.335 31.535 1.00 86.25 724 ALA A O 1
ATOM 5577 N N . GLN A 1 725 ? -16.108 -9.297 31.337 1.00 83.31 725 GLN A N 1
ATOM 5578 C CA . GLN A 1 725 ? -15.724 -9.446 32.748 1.00 83.31 725 GLN A CA 1
ATOM 5579 C C . GLN A 1 725 ? -16.628 -8.639 33.684 1.00 83.31 725 GLN A C 1
ATOM 5581 O O . GLN A 1 725 ? -17.011 -9.139 34.742 1.00 83.31 725 GLN A O 1
ATOM 5586 N N . GLN A 1 726 ? -16.993 -7.415 33.304 1.00 86.25 726 GLN A N 1
ATOM 5587 C CA . GLN A 1 726 ? -17.913 -6.580 34.070 1.00 86.25 726 GLN A CA 1
ATOM 5588 C C . GLN A 1 726 ? -19.289 -7.248 34.188 1.00 86.25 726 GLN A C 1
ATOM 5590 O O . GLN A 1 726 ? -19.848 -7.324 35.286 1.00 86.25 726 GLN A O 1
ATOM 5595 N N . TRP A 1 727 ? -19.811 -7.795 33.088 1.00 90.31 727 TRP A N 1
ATOM 5596 C CA . TRP A 1 727 ? -21.065 -8.552 33.094 1.00 90.31 727 TRP A CA 1
ATOM 5597 C C . TRP A 1 727 ? -20.963 -9.859 33.884 1.00 90.31 727 TRP A C 1
ATOM 5599 O O . TRP A 1 727 ? -21.895 -10.194 34.616 1.00 90.31 727 TRP A O 1
ATOM 5609 N N . ASP A 1 728 ? -19.826 -10.558 33.824 1.00 89.06 728 ASP A N 1
ATOM 5610 C CA . ASP A 1 728 ? -19.566 -11.754 34.634 1.00 89.06 728 ASP A CA 1
ATOM 5611 C C . ASP A 1 728 ? -19.585 -11.432 36.138 1.00 89.06 728 ASP A C 1
ATOM 5613 O O . ASP A 1 728 ? -20.262 -12.109 36.915 1.00 89.06 728 ASP A O 1
ATOM 5617 N N . GLN A 1 729 ? -18.915 -10.353 36.556 1.00 88.69 729 GLN A N 1
ATOM 5618 C CA . GLN A 1 729 ? -18.928 -9.880 37.945 1.00 88.69 729 GLN A CA 1
ATOM 5619 C C . GLN A 1 729 ? -20.335 -9.482 38.393 1.00 88.69 729 GLN A C 1
ATOM 5621 O O . GLN A 1 729 ? -20.778 -9.849 39.486 1.00 88.69 729 GLN A O 1
ATOM 5626 N N . ARG A 1 730 ? -21.067 -8.764 37.537 1.00 90.56 730 ARG A N 1
ATOM 5627 C CA . ARG A 1 730 ? -22.440 -8.345 37.820 1.00 90.56 730 ARG A CA 1
ATOM 5628 C C . ARG A 1 730 ? -23.371 -9.547 37.973 1.00 90.56 730 ARG A C 1
ATOM 5630 O O . ARG A 1 730 ? -24.138 -9.588 38.931 1.00 90.56 730 ARG A O 1
ATOM 5637 N N . ALA A 1 731 ? -23.254 -10.544 37.098 1.00 92.75 731 ALA A N 1
ATOM 5638 C CA . ALA A 1 731 ? -23.997 -11.801 37.167 1.00 92.75 731 ALA A CA 1
ATOM 5639 C C . ALA A 1 731 ? -23.709 -12.579 38.455 1.00 92.75 731 ALA A C 1
ATOM 5641 O O . ALA A 1 731 ? -24.638 -13.064 39.098 1.00 92.75 731 ALA A O 1
ATOM 5642 N N . ARG A 1 732 ? -22.443 -12.655 38.884 1.00 90.00 732 ARG A N 1
ATOM 5643 C CA . ARG A 1 732 ? -22.078 -13.297 40.160 1.00 90.00 732 ARG A CA 1
ATOM 5644 C C . ARG A 1 732 ? -22.676 -12.586 41.369 1.00 90.00 732 ARG A C 1
ATOM 5646 O O . ARG A 1 732 ? -23.052 -13.249 42.327 1.00 90.00 732 ARG A O 1
ATOM 5653 N N . ARG A 1 733 ? -22.768 -11.254 41.326 1.00 90.50 733 ARG A N 1
ATOM 5654 C CA . ARG A 1 733 ? -23.290 -10.443 42.434 1.00 90.50 733 ARG A CA 1
ATOM 5655 C C . ARG A 1 733 ? -24.818 -10.410 42.493 1.00 90.50 733 ARG A C 1
ATOM 5657 O O . ARG A 1 733 ? -25.381 -10.435 43.580 1.00 90.50 733 ARG A O 1
ATOM 5664 N N . LEU A 1 734 ? -25.479 -10.277 41.345 1.00 90.00 734 LEU A N 1
ATOM 5665 C CA . LEU A 1 734 ? -26.914 -9.969 41.262 1.00 90.00 734 LEU A CA 1
ATOM 5666 C C . LEU A 1 734 ? -27.761 -11.128 40.719 1.00 90.00 734 LEU A C 1
ATOM 5668 O O . LEU A 1 734 ? -28.989 -11.043 40.741 1.00 90.00 734 LEU A O 1
ATOM 5672 N N . GLY A 1 735 ? -27.136 -12.206 40.238 1.00 91.44 735 GLY A N 1
ATOM 5673 C CA . GLY A 1 735 ? -27.840 -13.317 39.605 1.00 91.44 735 GLY A CA 1
ATOM 5674 C C . GLY A 1 735 ? -28.542 -12.887 38.306 1.00 91.44 735 GLY A C 1
ATOM 5675 O O . GLY A 1 735 ? -28.014 -12.043 37.578 1.00 91.44 735 GLY A O 1
ATOM 5676 N N . PRO A 1 736 ? -29.738 -13.431 37.997 1.00 88.69 736 PRO A N 1
ATOM 5677 C CA . PRO A 1 736 ? -30.480 -13.109 36.772 1.00 88.69 736 PRO A CA 1
ATOM 5678 C C . PRO A 1 736 ? -30.792 -11.620 36.574 1.00 88.69 736 PRO A C 1
ATOM 5680 O O . PRO A 1 736 ? -30.872 -11.168 35.431 1.00 88.69 736 PRO A O 1
ATOM 5683 N N . ARG A 1 737 ? -30.902 -10.856 37.672 1.00 91.00 737 ARG A N 1
ATOM 5684 C CA . ARG A 1 737 ? -31.162 -9.405 37.679 1.00 91.00 737 ARG A CA 1
ATOM 5685 C C . ARG A 1 737 ? -29.991 -8.570 37.169 1.00 91.00 737 ARG A C 1
ATOM 5687 O O . ARG A 1 737 ? -30.120 -7.358 37.032 1.00 91.00 737 ARG A O 1
ATOM 5694 N N . ALA A 1 738 ? -28.844 -9.186 36.888 1.00 88.38 738 ALA A N 1
ATOM 5695 C CA . ALA A 1 738 ? -27.673 -8.480 36.396 1.00 88.38 738 ALA A CA 1
ATOM 5696 C C . ALA A 1 738 ? -27.945 -7.680 35.113 1.00 88.38 738 ALA A C 1
ATOM 5698 O O . ALA A 1 738 ? -27.331 -6.638 34.949 1.00 88.38 738 ALA A O 1
ATOM 5699 N N . VAL A 1 739 ? -28.890 -8.089 34.264 1.00 86.19 739 VAL A N 1
ATOM 5700 C CA . VAL A 1 739 ? -29.274 -7.350 33.043 1.00 86.19 739 VAL A CA 1
ATOM 5701 C C . VAL A 1 739 ? -30.260 -6.191 33.286 1.00 86.19 739 VAL A C 1
ATOM 5703 O O . VAL A 1 739 ? -30.690 -5.546 32.340 1.00 86.19 739 VAL A O 1
ATOM 5706 N N . GLY A 1 740 ? -30.649 -5.931 34.539 1.00 82.88 740 GLY A N 1
ATOM 5707 C CA . GLY A 1 740 ? -31.472 -4.784 34.945 1.00 82.88 740 GLY A CA 1
ATOM 5708 C C . GLY A 1 740 ? -30.670 -3.714 35.690 1.00 82.88 740 GLY A C 1
ATOM 5709 O O . GLY A 1 740 ? -29.491 -3.917 35.984 1.00 82.88 740 GLY A O 1
ATOM 5710 N N . TYR A 1 741 ? -31.283 -2.579 36.044 1.00 78.06 741 TYR A N 1
ATOM 5711 C CA . TYR A 1 741 ? -30.600 -1.506 36.788 1.00 78.06 741 TYR A CA 1
ATOM 5712 C C . TYR A 1 741 ? -30.183 -1.959 38.199 1.00 78.06 741 TYR A C 1
ATOM 5714 O O . TYR A 1 741 ? -30.825 -2.802 38.822 1.00 78.06 741 TYR A O 1
ATOM 5722 N N . TYR A 1 742 ? -29.105 -1.371 38.741 1.00 69.00 742 TYR A N 1
ATOM 5723 C CA . TYR A 1 742 ? -28.477 -1.812 40.003 1.00 69.00 742 TYR A CA 1
ATOM 5724 C C . TYR A 1 742 ? -29.427 -1.850 41.212 1.00 69.00 742 TYR A C 1
ATOM 5726 O O . TYR A 1 742 ? -29.180 -2.602 42.152 1.00 69.00 742 TYR A O 1
ATOM 5734 N N . ARG A 1 743 ? -30.476 -1.019 41.207 1.00 76.81 743 ARG A N 1
ATOM 5735 C CA . ARG A 1 743 ? -31.428 -0.864 42.318 1.00 76.81 743 ARG A CA 1
ATOM 5736 C C . ARG A 1 743 ? -32.677 -1.736 42.187 1.00 76.81 743 ARG A C 1
ATOM 5738 O O . ARG A 1 743 ? -33.514 -1.702 43.080 1.00 76.81 743 ARG A O 1
ATOM 5745 N N . TRP A 1 744 ? -32.831 -2.483 41.096 1.00 81.62 744 TRP A N 1
ATOM 5746 C CA . TRP A 1 744 ? -34.033 -3.282 40.884 1.00 81.62 744 TRP A CA 1
ATOM 5747 C C . TRP A 1 744 ? -34.076 -4.497 41.809 1.00 81.62 744 TRP A C 1
ATOM 5749 O O . TRP A 1 744 ? -33.144 -5.306 41.854 1.00 81.62 744 TRP A O 1
ATOM 5759 N N . ASP A 1 745 ? -35.192 -4.649 42.515 1.00 86.50 745 ASP A N 1
ATOM 5760 C CA . ASP A 1 745 ? -35.561 -5.901 43.163 1.00 86.50 745 ASP A CA 1
ATOM 5761 C C . ASP A 1 745 ? -36.119 -6.907 42.135 1.00 86.50 745 ASP A C 1
ATOM 5763 O O . ASP A 1 745 ? -36.233 -6.621 40.939 1.00 86.50 745 ASP A O 1
ATOM 5767 N N . GLU A 1 746 ? -36.426 -8.123 42.587 1.00 86.56 746 GLU A N 1
ATOM 5768 C CA . GLU A 1 746 ? -36.944 -9.176 41.707 1.00 86.56 746 GLU A CA 1
ATOM 5769 C C . GLU A 1 746 ? -38.292 -8.789 41.085 1.00 86.56 746 GLU A C 1
ATOM 5771 O O . GLU A 1 746 ? -38.505 -8.990 39.891 1.00 86.56 746 GLU A O 1
ATOM 5776 N N . ARG A 1 747 ? -39.190 -8.173 41.863 1.00 88.88 747 ARG A N 1
ATOM 5777 C CA . ARG A 1 747 ? -40.528 -7.800 41.392 1.00 88.88 747 ARG A CA 1
ATOM 5778 C C . ARG A 1 747 ? -40.451 -6.763 40.273 1.00 88.88 747 ARG A C 1
ATOM 5780 O O . ARG A 1 747 ? -41.112 -6.932 39.249 1.00 88.88 747 ARG A O 1
ATOM 5787 N N . ARG A 1 748 ? -39.630 -5.722 40.441 1.00 88.56 748 ARG A N 1
ATOM 5788 C CA . ARG A 1 748 ? -39.410 -4.682 39.430 1.00 88.56 748 ARG A CA 1
ATOM 5789 C C . ARG A 1 748 ? -38.745 -5.258 38.187 1.00 88.56 748 ARG A C 1
ATOM 5791 O O . ARG A 1 748 ? -39.211 -4.987 37.087 1.00 88.56 748 ARG A O 1
ATOM 5798 N N . PHE A 1 749 ? -37.720 -6.096 38.353 1.00 89.44 749 PHE A N 1
ATOM 5799 C CA . PHE A 1 749 ? -37.047 -6.753 37.231 1.00 89.44 749 PHE A CA 1
ATOM 5800 C C . PHE A 1 749 ? -38.005 -7.608 36.390 1.00 89.44 749 PHE A C 1
ATOM 5802 O O . PHE A 1 749 ? -37.964 -7.546 35.159 1.00 89.44 749 PHE A O 1
ATOM 5809 N N . GLN A 1 750 ? -38.881 -8.386 37.032 1.00 88.81 750 GLN A N 1
ATOM 5810 C CA . GLN A 1 750 ? -39.860 -9.220 36.333 1.00 88.81 750 GLN A CA 1
ATOM 5811 C C . GLN A 1 750 ? -40.942 -8.388 35.640 1.00 88.81 750 GLN A C 1
ATOM 5813 O O . GLN A 1 750 ? -41.267 -8.671 34.486 1.00 88.81 750 GLN A O 1
ATOM 5818 N N . ALA A 1 751 ? -41.464 -7.354 36.309 1.00 88.88 751 ALA A N 1
ATOM 5819 C CA . ALA A 1 751 ? -42.455 -6.451 35.729 1.00 88.88 751 ALA A CA 1
ATOM 5820 C C . ALA A 1 751 ? -41.909 -5.759 34.472 1.00 88.88 751 ALA A C 1
ATOM 5822 O O . ALA A 1 751 ? -42.533 -5.823 33.415 1.00 88.88 751 ALA A O 1
ATOM 5823 N N . GLU A 1 752 ? -40.703 -5.196 34.553 1.00 88.12 752 GLU A N 1
ATOM 5824 C CA . GLU A 1 752 ? -40.082 -4.513 33.420 1.00 88.12 752 GLU A CA 1
ATOM 5825 C C . GLU A 1 752 ? -39.759 -5.492 32.283 1.00 88.12 752 GLU A C 1
ATOM 5827 O O . GLU A 1 752 ? -40.080 -5.249 31.123 1.00 88.12 752 GLU A O 1
ATOM 5832 N N . SER A 1 753 ? -39.225 -6.675 32.610 1.00 89.44 753 SER A N 1
ATOM 5833 C CA . SER A 1 753 ? -38.980 -7.727 31.613 1.00 89.44 753 SER A CA 1
ATOM 5834 C C . SER A 1 753 ? -40.265 -8.178 30.904 1.00 89.44 753 SER A C 1
ATOM 5836 O O . SER A 1 753 ? -40.215 -8.569 29.738 1.00 89.44 753 SER A O 1
ATOM 5838 N N . ALA A 1 754 ? -41.416 -8.153 31.585 1.00 90.38 754 ALA A N 1
ATOM 5839 C CA . ALA A 1 754 ? -42.707 -8.470 30.983 1.00 90.38 754 ALA A CA 1
ATOM 5840 C C . ALA A 1 754 ? -43.178 -7.378 30.013 1.00 90.38 754 ALA A C 1
ATOM 5842 O O . ALA A 1 754 ? -43.598 -7.720 28.910 1.00 90.38 754 ALA A O 1
ATOM 5843 N N . VAL A 1 755 ? -43.034 -6.102 30.383 1.00 89.38 755 VAL A N 1
ATOM 5844 C CA . VAL A 1 755 ? -43.354 -4.959 29.509 1.00 89.38 755 VAL A CA 1
ATOM 5845 C C . VAL A 1 755 ? -42.499 -4.990 28.245 1.00 89.38 755 VAL A C 1
ATOM 5847 O O . VAL A 1 755 ? -43.027 -4.915 27.138 1.00 89.38 755 VAL A O 1
ATOM 5850 N N . TRP A 1 756 ? -41.187 -5.175 28.398 1.00 91.25 756 TRP A N 1
ATOM 5851 C CA . TRP A 1 756 ? -40.259 -5.266 27.271 1.00 91.25 756 TRP A CA 1
ATOM 5852 C C . TRP A 1 756 ? -40.590 -6.444 26.356 1.00 91.25 756 TRP A C 1
ATOM 5854 O O . TRP A 1 756 ? -40.624 -6.298 25.139 1.00 91.25 756 TRP A O 1
ATOM 5864 N N . TRP A 1 757 ? -40.895 -7.611 26.929 1.00 93.19 757 TRP A N 1
ATOM 5865 C CA . TRP A 1 757 ? -41.329 -8.757 26.138 1.00 93.19 757 TRP A CA 1
ATOM 5866 C C . TRP A 1 757 ? -42.601 -8.456 25.345 1.00 93.19 757 TRP A C 1
ATOM 5868 O O . TRP A 1 757 ? -42.637 -8.734 24.151 1.00 93.19 757 TRP A O 1
ATOM 5878 N N . GLN A 1 758 ? -43.626 -7.887 25.980 1.00 90.31 758 GLN A N 1
ATOM 5879 C CA . GLN A 1 758 ? -44.890 -7.570 25.317 1.00 90.31 758 GLN A CA 1
ATOM 5880 C C . GLN A 1 758 ? -44.677 -6.609 24.139 1.00 90.31 758 GLN A C 1
ATOM 5882 O O . GLN A 1 758 ? -45.195 -6.858 23.055 1.00 90.31 758 GLN A O 1
ATOM 5887 N N . ARG A 1 759 ? -43.860 -5.564 24.327 1.00 91.00 759 ARG A N 1
ATOM 5888 C CA . ARG A 1 759 ? -43.538 -4.596 23.267 1.00 91.00 759 ARG A CA 1
ATOM 5889 C C . ARG A 1 759 ? -42.743 -5.199 22.118 1.00 91.00 759 ARG A C 1
ATOM 5891 O O . ARG A 1 759 ? -43.002 -4.869 20.973 1.00 91.00 759 ARG A O 1
ATOM 5898 N N . LEU A 1 760 ? -41.768 -6.061 22.396 1.00 92.94 760 LEU A N 1
ATOM 5899 C CA . LEU A 1 760 ? -40.879 -6.573 21.350 1.00 92.94 760 LEU A CA 1
ATOM 5900 C C . LEU A 1 760 ? -41.459 -7.799 20.628 1.00 92.94 760 LEU A C 1
ATOM 5902 O O . LEU A 1 760 ? -41.277 -7.953 19.422 1.00 92.94 760 LEU A O 1
ATOM 5906 N N . SER A 1 761 ? -42.180 -8.671 21.339 1.00 91.62 761 SER A N 1
ATOM 5907 C CA . SER A 1 761 ? -42.724 -9.916 20.769 1.00 91.62 761 SER A CA 1
ATOM 5908 C C . SER A 1 761 ? -43.782 -9.683 19.690 1.00 91.62 761 SER A C 1
ATOM 5910 O O . SER A 1 761 ? -43.816 -10.449 18.731 1.00 91.62 761 SER A O 1
ATOM 5912 N N . GLN A 1 762 ? -44.556 -8.595 19.762 1.00 92.88 762 GLN A N 1
ATOM 5913 C CA . GLN A 1 762 ? -45.520 -8.248 18.708 1.00 92.88 762 GLN A CA 1
ATOM 5914 C C . GLN A 1 762 ? -44.845 -8.079 17.335 1.00 92.88 762 GLN A C 1
ATOM 5916 O O . GLN A 1 762 ? -45.408 -8.459 16.312 1.00 92.88 762 GLN A O 1
ATOM 5921 N N . TYR A 1 763 ? -43.614 -7.555 17.298 1.00 94.50 763 TYR A N 1
ATOM 5922 C CA . TYR A 1 763 ? -42.875 -7.374 16.049 1.00 94.50 763 TYR A CA 1
ATOM 5923 C C . TYR A 1 763 ? -42.241 -8.672 15.569 1.00 94.50 763 TYR A C 1
ATOM 5925 O O . TYR A 1 763 ? -42.177 -8.912 14.366 1.00 94.50 763 TYR A O 1
ATOM 5933 N N . LEU A 1 764 ? -41.825 -9.540 16.494 1.00 91.38 764 LEU A N 1
ATOM 5934 C CA . LEU A 1 764 ? -41.410 -10.892 16.138 1.00 91.38 764 LEU A CA 1
ATOM 5935 C C . LEU A 1 764 ? -42.556 -11.643 15.453 1.00 91.38 764 LEU A C 1
ATOM 5937 O O . LEU A 1 764 ? -42.332 -12.274 14.430 1.00 91.38 764 LEU A O 1
ATOM 5941 N N . GLU A 1 765 ? -43.775 -11.550 15.983 1.00 88.69 765 GLU A N 1
ATOM 5942 C CA . GLU A 1 765 ? -44.960 -12.187 15.399 1.00 88.69 765 GLU A CA 1
ATOM 5943 C C . GLU A 1 765 ? -45.357 -11.555 14.059 1.00 88.69 765 GLU A C 1
ATOM 5945 O O . GLU A 1 765 ? -45.582 -12.278 13.092 1.00 88.69 765 GLU A O 1
ATOM 5950 N N . ALA A 1 766 ? -45.374 -10.222 13.968 1.00 90.69 766 ALA A N 1
ATOM 5951 C CA . ALA A 1 766 ? -45.781 -9.509 12.757 1.00 90.69 766 ALA A CA 1
ATOM 5952 C C . ALA A 1 766 ? -44.816 -9.692 11.569 1.00 90.69 766 ALA A C 1
ATOM 5954 O O . ALA A 1 766 ? -45.249 -9.652 10.418 1.00 90.69 766 ALA A O 1
ATOM 5955 N N . TYR A 1 767 ? -43.518 -9.884 11.829 1.00 91.19 767 TYR A N 1
ATOM 5956 C CA . TYR A 1 767 ? -42.488 -10.001 10.788 1.00 91.19 767 TYR A CA 1
ATOM 5957 C C . TYR A 1 767 ? -41.980 -11.434 10.573 1.00 91.19 767 TYR A C 1
ATOM 5959 O O . TYR A 1 767 ? -41.168 -11.673 9.674 1.00 91.19 767 TYR A O 1
ATOM 5967 N N . ARG A 1 768 ? -42.432 -12.410 11.368 1.00 89.38 768 ARG A N 1
ATOM 5968 C CA . ARG A 1 768 ? -42.044 -13.809 11.169 1.00 89.38 768 ARG A CA 1
ATOM 5969 C C . ARG A 1 768 ? -42.615 -14.330 9.855 1.00 89.38 768 ARG A C 1
ATOM 5971 O O . ARG A 1 768 ? -43.824 -14.329 9.638 1.00 89.38 768 ARG A O 1
ATOM 5978 N N . LYS A 1 769 ? -41.744 -14.868 9.002 1.00 88.56 769 LYS A N 1
ATOM 5979 C CA . LYS A 1 769 ? -42.156 -15.643 7.825 1.00 88.56 769 LYS A CA 1
ATOM 5980 C C . LYS A 1 769 ? -42.266 -17.130 8.177 1.00 88.56 769 LYS A C 1
ATOM 5982 O O . LYS A 1 769 ? -41.521 -17.590 9.040 1.00 88.56 769 LYS A O 1
ATOM 5987 N N . PRO A 1 770 ? -43.102 -17.915 7.469 1.00 82.94 770 PRO A N 1
ATOM 5988 C CA . PRO A 1 770 ? -43.174 -19.366 7.665 1.00 82.94 770 PRO A CA 1
ATOM 5989 C C . PRO A 1 770 ? -41.832 -20.082 7.486 1.00 82.94 770 PRO A C 1
ATOM 5991 O O . PRO A 1 770 ? -41.606 -21.111 8.096 1.00 82.94 770 PRO A O 1
ATOM 5994 N N . SER A 1 771 ? -40.932 -19.525 6.669 1.00 82.44 771 SER A N 1
ATOM 5995 C CA . SER A 1 771 ? -39.581 -20.054 6.459 1.00 82.44 771 SER A CA 1
ATOM 5996 C C . SER A 1 771 ? -38.592 -19.721 7.581 1.00 82.44 771 SER A C 1
ATOM 5998 O O . SER A 1 771 ? -37.408 -20.002 7.429 1.00 82.44 771 SER A O 1
ATOM 6000 N N . HIS A 1 772 ? -39.003 -18.981 8.614 1.00 86.00 772 HIS A N 1
ATOM 6001 C CA . HIS A 1 772 ? -38.122 -18.577 9.704 1.00 86.00 772 HIS A CA 1
ATOM 6002 C C . HIS A 1 772 ? -38.267 -19.536 10.884 1.00 86.00 772 HIS A C 1
ATOM 6004 O O . HIS A 1 772 ? -39.207 -19.420 11.678 1.00 86.00 772 HIS A O 1
ATOM 6010 N N . ASP A 1 773 ? -37.292 -20.437 11.013 1.00 89.88 773 ASP A N 1
ATOM 6011 C CA . ASP A 1 773 ? -37.305 -21.507 12.012 1.00 89.88 773 ASP A CA 1
ATOM 6012 C C . ASP A 1 773 ? -36.225 -21.333 13.078 1.00 89.88 773 ASP A C 1
ATOM 6014 O O . ASP A 1 773 ? -36.429 -21.711 14.231 1.00 89.88 773 ASP A O 1
ATOM 6018 N N . THR A 1 774 ? -35.082 -20.743 12.732 1.00 96.25 774 THR A N 1
ATOM 6019 C CA . THR A 1 774 ? -33.912 -20.622 13.613 1.00 96.25 774 THR A CA 1
ATOM 6020 C C . THR A 1 774 ? -33.627 -19.174 14.007 1.00 96.25 774 THR A C 1
ATOM 6022 O O . THR A 1 774 ? -33.543 -18.288 13.160 1.00 96.25 774 THR A O 1
ATOM 6025 N N . LEU A 1 775 ? -33.441 -18.917 15.305 1.00 96.75 775 LEU A N 1
ATOM 6026 C CA . LEU A 1 775 ? -33.248 -17.562 15.833 1.00 96.75 775 LEU A CA 1
ATOM 6027 C C . LEU A 1 775 ? -32.001 -17.487 16.720 1.00 96.75 775 LEU A C 1
ATOM 6029 O O . LEU A 1 775 ? -31.842 -18.290 17.645 1.00 96.75 775 LEU A O 1
ATOM 6033 N N . LEU A 1 776 ? -31.138 -16.502 16.469 1.00 98.25 776 LEU A N 1
ATOM 6034 C CA . LEU A 1 776 ? -30.021 -16.162 17.350 1.00 98.25 776 LEU A CA 1
ATOM 6035 C C . LEU A 1 776 ? -30.441 -15.062 18.330 1.00 98.25 776 LEU A C 1
ATOM 6037 O O . LEU A 1 776 ? -30.766 -13.960 17.909 1.00 98.25 776 LEU A O 1
ATOM 6041 N N . ASP A 1 777 ? -30.377 -15.340 19.630 1.00 97.88 777 ASP A N 1
ATOM 6042 C CA . ASP A 1 777 ? -30.465 -14.338 20.701 1.00 97.88 777 ASP A CA 1
ATOM 6043 C C . ASP A 1 777 ? -29.036 -13.938 21.105 1.00 97.88 777 ASP A C 1
ATOM 6045 O O . ASP A 1 777 ? -28.355 -14.655 21.851 1.00 97.88 777 ASP A O 1
ATOM 6049 N N . PHE A 1 778 ? -28.537 -12.844 20.520 1.00 97.62 778 PHE A N 1
ATOM 6050 C CA . PHE A 1 778 ? -27.166 -12.374 20.718 1.00 97.62 778 PHE A CA 1
ATOM 6051 C C . PHE A 1 778 ? -27.076 -11.451 21.932 1.00 97.62 778 PHE A C 1
ATOM 6053 O O . PHE A 1 778 ? -27.791 -10.459 22.006 1.00 97.62 778 PHE A O 1
ATOM 6060 N N . GLY A 1 779 ? -26.167 -11.764 22.860 1.00 95.69 779 GLY A N 1
ATOM 6061 C CA . GLY A 1 779 ? -26.096 -11.133 24.179 1.00 95.69 779 GLY A CA 1
ATOM 6062 C C . GLY A 1 779 ? -27.259 -11.557 25.073 1.00 95.69 779 GLY A C 1
ATOM 6063 O O . GLY A 1 779 ? -27.873 -10.725 25.736 1.00 95.69 779 GLY A O 1
ATOM 6064 N N . CYS A 1 780 ? -27.576 -12.858 25.086 1.00 96.19 780 CYS A N 1
ATOM 6065 C CA . CYS A 1 780 ? -28.778 -13.384 25.738 1.00 96.19 780 CYS A CA 1
ATOM 6066 C C . CYS A 1 780 ? -28.824 -13.162 27.265 1.00 96.19 780 CYS A C 1
ATOM 6068 O O . CYS A 1 780 ? -29.859 -13.387 27.908 1.00 96.19 780 CYS A O 1
ATOM 6070 N N . GLY A 1 781 ? -27.702 -12.767 27.880 1.00 94.62 781 GLY A N 1
ATOM 6071 C CA . GLY A 1 781 ? -27.600 -12.459 29.298 1.00 94.62 781 GLY A CA 1
ATOM 6072 C C . GLY A 1 781 ? -27.989 -13.652 30.165 1.00 94.62 781 GLY A C 1
ATOM 6073 O O . GLY A 1 781 ? -27.487 -14.762 29.995 1.00 94.62 781 GLY A O 1
ATOM 6074 N N . SER A 1 782 ? -28.919 -13.438 31.095 1.00 93.38 782 SER A N 1
ATOM 6075 C CA . SER A 1 782 ? -29.449 -14.490 31.969 1.00 93.38 782 SER A CA 1
ATOM 6076 C C . SER A 1 782 ? -30.450 -15.432 31.290 1.00 93.38 782 SER A C 1
ATOM 6078 O O . SER A 1 782 ? -30.898 -16.373 31.933 1.00 93.38 782 SER A O 1
ATOM 6080 N N . GLY A 1 783 ? -30.782 -15.230 30.008 1.00 93.31 783 GLY A N 1
ATOM 6081 C CA . GLY A 1 783 ? -31.712 -16.074 29.250 1.00 93.31 783 GLY A CA 1
ATOM 6082 C C . GLY A 1 783 ? -33.190 -15.701 29.411 1.00 93.31 783 GLY A C 1
ATOM 6083 O O . GLY A 1 783 ? -34.068 -16.504 29.079 1.00 93.31 783 GLY A O 1
ATOM 6084 N N . ARG A 1 784 ? -33.489 -14.494 29.925 1.00 90.50 784 ARG A N 1
ATOM 6085 C CA . ARG A 1 784 ? -34.867 -14.048 30.218 1.00 90.50 784 ARG A CA 1
ATOM 6086 C C . ARG A 1 784 ? -35.778 -14.010 28.989 1.00 90.50 784 ARG A C 1
ATOM 6088 O O . ARG A 1 784 ? -36.961 -14.328 29.112 1.00 90.50 784 ARG A O 1
ATOM 6095 N N . PHE A 1 785 ? -35.230 -13.651 27.828 1.00 94.88 785 PHE A N 1
ATOM 6096 C CA . PHE A 1 785 ? -35.960 -13.627 26.561 1.00 94.88 785 PHE A CA 1
ATOM 6097 C C . PHE A 1 785 ? -35.768 -14.918 25.777 1.00 94.88 785 PHE A C 1
ATOM 6099 O O . PHE A 1 785 ? -36.757 -15.438 25.277 1.00 94.88 785 PHE A O 1
ATOM 6106 N N . THR A 1 786 ? -34.576 -15.520 25.784 1.00 95.88 786 THR A N 1
ATOM 6107 C CA . THR A 1 786 ? -34.306 -16.814 25.131 1.00 95.88 786 THR A CA 1
ATOM 6108 C C . THR A 1 786 ? -35.343 -17.884 25.488 1.00 95.88 786 THR A C 1
ATOM 6110 O O . THR A 1 786 ? -35.868 -18.566 24.611 1.00 95.88 786 THR A O 1
ATOM 6113 N N . ALA A 1 787 ? -35.696 -18.003 26.776 1.00 91.50 787 ALA A N 1
ATOM 6114 C CA . ALA A 1 787 ? -36.694 -18.972 27.235 1.00 91.50 787 ALA A CA 1
ATOM 6115 C C . ALA A 1 787 ? -38.107 -18.683 26.700 1.00 91.50 787 ALA A C 1
ATOM 6117 O O . ALA A 1 787 ? -38.908 -19.600 26.552 1.00 91.50 787 ALA A O 1
ATOM 6118 N N . ARG A 1 788 ? -38.437 -17.411 26.454 1.00 94.00 788 ARG A N 1
ATOM 6119 C CA . ARG A 1 788 ? -39.734 -16.992 25.907 1.00 94.00 788 ARG A CA 1
ATOM 6120 C C . ARG A 1 788 ? -39.763 -17.135 24.386 1.00 94.00 788 ARG A C 1
ATOM 6122 O O . ARG A 1 788 ? -40.735 -17.668 23.872 1.00 94.00 788 ARG A O 1
ATOM 6129 N N . LEU A 1 789 ? -38.678 -16.772 23.702 1.00 94.94 789 LEU A N 1
ATOM 6130 C CA . LEU A 1 789 ? -38.487 -16.974 22.263 1.00 94.94 789 LEU A CA 1
ATOM 6131 C C . LEU A 1 789 ? -38.609 -18.456 21.885 1.00 94.94 789 LEU A C 1
ATOM 6133 O O . LEU A 1 789 ? -39.276 -18.794 20.919 1.00 94.94 789 LEU A O 1
ATOM 6137 N N . ALA A 1 790 ? -38.050 -19.366 22.688 1.00 92.56 790 ALA A N 1
ATOM 6138 C CA . ALA A 1 790 ? -38.196 -20.801 22.440 1.00 92.56 790 ALA A CA 1
ATOM 6139 C C . ALA A 1 790 ? -39.664 -21.272 22.475 1.00 92.56 790 ALA A C 1
ATOM 6141 O O . ALA A 1 790 ? -40.043 -22.203 21.770 1.00 92.56 790 ALA A O 1
ATOM 6142 N N . ARG A 1 791 ? -40.521 -20.615 23.270 1.00 91.12 791 ARG A N 1
ATOM 6143 C CA . ARG A 1 791 ? -41.950 -20.958 23.382 1.00 91.12 791 ARG A CA 1
ATOM 6144 C C . ARG A 1 791 ? -42.796 -20.437 22.225 1.00 91.12 791 ARG A C 1
ATOM 6146 O O . ARG A 1 791 ? -43.915 -20.907 22.072 1.00 91.12 791 ARG A O 1
ATOM 6153 N N . THR A 1 792 ? -42.284 -19.516 21.409 1.00 89.62 792 THR A N 1
ATOM 6154 C CA . THR A 1 792 ? -42.986 -19.067 20.195 1.00 89.62 792 THR A CA 1
ATOM 6155 C C . THR A 1 792 ? -42.783 -20.035 19.021 1.00 89.62 792 THR A C 1
ATOM 6157 O O . THR A 1 792 ? -43.304 -19.809 17.932 1.00 89.62 792 THR A O 1
ATOM 6160 N N . GLY A 1 793 ? -42.047 -21.135 19.227 1.00 87.50 793 GLY A N 1
ATOM 6161 C CA . GLY A 1 793 ? -41.814 -22.170 18.220 1.00 87.50 793 GLY A CA 1
ATOM 6162 C C . GLY A 1 793 ? -40.598 -21.920 17.328 1.00 87.50 793 GLY A C 1
ATOM 6163 O O . GLY A 1 793 ? -40.510 -22.523 16.265 1.00 87.50 793 GLY A O 1
ATOM 6164 N N . PHE A 1 794 ? -39.682 -21.027 17.717 1.00 91.81 794 PHE A N 1
ATOM 6165 C CA . PHE A 1 794 ? -38.357 -20.942 17.097 1.00 91.81 794 PHE A CA 1
ATOM 6166 C C . PHE A 1 794 ? -37.387 -21.951 17.718 1.00 91.81 794 PHE A C 1
ATOM 6168 O O . PHE A 1 794 ? -37.368 -22.167 18.931 1.00 91.81 794 PHE A O 1
ATOM 6175 N N . ASN A 1 795 ? -36.480 -22.468 16.895 1.00 94.44 795 ASN A N 1
ATOM 6176 C CA . ASN A 1 795 ? -35.254 -23.115 17.336 1.00 94.44 795 ASN A CA 1
ATOM 6177 C C . ASN A 1 795 ? -34.241 -22.041 17.748 1.00 94.44 795 ASN A C 1
ATOM 6179 O O . ASN A 1 795 ? -33.502 -21.498 16.922 1.00 94.44 795 ASN A O 1
ATOM 6183 N N . VAL A 1 796 ? -34.228 -21.710 19.041 1.00 97.38 796 VAL A N 1
ATOM 6184 C CA . VAL A 1 796 ? -33.435 -20.590 19.564 1.00 97.38 796 VAL A CA 1
ATOM 6185 C C . VAL A 1 796 ? -32.045 -21.030 20.016 1.00 97.38 796 VAL A C 1
ATOM 6187 O O . VAL A 1 796 ? -31.871 -22.002 20.762 1.00 97.38 796 VAL A O 1
ATOM 6190 N N . VAL A 1 797 ? -31.044 -20.245 19.622 1.00 98.12 797 VAL A N 1
ATOM 6191 C CA . VAL A 1 797 ? -29.690 -20.296 20.171 1.00 98.12 797 VAL A CA 1
ATOM 6192 C C . VAL A 1 797 ? -29.416 -18.991 20.910 1.00 98.12 797 VAL A C 1
ATOM 6194 O O . VAL A 1 797 ? -29.367 -17.934 20.295 1.00 98.12 797 VAL A O 1
ATOM 6197 N N . GLY A 1 798 ? -29.220 -19.061 22.225 1.00 97.62 798 GLY A N 1
ATOM 6198 C CA . GLY A 1 798 ? -28.746 -17.930 23.023 1.00 97.62 798 GLY A CA 1
ATOM 6199 C C . GLY A 1 798 ? -27.222 -17.899 23.069 1.00 97.62 798 GLY A C 1
ATOM 6200 O O . GLY A 1 798 ? -26.585 -18.937 23.280 1.00 97.62 798 GLY A O 1
ATOM 6201 N N . ALA A 1 799 ? -26.624 -16.728 22.878 1.00 97.38 799 ALA A N 1
ATOM 6202 C CA . ALA A 1 799 ? -25.177 -16.561 22.892 1.00 97.38 799 ALA A CA 1
ATOM 6203 C C . ALA A 1 799 ? -24.755 -15.385 23.776 1.00 97.38 799 ALA A C 1
ATOM 6205 O O . ALA A 1 799 ? -25.253 -14.278 23.608 1.00 97.38 799 ALA A O 1
ATOM 6206 N N . ASP A 1 800 ? -23.809 -15.608 24.691 1.00 96.62 800 ASP A N 1
ATOM 6207 C CA . ASP A 1 800 ? -23.298 -14.556 25.578 1.00 96.62 800 ASP A CA 1
ATOM 6208 C C . ASP A 1 800 ? -21.795 -14.743 25.873 1.00 96.62 800 ASP A C 1
ATOM 6210 O O . ASP A 1 800 ? -21.344 -15.885 26.059 1.00 96.62 800 ASP A O 1
ATOM 6214 N N . PRO A 1 801 ? -20.986 -13.664 25.896 1.00 92.50 801 PRO A N 1
ATOM 6215 C CA . PRO A 1 801 ? -19.558 -13.750 26.198 1.00 92.50 801 PRO A CA 1
ATOM 6216 C C . PRO A 1 801 ? -19.235 -13.928 27.691 1.00 92.50 801 PRO A C 1
ATOM 6218 O O . PRO A 1 801 ? -18.152 -14.423 28.019 1.00 92.50 801 PRO A O 1
ATOM 6221 N N . ALA A 1 802 ? -20.133 -13.554 28.610 1.00 91.69 802 ALA A N 1
ATOM 6222 C CA . ALA A 1 802 ? -19.898 -13.634 30.047 1.00 91.69 802 ALA A CA 1
ATOM 6223 C C . ALA A 1 802 ? -20.190 -15.057 30.581 1.00 91.69 802 ALA A C 1
ATOM 6225 O O . ALA A 1 802 ? -21.327 -15.539 30.516 1.00 91.69 802 ALA A O 1
ATOM 6226 N N . PRO A 1 803 ? -19.194 -15.762 31.158 1.00 88.62 803 PRO A N 1
ATOM 6227 C CA . PRO A 1 803 ? -19.358 -17.146 31.616 1.00 88.62 803 PRO A CA 1
ATOM 6228 C C . PRO A 1 803 ? -20.520 -17.358 32.600 1.00 88.62 803 PRO A C 1
ATOM 6230 O O . PRO A 1 803 ? -21.267 -18.332 32.474 1.00 88.62 803 PRO A O 1
ATOM 6233 N N . ALA A 1 804 ? -20.680 -16.461 33.575 1.00 91.81 804 ALA A N 1
ATOM 6234 C CA . ALA A 1 804 ? -21.728 -16.519 34.587 1.00 91.81 804 ALA A CA 1
ATOM 6235 C C . ALA A 1 804 ? -23.121 -16.236 34.003 1.00 91.81 804 ALA A C 1
ATOM 6237 O O . ALA A 1 804 ? -24.079 -16.888 34.419 1.00 91.81 804 ALA A O 1
ATOM 6238 N N . MET A 1 805 ? -23.233 -15.345 33.008 1.00 95.00 805 MET A N 1
ATOM 6239 C CA . MET A 1 805 ? -24.482 -15.111 32.269 1.00 95.00 805 MET A CA 1
ATOM 6240 C C . MET A 1 805 ? -24.889 -16.360 31.494 1.00 95.00 805 MET A C 1
ATOM 6242 O O . MET A 1 805 ? -25.969 -16.897 31.726 1.00 95.00 805 MET A O 1
ATOM 6246 N N . ALA A 1 806 ? -23.980 -16.919 30.691 1.00 92.94 806 ALA A N 1
ATOM 6247 C CA . ALA A 1 806 ? -24.239 -18.153 29.952 1.00 92.94 806 ALA A CA 1
ATOM 6248 C C . ALA A 1 806 ? -24.630 -19.323 30.881 1.00 92.94 806 ALA A C 1
ATOM 6250 O O . ALA A 1 806 ? -25.470 -20.153 30.531 1.00 92.94 806 ALA A O 1
ATOM 6251 N N . ALA A 1 807 ? -24.050 -19.406 32.084 1.00 92.31 807 ALA A N 1
ATOM 6252 C CA . ALA A 1 807 ? -24.441 -20.401 33.083 1.00 92.31 807 ALA A CA 1
ATOM 6253 C C . ALA A 1 807 ? -25.852 -20.159 33.655 1.00 92.31 807 ALA A C 1
ATOM 6255 O O . ALA A 1 807 ? -26.600 -21.119 33.844 1.00 92.31 807 ALA A O 1
ATOM 6256 N N . LEU A 1 808 ? -26.227 -18.901 33.919 1.00 95.12 808 LEU A N 1
ATOM 6257 C CA . LEU A 1 808 ? -27.584 -18.530 34.333 1.00 95.12 808 LEU A CA 1
ATOM 6258 C C . LEU A 1 808 ? -28.602 -18.838 33.230 1.00 95.12 808 LEU A C 1
ATOM 6260 O O . LEU A 1 808 ? -29.593 -19.507 33.512 1.00 95.12 808 LEU A O 1
ATOM 6264 N N . ALA A 1 809 ? -28.302 -18.465 31.984 1.00 95.88 809 ALA A N 1
ATOM 6265 C CA . ALA A 1 809 ? -29.135 -18.756 30.824 1.00 95.88 809 ALA A CA 1
ATOM 6266 C C . ALA A 1 809 ? -29.397 -20.251 30.669 1.00 95.88 809 ALA A C 1
ATOM 6268 O O . ALA A 1 809 ? -30.552 -20.645 30.564 1.00 95.88 809 ALA A O 1
ATOM 6269 N N . ARG A 1 810 ? -28.367 -21.107 30.763 1.00 96.06 810 ARG A N 1
ATOM 6270 C CA . ARG A 1 810 ? -28.552 -22.572 30.707 1.00 96.06 810 ARG A CA 1
ATOM 6271 C C . ARG A 1 810 ? -29.527 -23.086 31.760 1.00 96.06 810 ARG A C 1
ATOM 6273 O O . ARG A 1 810 ? -30.355 -23.938 31.453 1.00 96.06 810 ARG A O 1
ATOM 6280 N N . ARG A 1 811 ? -29.438 -22.570 32.990 1.00 93.62 811 ARG A N 1
ATOM 6281 C CA . ARG A 1 811 ? -30.373 -22.938 34.062 1.00 93.62 811 ARG A CA 1
ATOM 6282 C C . ARG A 1 811 ? -31.790 -22.457 33.765 1.00 93.62 811 ARG A C 1
ATOM 6284 O O . ARG A 1 811 ? -32.731 -23.201 34.002 1.00 93.62 811 ARG A O 1
ATOM 6291 N N . GLN A 1 812 ? -31.933 -21.241 33.243 1.00 91.25 812 GLN A N 1
ATOM 6292 C CA . GLN A 1 812 ? -33.234 -20.631 32.980 1.00 91.25 812 GLN A CA 1
ATOM 6293 C C . GLN A 1 812 ? -33.953 -21.241 31.767 1.00 91.25 812 GLN A C 1
ATOM 6295 O O . GLN A 1 812 ? -35.166 -21.429 31.812 1.00 91.25 812 GLN A O 1
ATOM 6300 N N . VAL A 1 813 ? -33.230 -21.558 30.690 1.00 92.75 813 VAL A N 1
ATOM 6301 C CA . VAL A 1 813 ? -33.823 -22.102 29.456 1.00 92.75 813 VAL A CA 1
ATOM 6302 C C . VAL A 1 813 ? -34.028 -23.619 29.499 1.00 92.75 813 VAL A C 1
ATOM 6304 O O . VAL A 1 813 ? -34.889 -24.148 28.789 1.00 92.75 813 VAL A O 1
ATOM 6307 N N . GLY A 1 814 ? -33.247 -24.333 30.316 1.00 90.88 814 GLY A N 1
ATOM 6308 C CA . GLY A 1 814 ? -33.249 -25.792 30.362 1.00 90.88 814 GLY A CA 1
ATOM 6309 C C . GLY A 1 814 ? -32.960 -26.406 28.989 1.00 90.88 814 GLY A C 1
ATOM 6310 O O . GLY A 1 814 ? -31.972 -26.069 28.343 1.00 90.88 814 GLY A O 1
ATOM 6311 N N . ARG A 1 815 ? -33.835 -27.315 28.540 1.00 89.38 815 ARG A N 1
ATOM 6312 C CA . ARG A 1 815 ? -33.726 -27.992 27.232 1.00 89.38 815 ARG A CA 1
ATOM 6313 C C . ARG A 1 815 ? -34.412 -27.236 26.088 1.00 89.38 815 ARG A C 1
ATOM 6315 O O . ARG A 1 815 ? -34.369 -27.708 24.961 1.00 89.38 815 ARG A O 1
ATOM 6322 N N . SER A 1 816 ? -35.041 -26.094 26.372 1.00 89.06 816 SER A N 1
ATOM 6323 C CA . SER A 1 816 ? -35.864 -25.361 25.397 1.00 89.06 816 SER A CA 1
ATOM 6324 C C . SER A 1 816 ? -35.033 -24.625 24.342 1.00 89.06 816 SER A C 1
ATOM 6326 O O . SER A 1 816 ? -35.539 -24.316 23.274 1.00 89.06 816 SER A O 1
ATOM 6328 N N . ALA A 1 817 ? -33.770 -24.312 24.643 1.00 93.75 817 ALA A N 1
ATOM 6329 C CA . ALA A 1 817 ? -32.870 -23.592 23.746 1.00 93.75 817 ALA A CA 1
ATOM 6330 C C . ALA A 1 817 ? -31.413 -23.998 23.995 1.00 93.75 817 ALA A C 1
ATOM 6332 O O . ALA A 1 817 ? -31.041 -24.406 25.100 1.00 93.75 817 ALA A O 1
ATOM 6333 N N . ARG A 1 818 ? -30.559 -23.838 22.981 1.00 95.69 818 ARG A N 1
ATOM 6334 C CA . ARG A 1 818 ? -29.113 -24.073 23.110 1.00 95.69 818 ARG A CA 1
ATOM 6335 C C . ARG A 1 818 ? -28.418 -22.793 23.569 1.00 95.69 818 ARG A C 1
ATOM 6337 O O . ARG A 1 818 ? -28.609 -21.754 22.954 1.00 95.69 818 ARG A O 1
ATOM 6344 N N . ILE A 1 819 ? -27.560 -22.874 24.593 1.00 97.19 819 ILE A N 1
ATOM 6345 C CA . ILE A 1 819 ? -26.764 -21.725 25.065 1.00 97.19 819 ILE A CA 1
ATOM 6346 C C . ILE A 1 819 ? -25.278 -21.904 24.776 1.00 97.19 819 ILE A C 1
ATOM 6348 O O . ILE A 1 819 ? -24.618 -22.814 25.303 1.00 97.19 819 ILE A O 1
ATOM 6352 N N . VAL A 1 820 ? -24.732 -20.968 24.009 1.00 94.06 820 VAL A N 1
ATOM 6353 C CA . VAL A 1 820 ? -23.334 -20.935 23.589 1.00 94.06 820 VAL A CA 1
ATOM 6354 C C . VAL A 1 820 ? -22.593 -19.836 24.339 1.00 94.06 820 VAL A C 1
ATOM 6356 O O . VAL A 1 820 ? -23.034 -18.694 24.408 1.00 94.06 820 VAL A O 1
ATOM 6359 N N . ARG A 1 821 ? -21.438 -20.186 24.911 1.00 90.88 821 ARG A N 1
ATOM 6360 C CA . ARG A 1 821 ? -20.526 -19.193 25.482 1.00 90.88 821 ARG A CA 1
ATOM 6361 C C . ARG A 1 821 ? -19.643 -18.656 24.363 1.00 90.88 821 ARG A C 1
ATOM 6363 O O . ARG A 1 821 ? -18.956 -19.445 23.716 1.00 90.88 821 ARG A O 1
ATOM 6370 N N . LEU A 1 822 ? -19.645 -17.343 24.181 1.00 87.62 822 LEU A N 1
ATOM 6371 C CA . LEU A 1 822 ? -18.781 -16.670 23.219 1.00 87.62 822 LEU A CA 1
ATOM 6372 C C . LEU A 1 822 ? -17.396 -16.402 23.820 1.00 87.62 822 LEU A C 1
ATOM 6374 O O . LEU A 1 822 ? -17.237 -16.275 25.038 1.00 87.62 822 LEU A O 1
ATOM 6378 N N . LEU A 1 823 ? -16.392 -16.314 22.951 1.00 77.94 823 LEU A N 1
ATOM 6379 C CA . LEU A 1 823 ? -15.080 -15.778 23.297 1.00 77.94 823 LEU A CA 1
ATOM 6380 C C . LEU A 1 823 ? -15.059 -14.299 22.875 1.00 77.94 823 LEU A C 1
ATOM 6382 O O . LEU A 1 823 ? -15.268 -14.024 21.695 1.00 77.94 823 LEU A O 1
ATOM 6386 N N . PRO A 1 824 ? -14.857 -13.342 23.801 1.00 77.12 824 PRO A N 1
ATOM 6387 C CA . PRO A 1 824 ? -14.846 -11.924 23.450 1.00 77.12 824 PRO A CA 1
ATOM 6388 C C . PRO A 1 824 ? -13.782 -11.613 22.389 1.00 77.12 824 PRO A C 1
ATOM 6390 O O . PRO A 1 824 ? -12.626 -11.999 22.552 1.00 77.12 824 PRO A O 1
ATOM 6393 N N . GLY A 1 825 ? -14.179 -10.914 21.323 1.00 71.81 825 GLY A N 1
ATOM 6394 C CA . GLY A 1 825 ? -13.295 -10.516 20.220 1.00 71.81 825 GLY A CA 1
ATOM 6395 C C . GLY A 1 825 ? -12.932 -11.628 19.229 1.00 71.81 825 GLY A C 1
ATOM 6396 O O . GLY A 1 825 ? -12.238 -11.347 18.260 1.00 71.81 825 GLY A O 1
ATOM 6397 N N . ALA A 1 826 ? -13.404 -12.861 19.432 1.00 70.00 826 ALA A N 1
ATOM 6398 C CA . ALA A 1 826 ? -13.263 -13.935 18.451 1.00 70.00 826 ALA A CA 1
ATOM 6399 C C . ALA A 1 826 ? -14.469 -13.969 17.488 1.00 70.00 826 ALA A C 1
ATOM 6401 O O . ALA A 1 826 ? -15.563 -13.550 17.886 1.00 70.00 826 ALA A O 1
ATOM 6402 N N . PRO A 1 827 ? -14.312 -14.527 16.270 1.00 78.12 827 PRO A N 1
ATOM 6403 C CA . PRO A 1 827 ? -15.437 -14.818 15.386 1.00 78.12 827 PRO A CA 1
ATOM 6404 C C . PRO A 1 827 ? -16.524 -15.639 16.088 1.00 78.12 827 PRO A C 1
ATOM 6406 O O . PRO A 1 827 ? -16.242 -16.497 16.938 1.00 78.12 827 PRO A O 1
ATOM 6409 N N . LEU A 1 828 ? -17.782 -15.391 15.727 1.00 85.94 828 LEU A N 1
ATOM 6410 C CA . LEU A 1 828 ? -18.911 -16.110 16.286 1.00 85.94 828 LEU A CA 1
ATOM 6411 C C . LEU A 1 828 ? -18.828 -17.596 15.919 1.00 85.94 828 LEU A C 1
ATOM 6413 O O . LEU A 1 828 ? -18.536 -17.956 14.776 1.00 85.94 828 LEU A O 1
ATOM 6417 N N . PRO A 1 829 ? -19.131 -18.495 16.870 1.00 85.44 829 PRO A N 1
ATOM 6418 C CA . PRO A 1 829 ? -18.991 -19.928 16.694 1.00 85.44 829 PRO A CA 1
ATOM 6419 C C . PRO A 1 829 ? -20.150 -20.550 15.883 1.00 85.44 829 PRO A C 1
ATOM 6421 O O . PRO A 1 829 ? -20.666 -21.612 16.256 1.00 85.44 829 PRO A O 1
ATOM 6424 N N . PHE A 1 830 ? -20.539 -19.905 14.786 1.00 90.00 830 PHE A N 1
ATOM 6425 C CA . PHE A 1 830 ? -21.690 -20.223 13.944 1.00 90.00 830 PHE A CA 1
ATOM 6426 C C . PHE A 1 830 ? -21.319 -20.162 12.459 1.00 90.00 830 PHE A C 1
ATOM 6428 O O . PHE A 1 830 ? -20.449 -19.381 12.058 1.00 90.00 830 PHE A O 1
ATOM 6435 N N . GLU A 1 831 ? -21.972 -20.997 11.659 1.00 85.12 831 GLU A N 1
ATOM 6436 C CA . GLU A 1 831 ? -21.805 -21.027 10.203 1.00 85.12 831 GLU A CA 1
ATOM 6437 C C . GLU A 1 831 ? -22.432 -19.784 9.558 1.00 85.12 831 GLU A C 1
ATOM 6439 O O . GLU A 1 831 ? -23.294 -19.124 10.146 1.00 85.12 831 GLU A O 1
ATOM 6444 N N . SER A 1 832 ? -21.962 -19.426 8.364 1.00 87.19 832 SER A N 1
ATOM 6445 C CA . SER A 1 832 ? -22.544 -18.315 7.609 1.00 87.19 832 SER A CA 1
ATOM 6446 C C . SER A 1 832 ? -23.970 -18.667 7.185 1.00 87.19 832 SER A C 1
ATOM 6448 O O . SER A 1 832 ? -24.225 -19.786 6.752 1.00 87.19 832 SER A O 1
ATOM 6450 N N . GLY A 1 833 ? -24.907 -17.731 7.336 1.00 92.12 833 GLY A N 1
ATOM 6451 C CA . GLY A 1 833 ? -26.320 -17.957 7.031 1.00 92.12 833 GLY A CA 1
ATOM 6452 C C . GLY A 1 833 ? -27.023 -18.996 7.915 1.00 92.12 833 GLY A C 1
ATOM 6453 O O . GLY A 1 833 ? -28.097 -19.462 7.548 1.00 92.12 833 GLY A O 1
ATOM 6454 N N . GLN A 1 834 ? -26.445 -19.365 9.065 1.00 94.19 834 GLN A N 1
ATOM 6455 C CA . GLN A 1 834 ? -27.002 -20.380 9.963 1.00 94.19 834 GLN A CA 1
ATOM 6456 C C . GLN A 1 834 ? -28.375 -20.008 10.549 1.00 94.19 834 GLN A C 1
ATOM 6458 O O . GLN A 1 834 ? -29.129 -20.906 10.922 1.00 94.19 834 GLN A O 1
ATOM 6463 N N . PHE A 1 835 ? -28.682 -18.716 10.687 1.00 97.00 835 PHE A N 1
ATOM 6464 C CA . PHE A 1 835 ? -29.896 -18.246 11.354 1.00 97.00 835 PHE A CA 1
ATOM 6465 C C . PHE A 1 835 ? -30.859 -17.539 10.404 1.00 97.00 835 PHE A C 1
ATOM 6467 O O . PHE A 1 835 ? -30.471 -16.667 9.624 1.00 97.00 835 PHE A O 1
ATOM 6474 N N . ASP A 1 836 ? -32.142 -17.865 10.546 1.00 96.69 836 ASP A N 1
ATOM 6475 C CA . ASP A 1 836 ? -33.259 -17.197 9.875 1.00 96.69 836 ASP A CA 1
ATOM 6476 C C . ASP A 1 836 ? -33.619 -15.848 10.493 1.00 96.69 836 ASP A C 1
ATOM 6478 O O . ASP A 1 836 ? -34.306 -15.039 9.867 1.00 96.69 836 ASP A O 1
ATOM 6482 N N . GLY A 1 837 ? -33.169 -15.600 11.719 1.00 96.25 837 GLY A N 1
ATOM 6483 C CA . GLY A 1 837 ? -33.316 -14.304 12.341 1.00 96.25 837 GLY A CA 1
ATOM 6484 C C . GLY A 1 837 ? -32.367 -14.045 13.500 1.00 96.25 837 GLY A C 1
ATOM 6485 O O . GLY A 1 837 ? -31.711 -14.940 14.039 1.00 96.25 837 GLY A O 1
ATOM 6486 N N . LEU A 1 838 ? -32.337 -12.781 13.894 1.00 97.81 838 LEU A N 1
ATOM 6487 C CA . LEU A 1 838 ? -31.474 -12.212 14.906 1.00 97.81 838 LEU A CA 1
ATOM 6488 C C . LEU A 1 838 ? -32.304 -11.365 15.866 1.00 97.81 838 LEU A C 1
ATOM 6490 O O . LEU A 1 838 ? -32.992 -10.430 15.459 1.00 97.81 838 LEU A O 1
ATOM 6494 N N . TRP A 1 839 ? -32.188 -11.688 17.146 1.00 97.69 839 TRP A N 1
ATOM 6495 C CA . TRP A 1 839 ? -32.737 -10.941 18.261 1.00 97.69 839 TRP A CA 1
ATOM 6496 C C . TRP A 1 839 ? -31.596 -10.303 19.049 1.00 97.69 839 TRP A C 1
ATOM 6498 O O . TRP A 1 839 ? -30.703 -11.001 19.538 1.00 97.69 839 TRP A O 1
ATOM 6508 N N . VAL A 1 840 ? -31.638 -8.979 19.191 1.00 97.25 840 VAL A N 1
ATOM 6509 C CA . VAL A 1 840 ? -30.664 -8.210 19.968 1.00 97.25 840 VAL A CA 1
ATOM 6510 C C . VAL A 1 840 ? -31.401 -7.196 20.829 1.00 97.25 840 VAL A C 1
ATOM 6512 O O . VAL A 1 840 ? -32.136 -6.351 20.326 1.00 97.25 840 VAL A O 1
ATOM 6515 N N . CYS A 1 841 ? -31.213 -7.269 22.142 1.00 95.50 841 CYS A N 1
ATOM 6516 C CA . CYS A 1 841 ? -31.907 -6.392 23.077 1.00 95.50 841 CYS A CA 1
ATOM 6517 C C . CYS A 1 841 ? -30.933 -5.852 24.122 1.00 95.50 841 CYS A C 1
ATOM 6519 O O . CYS A 1 841 ? -30.543 -6.580 25.036 1.00 95.50 841 CYS A O 1
ATOM 6521 N N . THR A 1 842 ? -30.600 -4.564 24.020 1.00 93.81 842 THR A N 1
ATOM 6522 C CA . THR A 1 842 ? -29.687 -3.818 24.900 1.00 93.81 842 THR A CA 1
ATOM 6523 C C . THR A 1 842 ? -28.308 -4.461 24.975 1.00 93.81 842 THR A C 1
ATOM 6525 O O . THR A 1 842 ? -27.833 -4.799 26.056 1.00 93.81 842 THR A O 1
ATOM 6528 N N . VAL A 1 843 ? -27.680 -4.688 23.818 1.00 94.94 843 VAL A N 1
ATOM 6529 C CA . VAL A 1 843 ? -26.399 -5.406 23.715 1.00 94.94 843 VAL A CA 1
ATOM 6530 C C . VAL A 1 843 ? -25.368 -4.589 22.958 1.00 94.94 843 VAL A C 1
ATOM 6532 O O . VAL A 1 843 ? -24.263 -4.398 23.465 1.00 94.94 843 VAL A O 1
ATOM 6535 N N . LEU A 1 844 ? -25.702 -4.075 21.773 1.00 95.56 844 LEU A N 1
ATOM 6536 C CA . LEU A 1 844 ? -24.763 -3.314 20.945 1.00 95.56 844 LEU A CA 1
ATOM 6537 C C . LEU A 1 844 ? -24.369 -1.991 21.600 1.00 95.56 844 LEU A C 1
ATOM 6539 O O . LEU A 1 844 ? -23.234 -1.546 21.433 1.00 95.56 844 LEU A O 1
ATOM 6543 N N . GLN A 1 845 ? -25.229 -1.416 22.439 1.00 92.75 845 GLN A N 1
ATOM 6544 C CA . GLN A 1 845 ? -24.878 -0.285 23.299 1.00 92.75 845 GLN A CA 1
ATOM 6545 C C . GLN A 1 845 ? -23.720 -0.590 24.274 1.00 92.75 845 GLN A C 1
ATOM 6547 O O . GLN A 1 845 ? -23.077 0.328 24.770 1.00 92.75 845 GLN A O 1
ATOM 6552 N N . HIS A 1 846 ? -23.428 -1.864 24.560 1.00 91.19 846 HIS A N 1
ATOM 6553 C CA . HIS A 1 846 ? -22.312 -2.303 25.411 1.00 91.19 846 HIS A CA 1
ATOM 6554 C C . HIS A 1 846 ? -21.075 -2.736 24.613 1.00 91.19 846 HIS A C 1
ATOM 6556 O O . HIS A 1 846 ? -20.070 -3.163 25.194 1.00 91.19 846 HIS A O 1
ATOM 6562 N N . VAL A 1 847 ? -21.152 -2.640 23.284 1.00 90.38 847 VAL A N 1
ATOM 6563 C CA . VAL A 1 847 ? -20.037 -2.865 22.371 1.00 90.38 847 VAL A CA 1
ATOM 6564 C C . VAL A 1 847 ? -19.343 -1.516 22.126 1.00 90.38 847 VAL A C 1
ATOM 6566 O O . VAL A 1 847 ? -20.010 -0.567 21.710 1.00 90.38 847 VAL A O 1
ATOM 6569 N N . PRO A 1 848 ? -18.028 -1.401 22.382 1.00 85.12 848 PRO A N 1
ATOM 6570 C CA . PRO A 1 848 ? -17.249 -0.192 22.100 1.00 85.12 848 PRO A CA 1
ATOM 6571 C C . PRO A 1 848 ? -17.277 0.201 20.618 1.00 85.12 848 PRO A C 1
ATOM 6573 O O . PRO A 1 848 ? -17.417 -0.669 19.756 1.00 85.12 848 PRO A O 1
ATOM 6576 N N . ASP A 1 849 ? -17.101 1.488 20.306 1.00 82.06 849 ASP A N 1
ATOM 6577 C CA . ASP A 1 849 ? -17.048 1.968 18.914 1.00 82.06 849 ASP A CA 1
ATOM 6578 C C . ASP A 1 849 ? -15.908 1.313 18.122 1.00 82.06 849 ASP A C 1
ATOM 6580 O O . ASP A 1 849 ? -16.067 0.995 16.948 1.00 82.06 849 ASP A O 1
ATOM 6584 N N . GLU A 1 850 ? -14.801 0.985 18.784 1.00 75.62 850 GLU A N 1
ATOM 6585 C CA . GLU A 1 850 ? -13.653 0.305 18.183 1.00 75.62 850 GLU A CA 1
ATOM 6586 C C . GLU A 1 850 ? -13.960 -1.148 17.780 1.00 75.62 850 GLU A C 1
ATOM 6588 O O . GLU A 1 850 ? -13.232 -1.742 16.986 1.00 75.62 850 GLU A O 1
ATOM 6593 N N . ALA A 1 851 ? -15.013 -1.748 18.345 1.00 80.81 851 ALA A N 1
ATOM 6594 C CA . ALA A 1 851 ? -15.379 -3.151 18.154 1.00 80.81 851 ALA A CA 1
ATOM 6595 C C . ALA A 1 851 ? -16.654 -3.348 17.317 1.00 80.81 851 ALA A C 1
ATOM 6597 O O . ALA A 1 851 ? -16.914 -4.460 16.848 1.00 80.81 851 ALA A O 1
ATOM 6598 N N . ILE A 1 852 ? -17.470 -2.301 17.154 1.00 88.62 852 ILE A N 1
ATOM 6599 C CA . ILE A 1 852 ? -18.844 -2.434 16.656 1.00 88.62 852 ILE A CA 1
ATOM 6600 C C . ILE A 1 852 ? -18.902 -2.971 15.225 1.00 88.62 852 ILE A C 1
ATOM 6602 O O . ILE A 1 852 ? -19.693 -3.872 14.956 1.00 88.62 852 ILE A O 1
ATOM 6606 N N . LYS A 1 853 ? -18.013 -2.502 14.336 1.00 83.81 853 LYS A N 1
ATOM 6607 C CA . LYS A 1 853 ? -17.959 -2.935 12.929 1.00 83.81 853 LYS A CA 1
ATOM 6608 C C . LYS A 1 853 ? -17.744 -4.448 12.819 1.00 83.81 853 LYS A C 1
ATOM 6610 O O . LYS A 1 853 ? -18.472 -5.113 12.090 1.00 83.81 853 LYS A O 1
ATOM 6615 N N . ALA A 1 854 ? -16.798 -4.996 13.583 1.00 78.75 854 ALA A N 1
ATOM 6616 C CA . ALA A 1 854 ? -16.478 -6.422 13.553 1.00 78.75 854 ALA A CA 1
ATOM 6617 C C . ALA A 1 854 ? -17.607 -7.288 14.138 1.00 78.75 854 ALA A C 1
ATOM 6619 O O . ALA A 1 854 ? -17.969 -8.308 13.554 1.00 78.75 854 ALA A O 1
ATOM 6620 N N . VAL A 1 855 ? -18.207 -6.864 15.259 1.00 89.38 855 VAL A N 1
ATOM 6621 C CA . VAL A 1 855 ? -19.343 -7.579 15.869 1.00 89.38 855 VAL A CA 1
ATOM 6622 C C . VAL A 1 855 ? -20.542 -7.596 14.921 1.00 89.38 855 VAL A C 1
ATOM 6624 O O . VAL A 1 855 ? -21.120 -8.653 14.684 1.00 89.38 855 VAL A O 1
ATOM 6627 N N . VAL A 1 856 ? -20.891 -6.449 14.336 1.00 93.19 856 VAL A N 1
ATOM 6628 C CA . VAL A 1 856 ? -21.976 -6.336 13.352 1.00 93.19 856 VAL A CA 1
ATOM 6629 C C . VAL A 1 856 ? -21.683 -7.170 12.105 1.00 93.19 856 VAL A C 1
ATOM 6631 O O . VAL A 1 856 ? -22.584 -7.842 11.608 1.00 93.19 856 VAL A O 1
ATOM 6634 N N . GLY A 1 857 ? -20.440 -7.167 11.614 1.00 90.12 857 GLY A N 1
ATOM 6635 C CA . GLY A 1 857 ? -20.018 -7.996 10.484 1.00 90.12 857 GLY A CA 1
ATOM 6636 C C . GLY A 1 857 ? -20.283 -9.482 10.727 1.00 90.12 857 GLY A C 1
ATOM 6637 O O . GLY A 1 857 ? -20.907 -10.141 9.898 1.00 90.12 857 GLY A O 1
ATOM 6638 N N . GLU A 1 858 ? -19.916 -9.992 11.904 1.00 91.00 858 GLU A N 1
ATOM 6639 C CA . GLU A 1 858 ? -20.200 -11.377 12.287 1.00 91.00 858 GLU A CA 1
ATOM 6640 C C . GLU A 1 858 ? -21.698 -11.660 12.443 1.00 91.00 858 GLU A C 1
ATOM 6642 O O . GLU A 1 858 ? -22.168 -12.712 12.015 1.00 91.00 858 GLU A O 1
ATOM 6647 N N . LEU A 1 859 ? -22.470 -10.728 13.011 1.00 95.75 859 LEU A N 1
ATOM 6648 C CA . LEU A 1 859 ? -23.925 -10.874 13.116 1.00 95.75 859 LEU A CA 1
ATOM 6649 C C . LEU A 1 859 ? -24.590 -10.948 11.739 1.00 95.75 859 LEU A C 1
ATOM 6651 O O . LEU A 1 859 ? -25.471 -11.776 11.532 1.00 95.75 859 LEU A O 1
ATOM 6655 N N . ARG A 1 860 ? -24.136 -10.136 10.782 1.00 95.00 860 ARG A N 1
ATOM 6656 C CA . ARG A 1 860 ? -24.603 -10.198 9.390 1.00 95.00 860 ARG A CA 1
ATOM 6657 C C . ARG A 1 860 ? -24.185 -11.494 8.715 1.00 95.00 860 ARG A C 1
ATOM 6659 O O . ARG A 1 860 ? -24.983 -12.059 7.986 1.00 95.00 860 ARG A O 1
ATOM 6666 N N . ARG A 1 861 ? -22.968 -11.983 8.972 1.00 92.19 861 ARG A N 1
ATOM 6667 C CA . ARG A 1 861 ? -22.468 -13.238 8.397 1.00 92.19 861 ARG A CA 1
ATOM 6668 C C . ARG A 1 861 ? -23.318 -14.435 8.817 1.00 92.19 861 ARG A C 1
ATOM 6670 O O . ARG A 1 861 ? -23.619 -15.288 7.988 1.00 92.19 861 ARG A O 1
ATOM 6677 N N . VAL A 1 862 ? -23.673 -14.537 10.098 1.00 95.44 862 VAL A N 1
ATOM 6678 C CA . VAL A 1 862 ? -24.373 -15.719 10.639 1.00 95.44 862 VAL A CA 1
ATOM 6679 C C . VAL A 1 862 ? -25.875 -15.717 10.348 1.00 95.44 862 VAL A C 1
ATOM 6681 O O . VAL A 1 862 ? -26.515 -16.758 10.471 1.00 95.44 862 VAL A O 1
ATOM 6684 N N . VAL A 1 863 ? -26.440 -14.577 9.952 1.00 96.25 863 VAL A N 1
ATOM 6685 C CA . VAL A 1 863 ? -27.844 -14.444 9.544 1.00 96.25 863 VAL A CA 1
ATOM 6686 C C . VAL A 1 863 ? -27.925 -14.559 8.029 1.00 96.25 863 VAL A C 1
ATOM 6688 O O . VAL A 1 863 ? -27.164 -13.916 7.312 1.00 96.25 863 VAL A O 1
ATOM 6691 N N . ARG A 1 864 ? -28.841 -15.376 7.508 1.00 93.94 864 ARG A N 1
ATOM 6692 C CA . ARG A 1 864 ? -28.983 -15.491 6.051 1.00 93.94 864 ARG A CA 1
ATOM 6693 C C . ARG A 1 864 ? -29.543 -14.203 5.434 1.00 93.94 864 ARG A C 1
ATOM 6695 O O . ARG A 1 864 ? -30.318 -13.499 6.091 1.00 93.94 864 ARG A O 1
ATOM 6702 N N . PRO A 1 865 ? -29.258 -13.926 4.152 1.00 92.44 865 PRO A N 1
ATOM 6703 C CA . PRO A 1 865 ? -29.991 -12.909 3.409 1.00 92.44 865 PRO A CA 1
ATOM 6704 C C . PRO A 1 865 ? -31.509 -13.125 3.504 1.00 92.44 865 PRO A C 1
ATOM 6706 O O . PRO A 1 865 ? -32.011 -14.248 3.423 1.00 92.44 865 PRO A O 1
ATOM 6709 N N . GLY A 1 866 ? -32.251 -12.042 3.730 1.00 93.00 866 GLY A N 1
ATOM 6710 C CA . GLY A 1 866 ? -33.692 -12.066 3.986 1.00 93.00 866 GLY A CA 1
ATOM 6711 C C . GLY A 1 866 ? -34.095 -12.530 5.394 1.00 93.00 866 GLY A C 1
ATOM 6712 O O . GLY A 1 866 ? -35.296 -12.646 5.668 1.00 93.00 866 GLY A O 1
ATOM 6713 N N . GLY A 1 867 ? -33.132 -12.798 6.281 1.00 95.31 867 GLY A N 1
ATOM 6714 C CA . GLY A 1 867 ? -33.379 -13.129 7.681 1.00 95.31 867 GLY A CA 1
ATOM 6715 C C . GLY A 1 867 ? -33.945 -11.947 8.473 1.00 95.31 867 GLY A C 1
ATOM 6716 O O . GLY A 1 867 ? -33.623 -10.792 8.190 1.00 95.31 867 GLY A O 1
ATOM 6717 N N . LEU A 1 868 ? -34.817 -12.233 9.442 1.00 96.62 868 LEU A N 1
ATOM 6718 C CA . LEU A 1 868 ? -35.461 -11.227 10.293 1.00 96.62 868 LEU A CA 1
ATOM 6719 C C . LEU A 1 868 ? -34.461 -10.652 11.300 1.00 96.62 868 LEU A C 1
ATOM 6721 O O . LEU A 1 868 ? -33.871 -11.400 12.068 1.00 96.62 868 LEU A O 1
ATOM 6725 N N . VAL A 1 869 ? -34.311 -9.335 11.361 1.00 97.44 869 VAL A N 1
ATOM 6726 C CA . VAL A 1 869 ? -33.499 -8.659 12.379 1.00 97.44 869 VAL A CA 1
ATOM 6727 C C . VAL A 1 869 ? -34.413 -7.821 13.262 1.00 97.44 869 VAL A C 1
ATOM 6729 O O . VAL A 1 869 ? -35.161 -6.987 12.754 1.00 97.44 869 VAL A O 1
ATOM 6732 N N . LEU A 1 870 ? -34.338 -8.040 14.576 1.00 97.50 870 LEU A N 1
ATOM 6733 C CA . LEU A 1 870 ? -35.033 -7.263 15.598 1.00 97.50 870 LEU A CA 1
ATOM 6734 C C . LEU A 1 870 ? -34.011 -6.749 16.617 1.00 97.50 870 LEU A C 1
ATOM 6736 O O . LEU A 1 870 ? -33.387 -7.528 17.342 1.00 97.50 870 LEU A O 1
ATOM 6740 N N . LEU A 1 871 ? -33.850 -5.428 16.655 1.00 96.94 871 LEU A N 1
ATOM 6741 C CA . LEU A 1 871 ? -32.940 -4.704 17.539 1.00 96.94 871 LEU A CA 1
ATOM 6742 C C . LEU A 1 871 ? -33.744 -3.829 18.497 1.00 96.94 871 LEU A C 1
ATOM 6744 O O . LEU A 1 871 ? -34.679 -3.158 18.077 1.00 96.94 871 LEU A O 1
ATOM 6748 N N . CYS A 1 872 ? -33.350 -3.786 19.764 1.00 96.12 872 CYS A N 1
ATOM 6749 C CA . CYS A 1 872 ? -33.832 -2.802 20.728 1.00 96.12 872 CYS A CA 1
ATOM 6750 C C . CYS A 1 872 ? -32.643 -2.255 21.515 1.00 96.12 872 CYS A C 1
ATOM 6752 O O . CYS A 1 872 ? -32.069 -2.976 22.327 1.00 96.12 872 CYS A O 1
ATOM 6754 N N . GLU A 1 873 ? -32.266 -0.997 21.299 1.00 95.56 873 GLU A N 1
ATOM 6755 C CA . GLU A 1 873 ? -31.072 -0.386 21.905 1.00 95.56 873 GLU A CA 1
ATOM 6756 C C . GLU A 1 873 ? -31.395 0.984 22.513 1.00 95.56 873 GLU A C 1
ATOM 6758 O O . GLU A 1 873 ? -32.377 1.625 22.141 1.00 95.56 873 GLU A O 1
ATOM 6763 N N . ASN A 1 874 ? -30.582 1.433 23.471 1.00 92.38 874 ASN A N 1
ATOM 6764 C CA . ASN A 1 874 ? -30.637 2.797 23.996 1.00 92.38 874 ASN A CA 1
ATOM 6765 C C . ASN A 1 874 ? -30.105 3.791 22.945 1.00 92.38 874 ASN A C 1
ATOM 6767 O O . ASN A 1 874 ? -29.000 3.623 22.421 1.00 92.38 874 ASN A O 1
ATOM 6771 N N . THR A 1 875 ? -30.898 4.826 22.667 1.00 91.81 875 THR A N 1
ATOM 6772 C CA . THR A 1 875 ? -30.651 5.873 21.660 1.00 91.81 875 THR A CA 1
ATOM 6773 C C . THR A 1 875 ? -30.691 7.285 22.256 1.00 91.81 875 THR A C 1
ATOM 6775 O O . THR A 1 875 ? -30.916 8.277 21.558 1.00 91.81 875 THR A O 1
ATOM 6778 N N . GLN A 1 876 ? -30.475 7.401 23.569 1.00 84.25 876 GLN A N 1
ATOM 6779 C CA . GLN A 1 876 ? -30.435 8.671 24.289 1.00 84.25 876 GLN A CA 1
ATOM 6780 C C . GLN A 1 876 ? -29.384 9.629 23.691 1.00 84.25 876 GLN A C 1
ATOM 6782 O O . GLN A 1 876 ? -28.213 9.283 23.548 1.00 84.25 876 GLN A O 1
ATOM 6787 N N . SER A 1 877 ? -29.784 10.872 23.410 1.00 75.25 877 SER A N 1
ATOM 6788 C CA . SER A 1 877 ? -28.900 11.940 22.916 1.00 75.25 877 SER A CA 1
ATOM 6789 C C . SER A 1 877 ? -28.530 12.954 24.010 1.00 75.25 877 SER A C 1
ATOM 6791 O O . SER A 1 877 ? -29.286 13.150 24.959 1.00 75.25 877 SER A O 1
ATOM 6793 N N . GLY A 1 878 ? -27.408 13.667 23.847 1.00 63.50 878 GLY A N 1
ATOM 6794 C CA . GLY A 1 878 ? -27.052 14.836 24.675 1.00 63.50 878 GLY A CA 1
ATOM 6795 C C . GLY A 1 878 ? -26.268 14.552 25.967 1.00 63.50 878 GLY A C 1
ATOM 6796 O O . GLY A 1 878 ? -26.020 15.481 26.729 1.00 63.50 878 GLY A O 1
ATOM 6797 N N . LEU A 1 879 ? -25.843 13.305 26.209 1.00 62.97 879 LEU A N 1
ATOM 6798 C CA . LEU A 1 879 ? -25.103 12.879 27.414 1.00 62.97 879 LEU A CA 1
ATOM 6799 C C . LEU A 1 879 ? -23.610 12.567 27.158 1.00 62.97 879 LEU A C 1
ATOM 6801 O O . LEU A 1 879 ? -22.977 11.872 27.951 1.00 62.97 879 LEU A O 1
ATOM 6805 N N . GLY A 1 880 ? -23.036 13.065 26.056 1.00 67.12 880 GLY A N 1
ATOM 6806 C CA . GLY A 1 880 ? -21.716 12.636 25.564 1.00 67.12 880 GLY A CA 1
ATOM 6807 C C . GLY A 1 880 ? -21.769 11.273 24.853 1.00 67.12 880 GLY A C 1
ATOM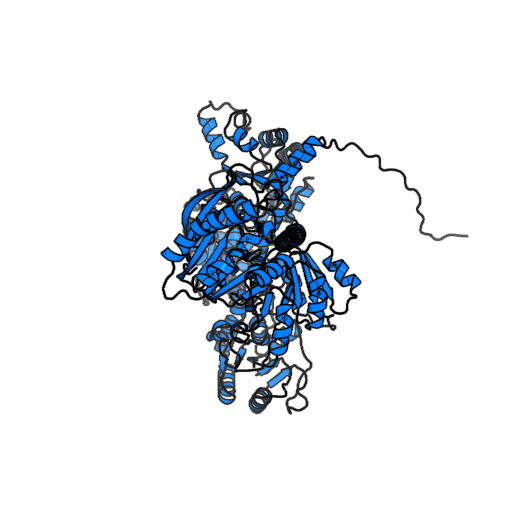 6808 O O . GLY A 1 880 ? -22.843 10.701 24.698 1.00 67.12 880 GLY A O 1
ATOM 6809 N N . ARG A 1 881 ? -20.623 10.748 24.384 1.00 81.75 881 ARG A N 1
ATOM 6810 C CA . ARG A 1 881 ? -20.566 9.474 23.624 1.00 81.75 881 ARG A CA 1
ATOM 6811 C C . ARG A 1 881 ? -20.663 8.227 24.511 1.00 81.75 881 ARG A C 1
ATOM 6813 O O . ARG A 1 881 ? -21.096 7.176 24.053 1.00 81.75 881 ARG A O 1
ATOM 6820 N N . THR A 1 882 ? -20.302 8.335 25.788 1.00 80.25 882 THR A N 1
ATOM 6821 C CA . THR A 1 882 ? -20.297 7.221 26.750 1.00 80.25 882 THR A CA 1
ATOM 6822 C C . THR A 1 882 ? -20.972 7.611 28.057 1.00 80.25 882 THR A C 1
ATOM 6824 O O . THR A 1 882 ? -20.775 8.720 28.547 1.00 80.25 882 THR A O 1
ATOM 6827 N N . SER A 1 883 ? -21.697 6.680 28.673 1.00 76.25 883 SER A N 1
ATOM 6828 C CA . SER A 1 883 ? -22.279 6.871 30.012 1.00 76.25 883 SER A CA 1
ATOM 6829 C C . SER A 1 883 ? -21.223 7.109 31.103 1.00 76.25 883 SER A C 1
ATOM 6831 O O . SER A 1 883 ? -20.088 6.646 31.000 1.00 76.25 883 SER A O 1
ATOM 6833 N N . ASN A 1 884 ? -21.629 7.720 32.224 1.00 69.25 884 ASN A N 1
ATOM 6834 C CA . ASN A 1 884 ? -20.767 7.973 33.396 1.00 69.25 884 ASN A CA 1
ATOM 6835 C C . ASN A 1 884 ? -20.096 6.717 33.975 1.00 69.25 884 ASN A C 1
ATOM 6837 O O . ASN A 1 884 ? -19.071 6.795 34.645 1.00 69.25 884 ASN A O 1
ATOM 6841 N N . SER A 1 885 ? -20.702 5.553 33.759 1.00 65.50 885 SER A N 1
ATOM 6842 C CA . SER A 1 885 ? -20.191 4.263 34.227 1.00 65.50 885 SER A CA 1
ATOM 6843 C C . SER A 1 885 ? -19.377 3.525 33.161 1.00 65.50 885 SER A C 1
ATOM 6845 O O . SER A 1 885 ? -18.948 2.400 33.402 1.00 65.50 885 SER A O 1
ATOM 6847 N N . GLY A 1 886 ? -19.187 4.135 31.986 1.00 67.88 886 GLY A N 1
ATOM 6848 C CA . GLY A 1 886 ? -18.290 3.685 30.923 1.00 67.88 886 GLY A CA 1
ATOM 6849 C C . GLY A 1 886 ? -18.706 2.411 30.188 1.00 67.88 886 GLY A C 1
ATOM 6850 O O . GLY A 1 886 ? -17.961 1.957 29.330 1.00 67.88 886 GLY A O 1
ATOM 6851 N N . HIS A 1 887 ? -19.864 1.823 30.505 1.00 75.19 887 HIS A N 1
ATOM 6852 C CA . HIS A 1 887 ? -20.293 0.536 29.939 1.00 75.19 887 HIS A CA 1
ATOM 6853 C C . HIS A 1 887 ? -21.394 0.654 28.881 1.00 75.19 887 HIS A C 1
ATOM 6855 O O . HIS A 1 887 ? -21.763 -0.355 28.292 1.00 75.19 887 HIS A O 1
ATOM 6861 N N . VAL A 1 888 ? -21.919 1.859 28.646 1.00 85.19 888 VAL A N 1
ATOM 6862 C CA . VAL A 1 888 ? -22.865 2.178 27.562 1.00 85.19 888 VAL A CA 1
ATOM 6863 C C . VAL A 1 888 ? -22.227 3.209 26.638 1.00 85.19 888 VAL A C 1
ATOM 6865 O O . VAL A 1 888 ? -21.748 4.238 27.127 1.00 85.19 888 VAL A O 1
ATOM 6868 N N . VAL A 1 889 ? -22.254 2.928 25.337 1.00 87.88 889 VAL A N 1
ATOM 6869 C CA . VAL A 1 889 ? -21.932 3.829 24.229 1.00 87.88 889 VAL A CA 1
ATOM 6870 C C . VAL A 1 889 ? -23.245 4.295 23.608 1.00 87.88 889 VAL A C 1
ATOM 6872 O O . VAL A 1 889 ? -24.049 3.476 23.160 1.00 87.88 889 VAL A O 1
ATOM 6875 N N . PHE A 1 890 ? -23.470 5.605 23.601 1.00 88.50 890 PHE A N 1
ATOM 6876 C CA . PHE A 1 890 ? -24.686 6.198 23.054 1.00 88.50 890 PHE A CA 1
ATOM 6877 C C . PHE A 1 890 ? -24.558 6.342 21.536 1.00 88.50 890 PHE A C 1
ATOM 6879 O O . PHE A 1 890 ? -23.665 7.038 21.043 1.00 88.50 890 PHE A O 1
ATOM 6886 N N . ARG A 1 891 ? -25.463 5.684 20.805 1.00 91.38 891 ARG A N 1
ATOM 6887 C CA . ARG A 1 891 ? -25.570 5.751 19.342 1.00 91.38 891 ARG A CA 1
ATOM 6888 C C . ARG A 1 891 ? -26.973 6.152 18.930 1.00 91.38 891 ARG A C 1
ATOM 6890 O O . ARG A 1 891 ? -27.936 5.847 19.630 1.00 91.38 891 ARG A O 1
ATOM 6897 N N . THR A 1 892 ? -27.088 6.838 17.806 1.00 92.19 892 THR A N 1
ATOM 6898 C CA . THR A 1 892 ? -28.382 7.224 17.248 1.00 92.19 892 THR A CA 1
ATOM 6899 C C . THR A 1 892 ? -29.087 6.023 16.619 1.00 92.19 892 THR A C 1
ATOM 6901 O O . THR A 1 892 ? -28.480 4.993 16.315 1.00 92.19 892 THR A O 1
ATOM 6904 N N . ALA A 1 893 ? -30.392 6.159 16.392 1.00 91.62 893 ALA A N 1
ATOM 6905 C CA . ALA A 1 893 ? -31.158 5.166 15.650 1.00 91.62 893 ALA A CA 1
ATOM 6906 C C . ALA A 1 893 ? -30.621 4.970 14.217 1.00 91.62 893 ALA A C 1
ATOM 6908 O O . ALA A 1 893 ? -30.537 3.834 13.753 1.00 91.62 893 ALA A O 1
ATOM 6909 N N . ASP A 1 894 ? -30.180 6.047 13.558 1.00 90.25 894 ASP A N 1
ATOM 6910 C CA . ASP A 1 894 ? -29.588 5.987 12.216 1.00 90.25 894 ASP A CA 1
ATOM 6911 C C . ASP A 1 894 ? -28.268 5.204 12.198 1.00 90.25 894 ASP A C 1
ATOM 6913 O O . ASP A 1 894 ? -28.029 4.420 11.280 1.00 90.25 894 ASP A O 1
ATOM 6917 N N . GLU A 1 895 ? -27.429 5.355 13.232 1.00 91.94 895 GLU A N 1
ATOM 6918 C CA . GLU A 1 895 ? -26.203 4.560 13.379 1.00 91.94 895 GLU A CA 1
ATOM 6919 C C . GLU A 1 895 ? -26.526 3.059 13.485 1.00 91.94 895 GLU A C 1
ATOM 6921 O O . GLU A 1 895 ? -25.904 2.244 12.802 1.00 91.94 895 GLU A O 1
ATOM 6926 N N . TYR A 1 896 ? -27.534 2.681 14.282 1.00 94.56 896 TYR A N 1
ATOM 6927 C CA . TYR A 1 896 ? -27.962 1.282 14.388 1.00 94.56 896 TYR A CA 1
ATOM 6928 C C . TYR A 1 896 ? -28.600 0.747 13.100 1.00 94.56 896 TYR A C 1
ATOM 6930 O O . TYR A 1 896 ? -28.346 -0.400 12.732 1.00 94.56 896 TYR A O 1
ATOM 6938 N N . ALA A 1 897 ? -29.390 1.555 12.389 1.00 92.62 897 ALA A N 1
ATOM 6939 C CA . ALA A 1 897 ? -29.974 1.166 11.106 1.00 92.62 897 ALA A CA 1
ATOM 6940 C C . ALA A 1 897 ? -28.891 0.935 10.036 1.00 92.62 897 ALA A C 1
ATOM 6942 O O . ALA A 1 897 ? -28.954 -0.039 9.284 1.00 92.62 897 ALA A O 1
ATOM 6943 N N . ALA A 1 898 ? -27.846 1.772 10.008 1.00 92.31 898 ALA A N 1
ATOM 6944 C CA . ALA A 1 898 ? -26.729 1.639 9.071 1.00 92.31 898 ALA A CA 1
ATOM 6945 C C . ALA A 1 898 ? -25.944 0.325 9.244 1.00 92.31 898 ALA A C 1
ATOM 6947 O O . ALA A 1 898 ? -25.378 -0.199 8.280 1.00 92.31 898 ALA A O 1
ATOM 6948 N N . PHE A 1 899 ? -25.931 -0.247 10.452 1.00 94.38 899 PHE A N 1
ATOM 6949 C CA . PHE A 1 899 ? -25.290 -1.535 10.715 1.00 94.38 899 PHE A CA 1
ATOM 6950 C C . PHE A 1 899 ? -25.979 -2.706 10.007 1.00 94.38 899 PHE A C 1
ATOM 6952 O O . PHE A 1 899 ? -25.292 -3.648 9.606 1.00 94.38 899 PHE A O 1
ATOM 6959 N N . PHE A 1 900 ? -27.295 -2.636 9.791 1.00 95.12 900 PHE A N 1
ATOM 6960 C CA . PHE A 1 900 ? -28.097 -3.720 9.220 1.00 95.12 900 PHE A CA 1
ATOM 6961 C C . PHE A 1 900 ? -28.951 -3.215 8.045 1.00 95.12 900 PHE A C 1
ATOM 6963 O O . PHE A 1 900 ? -30.109 -2.836 8.230 1.00 95.12 900 PHE A O 1
ATOM 6970 N N . PRO A 1 901 ? -28.421 -3.232 6.806 1.00 91.88 901 PRO A N 1
ATOM 6971 C CA . PRO A 1 901 ? -29.171 -2.792 5.635 1.00 91.88 901 PRO A CA 1
ATOM 6972 C C . PRO A 1 901 ? -30.498 -3.541 5.478 1.00 91.88 901 PRO A C 1
ATOM 6974 O O . PRO A 1 901 ? -30.531 -4.771 5.472 1.00 91.88 901 PRO A O 1
ATOM 6977 N N . GLY A 1 902 ? -31.588 -2.788 5.313 1.00 91.31 902 GLY A N 1
ATOM 6978 C CA . GLY A 1 902 ? -32.951 -3.330 5.238 1.00 91.31 902 GLY A CA 1
ATOM 6979 C C . GLY A 1 902 ? -33.719 -3.335 6.563 1.00 91.31 902 GLY A C 1
ATOM 6980 O O . GLY A 1 902 ? -34.878 -3.749 6.579 1.00 91.31 902 GLY A O 1
ATOM 6981 N N . VAL A 1 903 ? -33.106 -2.847 7.643 1.00 94.69 903 VAL A N 1
ATOM 6982 C CA . VAL A 1 903 ? -33.732 -2.651 8.955 1.00 94.69 903 VAL A CA 1
ATOM 6983 C C . VAL A 1 903 ? -34.061 -1.172 9.161 1.00 94.69 903 VAL A C 1
ATOM 6985 O O . VAL A 1 903 ? -33.260 -0.306 8.813 1.00 94.69 903 VAL A O 1
ATOM 6988 N N . ALA A 1 904 ? -35.238 -0.875 9.717 1.00 94.56 904 ALA A N 1
ATOM 6989 C CA . ALA A 1 904 ? -35.704 0.492 9.938 1.00 94.56 904 ALA A CA 1
ATOM 6990 C C . ALA A 1 904 ? -36.293 0.680 11.341 1.00 94.56 904 ALA A C 1
ATOM 6992 O O . ALA A 1 904 ? -36.750 -0.272 11.978 1.00 94.56 904 ALA A O 1
ATOM 6993 N N . VAL A 1 905 ? -36.300 1.928 11.811 1.00 96.00 905 VAL A N 1
ATOM 6994 C CA . VAL A 1 905 ? -36.950 2.317 13.068 1.00 96.00 905 VAL A CA 1
ATOM 6995 C C . VAL A 1 905 ? -38.439 1.989 13.000 1.00 96.00 905 VAL A C 1
ATOM 6997 O O . VAL A 1 905 ? -39.128 2.391 12.067 1.00 96.00 905 VAL A O 1
ATOM 7000 N N . THR A 1 906 ? -38.918 1.240 13.989 1.00 96.00 906 THR A N 1
ATOM 7001 C CA . THR A 1 906 ? -40.310 0.778 14.083 1.00 96.00 906 THR A CA 1
ATOM 7002 C C . THR A 1 906 ? -41.027 1.381 15.288 1.00 96.00 906 THR A C 1
ATOM 7004 O O . THR A 1 906 ? -42.193 1.751 15.182 1.00 96.00 906 THR A O 1
ATOM 7007 N N . GLU A 1 907 ? -40.340 1.515 16.424 1.00 94.62 907 GLU A N 1
ATOM 7008 C CA . GLU A 1 907 ? -40.895 2.107 17.646 1.00 94.62 907 GLU A CA 1
ATOM 7009 C C . GLU A 1 907 ? -39.804 2.867 18.405 1.00 94.62 907 GLU A C 1
ATOM 7011 O O . GLU A 1 907 ? -38.655 2.432 18.451 1.00 94.62 907 GLU A O 1
ATOM 7016 N N . GLU A 1 908 ? -40.171 3.969 19.055 1.00 94.12 908 GLU A N 1
ATOM 7017 C CA . GLU A 1 908 ? -39.369 4.603 20.100 1.00 94.12 908 GLU A CA 1
ATOM 7018 C C . GLU A 1 908 ? -40.178 4.659 21.391 1.00 94.12 908 GLU A C 1
ATOM 7020 O O . GLU A 1 908 ? -41.359 5.010 21.388 1.00 94.12 908 GLU A O 1
ATOM 7025 N N . PHE A 1 909 ? -39.542 4.338 22.513 1.00 92.88 909 PHE A N 1
ATOM 7026 C CA . PHE A 1 909 ? -40.176 4.417 23.821 1.00 92.88 909 PHE A CA 1
ATOM 7027 C C . PHE A 1 909 ? -39.176 4.831 24.897 1.00 92.88 909 PHE A C 1
ATOM 7029 O O . PHE A 1 909 ? -37.961 4.761 24.718 1.00 92.88 909 PHE A O 1
ATOM 7036 N N . VAL A 1 910 ? -39.697 5.289 26.034 1.00 89.56 910 VAL A N 1
ATOM 7037 C CA . VAL A 1 910 ? -38.885 5.666 27.194 1.00 89.56 910 VAL A CA 1
ATOM 7038 C C . VAL A 1 910 ? -39.089 4.640 28.299 1.00 89.56 910 VAL A C 1
ATOM 7040 O O . VAL A 1 910 ? -40.223 4.331 28.664 1.00 89.56 910 VAL A O 1
ATOM 7043 N N . SER A 1 911 ? -37.987 4.136 28.845 1.00 84.56 911 SER A N 1
ATOM 7044 C CA . SER A 1 911 ? -37.953 3.226 29.988 1.00 84.56 911 SER A CA 1
ATOM 7045 C C . SER A 1 911 ? -36.951 3.765 31.002 1.00 84.56 911 SER A C 1
ATOM 7047 O O . SER A 1 911 ? -35.819 4.061 30.646 1.00 84.56 911 SER A O 1
ATOM 7049 N N . GLU A 1 912 ? -37.367 3.935 32.262 1.00 80.94 912 GLU A N 1
ATOM 7050 C CA . GLU A 1 912 ? -36.514 4.481 33.341 1.00 80.94 912 GLU A CA 1
ATOM 7051 C C . GLU A 1 912 ? -35.829 5.824 32.987 1.00 80.94 912 GLU A C 1
ATOM 7053 O O . GLU A 1 912 ? -34.731 6.128 33.446 1.00 80.94 912 GLU A O 1
ATOM 7058 N N . GLY A 1 913 ? -36.489 6.651 32.168 1.00 82.62 913 GLY A N 1
ATOM 7059 C CA . GLY A 1 913 ? -35.959 7.945 31.721 1.00 82.62 913 GLY A CA 1
ATOM 7060 C C . GLY A 1 913 ? -34.942 7.863 30.577 1.00 82.62 913 GLY A C 1
ATOM 7061 O O . GLY A 1 913 ? -34.449 8.903 30.141 1.00 82.62 913 GLY A O 1
ATOM 7062 N N . GLU A 1 914 ? -34.663 6.663 30.070 1.00 86.44 914 GLU A N 1
ATOM 7063 C CA . GLU A 1 914 ? -33.802 6.424 28.916 1.00 86.44 914 GLU A CA 1
ATOM 7064 C C . GLU A 1 914 ? -34.639 6.137 27.665 1.00 86.44 914 GLU A C 1
ATOM 7066 O O . GLU A 1 914 ? -35.621 5.389 27.700 1.00 86.44 914 GLU A O 1
ATOM 7071 N N . ARG A 1 915 ? -34.266 6.760 26.545 1.00 92.25 915 ARG A N 1
ATOM 7072 C CA . ARG A 1 915 ? -34.871 6.516 25.237 1.00 92.25 915 ARG A CA 1
ATOM 7073 C C . ARG A 1 915 ? -34.316 5.226 24.647 1.00 92.25 915 ARG A C 1
ATOM 7075 O O . ARG A 1 915 ? -33.102 5.062 24.532 1.00 92.25 915 ARG A O 1
ATOM 7082 N N . HIS A 1 916 ? -35.221 4.355 24.228 1.00 93.50 916 HIS A N 1
ATOM 7083 C CA . HIS A 1 916 ? -34.929 3.134 23.501 1.00 93.50 916 HIS A CA 1
ATOM 7084 C C . HIS A 1 916 ? -35.639 3.143 22.158 1.00 93.50 916 HIS A C 1
ATOM 7086 O O . HIS A 1 916 ? -36.756 3.649 22.033 1.00 93.50 916 HIS A O 1
ATOM 7092 N N . THR A 1 917 ? -34.997 2.535 21.171 1.00 95.94 917 THR A N 1
ATOM 7093 C CA . THR A 1 917 ? -35.520 2.440 19.814 1.00 95.94 917 THR A CA 1
ATOM 7094 C C . THR A 1 917 ? -35.525 0.982 19.384 1.00 95.94 917 THR A C 1
ATOM 7096 O O . THR A 1 917 ? -34.517 0.283 19.514 1.00 95.94 917 THR A O 1
ATOM 7099 N N . VAL A 1 918 ? -36.670 0.538 18.869 1.00 96.94 918 VAL A N 1
ATOM 7100 C CA . VAL A 1 918 ? -36.876 -0.763 18.238 1.00 96.94 918 VAL A CA 1
ATOM 7101 C C . VAL A 1 918 ? -36.678 -0.606 16.737 1.00 96.94 918 VAL A C 1
ATOM 7103 O O . VAL A 1 918 ? -37.342 0.218 16.104 1.00 96.94 918 VAL A O 1
ATOM 7106 N N . LEU A 1 919 ? -35.786 -1.408 16.161 1.00 97.00 919 LEU A N 1
ATOM 7107 C CA . LEU A 1 919 ? -35.565 -1.478 14.725 1.00 97.00 919 LEU A CA 1
ATOM 7108 C C . LEU A 1 919 ? -35.856 -2.891 14.225 1.00 97.00 919 LEU A C 1
ATOM 7110 O O . LEU A 1 919 ? -35.371 -3.868 14.799 1.00 97.00 919 LEU A O 1
ATOM 7114 N N . VAL A 1 920 ? -36.650 -2.994 13.161 1.00 97.50 920 VAL A N 1
ATOM 7115 C CA . VAL A 1 920 ? -37.118 -4.271 12.613 1.00 97.50 920 VAL A CA 1
ATOM 7116 C C . VAL A 1 920 ? -36.994 -4.256 11.095 1.00 97.50 920 VAL A C 1
ATOM 7118 O O . VAL A 1 920 ? -37.189 -3.228 10.445 1.00 97.50 920 VAL A O 1
ATOM 7121 N N . GLY A 1 921 ? -36.631 -5.393 10.511 1.00 96.31 921 GLY A N 1
ATOM 7122 C CA . GLY A 1 921 ? -36.612 -5.559 9.063 1.00 96.31 921 GLY A CA 1
ATOM 7123 C C . GLY A 1 921 ? -35.965 -6.862 8.629 1.00 96.31 921 GLY A C 1
ATOM 7124 O O . GLY A 1 921 ? -35.735 -7.760 9.437 1.00 96.31 921 GLY A O 1
ATOM 7125 N N . TYR A 1 922 ? -35.670 -6.962 7.336 1.00 96.50 922 TYR A N 1
ATOM 7126 C CA . TYR A 1 922 ? -35.018 -8.135 6.758 1.00 96.50 922 TYR A CA 1
ATOM 7127 C C . TYR A 1 922 ? -33.642 -7.747 6.235 1.00 96.50 922 TYR A C 1
ATOM 7129 O O . TYR A 1 922 ? -33.516 -6.767 5.496 1.00 96.50 922 TYR A O 1
ATOM 7137 N N . LEU A 1 923 ? -32.625 -8.528 6.593 1.00 94.19 923 LEU A N 1
ATOM 7138 C CA . LEU A 1 923 ? -31.250 -8.272 6.178 1.00 94.19 923 LEU A CA 1
ATOM 7139 C C . LEU A 1 923 ? -31.121 -8.366 4.648 1.00 94.19 923 LEU A C 1
ATOM 7141 O O . LEU A 1 923 ? -31.465 -9.392 4.061 1.00 94.19 923 LEU A O 1
ATOM 7145 N N . ARG A 1 924 ? -30.635 -7.308 3.992 1.00 88.06 924 ARG A N 1
ATOM 7146 C CA . ARG A 1 924 ? -30.337 -7.313 2.547 1.00 88.06 924 ARG A CA 1
ATOM 7147 C C . ARG A 1 924 ? -28.967 -7.929 2.259 1.00 88.06 924 ARG A C 1
ATOM 7149 O O . ARG A 1 924 ? -28.087 -7.901 3.118 1.00 88.06 924 ARG A O 1
ATOM 7156 N N . GLU A 1 925 ? -28.795 -8.450 1.042 1.00 74.88 925 GLU A N 1
ATOM 7157 C CA . GLU A 1 925 ? -27.464 -8.779 0.518 1.00 74.88 925 GLU A CA 1
ATOM 7158 C C . GLU A 1 925 ? -26.597 -7.518 0.473 1.00 74.88 925 GLU A C 1
ATOM 7160 O O . GLU A 1 925 ? -27.101 -6.407 0.277 1.00 74.88 925 GLU A O 1
ATOM 7165 N N . VAL A 1 926 ? -25.310 -7.707 0.750 1.00 54.53 926 VAL A N 1
ATOM 7166 C CA . VAL A 1 926 ? -24.322 -6.651 0.985 1.00 54.53 926 VAL A CA 1
ATOM 7167 C C . VAL A 1 926 ? -23.293 -6.690 -0.115 1.00 54.53 926 VAL A C 1
ATOM 7169 O O . VAL A 1 926 ? -22.777 -7.806 -0.345 1.00 54.53 926 VAL A O 1
#

Foldseek 3Di:
DDDDDDDDDDDDDDDDDDDDDPDDDPVVVVVVVVVLVLFFEEEEEFQADVVVPDTFQLQLLVCLLPDDDLFQPFGHHNYYYYDHCVVQVVVVVVPDDDDDPQPDPVQCPPPHPNVVVLLRGQEYEYEADDRLNSLQVSVVSNHAYEYEHQQLSLDDDVALLRSLVSCVVSVHAYAACDPVSQVLCVVSVHHHHYFVDAGPFAQDLPFFQDPQFAAEEEQEQEQHCPVPQQVLQLQLLLQLVLVVVDVRYAYEYEHADDHVVPYDPVSPPRPRYHYHYRDDDPVVVLVVLVVHLAYEGAGQWGSQCNVLNVSVSSLHAYAYEPDPPNCVSHPDLAQYHYAYWDQPDDSRSITGIDGHSNSSSVRVCCCNVDPVSSRNNSGHFSLLSVLSSLSNSQSSCCVRRVTDFAEEEEEDADDDPPDDDLSNLLQLLCVSNRYHYHYDYLPDDLVVLLVSQVDDHQEYEYEPDFLVSLQSNQVSHLHFYEYEYEDDDPPCLVRCLSNQVSGQEYEYCAPCVCVVNVSRPRHYHNFHAFAQAADPDHLLGQDSDADAEDQDWLEEEAEEDDPDDDPLVLQVLLVVPTRYEYEYPDCPVSPDDYDHHDHHNRVLNNLNHHLEYEAEFPDQAGASRGDSCQLHSLQSLHAYEYEHHHCVCVQAPCLQYPYDPHSVRSNVVSVVSSVPVPSRNRNSSRSNSSNSSQRTSSNSNVSVSVVSSLAFGSVLLVLLVVLLVVLLVLCVVPPQCSPDDPPDDPVRSVVVLVVVCVVQVVQVVVLDDPPFAEEEEEQCFLQSVVLVVLVVRHAYEYEHQHPSRLVNNCVVNPPSYHYYHDPRRHQDPAAFQQGLEYDEEADLQQRDPSHNLNVLVSVNRRHHFQRKYKYKHFQDPDCPQADPVRRGGHDHQVVVCVSFPFKHWDDWDDDPNTIMTIIIGGGHDD

Secondary structure (DSSP, 8-state):
----------------------PPPHHHHHHHHHHHTT--EEEEEESS-GGGS--HHHHHHHHHHHSPPSSTT-PPPSEEEEEETHHHHHHHTTS---S-----TTTTSTTSHHHHHHHT-SEEEEEE---HHHHHHHHHTT-EEEEEE-GGG---TTHHHHHHHHHHHHT-EEEESSHHHHHHHHTTT---EE-----SS------PPPPSS-EEEEEE-TT--GGGTT-HHHHHHHHHHHHTT-TTEEEEEEESS-GGGTS-GGGTT-TTEEEEES---HHHHHHHHHH-SEEEE--S--SS-HHHHHHHHTT--EEEESSTTHHHH--BTTTEEEEPEEEEEEETTEEEEEE-HHHHHHHHHHHHH-HHHHHHHTS--HHHHHHHHHHHHHHHHHHHH--PPPEEEEEEPPPPTT---HHHHHHHHHHHTT-EEEEEETTS-HHHHHHHHTS--SEEEEES--HHHHHHHGGG-SS-EEEE-S---TTTHHHHHHHGGG-SEEEES-TTTTTT-TT--S-EEE-PPPP---SSS-TT---S--PPSSSS-SEEEES---SSSTHHHHHHHHTTTS-EEEESSS-TTTT--EEPP--HHHHHHHHHH-SEEEE--S-TTSTT---HHHHHHHHTT--EEEE--TTHHHHS-TTTEEEESSHHHHHHHHHHHHH-HHHHHHHHHHHHHHHHHH--HHHHHHHHHHHHHTSPPHHHHHHHHHHHHHHHHHHHHHGGGGGS-TT--HHHHHHHHHHHHHHHHHHHHHH--TT--EEEEET-TTSTTHHHHGGGT-EEEEEES-HHHHHHHHHHHTTSSEEEEPPTTSPPSS-TT-EEEEEEES-GGGS-HHHHHHHHHHHHHHEEEEEEEEEEEE---SS-SB-TTSS-B---HHHHHHHSTTEEEEEEEEETTEEEEEEEEEPPP-

Radius of gyration: 33.41 Å; Cα contacts (8 Å, |Δi|>4): 1767; chains: 1; bounding box: 111×94×82 Å

Sequence (926 aa):
MEAQPRAGSQPGSRAVQERGRVGPSRAGYRAVRERWLMGVRVGILALNDPRRGLWRDAEALLWALQAPSLRHGGAEPASVTLFPIARLRQAEQGAKAEASRVPCNSAVAPGTPLSQWLAELDVLVVCEVLLPSLFAQARQQGVRVVYVPNLEWATAPGGVPGWCKRVRESGCQVWAKSAQIAAALAGQHLESDLVPWSIPDPVRRDRCARPIGPVTFLLNAGMGGWRQRRGVDIALRAFALVRHSSQDIALLVKTIKPLARYAPADLLDTPGLRVVEGLLSRPDLMALHEEADAVLYPSRWEGFGLSLLEALHAGLPVLATDGWPMNELVEHGHNGLLAAADQVGMVRLAAHWECDPQALAAAMLRFSDDPELRRRLTCPEPAELASRQQRFILRVRELLLQEEAPRVVLFRPRSKSGWRRSEEYWADALRMHGYQVEVGHYEDSTAHKRSLLARPHDFVLVGKAPPAVLAALRPMTAAPLVLWHHDLCWPRRRWVEQAAPLVDLLAVPESGLADQLPGVRTPVLTLLPGAKVDGNRGPGRRPASLPEADEGPDVVFLGNACRAGSRIQLLQALNRRFDVQVYGANWSRSGIPSNAPVWGKAAAAVLRRARLVLSVSYSASTPHYTSNRLFNSCGAGACVVAERYPGIDEHYPAEAVARFADIQECSDIVASLLVDPARRASMRAAGEDHTWRTHTWADRVAELLAAVSELPSPAATSLLVRSAQQWDQRARRLGPRAVGYYRWDERRFQAESAVWWQRLSQYLEAYRKPSHDTLLDFGCGSGRFTARLARTGFNVVGADPAPAMAALARRQVGRSARIVRLLPGAPLPFESGQFDGLWVCTVLQHVPDEAIKAVVGELRRVVRPGGLVLLCENTQSGLGRTSNSGHVVFRTADEYAAFFPGVAVTEEFVSEGERHTVLVGYLREV

Nearest PDB structures (foldseek):
  3l8d-assembly1_A-2  TM=7.637E-01  e=5.331E-08  Bacillus thuringiensis str. Al Hakam
  7ec7-assembly1_A  TM=7.093E-01  e=2.600E-08  Staphylococcus aureus subsp. aureus USA300
  3mer-assembly2_B  TM=7.375E-01  e=6.576E-07  Synechocystis sp. PCC 6803
  7ec1-assembly1_B  TM=7.105E-01  e=2.750E-07  Staphylococcus aureus subsp. aureus USA300
  9fcl-assembly1_A  TM=7.193E-01  e=1.161E-05  Kitasatospora cystarginea

Solvent-accessible surface area (backbone atoms only — not comparable to full-atom values): 49992 Å² total; per-residue (Å²): 134,84,86,84,88,85,82,91,81,88,88,82,90,77,81,88,78,86,79,82,79,88,68,73,53,80,65,51,54,48,53,51,55,57,46,60,75,58,31,48,26,38,32,38,45,30,76,47,62,60,92,72,77,78,44,63,68,57,53,22,51,51,47,33,65,69,48,79,63,85,32,62,84,48,79,59,58,57,41,80,48,78,47,41,49,48,61,53,56,58,60,47,77,77,48,86,93,70,97,62,101,66,89,58,77,78,58,52,37,89,87,29,73,55,37,54,54,54,73,68,35,49,32,38,39,34,57,52,65,87,52,61,70,60,45,47,50,39,44,75,74,67,22,45,44,36,36,35,71,33,36,60,66,53,72,39,79,72,40,58,66,34,31,50,49,48,50,58,74,44,65,47,48,35,43,16,61,37,71,66,54,31,49,52,36,43,76,64,77,37,78,52,49,77,36,56,66,54,61,81,68,70,59,44,65,81,54,66,56,73,76,94,66,71,43,32,35,31,31,79,37,50,81,31,41,66,91,46,29,47,16,53,51,38,52,49,52,13,47,52,62,41,43,78,75,37,91,49,51,32,40,38,39,38,21,43,37,70,61,80,79,63,43,57,75,91,57,72,78,45,81,55,63,43,78,47,73,43,89,70,57,71,68,57,53,48,51,53,57,67,69,32,58,31,33,52,42,43,42,23,47,46,67,64,50,68,72,56,55,53,37,44,27,64,15,30,16,35,42,26,22,49,42,67,45,49,48,76,79,38,44,68,70,47,38,17,40,60,17,55,45,47,78,80,49,64,44,72,66,17,48,25,37,48,50,42,33,65,43,42,23,50,49,51,48,50,47,68,74,31,67,66,58,34,44,55,23,20,47,43,34,40,43,50,57,50,26,39,38,42,37,22,25,49,47,51,34,28,74,71,66,66,38,72,71,33,30,36,42,35,37,34,69,82,76,60,90,93,55,87,54,70,67,55,39,49,45,48,17,39,41,55,55,47,31,47,69,47,80,47,47,71,85,52,53,73,66,55,56,45,60,67,48,68,51,90,51,52,32,33,42,33,50,71,68,57,50,70,55,39,62,60,49,43,85,57,47,74,35,43,34,35,38,39,42,83,77,84,54,96,82,46,62,69,56,49,70,58,36,40,87,50,33,62,32,40,34,25,39,42,55,67,52,57,78,77,32,87,86,56,79,43,52,68,44,67,41,66,76,43,43,62,36,56,77,84,56,59,38,38,54,81,74,83,73,73,74,77,61,64,85,42,49,55,32,32,35,80,50,63,57,66,97,70,70,67,61,66,60,40,53,56,58,43,50,74,79,44,53,60,47,35,25,28,50,77,33,84,86,69,83,50,76,57,41,73,70,64,52,38,54,61,33,25,52,54,39,17,21,17,50,25,33,56,36,74,65,93,54,60,85,44,53,35,61,69,53,70,56,51,44,27,33,18,49,30,39,13,25,38,41,28,57,54,37,54,53,49,72,81,75,48,55,71,72,24,41,45,72,23,88,49,62,66,54,41,51,51,51,51,56,56,48,73,76,31,64,67,60,39,54,51,16,11,50,46,19,20,56,52,24,56,58,66,31,23,26,30,47,44,41,54,58,50,50,56,59,55,64,68,49,60,24,39,66,26,26,49,50,39,42,50,44,28,49,53,50,22,53,37,20,72,73,53,43,72,54,43,89,49,63,96,84,58,51,72,68,56,46,52,53,51,53,49,54,52,46,60,66,50,48,56,52,54,62,74,64,59,50,95,85,50,48,30,32,35,28,48,52,31,43,35,17,78,56,47,44,53,49,24,72,76,69,32,54,28,35,29,29,18,52,18,68,47,20,34,52,40,15,42,67,63,27,50,88,59,38,49,70,43,71,44,60,57,70,53,79,67,99,64,54,73,42,66,16,34,20,41,39,35,61,66,37,70,31,53,41,52,83,71,31,39,66,49,55,44,50,46,56,55,42,28,28,24,73,66,13,38,40,40,38,35,35,54,39,53,77,91,66,68,61,47,43,99,82,69,59,38,39,48,43,50,67,66,60,58,31,67,69,38,51,60,34,40,85,74,47,76,50,74,56,98,88,41,38,31,37,33,30,44,34,37,34,53,84,129

pLDDT: mean 82.74, std 15.84, range [22.27, 98.31]